Protein AF-A0A847NDZ8-F1 (afdb_monomer)

Mean predicted aligned error: 16.35 Å

Nearest PDB structures (foldseek):
  8uhw-assembly1_E  TM=9.205E-01  e=2.309E-59  Acetivibrio thermocellus DSM 1313
  3my7-assembly2_C  TM=9.400E-01  e=1.471E-44  Vibrio parahaemolyticus RIMD 2210633
  6gvs-assembly1_C  TM=9.012E-01  e=1.512E-35  Rhodopseudomonas palustris BisB18
  5jfn-assembly1_D  TM=9.032E-01  e=5.479E-35  Rhodopseudomonas palustris BisB18
  5jfm-assembly2_F  TM=8.947E-01  e=8.837E-34  Rhodopseudomonas palustris BisB18

Secondary structure (DSSP, 8-state):
-TTHHHHHHHHHHHHHHHHHHHHHHHHHHTT--HHHHHHHHHHHHHHHHHTHHHHHHHHHHHH--S-HHHHHHHHHIIIIIHHHHHTT---SEEEEEETTTTEEEEEEE--EEEEE--SSSHHHHHHHHHHHHHHTT--EEEE--GGGHHHHHHHHHHHHHHHHHTT--GGGEEE-SS--HHHHHHHHH-TTEEEEEE-S-HHHHHHHHTTTS-EEE-----EEEEE-TTS-HHHHHHHHHHHHHGGGGTSTTSEEEEEEEGGGHHHHHHHHHHTTEEEP-HHHHHHHHHHHEETTTTEE-TTTTT--HHHHHHHHT----TT--EEEEE-S--BTTBGGGS--SSSEEEEEEESSHHHHHHHHHHHHHTTTTEEEEEEE-S-HHHHHHHHHHS-EEEEEESS-HHHHHH-SSSSSSPP-S-B--TGGGT-S--SB--GGGGEEEEEEEPPPPP----PPPS----STTGGGGGGT-SS-SEEEEE-BHHHHHTTHHHHHHHHHH--TTS---EEEEE-B--SS--HHHHHHHHHHHHHH--SEEEE-SSHHHHHHHHHHHHHHH-TT--HHHHT---S-GGG-SSPPP--GGGG---------------HHHHHHHHHHTTTSTTHHHHHHHHTS---HHHHHH-BGGGEETTTTEEEE--EEEEEEETTEEEEEEESS-SSTTT-EEEE--HHHHHHHHHHHHHHHHHHHHSGGGS-TTTTTBSSB-TTSPBPPHHHHHHHHHHHHHHTTPPP--GGGHHHHHHHHHHHTT--HHHHHHHHT-S-HHHHHHHHTTTGGG--TTS---

Structure (mmCIF, N/CA/C/O backbone):
data_AF-A0A847NDZ8-F1
#
_entry.id   AF-A0A847NDZ8-F1
#
loop_
_atom_site.group_PDB
_atom_site.id
_atom_site.type_symbol
_atom_site.label_atom_id
_atom_site.label_alt_id
_atom_site.label_comp_id
_atom_site.label_asym_id
_atom_site.label_entity_id
_atom_site.label_seq_id
_atom_site.pdbx_PDB_ins_code
_atom_site.Cartn_x
_atom_site.Cartn_y
_atom_site.Cartn_z
_atom_site.occupancy
_atom_site.B_iso_or_equiv
_atom_site.auth_seq_id
_atom_site.auth_comp_id
_atom_site.auth_asym_id
_atom_site.auth_atom_id
_atom_site.pdbx_PDB_model_num
ATOM 1 N N . MET A 1 1 ? 18.914 2.056 45.585 1.00 44.03 1 MET A N 1
ATOM 2 C CA . MET A 1 1 ? 20.094 2.595 44.861 1.00 44.03 1 MET A CA 1
ATOM 3 C C . MET A 1 1 ? 21.104 1.519 44.449 1.00 44.03 1 MET A C 1
ATOM 5 O O . MET A 1 1 ? 21.593 1.605 43.334 1.00 44.03 1 MET A O 1
ATOM 9 N N . ALA A 1 2 ? 21.403 0.502 45.271 1.00 40.25 2 ALA A N 1
ATOM 10 C CA . ALA A 1 2 ? 22.332 -0.576 44.887 1.00 40.25 2 ALA A CA 1
ATOM 11 C C . ALA A 1 2 ? 21.758 -1.600 43.875 1.00 40.25 2 ALA A C 1
ATOM 13 O O . ALA A 1 2 ? 22.500 -2.055 43.013 1.00 40.25 2 ALA A O 1
ATOM 14 N N . GLU A 1 3 ? 20.457 -1.921 43.920 1.00 37.88 3 GLU A N 1
ATOM 15 C CA . GLU A 1 3 ? 19.817 -2.816 42.929 1.00 37.88 3 GLU A CA 1
ATOM 16 C C . GLU A 1 3 ? 19.611 -2.145 41.566 1.00 37.88 3 GLU A C 1
ATOM 18 O O . GLU A 1 3 ? 19.908 -2.745 40.540 1.00 37.88 3 GLU A O 1
ATOM 23 N N . GLN A 1 4 ? 19.220 -0.867 41.552 1.00 40.16 4 GLN A N 1
ATOM 24 C CA . GLN A 1 4 ? 18.984 -0.101 40.320 1.00 40.16 4 GLN A CA 1
ATOM 25 C C . GLN A 1 4 ? 20.263 0.059 39.473 1.00 40.16 4 GLN A C 1
ATOM 27 O O . GLN A 1 4 ? 20.229 -0.118 38.259 1.00 40.16 4 GLN A O 1
ATOM 32 N N . ASN A 1 5 ? 21.416 0.249 40.131 1.00 42.06 5 ASN A N 1
ATOM 33 C CA . ASN A 1 5 ? 22.737 0.300 39.490 1.00 42.06 5 ASN A CA 1
ATOM 34 C C . ASN A 1 5 ? 23.224 -1.053 38.928 1.00 42.06 5 ASN A C 1
ATOM 36 O O . ASN A 1 5 ? 24.192 -1.076 38.165 1.00 42.06 5 ASN A O 1
ATOM 40 N N . LYS A 1 6 ? 22.612 -2.179 39.322 1.00 46.34 6 LYS A N 1
ATOM 41 C CA . LYS A 1 6 ? 22.967 -3.521 38.834 1.00 46.34 6 LYS A CA 1
ATOM 42 C C . LYS A 1 6 ? 22.228 -3.834 37.529 1.00 46.34 6 LYS A C 1
ATOM 44 O O . LYS A 1 6 ? 22.862 -4.239 36.561 1.00 46.34 6 LYS A O 1
ATOM 49 N N . THR A 1 7 ? 20.934 -3.513 37.474 1.00 52.19 7 THR A N 1
ATOM 50 C CA . THR A 1 7 ? 20.085 -3.611 36.272 1.00 52.19 7 THR A CA 1
ATOM 51 C C . THR A 1 7 ? 20.580 -2.753 35.102 1.00 52.19 7 THR A C 1
ATOM 53 O O . THR A 1 7 ? 20.587 -3.226 33.968 1.00 52.19 7 THR A O 1
ATOM 56 N N . ASP A 1 8 ? 21.088 -1.540 35.352 1.00 52.75 8 ASP A N 1
ATOM 57 C CA . ASP A 1 8 ? 21.558 -0.640 34.280 1.00 52.75 8 ASP A CA 1
ATOM 58 C C . ASP A 1 8 ? 22.819 -1.141 33.551 1.00 52.75 8 ASP A C 1
ATOM 60 O O . ASP A 1 8 ? 23.057 -0.785 32.396 1.00 52.75 8 ASP A O 1
ATOM 64 N N . ARG A 1 9 ? 23.631 -1.997 34.190 1.00 59.53 9 ARG A N 1
ATOM 65 C CA . ARG A 1 9 ? 24.820 -2.600 33.557 1.00 59.53 9 ARG A CA 1
ATOM 66 C C . ARG A 1 9 ? 24.508 -3.862 32.751 1.00 59.53 9 ARG A C 1
ATOM 68 O O . ARG A 1 9 ? 25.318 -4.244 31.913 1.00 59.53 9 ARG A O 1
ATOM 75 N N . GLU A 1 10 ? 23.360 -4.496 32.981 1.00 83.69 10 GLU A N 1
ATOM 76 C CA . GLU A 1 10 ? 22.970 -5.747 32.316 1.00 83.69 10 GLU A CA 1
ATOM 77 C C . GLU A 1 10 ? 22.208 -5.507 31.006 1.00 83.69 10 GLU A C 1
ATOM 79 O O . GLU A 1 10 ? 22.363 -6.281 30.062 1.00 83.69 10 GLU A O 1
ATOM 84 N N . VAL A 1 11 ? 21.448 -4.409 30.898 1.00 89.88 11 VAL A N 1
ATOM 85 C CA . VAL A 1 11 ? 20.641 -4.094 29.703 1.00 89.88 11 VAL A CA 1
ATOM 86 C C . VAL A 1 11 ? 21.464 -4.090 28.404 1.00 89.88 11 VAL A C 1
ATOM 88 O O . VAL A 1 11 ? 21.053 -4.774 27.465 1.00 89.88 11 VAL A O 1
ATOM 91 N N . PRO A 1 12 ? 22.625 -3.407 28.304 1.00 89.31 12 PRO A N 1
ATOM 92 C CA . PRO A 1 12 ? 23.414 -3.423 27.071 1.00 89.31 12 PRO A CA 1
ATOM 93 C C . PRO A 1 12 ? 23.865 -4.831 26.665 1.00 89.31 12 PRO A C 1
ATOM 95 O O . PRO A 1 12 ? 23.830 -5.164 25.485 1.00 89.31 12 PRO A O 1
ATOM 98 N N . VAL A 1 13 ? 24.235 -5.671 27.638 1.00 92.31 13 VAL A N 1
ATOM 99 C CA . VAL A 1 13 ? 24.676 -7.055 27.401 1.00 92.31 13 VAL A CA 1
ATOM 100 C C . VAL A 1 13 ? 23.518 -7.915 26.896 1.00 92.31 13 VAL A C 1
ATOM 102 O O . VAL A 1 13 ? 23.683 -8.677 25.947 1.00 92.31 13 VAL A O 1
ATOM 105 N N . ILE A 1 14 ? 22.331 -7.768 27.492 1.00 94.81 14 ILE A N 1
ATOM 106 C CA . ILE A 1 14 ? 21.121 -8.475 27.055 1.00 94.81 14 ILE A CA 1
ATOM 107 C C . ILE A 1 14 ? 20.779 -8.100 25.610 1.00 94.81 14 ILE A C 1
ATOM 109 O O . ILE A 1 14 ? 20.542 -8.988 24.792 1.00 94.81 14 ILE A O 1
ATOM 113 N N . ILE A 1 15 ? 20.775 -6.803 25.283 1.00 97.50 15 ILE A N 1
ATOM 114 C CA . ILE A 1 15 ? 20.473 -6.342 23.924 1.00 97.50 15 ILE A CA 1
ATOM 115 C C . ILE A 1 15 ? 21.508 -6.866 22.927 1.00 97.50 15 ILE A C 1
ATOM 117 O O . ILE A 1 15 ? 21.115 -7.367 21.878 1.00 97.50 15 ILE A O 1
ATOM 121 N N . GLU A 1 16 ? 22.800 -6.820 23.252 1.00 96.69 16 GLU A N 1
ATOM 122 C CA . GLU A 1 16 ? 23.838 -7.318 22.344 1.00 96.69 16 GLU A CA 1
ATOM 123 C C . GLU A 1 16 ? 23.693 -8.824 22.077 1.00 96.69 16 GLU A C 1
ATOM 125 O O . GLU A 1 16 ? 23.772 -9.256 20.930 1.00 96.69 16 GLU A O 1
ATOM 130 N N . ASN A 1 17 ? 23.359 -9.621 23.098 1.00 97.81 17 ASN A N 1
ATOM 131 C CA . ASN A 1 17 ? 23.092 -11.051 22.921 1.00 97.81 17 ASN A CA 1
ATOM 132 C C . ASN A 1 17 ? 21.897 -11.313 21.986 1.00 97.81 17 ASN A C 1
ATOM 134 O O . ASN A 1 17 ? 21.977 -12.172 21.108 1.00 97.81 17 ASN A O 1
ATOM 138 N N . LEU A 1 18 ? 20.797 -10.560 22.132 1.00 98.38 18 LEU A N 1
ATOM 139 C CA . LEU A 1 18 ? 19.635 -10.672 21.237 1.00 98.38 18 LEU A CA 1
ATOM 140 C C . LEU A 1 18 ? 20.006 -10.329 19.784 1.00 98.38 18 LEU A C 1
ATOM 142 O O . LEU A 1 18 ? 19.524 -10.964 18.841 1.00 98.38 18 LEU A O 1
ATOM 146 N N . ILE A 1 19 ? 20.876 -9.335 19.602 1.00 98.31 19 ILE A N 1
ATOM 147 C CA . ILE A 1 19 ? 21.361 -8.896 18.294 1.00 98.31 19 ILE A CA 1
ATOM 148 C C . ILE A 1 19 ? 22.261 -9.953 17.653 1.00 98.31 19 ILE A C 1
ATOM 150 O O . ILE A 1 19 ? 22.050 -10.283 16.486 1.00 98.31 19 ILE A O 1
ATOM 154 N N . GLU A 1 20 ? 23.213 -10.525 18.390 1.00 98.44 20 GLU A N 1
ATOM 155 C CA . GLU A 1 20 ? 24.072 -11.606 17.889 1.00 98.44 20 GLU A CA 1
ATOM 156 C C . GLU A 1 20 ? 23.251 -12.836 17.481 1.00 98.44 20 GLU A C 1
ATOM 158 O O . GLU A 1 20 ? 23.393 -13.343 16.363 1.00 98.44 20 GLU A O 1
ATOM 163 N N . ASN A 1 21 ? 22.285 -13.234 18.310 1.00 98.56 21 ASN A N 1
ATOM 164 C CA . ASN A 1 21 ? 21.321 -14.281 17.975 1.00 98.56 21 ASN A CA 1
ATOM 165 C C . ASN A 1 21 ? 20.523 -13.945 16.701 1.00 98.56 21 ASN A C 1
ATOM 167 O O . ASN A 1 21 ? 20.333 -14.792 15.824 1.00 98.56 21 ASN A O 1
ATOM 171 N N . GLY A 1 22 ? 20.098 -12.687 16.553 1.00 98.50 22 GLY A N 1
ATOM 172 C CA . GLY A 1 22 ? 19.403 -12.205 15.360 1.00 98.50 22 GLY A CA 1
ATOM 173 C C . GLY A 1 22 ? 20.277 -12.258 14.103 1.00 98.50 22 GLY A C 1
ATOM 174 O O . GLY A 1 22 ? 19.798 -12.664 13.044 1.00 98.50 22 GLY A O 1
ATOM 175 N N . LYS A 1 23 ? 21.571 -11.925 14.203 1.00 98.56 23 LYS A N 1
ATOM 176 C CA . LYS A 1 23 ? 22.534 -12.033 13.089 1.00 98.56 23 LYS A CA 1
ATOM 177 C C . LYS A 1 23 ? 22.720 -13.490 12.663 1.00 98.56 23 LYS A C 1
ATOM 179 O O . LYS A 1 23 ? 22.756 -13.775 11.463 1.00 98.56 23 LYS A O 1
ATOM 184 N N . MET A 1 24 ? 22.787 -14.412 13.627 1.00 98.38 24 MET A N 1
ATOM 185 C CA . MET A 1 24 ? 22.837 -15.852 13.356 1.00 98.38 24 MET A CA 1
ATOM 186 C C . MET A 1 24 ? 21.585 -16.324 12.610 1.00 98.38 24 MET A C 1
ATOM 188 O O . MET A 1 24 ? 21.705 -16.991 11.583 1.00 98.38 24 MET A O 1
ATOM 192 N N . ALA A 1 25 ? 20.393 -15.927 13.068 1.00 98.50 25 ALA A N 1
ATOM 193 C CA . ALA A 1 25 ? 19.147 -16.251 12.381 1.00 98.50 25 ALA A CA 1
ATOM 194 C C . ALA A 1 25 ? 19.104 -15.666 10.963 1.00 98.50 25 ALA A C 1
ATOM 196 O O . ALA A 1 25 ? 18.817 -16.402 10.023 1.00 98.50 25 ALA A O 1
ATOM 197 N N . LEU A 1 26 ? 19.453 -14.387 10.775 1.00 98.56 26 LEU A N 1
ATOM 198 C CA . LEU A 1 26 ? 19.440 -13.730 9.460 1.00 98.56 26 LEU A CA 1
ATOM 199 C C . LEU A 1 26 ? 20.286 -14.494 8.431 1.00 98.56 26 LEU A C 1
ATOM 201 O O . LEU A 1 26 ? 19.849 -14.698 7.297 1.00 98.56 26 LEU A O 1
ATOM 205 N N . LYS A 1 27 ? 21.477 -14.955 8.835 1.00 98.19 27 LYS A N 1
ATOM 206 C CA . LYS A 1 27 ? 22.388 -15.721 7.972 1.00 98.19 27 LYS A CA 1
ATOM 207 C C . LYS A 1 27 ? 21.757 -17.014 7.450 1.00 98.19 27 LYS A C 1
ATOM 209 O O . LYS A 1 27 ? 22.005 -17.387 6.304 1.00 98.19 27 LYS A O 1
ATOM 214 N N . GLU A 1 28 ? 20.951 -17.686 8.266 1.00 98.31 28 GLU A N 1
ATOM 215 C CA . GLU A 1 28 ? 20.235 -18.898 7.861 1.00 98.31 28 GLU A CA 1
ATOM 216 C C . GLU A 1 28 ? 18.943 -18.572 7.097 1.00 98.31 28 GLU A C 1
ATOM 218 O O . GLU A 1 28 ? 18.666 -19.198 6.076 1.00 98.31 28 GLU A O 1
ATOM 223 N N . MET A 1 29 ? 18.203 -17.532 7.498 1.00 97.88 29 MET A N 1
ATOM 224 C CA . MET A 1 29 ? 16.968 -17.107 6.823 1.00 97.88 29 MET A CA 1
ATOM 225 C C . MET A 1 29 ? 17.196 -16.694 5.365 1.00 97.88 29 MET A C 1
ATOM 227 O O . MET A 1 29 ? 16.365 -16.993 4.510 1.00 97.88 29 MET A O 1
ATOM 231 N N . VAL A 1 30 ? 18.322 -16.044 5.044 1.00 97.00 30 VAL A N 1
ATOM 232 C CA . VAL A 1 30 ? 18.653 -15.637 3.662 1.00 97.00 30 VAL A CA 1
ATOM 233 C C . VAL A 1 30 ? 18.788 -16.838 2.715 1.00 97.00 30 VAL A C 1
ATOM 235 O O . VAL A 1 30 ? 18.543 -16.686 1.516 1.00 97.00 30 VAL A O 1
ATOM 238 N N . LYS A 1 31 ? 19.126 -18.028 3.233 1.00 97.56 31 LYS A N 1
ATOM 239 C CA . LYS A 1 31 ? 19.262 -19.265 2.444 1.00 97.56 31 LYS A CA 1
ATOM 240 C C . LYS A 1 31 ? 17.919 -19.903 2.086 1.00 97.56 31 LYS A C 1
ATOM 242 O O . LYS A 1 31 ? 17.885 -20.753 1.199 1.00 97.56 31 LYS A O 1
ATOM 247 N N . LEU A 1 32 ? 16.838 -19.521 2.768 1.00 98.06 32 LEU A N 1
ATOM 248 C CA . LEU A 1 32 ? 15.508 -20.068 2.520 1.00 98.06 32 LEU A CA 1
ATOM 249 C C . LEU A 1 32 ? 14.996 -19.631 1.144 1.00 98.06 32 LEU A C 1
ATOM 251 O O . LEU A 1 32 ? 15.091 -18.456 0.769 1.00 98.06 32 LEU A O 1
ATOM 255 N N . ASN A 1 33 ? 14.430 -20.583 0.405 1.00 98.00 33 ASN A N 1
ATOM 256 C CA . ASN A 1 33 ? 13.750 -20.312 -0.858 1.00 98.00 33 ASN A CA 1
ATOM 257 C C . ASN A 1 33 ? 12.300 -19.824 -0.623 1.00 98.00 33 ASN A C 1
ATOM 259 O O . ASN A 1 33 ? 11.811 -19.810 0.507 1.00 98.00 33 ASN A O 1
ATOM 263 N N . GLN A 1 34 ? 11.608 -19.405 -1.691 1.00 98.19 34 GLN A N 1
ATOM 264 C CA . GLN A 1 34 ? 10.241 -18.872 -1.584 1.00 98.19 34 GLN A CA 1
ATOM 265 C C . GLN A 1 34 ? 9.266 -19.884 -0.965 1.00 98.19 34 GLN A C 1
ATOM 267 O O . GLN A 1 34 ? 8.512 -19.523 -0.070 1.00 98.19 34 GLN A O 1
ATOM 272 N N . GLU A 1 35 ? 9.312 -21.147 -1.391 1.00 98.38 35 GLU A N 1
ATOM 273 C CA . GLU A 1 35 ? 8.397 -22.194 -0.920 1.00 98.38 35 GLU A CA 1
ATOM 274 C C . GLU A 1 35 ? 8.582 -22.499 0.572 1.00 98.38 35 GLU A C 1
ATOM 276 O O . GLU A 1 35 ? 7.604 -22.653 1.300 1.00 98.38 35 GLU A O 1
ATOM 281 N N . GLN A 1 36 ? 9.830 -22.536 1.046 1.00 98.62 36 GLN A N 1
ATOM 282 C CA . GLN A 1 36 ? 10.153 -22.719 2.461 1.00 98.62 36 GLN A CA 1
ATOM 283 C C . GLN A 1 36 ? 9.630 -21.553 3.301 1.00 98.62 36 GLN A C 1
ATOM 285 O O . GLN A 1 36 ? 8.996 -21.775 4.330 1.00 98.62 36 GLN A O 1
ATOM 290 N N . VAL A 1 37 ? 9.845 -20.312 2.849 1.00 98.62 37 VAL A N 1
ATOM 291 C CA . VAL A 1 37 ? 9.312 -19.116 3.519 1.00 98.62 37 VAL A CA 1
ATOM 292 C C . VAL A 1 37 ? 7.785 -19.160 3.570 1.00 98.62 37 VAL A C 1
ATOM 294 O O . VAL A 1 37 ? 7.197 -18.915 4.622 1.00 98.62 37 VAL A O 1
ATOM 297 N N . ASP A 1 38 ? 7.136 -19.515 2.464 1.00 98.75 38 ASP A N 1
ATOM 298 C CA . ASP A 1 38 ? 5.677 -19.584 2.372 1.00 98.75 38 ASP A CA 1
ATOM 299 C C . ASP A 1 38 ? 5.098 -20.679 3.277 1.00 98.75 38 ASP A C 1
ATOM 301 O O . ASP A 1 38 ? 4.061 -20.468 3.913 1.00 98.75 38 ASP A O 1
ATOM 305 N N . HIS A 1 39 ? 5.782 -21.824 3.384 1.00 98.81 39 HIS A N 1
ATOM 306 C CA . HIS A 1 39 ? 5.417 -22.891 4.312 1.00 98.81 39 HIS A CA 1
ATOM 307 C C . HIS A 1 39 ? 5.514 -22.428 5.769 1.00 98.81 39 HIS A C 1
ATOM 309 O O . HIS A 1 39 ? 4.538 -22.555 6.507 1.00 98.81 39 HIS A O 1
ATOM 315 N N . ILE A 1 40 ? 6.637 -21.822 6.164 1.00 98.81 40 ILE A N 1
ATOM 316 C CA . ILE A 1 40 ? 6.838 -21.299 7.523 1.00 98.81 40 ILE A CA 1
ATOM 317 C C . ILE A 1 40 ? 5.747 -20.279 7.872 1.00 98.81 40 ILE A C 1
ATOM 319 O O . ILE A 1 40 ? 5.106 -20.382 8.917 1.00 98.81 40 ILE A O 1
ATOM 323 N N . VAL A 1 41 ? 5.489 -19.316 6.983 1.00 98.81 41 VAL A N 1
ATOM 324 C CA . VAL A 1 41 ? 4.467 -18.278 7.183 1.00 98.81 41 VAL A CA 1
ATOM 325 C C . VAL A 1 41 ? 3.067 -18.880 7.323 1.00 98.81 41 VAL A C 1
ATOM 327 O O . VAL A 1 41 ? 2.283 -18.422 8.157 1.00 98.81 41 VAL A O 1
ATOM 330 N N . LYS A 1 42 ? 2.749 -19.925 6.551 1.00 98.81 42 LYS A N 1
ATOM 331 C CA . LYS A 1 42 ? 1.480 -20.649 6.672 1.00 98.81 42 LYS A CA 1
ATOM 332 C C . LYS A 1 42 ? 1.342 -21.319 8.042 1.00 98.81 42 LYS A C 1
ATOM 334 O O . LYS A 1 42 ? 0.306 -21.155 8.681 1.00 98.81 42 LYS A O 1
ATOM 339 N N . GLU A 1 43 ? 2.367 -22.029 8.511 1.00 98.88 43 GLU A N 1
ATOM 340 C CA . GLU A 1 43 ? 2.336 -22.693 9.824 1.00 98.88 43 GLU A CA 1
ATOM 341 C C . GLU A 1 43 ? 2.225 -21.682 10.976 1.00 98.88 43 GLU A C 1
ATOM 343 O O . GLU A 1 43 ? 1.474 -21.900 11.928 1.00 98.88 43 GLU A O 1
ATOM 348 N N . MET A 1 44 ? 2.883 -20.523 10.864 1.00 98.81 44 MET A N 1
ATOM 349 C CA . MET A 1 44 ? 2.718 -19.417 11.816 1.00 98.81 44 MET A CA 1
ATOM 350 C C . MET A 1 44 ? 1.282 -18.888 11.852 1.00 98.81 44 MET A C 1
ATOM 352 O O . MET A 1 44 ? 0.725 -18.692 12.934 1.00 98.81 44 MET A O 1
ATOM 356 N N . ALA A 1 45 ? 0.676 -18.658 10.682 1.00 98.69 45 ALA A N 1
ATOM 357 C CA . ALA A 1 45 ? -0.700 -18.182 10.585 1.00 98.69 45 ALA A CA 1
ATOM 358 C C . ALA A 1 45 ? -1.684 -19.195 11.192 1.00 98.69 45 ALA A C 1
ATOM 360 O O . ALA A 1 45 ? -2.538 -18.807 11.987 1.00 98.69 45 ALA A O 1
ATOM 361 N N . LEU A 1 46 ? -1.510 -20.491 10.906 1.00 98.75 46 LEU A N 1
ATOM 362 C CA . LEU A 1 46 ? -2.309 -21.572 11.495 1.00 98.75 46 LEU A CA 1
ATOM 363 C C . LEU A 1 46 ? -2.149 -21.658 13.019 1.00 98.75 46 LEU A C 1
ATOM 365 O O . LEU A 1 46 ? -3.137 -21.845 13.727 1.00 98.75 46 LEU A O 1
ATOM 369 N N . ALA A 1 47 ? -0.935 -21.487 13.547 1.00 98.75 47 ALA A N 1
ATOM 370 C CA . ALA A 1 47 ? -0.693 -21.508 14.989 1.00 98.75 47 ALA A CA 1
ATOM 371 C C . ALA A 1 47 ? -1.346 -20.318 15.711 1.00 98.75 47 ALA A C 1
ATOM 373 O O . ALA A 1 47 ? -1.945 -20.489 16.780 1.00 98.75 47 ALA A O 1
ATOM 374 N N . GLY A 1 48 ? -1.269 -19.124 15.113 1.00 98.38 48 GLY A N 1
ATOM 375 C CA . GLY A 1 48 ? -1.966 -17.935 15.599 1.00 98.38 48 GLY A CA 1
ATOM 376 C C . GLY A 1 48 ? -3.487 -18.105 15.554 1.00 98.38 48 GLY A C 1
ATOM 377 O O . GLY A 1 48 ? -4.159 -17.849 16.555 1.00 98.38 48 GLY A O 1
ATOM 378 N N . LEU A 1 49 ? -4.014 -18.638 14.445 1.00 97.81 49 LEU A N 1
ATOM 379 C CA . LEU A 1 49 ? -5.422 -19.008 14.291 1.00 97.81 49 LEU A CA 1
ATOM 380 C C . LEU A 1 49 ? -5.865 -20.019 15.348 1.00 97.81 49 LEU A C 1
ATOM 382 O O . LEU A 1 49 ? -6.884 -19.811 15.985 1.00 97.81 49 LEU A O 1
ATOM 386 N N . ALA A 1 50 ? -5.108 -21.076 15.627 1.00 98.38 50 ALA A N 1
ATOM 387 C CA . ALA A 1 50 ? -5.490 -22.061 16.642 1.00 98.38 50 ALA A CA 1
ATOM 388 C C . ALA A 1 50 ? -5.548 -21.477 18.071 1.00 98.38 50 ALA A C 1
ATOM 390 O O . ALA A 1 50 ? -6.237 -22.015 18.935 1.00 98.38 50 ALA A O 1
ATOM 391 N N . ASN A 1 51 ? -4.845 -20.368 18.329 1.00 98.62 51 ASN A N 1
ATOM 392 C CA . ASN A 1 51 ? -4.716 -19.761 19.657 1.00 98.62 51 ASN A CA 1
ATOM 393 C C . ASN A 1 51 ? -5.429 -18.406 19.805 1.00 98.62 51 ASN A C 1
ATOM 395 O O . ASN A 1 51 ? -5.294 -17.766 20.851 1.00 98.62 51 ASN A O 1
ATOM 399 N N . HIS A 1 52 ? -6.199 -17.963 18.807 1.00 98.19 52 HIS A N 1
ATOM 400 C CA . HIS A 1 52 ? -6.794 -16.622 18.774 1.00 98.19 52 HIS A CA 1
ATOM 401 C C . HIS A 1 52 ? -7.631 -16.292 20.027 1.00 98.19 52 HIS A C 1
ATOM 403 O O . HIS A 1 52 ? -7.487 -15.201 20.587 1.00 98.19 52 HIS A O 1
ATOM 409 N N . MET A 1 53 ? -8.430 -17.250 20.519 1.00 98.50 53 MET A N 1
ATOM 410 C CA . MET A 1 53 ? -9.239 -17.121 21.743 1.00 98.50 53 MET A CA 1
ATOM 411 C C . MET A 1 53 ? -8.389 -17.072 23.012 1.00 98.50 53 MET A C 1
ATOM 413 O O . MET A 1 53 ? -8.638 -16.254 23.897 1.00 98.50 53 MET A O 1
ATOM 417 N N . ARG A 1 54 ? -7.370 -17.935 23.108 1.00 98.56 54 ARG A N 1
ATOM 418 C CA . ARG A 1 54 ? -6.475 -17.993 24.272 1.00 98.56 54 ARG A CA 1
ATOM 419 C C . ARG A 1 54 ? -5.699 -16.688 24.426 1.00 98.56 54 ARG A C 1
ATOM 421 O O . ARG A 1 54 ? -5.632 -16.132 25.517 1.00 98.56 54 ARG A O 1
ATOM 428 N N . LEU A 1 55 ? -5.169 -16.175 23.318 1.00 98.69 55 LEU A N 1
ATOM 429 C CA . LEU A 1 55 ? -4.439 -14.911 23.278 1.00 98.69 55 LEU A CA 1
ATOM 430 C C . LEU A 1 55 ? -5.336 -13.706 23.580 1.00 98.69 55 LEU A C 1
ATOM 432 O O . LEU A 1 55 ? -4.903 -12.782 24.265 1.00 98.69 55 LEU A O 1
ATOM 436 N N . ALA A 1 56 ? -6.584 -13.708 23.103 1.00 98.62 56 ALA A N 1
ATOM 437 C CA . ALA A 1 56 ? -7.553 -12.667 23.440 1.00 98.62 56 ALA A CA 1
ATOM 438 C C . ALA A 1 56 ? -7.843 -12.632 24.948 1.00 98.62 56 ALA A C 1
ATOM 440 O O . ALA A 1 56 ? -7.829 -11.557 25.546 1.00 98.62 56 ALA A O 1
ATOM 441 N N . LYS A 1 57 ? -8.024 -13.805 25.569 1.00 98.56 57 LYS A N 1
ATOM 442 C CA . LYS A 1 57 ? -8.260 -13.934 27.012 1.00 98.56 57 LYS A CA 1
ATOM 443 C C . LYS A 1 57 ? -7.081 -13.399 27.823 1.00 98.56 57 LYS A C 1
ATOM 445 O O . LYS A 1 57 ? -7.282 -12.527 28.660 1.00 98.56 57 LYS A O 1
ATOM 450 N N . LEU A 1 58 ? -5.860 -13.834 27.500 1.00 98.44 58 LEU A N 1
ATOM 451 C CA . LEU A 1 58 ? -4.639 -13.350 28.156 1.00 98.44 58 LEU A CA 1
ATOM 452 C C . LEU A 1 58 ? -4.491 -11.828 28.045 1.00 98.44 58 LEU A C 1
ATOM 454 O O . LEU A 1 58 ? -4.131 -11.169 29.015 1.00 98.44 58 LEU A O 1
ATOM 458 N N . ALA A 1 59 ? -4.801 -11.253 26.880 1.00 98.44 59 ALA A N 1
ATOM 459 C CA . ALA A 1 59 ? -4.742 -9.808 26.697 1.00 98.44 59 ALA A CA 1
ATOM 460 C C . ALA A 1 59 ? -5.774 -9.065 27.564 1.00 98.44 59 ALA A C 1
ATOM 462 O O . ALA A 1 59 ? -5.443 -8.020 28.116 1.00 98.44 59 ALA A O 1
ATOM 463 N N . ILE A 1 60 ? -7.004 -9.573 27.706 1.00 97.69 60 ILE A N 1
ATOM 464 C CA . ILE A 1 60 ? -8.011 -8.986 28.610 1.00 97.69 60 ILE A CA 1
ATOM 465 C C . ILE A 1 60 ? -7.556 -9.090 30.068 1.00 97.69 60 ILE A C 1
ATOM 467 O O . ILE A 1 60 ? -7.608 -8.096 30.786 1.00 97.69 60 ILE A O 1
ATOM 471 N N . GLU A 1 61 ? -7.090 -10.265 30.491 1.00 98.00 61 GLU A N 1
ATOM 472 C CA . GLU A 1 61 ? -6.670 -10.525 31.873 1.00 98.00 61 GLU A CA 1
ATOM 473 C C . GLU A 1 61 ? -5.474 -9.658 32.283 1.00 98.00 61 GLU A C 1
ATOM 475 O O . GLU A 1 61 ? -5.473 -9.095 33.377 1.00 98.00 61 GLU A O 1
ATOM 480 N N . GLU A 1 62 ? -4.486 -9.493 31.402 1.00 98.12 62 GLU A N 1
ATOM 481 C CA . GLU A 1 62 ? -3.302 -8.680 31.686 1.00 98.12 62 GLU A CA 1
ATOM 482 C C . GLU A 1 62 ? -3.595 -7.176 31.586 1.00 98.12 62 GLU A C 1
ATOM 484 O O . GLU A 1 62 ? -3.236 -6.409 32.477 1.00 98.12 62 GLU A O 1
ATOM 489 N N . THR A 1 63 ? -4.256 -6.734 30.510 1.00 96.88 63 THR A N 1
ATOM 490 C CA . THR A 1 63 ? -4.416 -5.293 30.246 1.00 96.88 63 THR A CA 1
ATOM 491 C C . THR A 1 63 ? -5.620 -4.678 30.949 1.00 96.88 63 THR A C 1
ATOM 493 O O . THR A 1 63 ? -5.635 -3.464 31.153 1.00 96.88 63 THR A O 1
ATOM 496 N N . GLN A 1 64 ? -6.634 -5.482 31.295 1.00 96.44 64 GLN A N 1
ATOM 497 C CA . GLN A 1 64 ? -7.932 -5.042 31.823 1.00 96.44 64 GLN A CA 1
ATOM 498 C C . GLN A 1 64 ? -8.653 -4.040 30.897 1.00 96.44 64 GLN A C 1
ATOM 500 O O . GLN A 1 64 ? -9.344 -3.125 31.366 1.00 96.44 64 GLN A O 1
ATOM 505 N N . ARG A 1 65 ? -8.457 -4.173 29.575 1.00 95.56 65 ARG A N 1
ATOM 506 C CA . ARG A 1 65 ? -8.963 -3.248 28.546 1.00 95.56 65 ARG A CA 1
ATOM 507 C C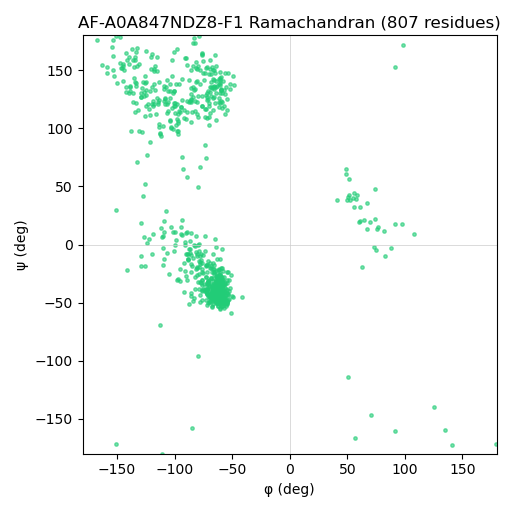 . ARG A 1 65 ? -9.606 -3.983 27.380 1.00 95.56 65 ARG A C 1
ATOM 509 O O . ARG A 1 65 ? -9.008 -4.905 26.825 1.00 95.56 65 ARG A O 1
ATOM 516 N N . GLY A 1 66 ? -10.726 -3.455 26.903 1.00 96.12 66 GLY A N 1
ATOM 517 C CA . GLY A 1 66 ? -11.381 -3.902 25.680 1.00 96.12 66 GLY A CA 1
ATOM 518 C C . GLY A 1 66 ? -12.422 -4.990 25.881 1.00 96.12 66 GLY A C 1
ATOM 519 O O . GLY A 1 66 ? -12.929 -5.179 26.984 1.00 96.12 66 GLY A O 1
ATOM 520 N N . VAL A 1 67 ? -12.732 -5.688 24.792 1.00 97.81 67 VAL A N 1
ATOM 521 C CA . VAL A 1 67 ? -13.787 -6.705 24.712 1.00 97.81 67 VAL A CA 1
ATOM 522 C C . VAL A 1 67 ? -13.180 -8.011 24.209 1.00 97.81 67 VAL A C 1
ATOM 524 O O . VAL A 1 67 ? -12.395 -8.025 23.258 1.00 97.81 67 VAL A O 1
ATOM 527 N N . TYR A 1 68 ? -13.502 -9.118 24.873 1.00 98.00 68 TYR A N 1
ATOM 528 C CA . TYR A 1 68 ? -12.900 -10.422 24.601 1.00 98.00 68 TYR A CA 1
ATOM 529 C C . TYR A 1 68 ? -13.157 -10.894 23.161 1.00 98.00 68 TYR A C 1
ATOM 531 O O . TYR A 1 68 ? -12.223 -11.277 22.450 1.00 98.00 68 TYR A O 1
ATOM 539 N N . GLU A 1 69 ? -14.406 -10.797 22.721 1.00 98.25 69 GLU A N 1
ATOM 540 C CA . GLU A 1 69 ? -14.883 -11.180 21.394 1.00 98.25 69 GLU A CA 1
ATOM 541 C C . GLU A 1 69 ? -14.229 -10.331 20.295 1.00 98.25 69 GLU A C 1
ATOM 543 O O . GLU A 1 69 ? -13.801 -10.850 19.263 1.00 98.25 69 GLU A O 1
ATOM 548 N N . ASP A 1 70 ? -14.038 -9.037 20.537 1.00 98.12 70 ASP A N 1
ATOM 549 C CA . ASP A 1 70 ? -13.394 -8.156 19.563 1.00 98.12 70 ASP A CA 1
ATOM 550 C C . ASP A 1 70 ? -11.891 -8.441 19.456 1.00 98.12 70 ASP A C 1
ATOM 552 O O . ASP A 1 70 ? -11.313 -8.420 18.366 1.00 98.12 70 ASP A O 1
ATOM 556 N N . LYS A 1 71 ? -11.230 -8.799 20.565 1.00 98.38 71 LYS A N 1
ATOM 557 C CA . LYS A 1 71 ? -9.831 -9.254 20.528 1.00 98.38 71 LYS A CA 1
ATOM 558 C C . LYS A 1 71 ? -9.664 -10.592 19.813 1.00 98.38 71 LYS A C 1
ATOM 560 O O . LYS A 1 71 ? -8.631 -10.789 19.170 1.00 98.38 71 LYS A O 1
ATOM 565 N N . ILE A 1 72 ? -10.659 -11.480 19.875 1.00 98.38 72 ILE A N 1
ATOM 566 C CA . ILE A 1 72 ? -10.716 -12.683 19.032 1.00 98.38 72 ILE A CA 1
ATOM 567 C C . ILE A 1 72 ? -10.673 -12.273 17.560 1.00 98.38 72 ILE A C 1
ATOM 569 O O . ILE A 1 72 ? -9.771 -12.706 16.841 1.00 98.38 72 ILE A O 1
ATOM 573 N N . VAL A 1 73 ? -11.577 -11.387 17.133 1.00 97.50 73 VAL A N 1
ATOM 574 C CA . VAL A 1 73 ? -11.643 -10.908 15.742 1.00 97.50 73 VAL A CA 1
ATOM 575 C C . VAL A 1 73 ? -10.327 -10.248 15.322 1.00 97.50 73 VAL A C 1
ATOM 577 O O . VAL A 1 73 ? -9.814 -10.529 14.242 1.00 97.50 73 VAL A O 1
ATOM 580 N N . LYS A 1 74 ? -9.708 -9.440 16.191 1.00 97.75 74 LYS A N 1
ATOM 581 C CA . LYS A 1 74 ? -8.401 -8.815 15.916 1.00 97.75 74 LYS A CA 1
ATOM 582 C C . LYS A 1 74 ? -7.280 -9.831 15.712 1.00 97.75 74 LYS A C 1
ATOM 584 O O . LYS A 1 74 ? -6.409 -9.604 14.874 1.00 97.75 74 LYS A O 1
ATOM 589 N N . ASN A 1 75 ? -7.271 -10.925 16.471 1.00 98.38 75 ASN A N 1
ATOM 590 C CA . ASN A 1 75 ? -6.276 -11.987 16.310 1.00 98.38 75 ASN A CA 1
ATOM 591 C C . ASN A 1 75 ? -6.513 -12.801 15.031 1.00 98.38 75 ASN A C 1
ATOM 593 O O . ASN A 1 75 ? -5.544 -13.136 14.348 1.00 98.38 75 ASN A O 1
ATOM 597 N N . LEU A 1 76 ? -7.775 -13.066 14.676 1.00 97.69 76 LEU A N 1
ATOM 598 C CA . LEU A 1 76 ? -8.137 -13.684 13.394 1.00 97.69 76 LEU A CA 1
ATOM 599 C C . LEU A 1 76 ? -7.695 -12.800 12.222 1.00 97.69 76 LEU A C 1
ATOM 601 O O . LEU A 1 76 ? -7.008 -13.267 11.319 1.00 97.69 76 LEU A O 1
ATOM 605 N N . PHE A 1 77 ? -7.981 -11.496 12.284 1.00 97.88 77 PHE A N 1
ATOM 606 C CA . PHE A 1 77 ? -7.525 -10.530 11.286 1.00 97.88 77 PHE A CA 1
ATOM 607 C C . PHE A 1 77 ? -5.997 -10.531 11.150 1.00 97.88 77 PHE A C 1
ATOM 609 O O . PHE A 1 77 ? -5.472 -10.693 10.053 1.00 97.88 77 PHE A O 1
ATOM 616 N N . ALA A 1 78 ? -5.270 -10.427 12.267 1.00 97.94 78 ALA A N 1
ATOM 617 C CA . ALA A 1 78 ? -3.807 -10.384 12.282 1.00 97.94 78 ALA A CA 1
ATOM 618 C C . ALA A 1 78 ? -3.116 -11.656 11.760 1.00 97.94 78 ALA A C 1
ATOM 620 O O . ALA A 1 78 ? -1.902 -11.639 11.553 1.00 97.94 78 ALA A O 1
ATOM 621 N N . THR A 1 79 ? -3.861 -12.747 11.582 1.00 97.62 79 THR A N 1
ATOM 622 C CA . THR A 1 79 ? -3.345 -14.035 11.118 1.00 97.62 79 THR A CA 1
ATOM 623 C C . THR A 1 79 ? -3.881 -14.363 9.733 1.00 97.62 79 THR A C 1
ATOM 625 O O . THR A 1 79 ? -3.125 -14.311 8.768 1.00 97.62 79 THR A O 1
ATOM 628 N N . GLU A 1 80 ? -5.172 -14.649 9.608 1.00 96.75 80 GLU A N 1
ATOM 629 C CA . GLU A 1 80 ? -5.799 -15.126 8.374 1.00 96.75 80 GLU A CA 1
ATOM 630 C C . GLU A 1 80 ? -5.806 -14.071 7.267 1.00 96.75 80 GLU A C 1
ATOM 632 O O . GLU A 1 80 ? -5.276 -14.325 6.185 1.00 96.75 80 GLU A O 1
ATOM 637 N N . TYR A 1 81 ? -6.318 -12.868 7.540 1.00 96.50 81 TYR A N 1
ATOM 638 C CA . TYR A 1 81 ? -6.369 -11.793 6.538 1.00 96.50 81 TYR A CA 1
ATOM 639 C C . TYR A 1 81 ? -4.957 -11.367 6.115 1.00 96.50 81 TYR A C 1
ATOM 641 O O . TYR A 1 81 ? -4.655 -11.265 4.924 1.00 96.50 81 TYR A O 1
ATOM 649 N N . ILE A 1 82 ? -4.041 -11.220 7.080 1.00 97.50 82 ILE A N 1
ATOM 650 C CA . ILE A 1 82 ? -2.635 -10.907 6.781 1.00 97.50 82 ILE A CA 1
ATOM 651 C C . ILE A 1 82 ? -2.003 -11.999 5.913 1.00 97.50 82 ILE A C 1
ATOM 653 O O . ILE A 1 82 ? -1.411 -11.682 4.881 1.00 97.50 82 ILE A O 1
ATOM 657 N N . TYR A 1 83 ? -2.166 -13.275 6.269 1.00 98.12 83 TYR A N 1
ATOM 658 C CA . TYR A 1 83 ? -1.671 -14.398 5.474 1.00 98.12 83 TYR A CA 1
ATOM 659 C C . TYR A 1 83 ? -2.219 -14.372 4.045 1.00 98.12 83 TYR A C 1
ATOM 661 O O . TYR A 1 83 ? -1.450 -14.488 3.088 1.00 98.12 83 TYR A O 1
ATOM 669 N N . HIS A 1 84 ? -3.528 -14.178 3.881 1.00 97.38 84 HIS A N 1
ATOM 670 C CA . HIS A 1 84 ? -4.164 -14.147 2.568 1.00 97.38 84 HIS A CA 1
ATOM 671 C C . HIS A 1 84 ? -3.673 -12.995 1.692 1.00 97.38 84 HIS A C 1
ATOM 673 O O . HIS A 1 84 ? -3.526 -13.199 0.485 1.00 97.38 84 HIS A O 1
ATOM 679 N N . SER A 1 85 ? -3.344 -11.852 2.293 1.00 96.75 85 SER A N 1
ATOM 680 C CA . SER A 1 85 ? -2.807 -10.701 1.565 1.00 96.75 85 SER A CA 1
ATOM 681 C C . SER A 1 85 ? -1.374 -10.899 1.061 1.00 96.75 85 SER A C 1
ATOM 683 O O . SER A 1 85 ? -1.037 -10.393 -0.003 1.00 96.75 85 SER A O 1
ATOM 685 N N . ILE A 1 86 ? -0.541 -11.676 1.770 1.00 97.38 86 ILE A N 1
ATOM 686 C CA . ILE A 1 86 ? 0.892 -11.812 1.444 1.00 97.38 86 ILE A CA 1
ATOM 687 C C . ILE A 1 86 ? 1.286 -13.180 0.871 1.00 97.38 86 ILE A C 1
ATOM 689 O O . ILE A 1 86 ? 2.402 -13.333 0.371 1.00 97.38 86 ILE A O 1
ATOM 693 N N . LYS A 1 87 ? 0.426 -14.208 0.937 1.00 97.12 87 LYS A N 1
ATOM 694 C CA . LYS A 1 87 ? 0.805 -15.596 0.594 1.00 97.12 87 LYS A CA 1
ATOM 695 C C . LYS A 1 87 ? 1.376 -15.759 -0.817 1.00 97.12 87 LYS A C 1
ATOM 697 O O . LYS A 1 87 ? 2.277 -16.569 -0.989 1.00 97.12 87 LYS A O 1
ATOM 702 N N . TYR A 1 88 ? 0.922 -14.969 -1.791 1.00 95.94 88 TYR A N 1
ATOM 703 C CA . TYR A 1 88 ? 1.403 -15.027 -3.180 1.00 95.94 88 TYR A CA 1
ATOM 704 C C . TYR A 1 88 ? 2.439 -13.950 -3.528 1.00 95.94 88 TYR A C 1
ATOM 706 O O . TYR A 1 88 ? 2.916 -13.904 -4.662 1.00 95.94 88 TYR A O 1
ATOM 714 N N . GLU A 1 89 ? 2.805 -13.081 -2.582 1.00 95.38 89 GLU A N 1
ATOM 715 C CA . GLU A 1 89 ? 3.842 -12.080 -2.820 1.00 95.38 89 GLU A CA 1
ATOM 716 C C . GLU A 1 89 ? 5.212 -12.752 -2.955 1.00 95.38 89 GLU A C 1
ATOM 718 O O . GLU A 1 89 ? 5.609 -13.571 -2.121 1.00 95.38 89 GLU A O 1
ATOM 723 N N . LYS A 1 90 ? 5.955 -12.382 -4.001 1.00 95.94 90 LYS A N 1
ATOM 724 C CA . LYS A 1 90 ? 7.337 -12.827 -4.201 1.00 95.94 90 LYS A CA 1
ATOM 725 C C . LYS A 1 90 ? 8.279 -11.951 -3.379 1.00 95.94 90 LYS A C 1
ATOM 727 O O . LYS A 1 90 ? 8.427 -10.762 -3.647 1.00 95.94 90 LYS A O 1
ATOM 732 N N . THR A 1 91 ? 8.935 -12.558 -2.400 1.00 97.19 91 THR A N 1
ATOM 733 C CA . THR A 1 91 ? 9.844 -11.909 -1.439 1.00 97.19 91 THR A CA 1
ATOM 734 C C . THR A 1 91 ? 11.242 -12.536 -1.436 1.00 97.19 91 THR A C 1
ATOM 736 O O . THR A 1 91 ? 12.131 -12.113 -0.687 1.00 97.19 91 THR A O 1
ATOM 739 N N . VAL A 1 92 ? 11.457 -13.533 -2.298 1.00 97.06 92 VAL A N 1
ATOM 740 C CA . VAL A 1 92 ? 12.717 -14.250 -2.483 1.00 97.06 92 VAL A CA 1
ATOM 741 C C . VAL A 1 92 ? 13.148 -14.204 -3.945 1.00 97.06 92 VAL A C 1
ATOM 743 O O . VAL A 1 92 ? 12.394 -14.576 -4.839 1.00 97.06 92 VAL A O 1
ATOM 746 N N . GLY A 1 93 ? 14.393 -13.791 -4.191 1.00 95.38 93 GLY A N 1
ATOM 747 C CA . GLY A 1 93 ? 14.969 -13.786 -5.535 1.00 95.38 93 GLY A CA 1
ATOM 748 C C . GLY A 1 93 ? 14.356 -12.717 -6.442 1.00 95.38 93 GLY A C 1
ATOM 749 O O . GLY A 1 93 ? 14.034 -11.619 -5.987 1.00 95.38 93 GLY A O 1
ATOM 750 N N . ILE A 1 94 ? 14.254 -13.027 -7.737 1.00 94.50 94 ILE A N 1
ATOM 751 C CA . ILE A 1 94 ? 13.733 -12.113 -8.759 1.00 94.50 94 ILE A CA 1
ATOM 752 C C . ILE A 1 94 ? 12.208 -12.054 -8.650 1.00 94.50 94 ILE A C 1
ATOM 754 O O . ILE A 1 94 ? 11.526 -13.065 -8.833 1.00 94.50 94 ILE A O 1
ATOM 758 N N . PHE A 1 95 ? 11.667 -10.867 -8.374 1.00 91.75 95 PHE A N 1
ATOM 759 C CA . PHE A 1 95 ? 10.217 -10.661 -8.275 1.00 91.75 95 PHE A CA 1
ATOM 760 C C . PHE A 1 95 ? 9.645 -9.833 -9.432 1.00 91.75 95 PHE A C 1
ATOM 762 O O . PHE A 1 95 ? 8.440 -9.890 -9.672 1.00 91.75 95 PHE A O 1
ATOM 769 N N . ASN A 1 96 ? 10.493 -9.102 -10.158 1.00 92.12 96 ASN A N 1
ATOM 770 C CA . ASN A 1 96 ? 10.112 -8.289 -11.309 1.00 92.12 96 ASN A CA 1
ATOM 771 C C . ASN A 1 96 ? 11.200 -8.380 -12.385 1.00 92.12 96 ASN A C 1
ATOM 773 O O . ASN A 1 96 ? 12.377 -8.210 -12.078 1.00 92.12 96 ASN A O 1
ATOM 777 N N . GLU A 1 97 ? 10.822 -8.634 -13.631 1.00 91.94 97 GLU A N 1
ATOM 778 C CA . GLU A 1 97 ? 11.729 -8.683 -14.778 1.00 91.94 97 GLU A CA 1
ATOM 779 C C . GLU A 1 97 ? 11.048 -8.007 -15.965 1.00 91.94 97 GLU A C 1
ATOM 781 O O . GLU A 1 97 ? 9.885 -8.273 -16.265 1.00 91.94 97 GLU A O 1
ATOM 786 N N . ASN A 1 98 ? 11.768 -7.091 -16.606 1.00 89.38 98 ASN A N 1
ATOM 787 C CA . ASN A 1 98 ? 11.312 -6.370 -17.780 1.00 89.38 98 ASN A CA 1
ATOM 788 C C . ASN A 1 98 ? 12.389 -6.495 -18.859 1.00 89.38 98 ASN A C 1
ATOM 790 O O . ASN A 1 98 ? 13.384 -5.762 -18.857 1.00 89.38 98 ASN A O 1
ATOM 794 N N . GLU A 1 99 ? 12.180 -7.453 -19.762 1.00 87.56 99 GLU A N 1
ATOM 795 C CA . GLU A 1 99 ? 13.090 -7.742 -20.872 1.00 87.56 99 GLU A CA 1
ATOM 796 C C . GLU A 1 99 ? 13.208 -6.549 -21.834 1.00 87.56 99 GLU A C 1
ATOM 798 O O . GLU A 1 99 ? 14.310 -6.201 -22.245 1.00 87.56 99 GLU A O 1
ATOM 803 N N . GLU A 1 100 ? 12.106 -5.845 -22.107 1.00 85.88 100 GLU A N 1
ATOM 804 C CA . GLU A 1 100 ? 12.062 -4.691 -23.024 1.00 85.88 100 GLU A CA 1
ATOM 805 C C . GLU A 1 100 ? 12.848 -3.473 -22.507 1.00 85.88 100 GLU A C 1
ATOM 807 O O . GLU A 1 100 ? 13.368 -2.643 -23.269 1.00 85.88 100 GLU A O 1
ATOM 812 N N . GLU A 1 101 ? 12.938 -3.344 -21.184 1.00 86.31 101 GLU A N 1
ATOM 813 C CA . GLU A 1 101 ? 13.745 -2.327 -20.515 1.00 86.31 101 GLU A CA 1
ATOM 814 C C . GLU A 1 101 ? 15.107 -2.844 -20.029 1.00 86.31 101 GLU A C 1
ATOM 816 O O . GLU A 1 101 ? 15.864 -2.069 -19.435 1.00 86.31 101 GLU A O 1
ATOM 821 N N . ASP A 1 102 ? 15.448 -4.102 -20.322 1.00 88.94 102 ASP A N 1
ATOM 822 C CA . ASP A 1 102 ? 16.722 -4.742 -19.988 1.00 88.94 102 ASP A CA 1
ATOM 823 C C . ASP A 1 102 ? 17.075 -4.685 -18.481 1.00 88.94 102 ASP A C 1
ATOM 825 O O . ASP A 1 102 ? 18.236 -4.465 -18.104 1.00 88.94 102 ASP A O 1
ATOM 829 N N . TYR A 1 103 ? 16.094 -4.866 -17.587 1.00 93.00 103 TYR A N 1
ATOM 830 C CA . TYR A 1 103 ? 16.342 -4.908 -16.138 1.00 93.00 103 TYR A CA 1
ATOM 831 C C . TYR A 1 103 ? 15.497 -5.943 -15.390 1.00 93.00 103 TYR A C 1
ATOM 833 O O . TYR A 1 103 ? 14.414 -6.325 -15.822 1.00 93.00 103 TYR A O 1
ATOM 841 N N . PHE A 1 104 ? 15.970 -6.337 -14.208 1.00 95.31 104 PHE A N 1
ATOM 842 C CA . PHE A 1 104 ? 15.199 -7.123 -13.244 1.00 95.31 104 PHE A CA 1
ATOM 843 C C . PHE A 1 104 ? 15.435 -6.632 -11.809 1.00 95.31 104 PHE A C 1
ATOM 845 O O . PHE A 1 104 ? 16.403 -5.918 -11.539 1.00 95.31 104 PHE A O 1
ATOM 852 N N . GLU A 1 105 ? 14.539 -6.974 -10.886 1.00 96.81 105 GLU A N 1
ATOM 853 C CA . GLU A 1 105 ? 14.590 -6.582 -9.476 1.00 96.81 105 GLU A CA 1
ATOM 854 C C . GLU A 1 105 ? 14.617 -7.813 -8.566 1.00 96.81 105 GLU A C 1
ATOM 856 O O . GLU A 1 105 ? 13.811 -8.736 -8.708 1.00 96.81 105 GLU A O 1
ATOM 861 N N . ILE A 1 106 ? 15.548 -7.800 -7.612 1.00 96.06 106 ILE A N 1
ATOM 862 C CA . ILE A 1 106 ? 15.742 -8.846 -6.607 1.00 96.06 106 ILE A CA 1
ATOM 863 C C . ILE A 1 106 ? 15.260 -8.331 -5.248 1.00 96.06 106 ILE A C 1
ATOM 865 O O . ILE A 1 106 ? 15.579 -7.202 -4.864 1.00 96.06 106 ILE A O 1
ATOM 869 N N . ALA A 1 107 ? 14.517 -9.164 -4.519 1.00 96.50 107 ALA A N 1
ATOM 870 C CA . ALA A 1 107 ? 14.096 -8.896 -3.149 1.00 96.50 107 ALA A CA 1
ATOM 871 C C . ALA A 1 107 ? 15.173 -9.337 -2.144 1.00 96.50 107 ALA A C 1
ATOM 873 O O . ALA A 1 107 ? 15.551 -10.514 -2.087 1.00 96.50 107 ALA A O 1
ATOM 874 N N . GLU A 1 108 ? 15.628 -8.398 -1.315 1.00 95.69 108 GLU A N 1
ATOM 875 C CA . GLU A 1 108 ? 16.550 -8.656 -0.205 1.00 95.69 108 GLU A CA 1
ATOM 876 C C . GLU A 1 108 ? 15.889 -8.298 1.131 1.00 95.69 108 GLU A C 1
ATOM 878 O O . GLU A 1 108 ? 15.229 -7.260 1.200 1.00 95.69 108 GLU A O 1
ATOM 883 N N . PRO A 1 109 ? 16.047 -9.113 2.193 1.00 97.69 109 PRO A N 1
ATOM 884 C CA . PRO A 1 109 ? 15.597 -8.720 3.526 1.00 97.69 109 PRO A CA 1
ATOM 885 C C . PRO A 1 109 ? 16.242 -7.390 3.934 1.00 97.69 109 PRO A C 1
ATOM 887 O O . PRO A 1 109 ? 17.383 -7.099 3.565 1.00 97.69 109 PRO A O 1
ATOM 890 N N . VAL A 1 110 ? 15.520 -6.581 4.708 1.00 98.06 110 VAL A N 1
ATOM 891 C CA . VAL A 1 110 ? 16.083 -5.354 5.288 1.00 98.06 110 VAL A CA 1
ATOM 892 C C . VAL A 1 110 ? 17.138 -5.656 6.351 1.00 98.06 110 VAL A C 1
ATOM 894 O O . VAL A 1 110 ? 18.057 -4.859 6.509 1.00 98.06 110 VAL A O 1
ATOM 897 N N . GLY A 1 111 ? 17.032 -6.794 7.042 1.00 98.25 111 GLY A N 1
ATOM 898 C CA . GLY A 1 111 ? 17.931 -7.227 8.110 1.00 98.25 111 GLY A CA 1
ATOM 899 C C . GLY A 1 111 ? 17.170 -7.537 9.399 1.00 98.25 111 GLY A C 1
ATOM 900 O O . GLY A 1 111 ? 16.101 -8.141 9.357 1.00 98.25 111 GLY A O 1
ATOM 901 N N . ILE A 1 112 ? 17.713 -7.150 10.556 1.00 98.75 112 ILE A N 1
ATOM 902 C CA . ILE A 1 112 ? 17.048 -7.374 11.851 1.00 98.75 112 ILE A CA 1
ATOM 903 C C . ILE A 1 112 ? 16.073 -6.229 12.124 1.00 98.75 112 ILE A C 1
ATOM 905 O O . ILE A 1 112 ? 16.436 -5.050 12.045 1.00 98.75 112 ILE A O 1
ATOM 909 N N . ILE A 1 113 ? 14.835 -6.576 12.467 1.00 98.88 113 ILE A N 1
ATOM 910 C CA . ILE A 1 113 ? 13.762 -5.621 12.745 1.00 98.88 113 ILE A CA 1
ATOM 911 C C . ILE A 1 113 ? 13.582 -5.447 14.256 1.00 98.88 113 ILE A C 1
ATOM 913 O O . ILE A 1 113 ? 13.432 -6.427 14.982 1.00 98.88 113 ILE A O 1
ATOM 917 N N . ALA A 1 114 ? 13.508 -4.202 14.727 1.00 98.75 114 ALA A N 1
ATOM 918 C CA . ALA A 1 114 ? 13.029 -3.887 16.072 1.00 98.75 114 ALA A CA 1
ATOM 919 C C . ALA A 1 114 ? 11.506 -3.671 16.053 1.00 98.75 114 ALA A C 1
ATOM 921 O O . ALA A 1 114 ? 11.007 -2.725 15.438 1.00 98.75 114 ALA A O 1
ATOM 922 N N . GLY A 1 115 ? 10.752 -4.547 16.714 1.00 98.44 115 GLY A N 1
ATOM 923 C CA . GLY A 1 115 ? 9.294 -4.484 16.799 1.00 98.44 115 GLY A CA 1
ATOM 924 C C . GLY A 1 115 ? 8.814 -3.826 18.092 1.00 98.44 115 GLY A C 1
ATOM 925 O O . GLY A 1 115 ? 8.939 -4.408 19.161 1.00 98.44 115 GLY A O 1
ATOM 926 N N . ILE A 1 116 ? 8.202 -2.644 18.011 1.00 98.06 116 ILE A N 1
ATOM 927 C CA . ILE A 1 116 ? 7.595 -1.980 19.179 1.00 98.06 116 ILE A CA 1
ATOM 928 C C . ILE A 1 116 ? 6.080 -2.185 19.152 1.00 98.06 116 ILE A C 1
ATOM 930 O O . ILE A 1 116 ? 5.462 -1.945 18.107 1.00 98.06 116 ILE A O 1
ATOM 934 N N . THR A 1 117 ? 5.470 -2.625 20.253 1.00 95.81 117 THR A N 1
ATOM 935 C CA . THR A 1 117 ? 4.019 -2.893 20.312 1.00 95.81 117 THR A CA 1
ATOM 936 C C . THR A 1 117 ? 3.294 -2.011 21.334 1.00 95.81 117 THR A C 1
ATOM 938 O O . THR A 1 117 ? 3.878 -1.630 22.352 1.00 95.81 117 THR A O 1
ATOM 941 N N . PRO A 1 118 ? 2.012 -1.678 21.089 1.00 95.12 118 PRO A N 1
ATOM 942 C CA . PRO A 1 118 ? 1.200 -0.922 22.032 1.00 95.12 118 PRO A CA 1
ATOM 943 C C . PRO A 1 118 ? 0.445 -1.845 23.001 1.00 95.12 118 PRO A C 1
ATOM 9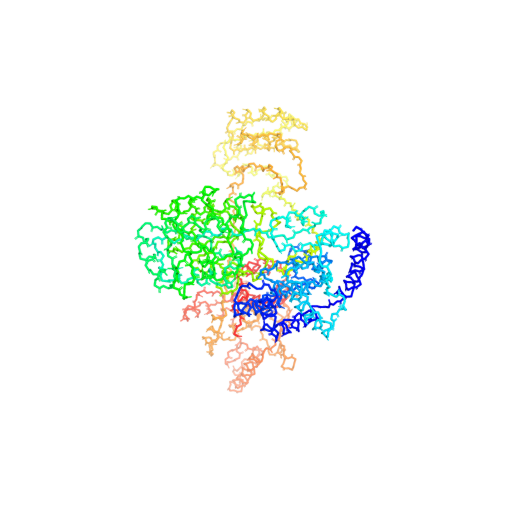45 O O . PRO A 1 118 ? 0.158 -2.998 22.686 1.00 95.12 118 PRO A O 1
ATOM 948 N N . VAL A 1 119 ? -0.000 -1.284 24.129 1.00 94.94 119 VAL A N 1
ATOM 949 C CA . VAL A 1 119 ? -0.873 -1.972 25.104 1.00 94.94 119 VAL A CA 1
ATOM 950 C C . VAL A 1 119 ? -2.296 -2.236 24.583 1.00 94.94 119 VAL A C 1
ATOM 952 O O . VAL A 1 119 ? -3.000 -3.089 25.109 1.00 94.94 119 VAL A O 1
ATOM 955 N N . THR A 1 120 ? -2.751 -1.513 23.554 1.00 94.12 120 THR A N 1
ATOM 956 C CA . THR A 1 120 ? -4.124 -1.608 23.017 1.00 94.12 120 THR A CA 1
ATOM 957 C C . THR A 1 120 ? -4.333 -2.826 22.110 1.00 94.12 120 THR A C 1
ATOM 959 O O . THR A 1 120 ? -5.374 -3.487 22.157 1.00 94.12 120 THR A O 1
ATOM 962 N N . ASN A 1 121 ? -3.320 -3.162 21.306 1.00 96.00 121 ASN A N 1
ATOM 963 C CA . ASN A 1 121 ? -3.342 -4.248 20.321 1.00 96.00 121 ASN A CA 1
ATOM 964 C C . ASN A 1 121 ? -2.163 -5.223 20.533 1.00 96.00 121 ASN A C 1
ATOM 966 O O . ASN A 1 121 ? -1.410 -5.454 19.583 1.00 96.00 121 ASN A O 1
ATOM 970 N N . PRO A 1 122 ? -1.943 -5.761 21.746 1.00 97.50 122 PRO A N 1
ATOM 971 C CA . PRO A 1 122 ? -0.667 -6.386 22.094 1.00 97.50 122 PRO A CA 1
ATOM 972 C C . PRO A 1 122 ? -0.411 -7.681 21.314 1.00 97.50 122 PRO A C 1
ATOM 974 O O . PRO A 1 122 ? 0.582 -7.808 20.594 1.00 97.50 122 PRO A O 1
ATOM 977 N N . THR A 1 123 ? -1.354 -8.618 21.374 1.00 98.62 123 THR A N 1
ATOM 978 C CA . THR A 1 123 ? -1.262 -9.928 20.719 1.00 98.62 123 THR A CA 1
ATOM 979 C C . THR A 1 123 ? -1.388 -9.816 19.204 1.00 98.62 123 THR A C 1
ATOM 981 O O . THR A 1 123 ? -0.507 -10.277 18.481 1.00 98.62 123 THR A O 1
ATOM 984 N N . SER A 1 124 ? -2.414 -9.122 18.711 1.00 98.31 124 SER A N 1
ATOM 985 C CA . SER A 1 124 ? -2.667 -8.978 17.275 1.00 98.31 124 SER A CA 1
ATOM 986 C C . SER A 1 124 ? -1.528 -8.255 16.539 1.00 98.31 124 SER A C 1
ATOM 988 O O . SER A 1 124 ? -1.113 -8.701 15.474 1.00 98.31 124 SER A O 1
ATOM 990 N N . THR A 1 125 ? -0.940 -7.194 17.111 1.00 98.56 125 THR A N 1
ATOM 991 C CA . THR A 1 125 ? 0.214 -6.508 16.488 1.00 98.56 125 THR A CA 1
ATOM 992 C C . THR A 1 125 ? 1.451 -7.402 16.462 1.00 98.56 125 THR A C 1
ATOM 994 O O . THR A 1 125 ? 2.207 -7.370 15.492 1.00 98.56 125 THR A O 1
ATOM 997 N N . THR A 1 126 ? 1.656 -8.202 17.511 1.00 98.81 126 THR A N 1
ATOM 998 C CA . THR A 1 126 ? 2.769 -9.155 17.586 1.00 98.81 126 THR A CA 1
ATOM 999 C C . THR A 1 126 ? 2.638 -10.225 16.502 1.00 98.81 126 THR A C 1
ATOM 1001 O O . THR A 1 126 ? 3.566 -10.399 15.716 1.00 98.81 126 THR A O 1
ATOM 1004 N N . LEU A 1 127 ? 1.465 -10.861 16.384 1.00 98.81 127 LEU A N 1
ATOM 1005 C CA . LEU A 1 127 ? 1.167 -11.851 15.338 1.00 98.81 127 LEU A CA 1
ATOM 1006 C C . LEU A 1 127 ? 1.398 -11.274 13.933 1.00 98.81 127 LEU A C 1
ATOM 1008 O O . LEU A 1 127 ? 2.159 -11.842 13.149 1.00 98.81 127 LEU A O 1
ATOM 1012 N N . PHE A 1 128 ? 0.810 -10.106 13.658 1.00 98.75 128 PHE A N 1
ATOM 1013 C CA . PHE A 1 128 ? 0.952 -9.397 12.387 1.00 98.75 128 PHE A CA 1
ATOM 1014 C C . PHE A 1 128 ? 2.425 -9.142 12.036 1.00 98.75 128 PHE A C 1
ATOM 1016 O O . PHE A 1 128 ? 2.870 -9.529 10.955 1.00 98.75 128 PHE A O 1
ATOM 1023 N N . LYS A 1 129 ? 3.202 -8.539 12.953 1.00 98.81 129 LYS A N 1
ATOM 1024 C CA . LYS A 1 129 ? 4.613 -8.193 12.711 1.00 98.81 129 LYS A CA 1
ATOM 1025 C C . LYS A 1 129 ? 5.486 -9.426 12.497 1.00 98.81 129 LYS A C 1
ATOM 1027 O O . LYS A 1 129 ? 6.336 -9.400 11.611 1.00 98.81 129 LYS A O 1
ATOM 1032 N N . CYS A 1 130 ? 5.259 -10.500 13.255 1.00 98.81 130 CYS A N 1
ATOM 1033 C CA . CYS A 1 130 ? 5.959 -11.770 13.064 1.00 98.81 130 CYS A CA 1
ATOM 1034 C C . CYS A 1 130 ? 5.721 -12.338 11.660 1.00 98.81 130 CYS A C 1
ATOM 1036 O O . CYS A 1 130 ? 6.675 -12.701 10.974 1.00 98.81 130 CYS A O 1
ATOM 1038 N N . ILE A 1 131 ? 4.460 -12.388 11.220 1.00 98.75 131 ILE A N 1
ATOM 1039 C CA . ILE A 1 131 ? 4.067 -12.966 9.929 1.00 98.75 131 ILE A CA 1
ATOM 1040 C C . ILE A 1 131 ? 4.702 -12.198 8.759 1.00 98.75 131 ILE A C 1
ATOM 1042 O O . ILE A 1 131 ? 5.328 -12.813 7.892 1.00 98.75 131 ILE A O 1
ATOM 1046 N N . ILE A 1 132 ? 4.619 -10.861 8.746 1.00 98.69 132 ILE A N 1
ATOM 1047 C CA . ILE A 1 132 ? 5.196 -10.065 7.648 1.00 98.69 132 ILE A CA 1
ATOM 1048 C C . ILE A 1 132 ? 6.735 -10.048 7.665 1.00 98.69 132 ILE A C 1
ATOM 1050 O O . ILE A 1 132 ? 7.355 -10.042 6.598 1.00 98.69 132 ILE A O 1
ATOM 1054 N N . ALA A 1 133 ? 7.367 -10.080 8.846 1.00 98.75 133 ALA A N 1
ATOM 1055 C CA . ALA A 1 133 ? 8.825 -10.152 8.974 1.00 98.75 133 ALA A CA 1
ATOM 1056 C C . ALA A 1 133 ? 9.357 -11.504 8.477 1.00 98.75 133 ALA A C 1
ATOM 1058 O O . ALA A 1 133 ? 10.309 -11.554 7.695 1.00 98.75 133 ALA A O 1
ATOM 1059 N N . MET A 1 134 ? 8.679 -12.598 8.837 1.00 98.56 134 MET A N 1
ATOM 1060 C CA . MET A 1 134 ? 9.038 -13.933 8.369 1.00 98.56 134 MET A CA 1
ATOM 1061 C C . MET A 1 134 ? 8.868 -14.074 6.856 1.00 98.56 134 MET A C 1
ATOM 1063 O O . MET A 1 134 ? 9.784 -14.548 6.182 1.00 98.56 134 MET A O 1
ATOM 1067 N N . LYS A 1 135 ? 7.753 -13.576 6.297 1.00 98.56 135 LYS A N 1
ATOM 1068 C CA . LYS A 1 135 ? 7.500 -13.576 4.844 1.00 98.56 135 LYS A CA 1
ATOM 1069 C C . LYS A 1 135 ? 8.620 -12.905 4.053 1.00 98.56 135 LYS A C 1
ATOM 1071 O O . LYS A 1 135 ? 8.816 -13.206 2.880 1.00 98.56 135 LYS A O 1
ATOM 1076 N N . THR A 1 136 ? 9.376 -12.017 4.684 1.00 98.56 136 THR A N 1
ATOM 1077 C CA . THR A 1 136 ? 10.448 -11.238 4.063 1.00 98.56 136 THR A CA 1
ATOM 1078 C C . THR A 1 136 ? 11.848 -11.655 4.503 1.00 98.56 136 THR A C 1
ATOM 1080 O O . THR A 1 136 ? 12.812 -11.000 4.124 1.00 98.56 136 THR A O 1
ATOM 1083 N N . ARG A 1 137 ? 11.976 -12.786 5.213 1.00 98.50 137 ARG A N 1
ATOM 1084 C CA . ARG A 1 137 ? 13.239 -13.360 5.715 1.00 98.50 137 ARG A CA 1
ATOM 1085 C C . ARG A 1 137 ? 13.993 -12.453 6.698 1.00 98.50 137 ARG A C 1
ATOM 1087 O O . ARG A 1 137 ? 15.221 -12.484 6.750 1.00 98.50 137 ARG A O 1
ATOM 1094 N N . ASN A 1 138 ? 13.263 -11.661 7.479 1.00 98.81 138 ASN A N 1
ATOM 1095 C CA . ASN A 1 138 ? 13.830 -10.789 8.503 1.00 98.81 138 ASN A CA 1
ATOM 1096 C C . ASN A 1 138 ? 13.614 -11.389 9.903 1.00 98.81 138 ASN A C 1
ATOM 1098 O O . ASN A 1 138 ? 12.462 -11.645 10.267 1.00 98.81 138 ASN A O 1
ATOM 1102 N N . PRO A 1 139 ? 14.667 -11.564 10.721 1.00 98.75 139 PRO A N 1
ATOM 1103 C CA . PRO A 1 139 ? 14.496 -11.770 12.151 1.00 98.75 139 PRO A CA 1
ATOM 1104 C C . PRO A 1 139 ? 13.886 -10.529 12.802 1.00 98.75 139 PRO A C 1
ATOM 1106 O O . PRO A 1 139 ? 14.179 -9.397 12.404 1.00 98.75 139 PRO A O 1
ATOM 1109 N N . ILE A 1 140 ? 13.082 -10.731 13.841 1.00 98.88 140 ILE A N 1
ATOM 1110 C CA . ILE A 1 140 ? 12.452 -9.641 14.588 1.00 98.88 140 ILE A CA 1
ATOM 1111 C C . ILE A 1 140 ? 12.709 -9.771 16.091 1.00 98.88 140 ILE A C 1
ATOM 1113 O O . ILE A 1 140 ? 12.580 -10.850 16.668 1.00 98.88 140 ILE A O 1
ATOM 1117 N N . ILE A 1 141 ? 13.069 -8.653 16.721 1.00 98.88 141 ILE A N 1
ATOM 1118 C CA . ILE A 1 141 ? 13.287 -8.530 18.164 1.00 98.88 141 ILE A CA 1
ATOM 1119 C C . ILE A 1 141 ? 12.278 -7.524 18.708 1.00 98.88 141 ILE A C 1
ATOM 1121 O O . ILE A 1 141 ? 12.257 -6.366 18.285 1.00 98.88 141 ILE A O 1
ATOM 1125 N N . PHE A 1 142 ? 11.435 -7.952 19.641 1.00 98.81 142 PHE A N 1
ATOM 1126 C CA . PHE A 1 142 ? 10.395 -7.101 20.200 1.00 98.81 142 PHE A CA 1
ATOM 1127 C C . PHE A 1 142 ? 10.807 -6.382 21.485 1.00 98.81 142 PHE A C 1
ATOM 1129 O O . PHE A 1 142 ? 11.423 -6.960 22.380 1.00 98.81 142 PHE A O 1
ATOM 1136 N N . ALA A 1 143 ? 10.353 -5.136 21.603 1.00 98.12 143 ALA A N 1
ATOM 1137 C CA . ALA A 1 143 ? 10.201 -4.438 22.871 1.00 98.12 143 ALA A CA 1
ATOM 1138 C C . ALA A 1 143 ? 8.701 -4.214 23.103 1.00 98.12 143 ALA A C 1
ATOM 1140 O O . ALA A 1 143 ? 8.083 -3.346 22.474 1.00 98.12 143 ALA A O 1
ATOM 1141 N N . PHE A 1 144 ? 8.097 -5.046 23.952 1.00 98.06 144 PHE A N 1
ATOM 1142 C CA . PHE A 1 144 ? 6.673 -4.943 24.252 1.00 98.06 144 PHE A CA 1
ATOM 1143 C C . PHE A 1 144 ? 6.400 -3.866 25.303 1.00 98.06 144 PHE A C 1
ATOM 1145 O O . PHE A 1 144 ? 7.262 -3.501 26.105 1.00 98.06 144 PHE A O 1
ATOM 1152 N N . HIS A 1 145 ? 5.171 -3.354 25.308 1.00 95.62 145 HIS A N 1
ATOM 1153 C CA . HIS A 1 145 ? 4.732 -2.446 26.357 1.00 95.62 145 HIS A CA 1
ATOM 1154 C C . HIS A 1 145 ? 4.667 -3.180 27.717 1.00 95.62 145 HIS A C 1
ATOM 1156 O O . HIS A 1 145 ? 4.090 -4.267 27.769 1.00 95.62 145 HIS A O 1
ATOM 1162 N N . PRO A 1 146 ? 5.157 -2.591 28.831 1.00 94.44 146 PRO A N 1
ATOM 1163 C CA . PRO A 1 146 ? 5.189 -3.261 30.138 1.00 94.44 146 PRO A CA 1
ATOM 1164 C C . PRO A 1 146 ? 3.828 -3.774 30.624 1.00 94.44 146 PRO A C 1
ATOM 1166 O O . PRO A 1 146 ? 3.735 -4.867 31.163 1.00 94.44 146 PRO A O 1
ATOM 1169 N N . GLY A 1 147 ? 2.758 -3.009 30.384 1.00 95.06 147 GLY A N 1
ATOM 1170 C CA . GLY A 1 147 ? 1.380 -3.400 30.725 1.00 95.06 147 GLY A CA 1
ATOM 1171 C C . GLY A 1 147 ? 0.748 -4.476 29.828 1.00 95.06 147 GLY A C 1
ATOM 1172 O O . GLY A 1 147 ? -0.455 -4.684 29.913 1.00 95.06 147 GLY A O 1
ATOM 1173 N N . SER A 1 148 ? 1.509 -5.081 28.914 1.00 96.69 148 SER A N 1
ATOM 1174 C CA . SER A 1 148 ? 1.048 -6.160 28.030 1.00 96.69 148 SER A CA 1
ATOM 1175 C C . SER A 1 148 ? 2.188 -7.111 27.634 1.00 96.69 148 SER A C 1
ATOM 1177 O O . SER A 1 148 ? 2.222 -7.616 26.504 1.00 96.69 148 SER A O 1
ATOM 1179 N N . GLN A 1 149 ? 3.183 -7.265 28.508 1.00 97.50 149 GLN A N 1
ATOM 1180 C CA . GLN A 1 149 ? 4.397 -8.038 28.248 1.00 97.50 149 GLN A CA 1
ATOM 1181 C C . GLN A 1 149 ? 4.074 -9.524 28.080 1.00 97.50 149 GLN A C 1
ATOM 1183 O O . GLN A 1 149 ? 4.536 -10.149 27.127 1.00 97.50 149 GLN A O 1
ATOM 1188 N N . GLN A 1 150 ? 3.275 -10.094 28.983 1.00 98.12 150 GLN A N 1
ATOM 1189 C CA . GLN A 1 150 ? 3.037 -11.532 29.056 1.00 98.12 150 GLN A CA 1
ATOM 1190 C C . GLN A 1 150 ? 2.227 -12.027 27.860 1.00 98.12 150 GLN A C 1
ATOM 1192 O O . GLN A 1 150 ? 2.630 -12.984 27.196 1.00 98.12 150 GLN A O 1
ATOM 1197 N N . CYS A 1 151 ? 1.118 -11.358 27.530 1.00 98.56 151 CYS A N 1
ATOM 1198 C CA . CYS A 1 151 ? 0.281 -11.745 26.399 1.00 98.56 151 CYS A CA 1
ATOM 1199 C C . CYS A 1 151 ? 1.009 -11.554 25.058 1.00 98.56 151 CYS A C 1
ATOM 1201 O O . CYS A 1 151 ? 0.886 -12.403 24.174 1.00 98.56 151 CYS A O 1
ATOM 1203 N N . SER A 1 152 ? 1.818 -10.495 24.911 1.00 98.62 152 SER A N 1
ATOM 1204 C CA . SER A 1 152 ? 2.615 -10.268 23.696 1.00 98.62 152 SER A CA 1
ATOM 1205 C C . SER A 1 152 ? 3.727 -11.308 23.547 1.00 98.62 152 SER A C 1
ATOM 1207 O O . SER A 1 152 ? 3.877 -11.891 22.474 1.00 98.62 152 SER A O 1
ATOM 1209 N N . ALA A 1 153 ? 4.463 -11.602 24.625 1.00 98.69 153 ALA A N 1
ATOM 1210 C CA . ALA A 1 153 ? 5.494 -12.637 24.625 1.00 98.69 153 ALA A CA 1
ATOM 1211 C C . ALA A 1 153 ? 4.907 -14.017 24.314 1.00 98.69 153 ALA A C 1
ATOM 1213 O O . ALA A 1 153 ? 5.504 -14.780 23.559 1.00 98.69 153 ALA A O 1
ATOM 1214 N N . GLU A 1 154 ? 3.714 -14.327 24.824 1.00 98.81 154 GLU A N 1
ATOM 1215 C CA . GLU A 1 154 ? 3.031 -15.578 24.499 1.00 98.81 154 GLU A CA 1
ATOM 1216 C C . GLU A 1 154 ? 2.603 -15.650 23.028 1.00 98.81 154 GLU A C 1
ATOM 1218 O O . GLU A 1 154 ? 2.796 -16.682 22.386 1.00 98.81 154 GLU A O 1
ATOM 1223 N N . ALA A 1 155 ? 2.099 -14.554 22.452 1.00 98.81 155 ALA A N 1
ATOM 1224 C CA . ALA A 1 155 ? 1.807 -14.495 21.020 1.00 98.81 155 ALA A CA 1
ATOM 1225 C C . ALA A 1 155 ? 3.069 -14.723 20.172 1.00 98.81 155 ALA A C 1
ATOM 1227 O O . ALA A 1 155 ? 3.031 -15.521 19.235 1.00 98.81 155 ALA A O 1
ATOM 1228 N N . ALA A 1 156 ? 4.186 -14.071 20.518 1.00 98.81 156 ALA A N 1
ATOM 1229 C CA . ALA A 1 156 ? 5.470 -14.257 19.842 1.00 98.81 156 ALA A CA 1
ATOM 1230 C C . ALA A 1 156 ? 5.992 -15.693 19.978 1.00 98.81 156 ALA A C 1
ATOM 1232 O O . ALA A 1 156 ? 6.424 -16.274 18.984 1.00 98.81 156 ALA A O 1
ATOM 1233 N N . ARG A 1 157 ? 5.905 -16.284 21.176 1.00 98.81 157 ARG A N 1
ATOM 1234 C CA . ARG A 1 157 ? 6.327 -17.661 21.463 1.00 98.81 157 ARG A CA 1
ATOM 1235 C C . ARG A 1 157 ? 5.586 -18.676 20.596 1.00 98.81 157 ARG A C 1
ATOM 1237 O O . ARG A 1 157 ? 6.234 -19.483 19.941 1.00 98.81 157 ARG A O 1
ATOM 1244 N N . ILE A 1 158 ? 4.255 -18.588 20.517 1.00 98.81 158 ILE A N 1
ATOM 1245 C CA . ILE A 1 158 ? 3.427 -19.504 19.710 1.00 98.81 158 ILE A CA 1
ATOM 1246 C C . ILE A 1 158 ? 3.870 -19.512 18.246 1.00 98.81 158 ILE A C 1
ATOM 1248 O O . ILE A 1 158 ? 4.080 -20.577 17.664 1.00 98.81 158 ILE A O 1
ATOM 1252 N N . VAL A 1 159 ? 4.008 -18.330 17.638 1.00 98.75 159 VAL A N 1
ATOM 1253 C CA . VAL A 1 159 ? 4.362 -18.248 16.215 1.00 98.75 159 VAL A CA 1
ATOM 1254 C C . VAL A 1 159 ? 5.840 -18.534 15.971 1.00 98.75 159 VAL A C 1
ATOM 1256 O O . VAL A 1 159 ? 6.166 -19.103 14.936 1.00 98.75 159 VAL A O 1
ATOM 1259 N N . ARG A 1 160 ? 6.734 -18.224 16.917 1.00 98.81 160 ARG A N 1
ATOM 1260 C CA . ARG A 1 160 ? 8.144 -18.637 16.865 1.00 98.81 160 ARG A CA 1
ATOM 1261 C C . ARG A 1 160 ? 8.267 -20.152 16.853 1.00 98.81 160 ARG A C 1
ATOM 1263 O O . ARG A 1 160 ? 8.930 -20.693 15.978 1.00 98.81 160 ARG A O 1
ATOM 1270 N N . ASP A 1 161 ? 7.620 -20.835 17.790 1.00 98.81 161 ASP A N 1
ATOM 1271 C CA . ASP A 1 161 ? 7.739 -22.287 17.926 1.00 98.81 161 ASP A CA 1
ATOM 1272 C C . ASP A 1 161 ? 7.153 -22.997 16.693 1.00 98.81 161 ASP A C 1
ATOM 1274 O O . ASP A 1 161 ? 7.735 -23.961 16.191 1.00 98.81 161 ASP A O 1
ATOM 1278 N N . ALA A 1 162 ? 6.057 -22.467 16.136 1.00 98.81 162 ALA A N 1
ATOM 1279 C CA . ALA A 1 162 ? 5.510 -22.922 14.859 1.00 98.81 162 ALA A CA 1
ATOM 1280 C C . ALA A 1 162 ? 6.478 -22.684 13.689 1.00 98.81 162 ALA A C 1
ATOM 1282 O O . ALA A 1 162 ? 6.695 -23.587 12.882 1.00 98.81 162 ALA A O 1
ATOM 1283 N N . ALA A 1 163 ? 7.100 -21.502 13.619 1.00 98.81 163 ALA A N 1
ATOM 1284 C CA . ALA A 1 163 ? 8.069 -21.178 12.579 1.00 98.81 163 ALA A CA 1
ATOM 1285 C C . ALA A 1 163 ? 9.289 -22.107 12.630 1.00 98.81 163 ALA A C 1
ATOM 1287 O O . ALA A 1 163 ? 9.693 -22.654 11.606 1.00 98.81 163 ALA A O 1
ATOM 1288 N N . VAL A 1 164 ? 9.853 -22.318 13.823 1.00 98.81 164 VAL A N 1
ATOM 1289 C CA . VAL A 1 164 ? 11.021 -23.184 14.039 1.00 98.81 164 VAL A CA 1
ATOM 1290 C C . VAL A 1 164 ? 10.695 -24.629 13.676 1.00 98.81 164 VAL A C 1
ATOM 1292 O O . VAL A 1 164 ? 11.452 -25.266 12.945 1.00 98.81 164 VAL A O 1
ATOM 1295 N N . LYS A 1 165 ? 9.525 -25.133 14.089 1.00 98.69 165 LYS A N 1
ATOM 1296 C CA . LYS A 1 165 ? 9.051 -26.469 13.700 1.00 98.69 165 LYS A CA 1
ATOM 1297 C C . LYS A 1 165 ? 8.900 -26.624 12.179 1.00 98.69 165 LYS A C 1
ATOM 1299 O O . LYS A 1 165 ? 9.127 -27.715 11.663 1.00 98.69 165 LYS A O 1
ATOM 1304 N N . ALA A 1 166 ? 8.544 -25.550 11.475 1.00 98.62 166 ALA A N 1
ATOM 1305 C CA . ALA A 1 166 ? 8.411 -25.509 10.018 1.00 98.62 166 ALA A CA 1
ATOM 1306 C C . ALA A 1 166 ? 9.742 -25.272 9.268 1.00 98.62 166 ALA A C 1
ATOM 1308 O O . ALA A 1 166 ? 9.751 -25.235 8.038 1.00 98.62 166 ALA A O 1
ATOM 1309 N N . GLY A 1 167 ? 10.865 -25.121 9.984 1.00 98.12 167 GLY A N 1
ATOM 1310 C CA . GLY A 1 167 ? 12.205 -24.988 9.402 1.00 98.12 167 GLY A CA 1
ATOM 1311 C C . GLY A 1 167 ? 12.835 -23.594 9.487 1.00 98.12 167 GLY A C 1
ATOM 1312 O O . GLY A 1 167 ? 13.885 -23.376 8.883 1.00 98.12 167 GLY A O 1
ATOM 1313 N N . ALA A 1 168 ? 12.239 -22.645 10.218 1.00 98.44 168 ALA A N 1
ATOM 1314 C CA . ALA A 1 168 ? 12.897 -21.375 10.535 1.00 98.44 168 ALA A CA 1
ATOM 1315 C C . ALA A 1 168 ? 14.027 -21.571 11.572 1.00 98.44 168 ALA A C 1
ATOM 1317 O O . ALA A 1 168 ? 13.958 -22.481 12.399 1.00 98.44 168 ALA A O 1
ATOM 1318 N N . PRO A 1 169 ? 15.062 -20.712 11.592 1.00 98.06 169 PRO A N 1
ATOM 1319 C CA . PRO A 1 169 ? 16.091 -20.770 12.628 1.00 98.06 169 PRO A CA 1
ATOM 1320 C C . PRO A 1 169 ? 15.548 -20.351 14.002 1.00 98.06 169 PRO A C 1
ATOM 1322 O O . PRO A 1 169 ? 14.657 -19.508 14.098 1.00 98.06 169 PRO A O 1
ATOM 1325 N N . GLU A 1 170 ? 16.139 -20.896 15.068 1.00 95.19 170 GLU A N 1
ATOM 1326 C CA . GLU A 1 170 ? 15.705 -20.736 16.468 1.00 95.19 170 GLU A CA 1
ATOM 1327 C C . GLU A 1 170 ? 15.452 -19.274 16.879 1.00 95.19 170 GLU A C 1
ATOM 1329 O O . GLU A 1 170 ? 14.418 -18.947 17.459 1.00 95.19 170 GLU A O 1
ATOM 1334 N N . TYR A 1 171 ? 16.359 -18.370 16.505 1.00 97.94 171 TYR A N 1
ATOM 1335 C CA . TYR A 1 171 ? 16.329 -16.961 16.909 1.00 97.94 171 TYR A CA 1
ATOM 1336 C C . TYR A 1 171 ? 15.615 -16.030 15.918 1.00 97.94 171 TYR A C 1
ATOM 1338 O O . TYR A 1 171 ? 15.848 -14.819 15.917 1.00 97.94 171 TYR A O 1
ATOM 1346 N N . CYS A 1 172 ? 14.749 -16.570 15.055 1.00 98.25 172 CYS A N 1
ATOM 1347 C CA . CYS A 1 172 ? 13.997 -15.769 14.086 1.00 98.25 172 CYS A CA 1
ATOM 1348 C C . CYS A 1 172 ? 13.034 -14.758 14.739 1.00 98.25 172 CYS A C 1
ATOM 1350 O O . CYS A 1 172 ? 12.756 -13.711 14.153 1.00 98.25 172 CYS A O 1
ATOM 1352 N N . ILE A 1 173 ? 12.543 -15.046 15.948 1.00 98.88 173 ILE A N 1
ATOM 1353 C CA . ILE A 1 173 ? 11.654 -14.173 16.722 1.00 98.88 173 ILE A CA 1
ATOM 1354 C C . ILE A 1 173 ? 12.138 -14.155 18.171 1.00 98.88 173 ILE A C 1
ATOM 1356 O O . ILE A 1 173 ? 12.230 -15.199 18.816 1.00 98.88 173 ILE A O 1
ATOM 1360 N N . GLN A 1 174 ? 12.433 -12.962 18.680 1.00 98.75 174 GLN A N 1
ATOM 1361 C CA . GLN A 1 174 ? 12.949 -12.734 20.030 1.00 98.75 174 GLN A CA 1
ATOM 1362 C C . GLN A 1 174 ? 12.251 -11.531 20.680 1.00 98.75 174 GLN A C 1
ATOM 1364 O O . GLN A 1 174 ? 11.568 -10.760 20.005 1.00 98.75 174 GLN A O 1
ATOM 1369 N N . TRP A 1 175 ? 12.427 -11.339 21.985 1.00 98.62 175 TRP A N 1
ATOM 1370 C CA . TRP A 1 175 ? 11.918 -10.171 22.707 1.00 98.62 175 TRP A CA 1
ATOM 1371 C C . TRP A 1 175 ? 12.761 -9.868 23.947 1.00 98.62 175 TRP A C 1
ATOM 1373 O O . TRP A 1 175 ? 13.515 -10.711 24.428 1.00 98.62 175 TRP A O 1
ATOM 1383 N N . ILE A 1 176 ? 12.625 -8.650 24.468 1.00 98.19 176 ILE A N 1
ATOM 1384 C CA . ILE A 1 176 ? 13.199 -8.249 25.755 1.00 98.19 176 ILE A CA 1
ATOM 1385 C C . ILE A 1 176 ? 12.333 -8.845 26.874 1.00 98.19 176 ILE A C 1
ATOM 1387 O O . ILE A 1 176 ? 11.149 -8.524 26.961 1.00 98.19 176 ILE A O 1
ATOM 1391 N N . GLU A 1 177 ? 12.905 -9.696 27.731 1.00 95.00 177 GLU A N 1
ATOM 1392 C CA . GLU A 1 177 ? 12.152 -10.366 28.810 1.00 95.00 177 GLU A CA 1
ATOM 1393 C C . GLU A 1 177 ? 11.658 -9.388 29.886 1.00 95.00 177 GLU A C 1
ATOM 1395 O O . GLU A 1 177 ? 10.512 -9.474 30.323 1.00 95.00 177 GLU A O 1
ATOM 1400 N N . ASN A 1 178 ? 12.500 -8.420 30.263 1.00 93.12 178 ASN A N 1
ATOM 1401 C CA . ASN A 1 178 ? 12.185 -7.392 31.255 1.00 93.12 178 ASN A CA 1
ATOM 1402 C C . ASN A 1 178 ? 12.098 -6.016 30.570 1.00 93.12 178 ASN A C 1
ATOM 1404 O O . ASN A 1 178 ? 13.136 -5.388 30.340 1.00 93.12 178 ASN A O 1
ATOM 1408 N N . PRO A 1 179 ? 10.897 -5.545 30.189 1.00 91.94 179 PRO A N 1
ATOM 1409 C CA . PRO A 1 179 ? 10.752 -4.328 29.401 1.00 91.94 179 PRO A CA 1
ATOM 1410 C C . PRO A 1 179 ? 11.068 -3.082 30.237 1.00 91.94 179 PRO A C 1
ATOM 1412 O O . PRO A 1 179 ? 10.505 -2.871 31.310 1.00 91.94 179 PRO A O 1
ATOM 1415 N N . SER A 1 180 ? 11.921 -2.208 29.704 1.00 92.38 180 SER A N 1
ATOM 1416 C CA . SER A 1 180 ? 12.183 -0.873 30.249 1.00 92.38 180 SER A CA 1
ATOM 1417 C C . SER A 1 180 ? 12.367 0.157 29.130 1.00 92.38 180 SER A C 1
ATOM 1419 O O . SER A 1 180 ? 12.558 -0.194 27.956 1.00 92.38 180 SER A O 1
ATOM 1421 N N . ILE A 1 181 ? 12.296 1.446 29.477 1.00 90.88 181 ILE A N 1
ATOM 1422 C CA . ILE A 1 181 ? 12.534 2.533 28.515 1.00 90.88 181 ILE A CA 1
ATOM 1423 C C . ILE A 1 181 ? 13.982 2.463 28.022 1.00 90.88 181 ILE A C 1
ATOM 1425 O O . ILE A 1 181 ? 14.233 2.591 26.824 1.00 90.88 181 ILE A O 1
ATOM 1429 N N . GLU A 1 182 ? 14.915 2.200 28.932 1.00 93.00 182 GLU A N 1
ATOM 1430 C CA . GLU A 1 182 ? 16.345 2.065 28.676 1.00 93.00 182 GLU A CA 1
ATOM 1431 C C . GLU A 1 182 ? 16.609 0.909 27.708 1.00 93.00 182 GLU A C 1
ATOM 1433 O O . GLU A 1 182 ? 17.280 1.102 26.696 1.00 93.00 182 GLU A O 1
ATOM 1438 N N . ALA A 1 183 ? 16.012 -0.264 27.948 1.00 95.38 183 ALA A N 1
ATOM 1439 C CA . ALA A 1 183 ? 16.164 -1.434 27.085 1.00 95.38 183 ALA A CA 1
ATOM 1440 C C . ALA A 1 183 ? 15.567 -1.206 25.690 1.00 95.38 183 ALA A C 1
ATOM 1442 O O . ALA A 1 183 ? 16.181 -1.551 24.681 1.00 95.38 183 ALA A O 1
ATOM 1443 N N . THR A 1 184 ? 14.409 -0.545 25.615 1.00 95.81 184 THR A N 1
ATOM 1444 C CA . THR A 1 184 ? 13.777 -0.186 24.337 1.00 95.81 184 THR A CA 1
ATOM 1445 C C . THR A 1 184 ? 14.644 0.791 23.539 1.00 95.81 184 THR A C 1
ATOM 1447 O O . THR A 1 184 ? 14.836 0.623 22.335 1.00 95.81 184 THR A O 1
ATOM 1450 N N . GLN A 1 185 ? 15.205 1.809 24.199 1.00 95.44 185 GLN A N 1
ATOM 1451 C CA . GLN A 1 185 ? 16.109 2.764 23.556 1.00 95.44 185 GLN A CA 1
ATOM 1452 C C . GLN A 1 185 ? 17.424 2.115 23.122 1.00 95.44 185 GLN A C 1
ATOM 1454 O O . GLN A 1 185 ? 17.909 2.423 22.032 1.00 95.44 185 GLN A O 1
ATOM 1459 N N . ALA A 1 186 ? 17.986 1.229 23.946 1.00 96.38 186 ALA A N 1
ATOM 1460 C CA . ALA A 1 186 ? 19.190 0.477 23.621 1.00 96.38 186 ALA A CA 1
ATOM 1461 C C . ALA A 1 186 ? 18.969 -0.411 22.389 1.00 96.38 186 ALA A C 1
ATOM 1463 O O . ALA A 1 186 ? 19.785 -0.369 21.472 1.00 96.38 186 ALA A O 1
ATOM 1464 N N . LEU A 1 187 ? 17.835 -1.122 22.309 1.00 98.00 187 LEU A N 1
ATOM 1465 C CA . LEU A 1 187 ? 17.469 -1.912 21.131 1.00 98.00 187 LEU A CA 1
ATOM 1466 C C . LEU A 1 187 ? 17.370 -1.037 19.875 1.00 98.00 187 LEU A C 1
ATOM 1468 O O . LEU A 1 187 ? 18.023 -1.323 18.880 1.00 98.00 187 LEU A O 1
ATOM 1472 N N . MET A 1 188 ? 16.592 0.052 19.921 1.00 97.38 188 MET A N 1
ATOM 1473 C CA . MET A 1 188 ? 16.372 0.916 18.751 1.00 97.38 188 MET A CA 1
ATOM 1474 C C . MET A 1 188 ? 17.658 1.563 18.217 1.00 97.38 188 MET A C 1
ATOM 1476 O O . MET A 1 188 ? 17.766 1.794 17.015 1.00 97.38 188 MET A O 1
ATOM 1480 N N . LYS A 1 189 ? 18.610 1.891 19.098 1.00 96.75 189 LYS A N 1
ATOM 1481 C CA . LYS A 1 189 ? 19.868 2.559 18.728 1.00 96.75 189 LYS A CA 1
ATOM 1482 C C . LYS A 1 189 ? 20.990 1.589 18.351 1.00 96.75 189 LYS A C 1
ATOM 1484 O O . LYS A 1 189 ? 21.998 2.047 17.822 1.00 96.75 189 LYS A O 1
ATOM 1489 N N . ASN A 1 190 ? 20.848 0.292 18.628 1.00 97.56 190 ASN A N 1
ATOM 1490 C CA . ASN A 1 190 ? 21.904 -0.686 18.373 1.00 97.56 190 ASN A CA 1
ATOM 1491 C C . ASN A 1 190 ? 22.202 -0.809 16.867 1.00 97.56 190 ASN A C 1
ATOM 1493 O O . ASN A 1 190 ? 21.297 -0.797 16.029 1.00 97.56 190 ASN A O 1
ATOM 1497 N N . ASP A 1 191 ? 23.481 -0.954 16.517 1.00 96.25 191 ASP A N 1
ATOM 1498 C CA . ASP A 1 191 ? 23.929 -1.004 15.125 1.00 96.25 191 ASP A CA 1
ATOM 1499 C C . ASP A 1 191 ? 23.514 -2.257 14.355 1.00 96.25 191 ASP A C 1
ATOM 1501 O O . ASP A 1 191 ? 23.437 -2.212 13.128 1.00 96.25 191 ASP A O 1
ATOM 1505 N N . GLY A 1 192 ? 23.180 -3.342 15.053 1.00 97.31 192 GLY A N 1
ATOM 1506 C CA . GLY A 1 192 ? 22.628 -4.547 14.444 1.00 97.31 192 GLY A CA 1
ATOM 1507 C C . GLY A 1 192 ? 21.180 -4.409 13.967 1.00 97.31 192 GLY A C 1
ATOM 1508 O O . GLY A 1 192 ? 20.754 -5.209 13.135 1.00 97.31 192 GLY A O 1
ATOM 1509 N N . ILE A 1 193 ? 20.423 -3.411 14.439 1.00 98.44 193 ILE A N 1
ATOM 1510 C CA . ILE A 1 193 ? 19.055 -3.160 13.966 1.00 98.44 193 ILE A CA 1
ATOM 1511 C C . ILE A 1 193 ? 19.081 -2.416 12.633 1.00 98.44 193 ILE A C 1
ATOM 1513 O O . ILE A 1 193 ? 19.686 -1.352 12.492 1.00 98.44 193 ILE A O 1
ATOM 1517 N N . SER A 1 194 ? 18.363 -2.963 11.653 1.00 98.44 194 SER A N 1
ATOM 1518 C CA . SER A 1 194 ? 18.280 -2.419 10.295 1.00 98.44 194 SER A CA 1
ATOM 1519 C C . SER A 1 194 ? 17.022 -1.577 10.067 1.00 98.44 194 SER A C 1
ATOM 1521 O O . SER A 1 194 ? 17.050 -0.632 9.280 1.00 98.44 194 SER A O 1
ATOM 1523 N N . LEU A 1 195 ? 15.922 -1.897 10.757 1.00 98.56 195 LEU A N 1
ATOM 1524 C CA . LEU A 1 195 ? 14.639 -1.204 10.624 1.00 98.56 195 LEU A CA 1
ATOM 1525 C C . LEU A 1 195 ? 13.855 -1.237 11.942 1.00 98.56 195 LEU A C 1
ATOM 1527 O O . LEU A 1 195 ? 13.777 -2.276 12.595 1.00 98.56 195 LEU A O 1
ATOM 1531 N N . ILE A 1 196 ? 13.213 -0.125 12.305 1.00 98.62 196 ILE A N 1
ATOM 1532 C CA . ILE A 1 196 ? 12.319 -0.050 13.469 1.00 98.62 196 ILE A CA 1
ATOM 1533 C C . ILE A 1 196 ? 10.859 -0.012 13.002 1.00 98.62 196 ILE A C 1
ATOM 1535 O O . ILE A 1 196 ? 10.459 0.901 12.282 1.00 98.62 196 ILE A O 1
ATOM 1539 N N . LEU A 1 197 ? 10.037 -0.961 13.456 1.00 98.31 197 LEU A N 1
ATOM 1540 C CA . LEU A 1 197 ? 8.579 -0.927 13.306 1.00 98.31 197 LEU A CA 1
ATOM 1541 C C . LEU A 1 197 ? 7.949 -0.376 14.585 1.00 98.31 197 LEU A C 1
ATOM 1543 O O . LEU A 1 197 ? 7.696 -1.128 15.533 1.00 98.31 197 LEU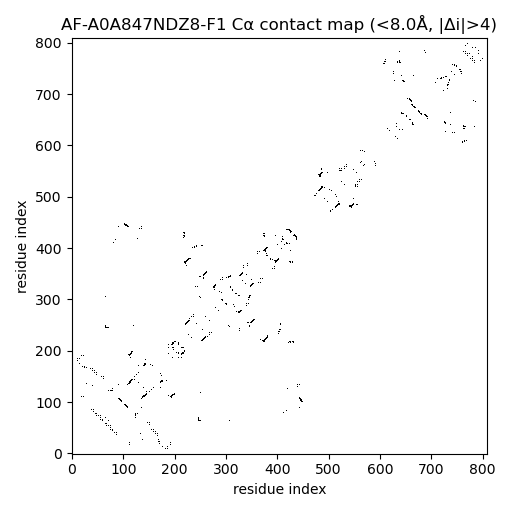 A O 1
ATOM 1547 N N . ALA A 1 198 ? 7.669 0.925 14.611 1.00 97.06 198 ALA A N 1
ATOM 1548 C CA . ALA A 1 198 ? 7.216 1.634 15.804 1.00 97.06 198 ALA A CA 1
ATOM 1549 C C . ALA A 1 198 ? 5.689 1.809 15.832 1.00 97.06 198 ALA A C 1
ATOM 1551 O O . ALA A 1 198 ? 5.154 2.751 15.249 1.00 97.06 198 ALA A O 1
ATOM 1552 N N . THR A 1 199 ? 4.991 0.930 16.559 1.00 96.00 199 THR A N 1
ATOM 1553 C CA . THR A 1 199 ? 3.541 1.044 16.792 1.00 96.00 199 THR A CA 1
ATOM 1554 C C . THR A 1 199 ? 3.300 1.408 18.251 1.00 96.00 199 THR A C 1
ATOM 1556 O O . THR A 1 199 ? 3.417 0.566 19.136 1.00 96.00 199 THR A O 1
ATOM 1559 N N . GLY A 1 200 ? 2.998 2.676 18.512 1.00 90.88 200 GLY A N 1
ATOM 1560 C CA . GLY A 1 200 ? 2.825 3.207 19.861 1.00 90.88 200 GLY A CA 1
ATOM 1561 C C . GLY A 1 200 ? 2.500 4.696 19.837 1.00 90.88 200 GLY A C 1
ATOM 1562 O O . GLY A 1 200 ? 2.269 5.268 18.775 1.00 90.88 200 GLY A O 1
ATOM 1563 N N . GLY A 1 201 ? 2.490 5.327 21.011 1.00 88.12 201 GLY A N 1
ATOM 1564 C CA . GLY A 1 201 ? 2.207 6.759 21.125 1.00 88.12 201 GLY A CA 1
ATOM 1565 C C . GLY A 1 201 ? 3.263 7.647 20.454 1.00 88.12 201 GLY A C 1
ATOM 1566 O O . GLY A 1 201 ? 4.401 7.234 20.212 1.00 88.12 201 GLY A O 1
ATOM 1567 N N . SER A 1 202 ? 2.905 8.910 20.215 1.00 88.50 202 SER A N 1
ATOM 1568 C CA . SER A 1 202 ? 3.726 9.888 19.484 1.00 88.50 202 SER A CA 1
ATOM 1569 C C . SER A 1 202 ? 5.141 10.074 20.045 1.00 88.50 202 SER A C 1
ATOM 1571 O O . SER A 1 202 ? 6.078 10.316 19.286 1.00 88.50 202 SER A O 1
ATOM 1573 N N . SER A 1 203 ? 5.326 9.953 21.365 1.00 90.12 203 SER A N 1
ATOM 1574 C CA . SER A 1 203 ? 6.645 10.042 22.009 1.00 90.12 203 SER A CA 1
ATOM 1575 C C . SER A 1 203 ? 7.563 8.883 21.613 1.00 90.12 203 SER A C 1
ATOM 1577 O O . SER A 1 203 ? 8.724 9.111 21.274 1.00 90.12 203 SER A O 1
ATOM 1579 N N . MET A 1 204 ? 7.034 7.658 21.592 1.00 93.12 204 MET A N 1
ATOM 1580 C CA . MET A 1 204 ? 7.767 6.458 21.187 1.00 93.12 204 MET A CA 1
ATOM 1581 C C . MET A 1 204 ? 8.113 6.499 19.699 1.00 93.12 204 MET A C 1
ATOM 1583 O O . MET A 1 204 ? 9.248 6.226 19.316 1.00 93.12 204 MET A O 1
ATOM 1587 N N . VAL A 1 205 ? 7.168 6.918 18.854 1.00 93.62 205 VAL A N 1
ATOM 1588 C CA . VAL A 1 205 ? 7.425 7.067 17.415 1.00 93.62 205 VAL A CA 1
ATOM 1589 C C . VAL A 1 205 ? 8.496 8.127 17.160 1.00 93.62 205 VAL A C 1
ATOM 1591 O O . VAL A 1 205 ? 9.426 7.890 16.392 1.00 93.62 205 VAL A O 1
ATOM 1594 N N . LYS A 1 206 ? 8.432 9.271 17.855 1.00 94.50 206 LYS A N 1
ATOM 1595 C CA . LYS A 1 206 ? 9.490 10.286 17.787 1.00 94.50 206 LYS A CA 1
ATOM 1596 C C . LYS A 1 206 ? 10.848 9.706 18.192 1.00 94.50 206 LYS A C 1
ATOM 1598 O O . LYS A 1 206 ? 11.838 9.995 17.522 1.00 94.50 206 LYS A O 1
ATOM 1603 N N . ALA A 1 207 ? 10.905 8.883 19.242 1.00 95.75 207 ALA A N 1
ATOM 1604 C CA . ALA A 1 207 ? 12.142 8.228 19.662 1.00 95.75 207 ALA A CA 1
ATOM 1605 C C . ALA A 1 207 ? 12.690 7.275 18.585 1.00 95.75 207 ALA A C 1
ATOM 1607 O O . ALA A 1 207 ? 13.885 7.322 18.308 1.00 95.75 207 ALA A O 1
ATOM 1608 N N . ALA A 1 208 ? 11.827 6.500 17.920 1.00 96.69 208 ALA A N 1
ATOM 1609 C CA . ALA A 1 208 ? 12.216 5.615 16.821 1.00 96.69 208 ALA A CA 1
ATOM 1610 C C . ALA A 1 208 ? 12.831 6.383 15.636 1.00 96.69 208 ALA A C 1
ATOM 1612 O O . ALA A 1 208 ? 13.926 6.049 15.193 1.00 96.69 208 ALA A O 1
ATOM 1613 N N . TYR A 1 209 ? 12.201 7.471 15.176 1.00 96.81 209 TYR A N 1
ATOM 1614 C CA . TYR A 1 209 ? 12.780 8.326 14.123 1.00 96.81 209 TYR A CA 1
ATOM 1615 C C . TYR A 1 209 ? 14.033 9.096 14.575 1.00 96.81 209 TYR A C 1
ATOM 1617 O O . TYR A 1 209 ? 14.808 9.547 13.737 1.00 96.81 209 TYR A O 1
ATOM 1625 N N . SER A 1 210 ? 14.259 9.236 15.885 1.00 96.50 210 SER A N 1
ATOM 1626 C CA . SER A 1 210 ? 15.470 9.860 16.441 1.00 96.50 210 SER A CA 1
ATOM 1627 C C . SER A 1 210 ? 16.592 8.853 16.716 1.00 96.50 210 SER A C 1
ATOM 1629 O O . SER A 1 210 ? 17.654 9.245 17.194 1.00 96.50 210 SER A O 1
ATOM 1631 N N . ALA A 1 211 ? 16.379 7.560 16.447 1.00 96.00 211 ALA A N 1
ATOM 1632 C CA . ALA A 1 211 ? 17.346 6.508 16.757 1.00 96.00 211 ALA A CA 1
ATOM 1633 C C . ALA A 1 211 ? 18.508 6.419 15.749 1.00 96.00 211 ALA A C 1
ATOM 1635 O O . ALA A 1 211 ? 19.428 5.633 15.952 1.00 96.00 211 ALA A O 1
ATOM 1636 N N . GLY A 1 212 ? 18.476 7.204 14.664 1.00 94.75 212 GLY A N 1
ATOM 1637 C CA . GLY A 1 212 ? 19.486 7.151 13.599 1.00 94.75 212 GLY A CA 1
ATOM 1638 C C . GLY A 1 212 ? 19.347 5.939 12.670 1.00 94.75 212 GLY A C 1
ATOM 1639 O O . GLY A 1 212 ? 20.257 5.657 11.895 1.00 94.75 212 GLY A O 1
ATOM 1640 N N . LYS A 1 213 ? 18.215 5.226 12.737 1.00 94.75 213 LYS A N 1
ATOM 1641 C CA . LYS A 1 213 ? 17.881 4.071 11.893 1.00 94.75 213 LYS A CA 1
ATOM 1642 C C . LYS A 1 213 ? 16.637 4.368 11.046 1.00 94.75 213 LYS A C 1
ATOM 1644 O O . LYS A 1 213 ? 15.801 5.172 11.470 1.00 94.75 213 LYS A O 1
ATOM 1649 N N . PRO A 1 214 ? 16.466 3.721 9.877 1.00 97.19 214 PRO A N 1
ATOM 1650 C CA . PRO A 1 214 ? 15.185 3.711 9.185 1.00 97.19 214 PRO A CA 1
ATOM 1651 C C . PRO A 1 214 ? 14.064 3.263 10.131 1.00 97.19 214 PRO A C 1
ATOM 1653 O O . PRO A 1 214 ? 14.197 2.271 10.851 1.00 97.19 214 PRO A O 1
ATOM 1656 N N . ALA A 1 215 ? 12.950 3.992 10.127 1.00 97.31 215 ALA A N 1
ATOM 1657 C CA . ALA A 1 215 ? 11.795 3.688 10.958 1.00 97.31 215 ALA A CA 1
ATOM 1658 C C . ALA A 1 215 ? 10.500 3.770 10.143 1.00 97.31 215 ALA A C 1
ATOM 1660 O O . ALA A 1 215 ? 10.308 4.674 9.322 1.00 97.31 215 ALA A O 1
ATOM 1661 N N . LEU A 1 216 ? 9.603 2.820 10.400 1.00 97.44 216 LEU A N 1
ATOM 1662 C CA . LEU A 1 216 ? 8.211 2.827 9.968 1.00 97.44 216 LEU A CA 1
ATOM 1663 C C . LEU A 1 216 ? 7.360 3.000 11.225 1.00 97.44 216 LEU A C 1
ATOM 1665 O O . LEU A 1 216 ? 7.087 2.053 11.965 1.00 97.44 216 LEU A O 1
ATOM 1669 N N . GLY A 1 217 ? 7.035 4.255 11.503 1.00 94.44 217 GLY A N 1
ATOM 1670 C CA . GLY A 1 217 ? 6.188 4.651 12.623 1.00 94.44 217 GLY A CA 1
ATOM 1671 C C . GLY A 1 217 ? 4.734 4.886 12.231 1.00 94.44 217 GLY A C 1
ATOM 1672 O O . GLY A 1 217 ? 4.408 4.990 11.048 1.00 94.44 217 GLY A O 1
ATOM 1673 N N . VAL A 1 218 ? 3.896 5.014 13.256 1.00 95.25 218 VAL A N 1
ATOM 1674 C CA . VAL A 1 218 ? 2.482 5.408 13.161 1.00 95.25 218 VAL A CA 1
ATOM 1675 C C . VAL A 1 218 ? 2.262 6.807 13.752 1.00 95.25 218 VAL A C 1
ATOM 1677 O O . VAL A 1 218 ? 3.197 7.444 14.239 1.00 95.25 218 VAL A O 1
ATOM 1680 N N . GLY A 1 219 ? 1.024 7.288 13.734 1.00 90.94 219 GLY A N 1
ATOM 1681 C CA . GLY A 1 219 ? 0.599 8.508 14.416 1.00 90.94 219 GLY A CA 1
ATOM 1682 C C . GLY A 1 219 ? -0.693 8.281 15.207 1.00 90.94 219 GLY A C 1
ATOM 1683 O O . GLY A 1 219 ? -1.310 7.225 15.064 1.00 90.94 219 GLY A O 1
ATOM 1684 N N . PRO A 1 220 ? -1.092 9.239 16.058 1.00 92.19 220 PRO A N 1
ATOM 1685 C CA . PRO A 1 220 ? -2.404 9.230 16.704 1.00 92.19 220 PRO A CA 1
ATOM 1686 C C . PRO A 1 220 ? -3.526 9.420 15.673 1.00 92.19 220 PRO A C 1
ATOM 1688 O O . PRO A 1 220 ? -3.329 10.070 14.641 1.00 92.19 220 PRO A O 1
ATOM 1691 N N . GLY A 1 221 ? -4.702 8.857 15.951 1.00 91.88 221 GLY A N 1
ATOM 1692 C CA . GLY A 1 221 ? -5.862 8.937 15.070 1.00 91.88 221 GLY A CA 1
ATOM 1693 C C . GLY A 1 221 ? -6.986 9.770 15.677 1.00 91.88 221 GLY A C 1
ATOM 1694 O O . GLY A 1 221 ? -7.830 9.266 16.412 1.00 91.88 221 GLY A O 1
ATOM 1695 N N . ASN A 1 222 ? -7.045 11.058 15.326 1.00 96.44 222 ASN A N 1
ATOM 1696 C CA . ASN A 1 222 ? -8.179 11.919 15.669 1.00 96.44 222 ASN A CA 1
ATOM 1697 C C . ASN A 1 222 ? -9.235 11.945 14.551 1.00 96.44 222 ASN A C 1
ATOM 1699 O O . ASN A 1 222 ? -9.409 12.957 13.876 1.00 96.44 222 ASN A O 1
ATOM 1703 N N . VAL A 1 223 ? -9.869 10.799 14.299 1.00 98.38 223 VAL A N 1
ATOM 1704 C CA . VAL A 1 223 ? -10.683 10.560 13.097 1.00 98.38 223 VAL A CA 1
ATOM 1705 C C . VAL A 1 223 ? -12.025 11.314 13.141 1.00 98.38 223 VAL A C 1
ATOM 1707 O O . VAL A 1 223 ? -12.860 10.997 13.997 1.00 98.38 223 VAL A O 1
ATOM 1710 N N . PRO A 1 224 ? -12.290 12.262 12.220 1.00 98.56 224 PRO A N 1
ATOM 1711 C CA . PRO A 1 224 ? -13.622 12.830 12.036 1.00 98.56 224 PRO A CA 1
ATOM 1712 C C . PRO A 1 224 ? -14.502 11.904 11.187 1.00 98.56 224 PRO A C 1
ATOM 1714 O O . PRO A 1 224 ? -14.038 11.347 10.189 1.00 98.56 224 PRO A O 1
ATOM 1717 N N . CYS A 1 225 ? -15.780 11.796 11.551 1.00 98.75 225 CYS A N 1
ATOM 1718 C CA . CYS A 1 225 ? -16.814 11.135 10.762 1.00 98.75 225 CYS A CA 1
ATOM 1719 C C . CYS A 1 225 ? -17.848 12.141 10.274 1.00 98.75 225 CYS A C 1
ATOM 1721 O O . CYS A 1 225 ? -18.703 12.560 11.049 1.00 98.75 225 CYS A O 1
ATOM 1723 N N . TYR A 1 226 ? -17.789 12.523 9.001 1.00 98.88 226 TYR A N 1
ATOM 1724 C CA . TYR A 1 226 ? -18.755 13.448 8.421 1.00 98.88 226 TYR A CA 1
ATOM 1725 C C . TYR A 1 226 ? -19.940 12.698 7.799 1.00 98.88 226 TYR A C 1
ATOM 1727 O O . TYR A 1 226 ? -19.763 11.938 6.853 1.00 98.88 226 TYR A O 1
ATOM 1735 N N . ILE A 1 227 ? -21.143 12.896 8.337 1.00 98.81 227 ILE A N 1
ATOM 1736 C CA . ILE A 1 227 ? -22.405 12.389 7.792 1.00 98.81 227 ILE A CA 1
ATOM 1737 C C . ILE A 1 227 ? -23.093 13.553 7.074 1.00 98.81 227 ILE A C 1
ATOM 1739 O O . ILE A 1 227 ? -23.701 14.426 7.698 1.00 98.81 227 ILE A O 1
ATOM 1743 N N . GLU A 1 228 ? -22.942 13.564 5.755 1.00 98.69 228 GLU A N 1
ATOM 1744 C CA . GLU A 1 228 ? -23.505 14.570 4.857 1.00 98.69 228 GLU A CA 1
ATOM 1745 C C . GLU A 1 228 ? -24.975 14.249 4.548 1.00 98.69 228 GLU A C 1
ATOM 1747 O O . GLU A 1 228 ? -25.393 13.089 4.581 1.00 98.69 228 GLU A O 1
ATOM 1752 N N . LYS A 1 229 ? -25.787 15.271 4.262 1.00 98.31 229 LYS A N 1
ATOM 1753 C CA . LYS A 1 229 ? -27.252 15.163 4.111 1.00 98.31 229 LYS A CA 1
ATOM 1754 C C . LYS A 1 229 ? -27.753 14.109 3.110 1.00 98.31 229 LYS A C 1
ATOM 1756 O O . LYS A 1 229 ? -28.894 13.673 3.241 1.00 98.31 229 LYS A O 1
ATOM 1761 N N . THR A 1 230 ? -26.960 13.690 2.120 1.00 98.56 230 THR A N 1
ATOM 1762 C CA . THR A 1 230 ? -27.356 12.645 1.155 1.00 98.56 230 THR A CA 1
ATOM 1763 C C . THR A 1 230 ? -27.050 11.224 1.632 1.00 98.56 230 THR A C 1
ATOM 1765 O O . THR A 1 230 ? -27.395 10.263 0.941 1.00 98.56 230 THR A O 1
ATOM 1768 N N . ALA A 1 231 ? -26.402 11.061 2.788 1.00 98.50 231 ALA A N 1
ATOM 1769 C CA . ALA A 1 231 ? -26.021 9.767 3.333 1.00 98.50 231 ALA A CA 1
ATOM 1770 C C . ALA A 1 231 ? -27.221 8.846 3.605 1.00 98.50 231 ALA A C 1
ATOM 1772 O O . ALA A 1 231 ? -28.294 9.272 4.034 1.00 98.50 231 ALA A O 1
ATOM 1773 N N . ASP A 1 232 ? -26.997 7.537 3.470 1.00 98.56 232 ASP A N 1
ATOM 1774 C CA . ASP A 1 232 ? -27.872 6.547 4.099 1.00 98.56 232 ASP A CA 1
ATOM 1775 C C . ASP A 1 232 ? -27.660 6.593 5.619 1.00 98.56 232 ASP A C 1
ATOM 1777 O O . ASP A 1 232 ? -26.672 6.065 6.137 1.00 98.56 232 ASP A O 1
ATOM 1781 N N . ILE A 1 233 ? -28.602 7.226 6.324 1.00 98.50 233 ILE A N 1
ATOM 1782 C CA . ILE A 1 233 ? -28.563 7.424 7.779 1.00 98.50 233 ILE A CA 1
ATOM 1783 C C . ILE A 1 233 ? -28.436 6.094 8.529 1.00 98.50 233 ILE A C 1
ATOM 1785 O O . ILE A 1 233 ? -27.683 6.002 9.500 1.00 98.50 233 ILE A O 1
ATOM 1789 N N . LYS A 1 234 ? -29.151 5.046 8.096 1.00 98.44 234 LYS A N 1
ATOM 1790 C CA . LYS A 1 234 ? -29.158 3.772 8.825 1.00 98.44 234 LYS A CA 1
ATOM 1791 C C . LYS A 1 234 ? -27.811 3.085 8.717 1.00 98.44 234 LYS A C 1
ATOM 1793 O O . LYS A 1 234 ? -27.314 2.597 9.731 1.00 98.44 234 LYS A O 1
ATOM 1798 N N . ARG A 1 235 ? -27.221 3.064 7.520 1.00 98.44 235 ARG A N 1
ATOM 1799 C CA . ARG A 1 235 ? -25.860 2.558 7.316 1.00 98.44 235 ARG A CA 1
ATOM 1800 C C . ARG A 1 235 ? -24.854 3.400 8.096 1.00 98.44 235 ARG A C 1
ATOM 1802 O O . ARG A 1 235 ? -24.133 2.848 8.913 1.00 98.44 235 ARG A O 1
ATOM 1809 N N . ALA A 1 236 ? -24.865 4.721 7.910 1.00 98.62 236 ALA A N 1
ATOM 1810 C CA . ALA A 1 236 ? -23.883 5.626 8.504 1.00 98.62 236 ALA A CA 1
ATOM 1811 C C . ALA A 1 236 ? -23.807 5.509 10.031 1.00 98.62 236 ALA A C 1
ATOM 1813 O O . ALA A 1 236 ? -22.728 5.355 10.595 1.00 98.62 236 ALA A O 1
ATOM 1814 N N . VAL A 1 237 ? -24.956 5.507 10.710 1.00 98.69 237 VAL A N 1
ATOM 1815 C CA . VAL A 1 237 ? -24.999 5.359 12.171 1.00 98.69 237 VAL A CA 1
ATOM 1816 C C . VAL A 1 237 ? -24.584 3.952 12.611 1.00 98.69 237 VAL A C 1
ATOM 1818 O O . VAL A 1 237 ? -23.909 3.804 13.627 1.00 98.69 237 VAL A O 1
ATOM 1821 N N . THR A 1 238 ? -24.972 2.915 11.864 1.00 98.31 238 THR A N 1
ATOM 1822 C CA . THR A 1 238 ? -24.611 1.526 12.196 1.00 98.31 238 THR A CA 1
ATOM 1823 C C . THR A 1 238 ? -23.104 1.312 12.077 1.00 98.31 238 THR A C 1
ATOM 1825 O O . THR A 1 238 ? -22.499 0.746 12.984 1.00 98.31 238 THR A O 1
ATOM 1828 N N . ASP A 1 239 ? -22.500 1.821 11.004 1.00 98.50 239 ASP A N 1
ATOM 1829 C CA . ASP A 1 239 ? -21.063 1.783 10.739 1.00 98.50 239 ASP A CA 1
ATOM 1830 C C . ASP A 1 239 ? -20.274 2.550 11.808 1.00 98.50 239 ASP A C 1
ATOM 1832 O O . ASP A 1 239 ? -19.318 2.017 12.378 1.00 98.50 239 ASP A O 1
ATOM 1836 N N . LEU A 1 240 ? -20.722 3.768 12.134 1.00 98.56 240 LEU A N 1
ATOM 1837 C CA . LEU A 1 240 ? -20.158 4.599 13.198 1.00 98.56 240 LEU A CA 1
ATOM 1838 C C . LEU A 1 240 ? -20.147 3.856 14.539 1.00 98.56 240 LEU A C 1
ATOM 1840 O O . LEU A 1 240 ? -19.118 3.803 15.212 1.00 98.56 240 LEU A O 1
ATOM 1844 N N . ILE A 1 241 ? -21.284 3.269 14.933 1.00 98.38 241 ILE A N 1
ATOM 1845 C CA . ILE A 1 241 ? -21.395 2.546 16.205 1.00 98.38 241 ILE A CA 1
ATOM 1846 C C . ILE A 1 241 ? -20.521 1.294 16.176 1.00 98.38 241 ILE A C 1
ATOM 1848 O O . ILE A 1 241 ? -19.726 1.112 17.092 1.00 98.38 241 ILE A O 1
ATOM 1852 N N . LEU A 1 242 ? -20.611 0.479 15.119 1.00 97.81 242 LEU A N 1
ATOM 1853 C CA . LEU A 1 242 ? -19.822 -0.745 14.956 1.00 97.81 242 LEU A CA 1
ATOM 1854 C C . LEU A 1 242 ? -18.324 -0.469 15.103 1.00 97.81 242 LEU A C 1
ATOM 1856 O O . LEU A 1 242 ? -17.628 -1.172 15.828 1.00 97.81 242 LEU A O 1
ATOM 1860 N N . SER A 1 243 ? -17.827 0.563 14.424 1.00 97.94 243 SER A N 1
ATOM 1861 C CA . SER A 1 243 ? -16.423 0.953 14.490 1.00 97.94 243 SER A CA 1
ATOM 1862 C C . SER A 1 243 ? -16.036 1.499 15.865 1.00 97.94 243 SER A C 1
ATOM 1864 O O . SER A 1 243 ? -15.006 1.103 16.414 1.00 97.94 243 SER A O 1
ATOM 1866 N N . LYS A 1 244 ? -16.850 2.388 16.445 1.00 98.25 244 LYS A N 1
ATOM 1867 C CA . LYS A 1 244 ? -16.518 3.052 17.707 1.00 98.25 244 LYS A CA 1
ATOM 1868 C C . LYS A 1 244 ? -16.583 2.121 18.916 1.00 98.25 244 LYS A C 1
ATOM 1870 O O . LYS A 1 244 ? -15.829 2.314 19.868 1.00 98.25 244 LYS A O 1
ATOM 1875 N N . THR A 1 245 ? -17.460 1.120 18.899 1.00 97.81 245 THR A N 1
ATOM 1876 C CA . THR A 1 245 ? -17.580 0.155 20.000 1.00 97.81 245 THR A CA 1
ATOM 1877 C C . THR A 1 245 ? -16.604 -1.007 19.885 1.00 97.81 245 THR A C 1
ATOM 1879 O O . THR A 1 245 ? -16.374 -1.677 20.886 1.00 97.81 245 THR A O 1
ATOM 1882 N N . PHE A 1 246 ? -16.009 -1.238 18.709 1.00 98.06 246 PHE A N 1
ATOM 1883 C CA . PHE A 1 246 ? -15.092 -2.356 18.494 1.00 98.06 246 PHE A CA 1
ATOM 1884 C C . PHE A 1 246 ? -13.864 -2.265 19.409 1.00 98.06 246 PHE A C 1
ATOM 1886 O O . PHE A 1 246 ? -13.092 -1.301 19.370 1.00 98.06 246 PHE A O 1
ATOM 1893 N N . ASP A 1 247 ? -13.707 -3.276 20.261 1.00 97.69 247 ASP A N 1
ATOM 1894 C CA . ASP A 1 247 ? -12.732 -3.364 21.346 1.00 97.69 247 ASP A CA 1
ATOM 1895 C C . ASP A 1 247 ? -12.754 -2.108 22.238 1.00 97.69 247 ASP A C 1
ATOM 1897 O O . ASP A 1 247 ? -11.709 -1.565 22.603 1.00 97.69 247 ASP A O 1
ATOM 1901 N N . ASN A 1 248 ? -13.962 -1.606 22.530 1.00 97.50 248 ASN A N 1
ATOM 1902 C CA . ASN A 1 248 ? -14.225 -0.345 23.231 1.00 97.50 248 ASN A CA 1
ATOM 1903 C C . ASN A 1 248 ? -13.499 0.866 22.612 1.00 97.50 248 ASN A C 1
ATOM 1905 O O . ASN A 1 248 ? -13.005 1.733 23.329 1.00 97.50 248 ASN A O 1
ATOM 1909 N N . GLY A 1 249 ? -13.396 0.934 21.283 1.00 95.81 249 GLY A N 1
ATOM 1910 C CA . GLY A 1 249 ? -12.831 2.088 20.578 1.00 95.81 249 GLY A CA 1
ATOM 1911 C C . GLY A 1 249 ? -11.309 2.201 20.676 1.00 95.81 249 GLY A C 1
ATOM 1912 O O . GLY A 1 249 ? -10.760 3.289 20.507 1.00 95.81 249 GLY A O 1
ATOM 1913 N N . MET A 1 250 ? -10.607 1.099 20.960 1.00 94.31 250 MET A N 1
ATOM 1914 C CA . MET A 1 250 ? -9.142 1.090 21.087 1.00 94.31 250 MET A CA 1
ATOM 1915 C C . MET A 1 250 ? -8.380 1.040 19.759 1.00 94.31 250 MET A C 1
ATOM 1917 O O . MET A 1 250 ? -7.153 1.179 19.749 1.00 94.31 250 MET A O 1
ATOM 1921 N N . ILE A 1 251 ? -9.067 0.839 18.635 1.00 95.00 251 ILE A N 1
ATOM 1922 C CA . ILE A 1 251 ? -8.446 0.994 17.321 1.00 95.00 251 ILE A CA 1
ATOM 1923 C C . ILE A 1 251 ? -8.212 2.488 17.072 1.00 95.00 251 ILE A C 1
ATOM 1925 O O . ILE A 1 251 ? -9.136 3.291 17.175 1.00 95.00 251 ILE A O 1
ATOM 1929 N N . CYS A 1 252 ? -6.981 2.869 16.727 1.00 93.81 252 CYS A N 1
ATOM 1930 C CA . CYS A 1 252 ? -6.603 4.266 16.468 1.00 93.81 252 CYS A CA 1
ATOM 1931 C C . CYS A 1 252 ? -7.381 4.891 15.302 1.00 93.81 252 CYS A C 1
ATOM 1933 O O . CYS A 1 252 ? -7.605 6.092 15.274 1.00 93.81 252 CYS A O 1
ATOM 1935 N N . ALA A 1 253 ? -7.848 4.078 14.355 1.00 96.81 253 ALA A N 1
ATOM 1936 C CA . ALA A 1 253 ? -8.726 4.528 13.283 1.00 96.81 253 ALA A CA 1
ATOM 1937 C C . ALA A 1 253 ? -10.203 4.691 13.694 1.00 96.81 253 ALA A C 1
ATOM 1939 O O . ALA A 1 253 ? -11.016 5.032 12.837 1.00 96.81 253 ALA A O 1
ATOM 1940 N N . SER A 1 254 ? -10.575 4.437 14.951 1.00 97.38 254 SER A N 1
ATOM 1941 C CA . SER A 1 254 ? -11.951 4.638 15.414 1.00 97.38 254 SER A CA 1
ATOM 1942 C C . SER A 1 254 ? -12.321 6.119 15.442 1.00 97.38 254 SER A C 1
ATOM 1944 O O . SER A 1 254 ? -11.499 6.993 15.728 1.00 97.38 254 SER A O 1
ATOM 1946 N N . GLU A 1 255 ? -13.587 6.394 15.162 1.00 98.31 255 GLU A N 1
ATOM 1947 C CA . GLU A 1 255 ? -14.167 7.724 15.087 1.00 98.31 255 GLU A CA 1
ATOM 1948 C C . GLU A 1 255 ? -14.014 8.442 16.432 1.00 98.31 255 GLU A C 1
ATOM 1950 O O . GLU A 1 255 ? -14.283 7.897 17.504 1.00 98.31 255 GLU A O 1
ATOM 1955 N N . GLN A 1 256 ? -13.559 9.689 16.397 1.00 98.25 256 GLN A N 1
ATOM 1956 C CA . GLN A 1 256 ? -13.415 10.526 17.588 1.00 98.25 256 GLN A CA 1
ATOM 1957 C C . GLN A 1 256 ? -14.510 11.583 17.673 1.00 98.25 256 GLN A C 1
ATOM 1959 O O . GLN A 1 256 ? -14.867 11.987 18.784 1.00 98.25 256 GLN A O 1
ATOM 1964 N N . ALA A 1 257 ? -15.082 11.974 16.536 1.00 98.31 257 ALA A N 1
ATOM 1965 C CA . ALA A 1 257 ? -16.297 12.767 16.484 1.00 98.31 257 ALA A CA 1
ATOM 1966 C C . ALA A 1 257 ? -17.167 12.388 15.291 1.00 98.31 257 ALA A C 1
ATOM 1968 O O . ALA A 1 257 ? -16.659 11.935 14.265 1.00 98.31 257 ALA A O 1
ATOM 1969 N N . VAL A 1 258 ? -18.460 12.657 15.421 1.00 98.75 258 VAL A N 1
ATOM 1970 C CA . VAL A 1 258 ? -19.414 12.693 14.320 1.00 98.75 258 VAL A CA 1
ATOM 1971 C C . VAL A 1 258 ? -19.757 14.150 14.004 1.00 98.75 258 VAL A C 1
ATOM 1973 O O . VAL A 1 258 ? -20.008 14.956 14.896 1.00 98.75 258 VAL A O 1
ATOM 1976 N N . ILE A 1 259 ? -19.718 14.502 12.727 1.00 98.88 259 ILE A N 1
ATOM 1977 C CA . ILE A 1 259 ? -20.065 15.811 12.181 1.00 98.88 259 ILE A CA 1
ATOM 1978 C C . ILE A 1 259 ? -21.296 15.582 11.316 1.00 98.88 259 ILE A C 1
ATOM 1980 O O . ILE A 1 259 ? -21.252 14.737 10.428 1.00 98.88 259 ILE A O 1
ATOM 1984 N N . ILE A 1 260 ? -22.395 16.275 11.590 1.00 98.88 260 ILE A N 1
ATOM 1985 C CA . ILE A 1 260 ? -23.690 15.979 10.973 1.00 98.88 260 ILE A CA 1
ATOM 1986 C C . ILE A 1 260 ? -24.277 17.263 10.396 1.00 98.88 260 ILE A C 1
ATOM 1988 O O . ILE A 1 260 ? -24.368 18.281 11.092 1.00 98.88 260 ILE A O 1
ATOM 1992 N N . ASP A 1 261 ? -24.708 17.204 9.137 1.00 98.62 261 ASP A N 1
ATOM 1993 C CA . ASP A 1 261 ? -25.444 18.306 8.519 1.00 98.6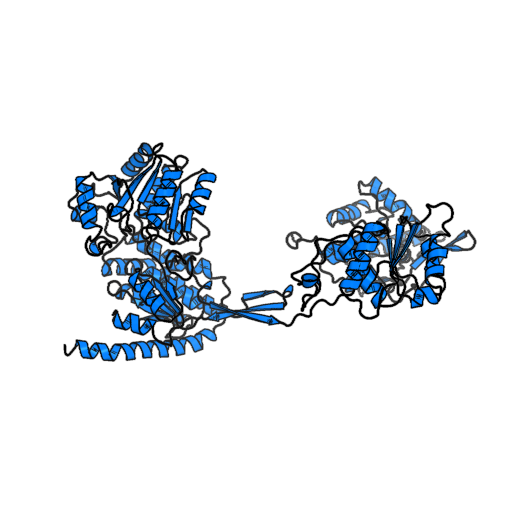2 261 ASP A CA 1
ATOM 1994 C C . ASP A 1 261 ? -26.750 18.594 9.264 1.00 98.62 261 ASP A C 1
ATOM 1996 O O . ASP A 1 261 ? -27.509 17.695 9.632 1.00 98.62 261 ASP A O 1
ATOM 2000 N N . LYS A 1 262 ? -27.048 19.883 9.431 1.00 98.38 262 LYS A N 1
ATOM 2001 C CA . LYS A 1 262 ? -28.237 20.388 10.122 1.00 98.38 262 LYS A CA 1
ATOM 2002 C C . LYS A 1 262 ? -29.533 19.771 9.594 1.00 98.38 262 LYS A C 1
ATOM 2004 O O . LYS A 1 262 ? -30.411 19.488 10.406 1.00 98.38 262 LYS A O 1
ATOM 2009 N N . ASP A 1 263 ? -29.622 19.543 8.284 1.00 98.06 263 ASP A N 1
ATOM 2010 C CA . ASP A 1 263 ? -30.803 18.998 7.599 1.00 98.06 263 ASP A CA 1
ATOM 2011 C C . ASP A 1 263 ? -31.160 17.571 8.046 1.00 98.06 263 ASP A C 1
ATOM 2013 O O . ASP A 1 263 ? -32.325 17.183 8.009 1.00 98.06 263 ASP A O 1
ATOM 2017 N N . ILE A 1 264 ? -30.167 16.793 8.490 1.00 98.50 264 ILE A N 1
ATOM 2018 C CA . ILE A 1 264 ? -30.339 15.397 8.924 1.00 98.50 264 ILE A CA 1
ATOM 2019 C C . ILE A 1 264 ? -29.956 15.178 10.394 1.00 98.50 264 ILE A C 1
ATOM 2021 O O . ILE A 1 264 ? -29.905 14.042 10.862 1.00 98.50 264 ILE A O 1
ATOM 2025 N N . PHE A 1 265 ? -29.710 16.249 11.150 1.00 98.69 265 PHE A N 1
ATOM 2026 C CA . PHE A 1 265 ? -29.225 16.165 12.528 1.00 98.69 265 PHE A CA 1
ATOM 2027 C C . PHE A 1 265 ? -30.182 15.403 13.455 1.00 98.69 265 PHE A C 1
ATOM 2029 O O . PHE A 1 265 ? -29.781 14.479 14.163 1.00 98.69 265 PHE A O 1
ATOM 2036 N N . GLU A 1 266 ? -31.464 15.764 13.433 1.00 98.38 266 GLU A N 1
ATOM 2037 C CA . GLU A 1 266 ? -32.500 15.113 14.242 1.00 98.38 266 GLU A CA 1
ATOM 2038 C C . GLU A 1 266 ? -32.646 13.619 13.908 1.00 98.38 266 GLU A C 1
ATOM 2040 O O . GLU A 1 266 ? -32.430 12.805 14.808 1.00 98.38 266 GLU A O 1
ATOM 2045 N N . PRO A 1 267 ? -32.888 13.202 12.646 1.00 98.44 267 PRO A N 1
ATOM 2046 C CA . PRO A 1 267 ? -33.049 11.780 12.341 1.00 98.44 267 PRO A CA 1
ATOM 2047 C C . PRO A 1 267 ? -31.785 10.949 12.618 1.00 98.44 267 PRO A C 1
ATOM 2049 O O . PRO A 1 267 ? -31.897 9.792 13.027 1.00 98.44 267 PRO A O 1
ATOM 2052 N N . VAL A 1 268 ? -30.580 11.511 12.449 1.00 98.75 268 VAL A N 1
ATOM 2053 C CA . VAL A 1 268 ? -29.327 10.822 12.806 1.00 98.75 268 VAL A CA 1
ATOM 2054 C C . VAL A 1 268 ? -29.224 10.625 14.320 1.00 98.75 268 VAL A C 1
ATOM 2056 O O . VAL A 1 268 ? -29.007 9.502 14.778 1.00 98.75 268 VAL A O 1
ATOM 2059 N N . THR A 1 269 ? -29.403 11.686 15.112 1.00 98.56 269 THR A N 1
ATOM 2060 C CA . THR A 1 269 ? -29.254 11.617 16.577 1.00 98.56 269 THR A CA 1
ATOM 2061 C C . THR A 1 269 ? -30.346 10.773 17.241 1.00 98.56 269 THR A C 1
ATOM 2063 O O . THR A 1 269 ? -30.055 10.030 18.181 1.00 98.56 269 THR A O 1
ATOM 2066 N N . GLU A 1 270 ? -31.583 10.800 16.737 1.00 98.44 270 GLU A N 1
ATOM 2067 C CA . GLU A 1 270 ? -32.654 9.901 17.184 1.00 98.44 270 GLU A CA 1
ATOM 2068 C C . GLU A 1 270 ? -32.314 8.432 16.918 1.00 98.44 270 GLU A C 1
ATOM 2070 O O . GLU A 1 270 ? -32.494 7.574 17.788 1.00 98.44 270 GLU A O 1
ATOM 2075 N N . TYR A 1 271 ? -31.771 8.130 15.736 1.00 98.56 271 TYR A N 1
ATOM 2076 C CA . TYR A 1 271 ? -31.387 6.766 15.394 1.00 98.56 271 TYR A CA 1
ATOM 2077 C C . TYR A 1 271 ? -30.168 6.285 16.196 1.00 98.56 271 TYR A C 1
ATOM 2079 O O . TYR A 1 271 ? -30.147 5.136 16.641 1.00 98.56 271 TYR A O 1
ATOM 2087 N N . MET A 1 272 ? -29.202 7.168 16.481 1.00 98.62 272 MET A N 1
ATOM 2088 C CA . MET A 1 272 ? -28.105 6.892 17.418 1.00 98.62 272 MET A CA 1
ATOM 2089 C C . MET A 1 272 ? -28.634 6.537 18.815 1.00 98.62 272 MET A C 1
ATOM 2091 O O . MET A 1 272 ? -28.238 5.516 19.380 1.00 98.62 272 MET A O 1
ATOM 2095 N N . LYS A 1 273 ? -29.567 7.331 19.361 1.00 98.38 273 LYS A N 1
ATOM 2096 C CA . LYS A 1 273 ? -30.197 7.061 20.668 1.00 98.38 273 LYS A CA 1
ATOM 2097 C C . LYS A 1 273 ? -30.899 5.706 20.686 1.00 98.38 273 LYS A C 1
ATOM 2099 O O . LYS A 1 273 ? -30.693 4.920 21.606 1.00 98.38 273 LYS A O 1
ATOM 2104 N N . LYS A 1 274 ? -31.653 5.387 19.628 1.00 97.88 274 LYS A N 1
ATOM 2105 C CA . LYS A 1 274 ? -32.322 4.085 19.467 1.00 97.88 274 LYS A CA 1
ATOM 2106 C C . LYS A 1 274 ? -31.348 2.899 19.489 1.00 97.88 274 LYS A C 1
ATOM 2108 O O . LYS A 1 274 ? -31.735 1.810 19.900 1.00 97.88 274 LYS A O 1
ATOM 2113 N N . LEU A 1 275 ? -30.109 3.090 19.036 1.00 97.81 275 LEU A N 1
ATOM 2114 C CA . LEU A 1 275 ? -29.083 2.045 18.976 1.00 97.81 275 LEU A CA 1
ATOM 2115 C C . LEU A 1 275 ? -28.150 2.003 20.199 1.00 97.81 275 LEU A C 1
ATOM 2117 O O . LEU A 1 275 ? -27.182 1.234 20.185 1.00 97.81 275 LEU A O 1
ATOM 2121 N N . GLY A 1 276 ? -28.464 2.761 21.256 1.00 96.94 276 GLY A N 1
ATOM 2122 C CA . GLY A 1 276 ? -27.761 2.720 22.541 1.00 96.94 276 GLY A CA 1
ATOM 2123 C C . GLY A 1 276 ? -26.701 3.808 22.729 1.00 96.94 276 GLY A C 1
ATOM 2124 O O . GLY A 1 276 ? -25.828 3.663 23.584 1.00 96.94 276 GLY A O 1
ATOM 2125 N N . CYS A 1 277 ? -26.724 4.891 21.945 1.00 98.25 277 CYS A N 1
ATOM 2126 C CA . CYS A 1 277 ? -25.902 6.073 22.217 1.00 98.25 277 CYS A CA 1
ATOM 2127 C C . CYS A 1 277 ? -26.593 6.996 23.233 1.00 98.25 277 CYS A C 1
ATOM 2129 O O . CYS A 1 277 ? -27.726 7.425 23.018 1.00 98.25 277 CYS A O 1
ATOM 2131 N N . CYS A 1 278 ? -25.901 7.357 24.312 1.00 98.31 278 CYS A N 1
ATOM 2132 C CA . CYS A 1 278 ? -26.413 8.268 25.333 1.00 98.31 278 CYS A CA 1
ATOM 2133 C C . CYS A 1 278 ? -25.835 9.672 25.119 1.00 98.31 278 CYS A C 1
ATOM 2135 O O . CYS A 1 278 ? -24.618 9.846 25.157 1.00 98.31 278 CYS A O 1
ATOM 2137 N N . PHE A 1 279 ? -26.698 10.661 24.876 1.00 98.06 279 PHE A N 1
ATOM 2138 C CA . PHE A 1 279 ? -26.297 12.064 24.746 1.00 98.06 279 PHE A CA 1
ATOM 2139 C C . PHE A 1 279 ? -26.268 12.717 26.124 1.00 98.06 279 PHE A C 1
ATOM 2141 O O . PHE A 1 279 ? -27.286 12.710 26.815 1.00 98.06 279 PHE A O 1
ATOM 2148 N N . VAL A 1 280 ? -25.119 13.274 26.501 1.00 97.50 280 VAL A N 1
ATOM 2149 C CA . VAL A 1 280 ? -24.933 13.938 27.795 1.00 97.50 280 VAL A CA 1
ATOM 2150 C C . VAL A 1 280 ? -25.358 15.403 27.750 1.00 97.50 280 VAL A C 1
ATOM 2152 O O . VAL A 1 280 ? -25.255 16.058 26.711 1.00 97.50 280 VAL A O 1
ATOM 2155 N N . ASN A 1 281 ? -25.819 15.925 28.886 1.00 96.31 281 ASN A N 1
ATOM 2156 C CA . ASN A 1 281 ? -26.084 17.355 29.047 1.00 96.31 281 ASN A CA 1
ATOM 2157 C C . ASN A 1 281 ? -24.788 18.156 29.301 1.00 96.31 281 ASN A C 1
ATOM 2159 O O . ASN A 1 281 ? -23.694 17.598 29.360 1.00 96.31 281 ASN A O 1
ATOM 2163 N N . GLU A 1 282 ? -24.899 19.476 29.447 1.00 94.75 282 GLU A N 1
ATOM 2164 C CA . GLU A 1 282 ? -23.747 20.372 29.619 1.00 94.75 282 GLU A CA 1
ATOM 2165 C C . GLU A 1 282 ? -22.925 20.101 30.896 1.00 94.75 282 GLU A C 1
ATOM 2167 O O . GLU A 1 282 ? -21.694 20.105 30.846 1.00 94.75 282 GLU A O 1
ATOM 2172 N N . GLU A 1 283 ? -23.579 19.806 32.023 1.00 95.94 283 GLU A N 1
ATOM 2173 C CA . GLU A 1 283 ? -22.904 19.481 33.288 1.00 95.94 283 GLU A CA 1
ATOM 2174 C C . GLU A 1 283 ? -22.167 18.137 33.187 1.00 95.94 283 GLU A C 1
ATOM 2176 O O . GLU A 1 283 ? -20.998 18.003 33.555 1.00 95.94 283 GLU A O 1
ATOM 2181 N N . GLU A 1 284 ? -22.846 17.132 32.638 1.00 97.06 284 GLU A N 1
ATOM 2182 C CA . GLU A 1 284 ? -22.294 15.802 32.392 1.00 97.06 284 GLU A CA 1
ATOM 2183 C C . GLU A 1 284 ? -21.129 15.849 31.391 1.00 97.06 284 GLU A C 1
ATOM 2185 O O . GLU A 1 284 ? -20.117 15.172 31.591 1.00 97.06 284 GLU A O 1
ATOM 2190 N N . ARG A 1 285 ? -21.223 16.694 30.354 1.00 96.56 285 ARG A N 1
ATOM 2191 C CA . ARG A 1 285 ? -20.137 16.955 29.401 1.00 96.56 285 ARG A CA 1
ATOM 2192 C C . ARG A 1 285 ? -18.896 17.486 30.110 1.00 96.56 285 ARG A C 1
ATOM 2194 O O . ARG A 1 285 ? -17.824 16.930 29.889 1.00 96.56 285 ARG A O 1
ATOM 2201 N N . GLY A 1 286 ? -19.030 18.490 30.979 1.00 94.44 286 GLY A N 1
ATOM 2202 C CA . GLY A 1 286 ? -17.891 19.043 31.724 1.00 94.44 286 GLY A CA 1
ATOM 2203 C C . GLY A 1 286 ? -17.187 17.986 32.584 1.00 94.44 286 GLY A C 1
ATOM 2204 O O . GLY A 1 286 ? -15.962 17.896 32.610 1.00 94.44 286 GLY A O 1
ATOM 2205 N N . ARG A 1 287 ? -17.958 17.092 33.215 1.00 95.56 287 ARG A N 1
ATOM 2206 C CA . ARG A 1 287 ? -17.409 15.966 33.993 1.00 95.56 287 ARG A CA 1
ATOM 2207 C C . ARG A 1 287 ? -16.688 14.942 33.112 1.00 95.56 287 ARG A C 1
ATOM 2209 O O . ARG A 1 287 ? -15.649 14.420 33.517 1.00 95.56 287 ARG A O 1
ATOM 2216 N N . LEU A 1 288 ? -17.207 14.661 31.912 1.00 95.31 288 LEU A N 1
ATOM 2217 C CA . LEU A 1 288 ? -16.524 13.810 30.931 1.00 95.31 288 LEU A CA 1
ATOM 2218 C C . LEU A 1 288 ? -15.245 14.449 30.398 1.00 95.31 288 LEU A C 1
ATOM 2220 O O . LEU A 1 288 ? -14.256 13.741 30.239 1.00 95.31 288 LEU A O 1
ATOM 2224 N N . GLU A 1 289 ? -15.247 15.755 30.136 1.00 94.50 289 GLU A N 1
ATOM 2225 C CA . GLU A 1 289 ? -14.072 16.506 29.685 1.00 94.50 289 GLU A CA 1
ATOM 2226 C C . GLU A 1 289 ? -12.924 16.387 30.688 1.00 94.50 289 GLU A C 1
ATOM 2228 O O . GLU A 1 289 ? -11.841 15.927 30.313 1.00 94.50 289 GLU A O 1
ATOM 2233 N N . SER A 1 290 ? -13.186 16.690 31.965 1.00 92.19 290 SER A N 1
ATOM 2234 C CA . SER A 1 290 ? -12.188 16.597 33.037 1.00 92.19 290 SER A CA 1
ATOM 2235 C C . SER A 1 290 ? -11.693 15.168 33.284 1.00 92.19 290 SER A C 1
ATOM 2237 O O . SER A 1 290 ? -10.551 14.971 33.696 1.00 92.19 290 SER A O 1
ATOM 2239 N N . LEU A 1 291 ? -12.536 14.154 33.053 1.00 94.00 291 LEU A N 1
ATOM 2240 C CA . LEU A 1 291 ? -12.133 12.755 33.199 1.00 94.00 291 LEU A CA 1
ATOM 2241 C C . LEU A 1 291 ? -11.302 12.267 32.007 1.00 94.00 291 LEU A C 1
ATOM 2243 O O . LEU A 1 291 ? -10.330 11.530 32.196 1.00 94.00 291 LEU A O 1
ATOM 2247 N N . ALA A 1 292 ? -11.720 12.607 30.785 1.00 92.19 292 ALA A N 1
ATOM 2248 C CA . ALA A 1 292 ? -11.194 12.005 29.567 1.00 92.19 292 ALA A CA 1
ATOM 2249 C C . ALA A 1 292 ? -9.847 12.582 29.142 1.00 92.19 292 ALA A C 1
ATOM 2251 O O . ALA A 1 292 ? -9.028 11.853 28.575 1.00 92.19 292 ALA A O 1
ATOM 2252 N N . ILE A 1 293 ? -9.604 13.863 29.416 1.00 90.31 293 ILE A N 1
ATOM 2253 C CA . ILE A 1 293 ? -8.386 14.565 29.018 1.00 90.31 293 ILE A CA 1
ATOM 2254 C C . ILE A 1 293 ? -7.712 15.132 30.267 1.00 90.31 293 ILE A C 1
ATOM 2256 O O . ILE A 1 293 ? -8.278 15.951 30.980 1.00 90.31 293 ILE A O 1
ATOM 2260 N N . ASP A 1 294 ? -6.468 14.722 30.511 1.00 83.38 294 ASP A N 1
ATOM 2261 C CA . ASP A 1 294 ? -5.637 15.304 31.563 1.00 83.38 294 ASP A CA 1
ATOM 2262 C C . ASP A 1 294 ? -5.214 16.715 31.127 1.00 83.38 294 ASP A C 1
ATOM 2264 O O . ASP A 1 294 ? -4.393 16.873 30.216 1.00 83.38 294 ASP A O 1
ATOM 2268 N N . GLU A 1 295 ? -5.770 17.741 31.777 1.00 73.00 295 GLU A N 1
ATOM 2269 C CA . GLU A 1 295 ? -5.510 19.155 31.476 1.00 73.00 295 GLU A CA 1
ATOM 2270 C C . GLU A 1 295 ? -4.019 19.516 31.559 1.00 73.00 295 GLU A C 1
ATOM 2272 O O . GLU A 1 295 ? -3.519 20.305 30.755 1.00 73.00 295 GLU A O 1
ATOM 2277 N N . LYS A 1 296 ? -3.263 18.896 32.478 1.00 74.12 296 LYS A N 1
ATOM 2278 C CA . LYS A 1 296 ? -1.839 19.206 32.689 1.00 74.12 296 LYS A CA 1
ATOM 2279 C C . LYS A 1 296 ? -0.963 18.599 31.606 1.00 74.12 296 LYS A C 1
ATOM 2281 O O . LYS A 1 296 ? 0.006 19.218 31.172 1.00 74.12 296 LYS A O 1
ATOM 2286 N N . LYS A 1 297 ? -1.274 17.370 31.188 1.00 74.12 297 LYS A N 1
ATOM 2287 C CA . LYS A 1 297 ? -0.521 16.664 30.138 1.00 74.12 297 LYS A CA 1
ATOM 2288 C C . LYS A 1 297 ? -1.037 16.966 28.734 1.00 74.12 297 LYS A C 1
ATOM 2290 O O . LYS A 1 297 ? -0.360 16.619 27.768 1.00 74.12 297 LYS A O 1
ATOM 2295 N N . CYS A 1 298 ? -2.214 17.588 28.620 1.00 75.12 298 CYS A N 1
ATOM 2296 C CA . CYS A 1 298 ? -2.931 17.795 27.362 1.00 75.12 298 CYS A CA 1
ATOM 2297 C C . CYS A 1 298 ? -3.058 16.493 26.544 1.00 75.12 298 CYS A C 1
ATOM 2299 O O . CYS A 1 298 ? -2.923 16.496 25.317 1.00 75.12 298 CYS A O 1
ATOM 2301 N N . ALA A 1 299 ? -3.282 15.373 27.236 1.00 81.25 299 ALA A N 1
ATOM 2302 C CA . ALA A 1 299 ? -3.316 14.024 26.679 1.00 81.25 299 ALA A CA 1
ATOM 2303 C C . ALA A 1 299 ? -4.505 13.241 27.247 1.00 81.25 299 ALA A C 1
ATOM 2305 O O . ALA A 1 299 ? -5.018 13.581 28.311 1.00 81.25 299 ALA A O 1
ATOM 2306 N N . MET A 1 300 ? -4.932 12.186 26.549 1.00 88.25 300 MET A N 1
ATOM 2307 C CA . MET A 1 300 ? -6.004 11.324 27.052 1.00 88.25 300 MET A CA 1
ATOM 2308 C C . MET A 1 300 ? -5.615 10.690 28.395 1.00 88.25 300 MET A C 1
ATOM 2310 O O . MET A 1 300 ? -4.457 10.314 28.610 1.00 88.25 300 MET A O 1
ATOM 2314 N N . ASN A 1 301 ? -6.594 10.531 29.278 1.00 91.19 301 ASN A N 1
ATOM 2315 C CA . ASN A 1 301 ? -6.419 9.816 30.529 1.00 91.19 301 ASN A CA 1
ATOM 2316 C C . ASN A 1 301 ? -6.246 8.305 30.251 1.00 91.19 301 ASN A C 1
ATOM 2318 O O . ASN A 1 301 ? -7.145 7.674 29.691 1.00 91.19 301 ASN A O 1
ATOM 2322 N N . PRO A 1 302 ? -5.113 7.681 30.625 1.00 89.94 302 PRO A N 1
ATOM 2323 C CA . PRO A 1 302 ? -4.860 6.272 30.328 1.00 89.94 302 PRO A CA 1
ATOM 2324 C C . PRO A 1 302 ? -5.802 5.294 31.050 1.00 89.94 302 PRO A C 1
ATOM 2326 O O . PRO A 1 302 ? -5.877 4.142 30.617 1.00 89.94 302 PRO A O 1
ATOM 2329 N N . GLU A 1 303 ? -6.497 5.724 32.110 1.00 91.81 303 GLU A N 1
ATOM 2330 C CA . GLU A 1 303 ? -7.414 4.893 32.911 1.00 91.81 303 GLU A CA 1
ATOM 2331 C C . GLU A 1 303 ? -8.724 4.564 32.180 1.00 91.81 303 GLU A C 1
ATOM 2333 O O . GLU A 1 303 ? -9.319 3.511 32.412 1.00 91.81 303 GLU A O 1
ATOM 2338 N N . ILE A 1 304 ? -9.167 5.436 31.267 1.00 94.19 304 ILE A N 1
ATOM 2339 C CA . ILE A 1 304 ? -10.422 5.248 30.518 1.00 94.19 304 ILE A CA 1
ATOM 2340 C C . ILE A 1 304 ? -10.242 4.449 29.221 1.00 94.19 304 ILE A C 1
ATOM 2342 O O . ILE A 1 304 ? -11.221 4.007 28.619 1.00 94.19 304 ILE A O 1
ATOM 2346 N N . VAL A 1 305 ? -8.997 4.258 28.774 1.00 94.88 305 VAL A N 1
ATOM 2347 C CA . VAL A 1 305 ? -8.680 3.617 27.491 1.00 94.88 305 VAL A CA 1
ATOM 2348 C C . VAL A 1 305 ? -9.226 2.192 27.467 1.00 94.88 305 VAL A C 1
ATOM 2350 O O . VAL A 1 305 ? -8.863 1.367 28.304 1.00 94.88 305 VAL A O 1
ATOM 2353 N N . GLY A 1 306 ? -10.086 1.892 26.492 1.00 95.38 306 GLY A N 1
ATOM 2354 C CA . GLY A 1 306 ? -10.705 0.574 26.334 1.00 95.38 306 GLY A CA 1
ATOM 2355 C C . GLY A 1 306 ? -11.688 0.161 27.431 1.00 95.38 306 GLY A C 1
ATOM 2356 O O . GLY A 1 306 ? -12.039 -1.020 27.501 1.00 95.38 306 GLY A O 1
ATOM 2357 N N . LYS A 1 307 ? -12.133 1.080 28.293 1.00 97.06 307 LYS A N 1
ATOM 2358 C CA . LYS A 1 307 ? -13.244 0.832 29.225 1.00 97.06 307 LYS A CA 1
ATOM 2359 C C . LYS A 1 307 ? -14.586 0.965 28.502 1.00 97.06 307 LYS A C 1
ATOM 2361 O O . LYS A 1 307 ? -14.683 1.671 27.501 1.00 97.06 307 LYS A O 1
ATOM 2366 N N . SER A 1 308 ? -15.616 0.283 28.999 1.00 97.25 308 SER A N 1
ATOM 2367 C CA . SER A 1 308 ? -16.968 0.402 28.443 1.00 97.25 308 SER A CA 1
ATOM 2368 C C . SER A 1 308 ? -17.558 1.787 28.731 1.00 97.25 308 SER A C 1
ATOM 2370 O O . SER A 1 308 ? -17.152 2.466 29.680 1.00 97.25 308 SER A O 1
ATOM 2372 N N . ALA A 1 309 ? -18.554 2.199 27.943 1.00 97.56 309 ALA A N 1
ATOM 2373 C CA . ALA A 1 309 ? -19.255 3.465 28.157 1.00 97.56 309 ALA A CA 1
ATOM 2374 C C . ALA A 1 309 ? -19.892 3.535 29.556 1.00 97.56 309 ALA A C 1
ATOM 2376 O O . ALA A 1 309 ? -19.814 4.571 30.211 1.00 97.56 309 ALA A O 1
ATOM 2377 N N . GLN A 1 310 ? -20.435 2.418 30.052 1.00 96.75 310 GLN A N 1
ATOM 2378 C CA . GLN A 1 310 ? -20.986 2.309 31.404 1.00 96.75 310 GLN A CA 1
ATOM 2379 C C . GLN A 1 310 ? -19.926 2.557 32.489 1.00 96.75 310 GLN A C 1
ATOM 2381 O O . GLN A 1 310 ? -20.152 3.354 33.399 1.00 96.75 310 GLN A O 1
ATOM 2386 N N . THR A 1 311 ? -18.754 1.917 32.393 1.00 96.62 311 THR A N 1
ATOM 2387 C CA . THR A 1 311 ? -17.667 2.123 33.364 1.00 96.62 311 THR A CA 1
ATOM 2388 C C . THR A 1 311 ? -17.201 3.575 33.360 1.00 96.62 311 THR A C 1
ATOM 2390 O O . THR A 1 311 ? -17.006 4.160 34.421 1.00 96.62 311 THR A O 1
ATOM 2393 N N . ILE A 1 312 ? -17.071 4.184 32.180 1.00 97.44 312 ILE A N 1
ATOM 2394 C CA . ILE A 1 312 ? -16.651 5.583 32.068 1.00 97.44 312 ILE A CA 1
ATOM 2395 C C . ILE A 1 312 ? -17.710 6.526 32.644 1.00 97.44 312 ILE A C 1
ATOM 2397 O O . ILE A 1 312 ? -17.365 7.442 33.387 1.00 97.44 312 ILE A O 1
ATOM 2401 N N . ALA A 1 313 ? -18.993 6.276 32.372 1.00 97.25 313 ALA A N 1
ATOM 2402 C CA . ALA A 1 313 ? -20.084 7.030 32.977 1.00 97.25 313 ALA A CA 1
ATOM 2403 C C . ALA A 1 313 ? -20.037 6.935 34.508 1.00 97.25 313 ALA A C 1
ATOM 2405 O O . ALA A 1 313 ? -20.109 7.959 35.181 1.00 97.25 313 ALA A O 1
ATOM 2406 N N . GLN A 1 314 ? -19.805 5.745 35.071 1.00 96.62 314 GLN A N 1
ATOM 2407 C CA . GLN A 1 314 ? -19.652 5.562 36.515 1.00 96.62 314 GLN A CA 1
ATOM 2408 C C . GLN A 1 314 ? -18.447 6.331 37.079 1.00 96.62 314 GLN A C 1
ATOM 2410 O O . GLN A 1 314 ? -18.581 6.987 38.111 1.00 96.62 314 GLN A O 1
ATOM 2415 N N . MET A 1 315 ? -17.295 6.298 36.400 1.00 96.44 315 MET A N 1
ATOM 2416 C CA . MET A 1 315 ? -16.096 7.060 36.784 1.00 96.44 315 MET A CA 1
ATOM 2417 C C . MET A 1 315 ? -16.343 8.573 36.749 1.00 96.44 315 MET A C 1
ATOM 2419 O O . MET A 1 315 ? -15.869 9.295 37.622 1.00 96.44 315 MET A O 1
ATOM 2423 N N . ALA A 1 316 ? -17.111 9.049 35.766 1.00 95.81 316 ALA A N 1
ATOM 2424 C CA . ALA A 1 316 ? -17.525 10.445 35.666 1.00 95.81 316 ALA A CA 1
ATOM 2425 C C . ALA A 1 316 ? -18.669 10.785 36.634 1.00 95.81 316 ALA A C 1
ATOM 2427 O O . ALA A 1 316 ? -18.942 11.962 36.845 1.00 95.81 316 ALA A O 1
ATOM 2428 N N . GLY A 1 317 ? -19.323 9.779 37.228 1.00 95.75 317 GLY A N 1
ATOM 2429 C CA . GLY A 1 317 ? -20.513 9.847 38.081 1.00 95.75 317 GLY A CA 1
ATOM 2430 C C . GLY A 1 317 ? -21.790 10.295 37.352 1.00 95.75 317 GLY A C 1
ATOM 2431 O O . GLY A 1 317 ? -22.609 11.018 37.925 1.00 95.75 317 GLY A O 1
ATOM 2432 N N . ILE A 1 318 ? -21.929 9.876 36.098 1.00 95.81 318 ILE A N 1
ATOM 2433 C CA . ILE A 1 318 ? -23.076 10.074 35.207 1.00 95.81 318 ILE A CA 1
ATOM 2434 C C . ILE A 1 318 ? -23.920 8.796 35.221 1.00 95.81 318 ILE A C 1
ATOM 2436 O O . ILE A 1 318 ? -23.381 7.688 35.196 1.00 95.81 318 ILE A O 1
ATOM 2440 N N . LYS A 1 319 ? -25.250 8.930 35.271 1.00 94.56 319 LYS A N 1
ATOM 2441 C CA . LYS A 1 319 ? -26.166 7.781 35.246 1.00 94.56 319 LYS A CA 1
ATOM 2442 C C . LYS A 1 319 ? -26.622 7.511 33.818 1.00 94.56 319 LYS A C 1
ATOM 2444 O O . LYS A 1 319 ? -27.298 8.343 33.227 1.00 94.56 319 LYS A O 1
ATOM 2449 N N . VAL A 1 320 ? -26.299 6.331 33.301 1.00 96.06 320 VAL A N 1
ATOM 2450 C CA . VAL A 1 320 ? -26.692 5.885 31.956 1.00 96.06 320 VAL A CA 1
ATOM 2451 C C . VAL A 1 320 ? -27.296 4.475 32.009 1.00 96.06 320 VAL A C 1
ATOM 2453 O O . VAL A 1 320 ? -26.990 3.736 32.949 1.00 96.06 320 VAL A O 1
ATOM 2456 N N . PRO A 1 321 ? -28.144 4.082 31.038 1.00 95.19 321 PRO A N 1
ATOM 2457 C CA . PRO A 1 321 ? -28.606 2.699 30.894 1.00 95.19 321 PRO A CA 1
ATOM 2458 C C . PRO A 1 321 ? -27.446 1.694 30.814 1.00 95.19 321 PRO A C 1
ATOM 2460 O O . PRO A 1 321 ? -26.387 2.017 30.271 1.00 95.19 321 PRO A O 1
ATOM 2463 N N . GLU A 1 322 ? -27.632 0.475 31.326 1.00 91.12 322 GLU A N 1
ATOM 2464 C CA . GLU A 1 322 ? -26.568 -0.547 31.363 1.00 91.12 322 GLU A CA 1
ATOM 2465 C C . GLU A 1 322 ? -26.090 -0.976 29.970 1.00 91.12 322 GLU A C 1
ATOM 2467 O O . GLU A 1 322 ? -24.915 -1.276 29.783 1.00 91.12 322 GLU A O 1
ATOM 2472 N N . ASP A 1 323 ? -26.979 -0.948 28.978 1.00 93.69 323 ASP A N 1
ATOM 2473 C CA . ASP A 1 323 ? -26.710 -1.292 27.582 1.00 93.69 323 ASP A CA 1
ATOM 2474 C C . ASP A 1 323 ? -26.153 -0.117 26.756 1.00 93.69 323 ASP A C 1
ATOM 2476 O O . ASP A 1 323 ? -26.033 -0.214 25.530 1.00 93.69 323 ASP A O 1
ATOM 2480 N N . THR A 1 324 ? -25.786 0.993 27.411 1.00 97.69 324 THR A N 1
ATOM 2481 C CA . THR A 1 324 ? -25.186 2.154 26.745 1.00 97.69 324 THR A CA 1
ATOM 2482 C C . THR A 1 324 ? -23.899 1.753 26.036 1.00 97.69 324 THR A C 1
ATOM 2484 O O . THR A 1 324 ? -22.939 1.285 26.649 1.00 97.69 324 THR A O 1
ATOM 2487 N N . LYS A 1 325 ? -23.857 2.010 24.730 1.00 97.69 325 LYS A N 1
ATOM 2488 C CA . LYS A 1 325 ? -22.727 1.676 23.861 1.00 97.69 325 LYS A CA 1
ATOM 2489 C C . LYS A 1 325 ? -21.716 2.804 23.738 1.00 97.69 325 LYS A C 1
ATOM 2491 O O . LYS A 1 325 ? -20.520 2.541 23.707 1.00 97.69 325 LYS A O 1
ATOM 2496 N N . ILE A 1 326 ? -22.191 4.046 23.625 1.00 98.56 326 ILE A N 1
ATOM 2497 C CA . ILE A 1 326 ? -21.359 5.235 23.382 1.00 98.56 326 ILE A CA 1
ATOM 2498 C C . ILE A 1 326 ? -21.920 6.416 24.173 1.00 98.56 326 ILE A C 1
ATOM 2500 O O . ILE A 1 326 ? -23.127 6.657 24.138 1.00 98.56 326 ILE A O 1
ATOM 2504 N N . LEU A 1 327 ? -21.041 7.171 24.832 1.00 98.62 327 LEU A N 1
ATOM 2505 C CA . LEU A 1 327 ? -21.356 8.484 25.401 1.00 98.62 327 LEU A CA 1
ATOM 2506 C C . LEU A 1 327 ? -21.099 9.561 24.347 1.00 98.62 327 LEU A C 1
ATOM 2508 O O . LEU A 1 327 ? -19.992 9.650 23.811 1.00 98.62 327 LEU A O 1
ATOM 2512 N N . VAL A 1 328 ? -22.109 10.367 24.038 1.00 98.69 328 VAL A N 1
ATOM 2513 C CA . VAL A 1 328 ? -22.055 11.386 22.987 1.00 98.69 328 VAL A CA 1
ATOM 2514 C C . VAL A 1 328 ? -22.177 12.771 23.603 1.00 98.69 328 VAL A C 1
ATOM 2516 O O . VAL A 1 328 ? -23.130 13.040 24.329 1.00 98.69 328 VAL A O 1
ATOM 2519 N N . ALA A 1 329 ? -21.228 13.653 23.301 1.00 98.25 329 ALA A N 1
ATOM 2520 C CA . ALA A 1 329 ? -21.218 15.028 23.788 1.00 98.25 329 ALA A CA 1
ATOM 2521 C C . ALA A 1 329 ? -21.265 16.014 22.618 1.00 98.25 329 ALA A C 1
ATOM 2523 O O . ALA A 1 329 ? -20.370 16.012 21.770 1.00 98.25 329 ALA A O 1
ATOM 2524 N N . GLU A 1 330 ? -22.286 16.869 22.582 1.00 98.06 330 GLU A N 1
ATOM 2525 C CA . GLU A 1 330 ? -22.335 17.978 21.628 1.00 98.06 330 GLU A CA 1
ATOM 2526 C C . GLU A 1 330 ? -21.330 19.071 22.016 1.00 98.06 330 GLU A C 1
ATOM 2528 O O . GLU A 1 330 ? -21.286 19.525 23.166 1.00 98.06 330 GLU A O 1
ATOM 2533 N N . ILE A 1 331 ? -20.504 19.478 21.050 1.00 97.38 331 ILE A N 1
ATOM 2534 C CA . ILE A 1 331 ? -19.476 20.513 21.215 1.00 97.38 331 ILE A CA 1
ATOM 2535 C C . ILE A 1 331 ? -19.477 21.482 20.029 1.00 97.38 331 ILE A C 1
ATOM 2537 O O . ILE A 1 331 ? -19.854 21.129 18.913 1.00 97.38 331 ILE A O 1
ATOM 2541 N N . GLU A 1 332 ? -19.038 22.719 20.262 1.00 95.19 332 GLU A N 1
ATOM 2542 C CA . GLU A 1 332 ? -19.170 23.808 19.283 1.00 95.19 332 GLU A CA 1
ATOM 2543 C C . GLU A 1 332 ? -17.925 24.011 18.412 1.00 95.19 332 GLU A C 1
ATOM 2545 O O . GLU A 1 332 ? -18.028 24.525 17.294 1.00 95.19 332 GLU A O 1
ATOM 2550 N N . GLY A 1 333 ? -16.752 23.552 18.860 1.00 95.44 333 GLY A N 1
ATOM 2551 C CA . GLY A 1 333 ? -15.468 23.798 18.199 1.00 95.44 333 GLY A CA 1
ATOM 2552 C C . GLY A 1 333 ? -14.452 22.664 18.337 1.00 95.44 333 GLY A C 1
ATOM 2553 O O . GLY A 1 333 ? -14.697 21.638 18.968 1.00 95.44 333 GLY A O 1
ATOM 2554 N N . VAL A 1 334 ? -13.289 22.856 17.718 1.00 96.81 334 VAL A N 1
ATOM 2555 C CA . VAL A 1 334 ? -12.131 21.958 17.821 1.00 96.81 334 VAL A CA 1
ATOM 2556 C C . VAL A 1 334 ? -10.971 22.738 18.411 1.00 96.81 334 VAL A C 1
ATOM 2558 O O . VAL A 1 334 ? -10.701 23.862 17.993 1.00 96.81 334 VAL A O 1
ATOM 2561 N N . GLY A 1 335 ? -10.262 22.131 19.356 1.00 93.25 335 GLY A N 1
ATOM 2562 C CA . GLY A 1 335 ? -9.079 22.730 19.956 1.00 93.25 335 GLY A CA 1
ATOM 2563 C C . GLY A 1 335 ? -8.983 22.479 21.457 1.00 93.25 335 GLY A C 1
ATOM 2564 O O . GLY A 1 335 ? -9.763 21.705 22.010 1.00 93.25 335 GLY A O 1
ATOM 2565 N N . PRO A 1 336 ? -8.014 23.122 22.132 1.00 90.50 336 PRO A N 1
ATOM 2566 C CA . PRO A 1 336 ? -7.804 22.963 23.571 1.00 90.50 336 PRO A CA 1
ATOM 2567 C C . PRO A 1 336 ? -9.027 23.331 24.421 1.00 90.50 336 PRO A C 1
ATOM 2569 O O . PRO A 1 336 ? -9.282 22.641 25.399 1.00 90.50 336 PRO A O 1
ATOM 2572 N N . GLU A 1 337 ? -9.796 24.339 23.996 1.00 91.62 337 GLU A N 1
ATOM 2573 C CA . GLU A 1 337 ? -11.047 24.786 24.640 1.00 91.62 337 GLU A CA 1
ATOM 2574 C C . GLU A 1 337 ? -12.177 23.744 24.555 1.00 91.62 337 GLU A C 1
ATOM 2576 O O . GLU A 1 337 ? -13.163 23.833 25.275 1.00 91.62 337 GLU A O 1
ATOM 2581 N N . TYR A 1 338 ? -12.039 22.746 23.674 1.00 94.50 338 TYR A N 1
ATOM 2582 C CA . TYR A 1 338 ? -12.998 21.658 23.482 1.00 94.50 338 TYR A CA 1
ATOM 2583 C C . TYR A 1 338 ? -12.280 20.313 23.665 1.00 94.50 338 TYR A C 1
ATOM 2585 O O . TYR A 1 338 ? -11.959 19.648 22.672 1.00 94.50 338 TYR A O 1
ATOM 2593 N N . PRO A 1 339 ? -11.983 19.877 24.904 1.00 93.69 339 PRO A N 1
ATOM 2594 C CA . PRO A 1 339 ? -11.108 18.731 25.160 1.00 93.69 339 PRO A CA 1
ATOM 2595 C C . PRO A 1 339 ? -11.558 17.436 24.469 1.00 93.69 339 PRO A C 1
ATOM 2597 O O . PRO A 1 339 ? -10.729 16.705 23.919 1.00 93.69 339 PRO A O 1
ATOM 2600 N N . LEU A 1 340 ? -12.872 17.184 24.401 1.00 95.81 340 LEU A N 1
ATOM 2601 C CA . LEU A 1 340 ? -13.435 16.004 23.731 1.00 95.81 340 LEU A CA 1
ATOM 2602 C C . LEU A 1 340 ? -13.230 15.989 22.209 1.00 95.81 340 LEU A C 1
ATOM 2604 O O . LEU A 1 340 ? -13.465 14.953 21.586 1.00 95.81 340 LEU A O 1
ATOM 2608 N N . SER A 1 341 ? -12.736 17.075 21.605 1.00 95.88 341 SER A N 1
ATOM 2609 C CA . SER A 1 341 ? -12.316 17.102 20.198 1.00 95.88 341 SER A CA 1
ATOM 2610 C C . SER A 1 341 ? -10.994 16.365 19.927 1.00 95.88 341 SER A C 1
ATOM 2612 O O . SER A 1 341 ? -10.621 16.232 18.765 1.00 95.88 341 SER A O 1
ATOM 2614 N N . ARG A 1 342 ? -10.284 15.876 20.960 1.00 94.62 342 ARG A N 1
ATOM 2615 C CA . ARG A 1 342 ? -9.056 15.059 20.848 1.00 94.62 342 ARG A CA 1
ATOM 2616 C C . ARG A 1 342 ? -9.350 13.564 20.649 1.00 94.62 342 ARG A C 1
ATOM 2618 O O . ARG A 1 342 ? -10.483 13.098 20.786 1.00 94.62 342 ARG A O 1
ATOM 2625 N N . GLU A 1 343 ? -8.292 12.793 20.402 1.00 94.69 343 GLU A N 1
ATOM 2626 C CA . GLU A 1 343 ? -8.306 11.327 20.481 1.00 94.69 343 GLU A CA 1
ATOM 2627 C C . GLU A 1 343 ? -8.578 10.849 21.921 1.00 94.69 343 GLU A C 1
ATOM 2629 O O . GLU A 1 343 ? -8.008 11.380 22.876 1.00 94.69 343 GLU A O 1
ATOM 2634 N N . LYS A 1 344 ? -9.459 9.847 22.070 1.00 94.31 344 LYS A N 1
ATOM 2635 C CA . LYS A 1 344 ? -9.953 9.354 23.371 1.00 94.31 344 LYS A CA 1
ATOM 2636 C C . LYS A 1 344 ? -9.781 7.842 23.594 1.00 94.31 344 LYS A C 1
ATOM 2638 O O . LYS A 1 344 ? -9.885 7.403 24.733 1.00 94.31 344 LYS A O 1
ATOM 2643 N N . LEU A 1 345 ? -9.570 7.050 22.532 1.00 95.25 345 LEU A N 1
ATOM 2644 C CA . LEU A 1 345 ? -9.408 5.573 22.545 1.00 95.25 345 LEU A CA 1
ATOM 2645 C C . LEU A 1 345 ? -10.366 4.803 23.486 1.00 95.25 345 LEU A C 1
ATOM 2647 O O . LEU A 1 345 ? -9.986 3.850 24.172 1.00 95.25 345 LEU A O 1
ATOM 2651 N N . CYS A 1 346 ? -11.609 5.265 23.548 1.00 96.50 346 CYS A N 1
ATOM 2652 C CA . CYS A 1 346 ? -12.689 4.745 24.378 1.00 96.50 346 CYS A CA 1
ATOM 2653 C C . CYS A 1 346 ? -14.039 5.089 23.709 1.00 96.50 346 CYS A C 1
ATOM 2655 O O . CYS A 1 346 ? -14.046 5.897 22.768 1.00 96.50 346 CYS A O 1
ATOM 2657 N N . PRO A 1 347 ? -15.188 4.552 24.162 1.00 97.69 347 PRO A N 1
ATOM 2658 C CA . PRO A 1 347 ? -16.503 4.802 23.568 1.00 97.69 347 PRO A CA 1
ATOM 2659 C C . PRO A 1 347 ? -17.110 6.156 23.999 1.00 97.69 347 PRO A C 1
ATOM 2661 O O . PRO A 1 347 ? -18.266 6.243 24.409 1.00 97.69 347 PRO A O 1
ATOM 2664 N N . ILE A 1 348 ? -16.324 7.229 23.883 1.00 98.19 348 ILE A N 1
ATOM 2665 C CA . ILE A 1 348 ? -16.784 8.621 23.942 1.00 98.19 348 ILE A CA 1
ATOM 2666 C C . ILE A 1 348 ? -16.680 9.219 22.537 1.00 98.19 348 ILE A C 1
ATOM 2668 O O . ILE A 1 348 ? -15.643 9.083 21.876 1.00 98.19 348 ILE A O 1
ATOM 2672 N N . LEU A 1 349 ? -17.727 9.910 22.094 1.00 98.25 349 LEU A N 1
ATOM 2673 C CA . LEU A 1 349 ? -17.819 10.525 20.775 1.00 98.25 349 LEU A CA 1
ATOM 2674 C C . LEU A 1 349 ? -18.235 11.996 20.897 1.00 98.25 349 LEU A C 1
ATOM 2676 O O . LEU A 1 349 ? -19.246 12.315 21.515 1.00 98.25 349 LEU A O 1
ATOM 2680 N N . ALA A 1 350 ? -17.464 12.900 20.296 1.00 98.31 350 ALA A N 1
ATOM 2681 C CA . ALA A 1 350 ? -17.909 14.281 20.126 1.00 98.31 350 ALA A CA 1
ATOM 2682 C C . ALA A 1 350 ? -18.951 14.370 18.997 1.00 98.31 350 ALA A C 1
ATOM 2684 O O . ALA A 1 350 ? -18.875 13.617 18.029 1.00 98.31 350 ALA A O 1
ATOM 2685 N N . CYS A 1 351 ? -19.908 15.286 19.098 1.00 98.69 351 CYS A N 1
ATOM 2686 C CA . CYS A 1 351 ? -20.943 15.500 18.092 1.00 98.69 351 CYS A CA 1
ATOM 2687 C C . CYS A 1 351 ? -20.979 16.970 17.670 1.00 98.69 351 CYS A C 1
ATOM 2689 O O . CYS A 1 351 ? -21.072 17.861 18.513 1.00 98.69 351 CYS A O 1
ATOM 2691 N N . PHE A 1 352 ? -20.916 17.216 16.364 1.00 98.69 352 PHE A N 1
ATOM 2692 C CA . PHE A 1 352 ? -20.983 18.545 15.769 1.00 98.69 352 PHE A CA 1
ATOM 2693 C C . PHE A 1 352 ? -22.210 18.667 14.872 1.00 98.69 352 PHE A C 1
ATOM 2695 O O . PHE A 1 352 ? -22.436 17.824 14.003 1.00 98.69 352 PHE A O 1
ATOM 2702 N N . LYS A 1 353 ? -22.953 19.762 15.033 1.00 98.62 353 LYS A N 1
ATOM 2703 C CA . LYS A 1 353 ? -24.000 20.190 14.103 1.00 98.62 353 LYS A CA 1
ATOM 2704 C C . LYS A 1 353 ? -23.430 21.254 13.172 1.00 98.62 353 LYS A C 1
ATOM 2706 O O . LYS A 1 353 ? -22.987 22.292 13.654 1.00 98.62 353 LYS A O 1
ATOM 2711 N N . VAL A 1 354 ? -23.441 21.012 11.864 1.00 98.56 354 VAL A N 1
ATOM 2712 C CA . VAL A 1 354 ? -22.897 21.942 10.855 1.00 98.56 354 VAL A CA 1
ATOM 2713 C C . VAL A 1 354 ? -23.970 22.369 9.860 1.00 98.56 354 VAL A C 1
ATOM 2715 O O . VAL A 1 354 ? -24.929 21.642 9.623 1.00 98.56 354 VAL A O 1
ATOM 2718 N N . ASN A 1 355 ? -23.855 23.565 9.285 1.00 97.94 355 ASN A N 1
ATOM 2719 C CA . ASN A 1 355 ? -24.904 24.119 8.425 1.00 97.94 355 ASN A CA 1
ATOM 2720 C C . ASN A 1 355 ? -24.899 23.543 7.003 1.00 97.94 355 ASN A C 1
ATOM 2722 O O . ASN A 1 355 ? -25.926 23.598 6.334 1.00 97.94 355 ASN A O 1
ATOM 2726 N N . ASN A 1 356 ? -23.751 23.066 6.517 1.00 96.88 356 ASN A N 1
ATOM 2727 C CA . ASN A 1 356 ? -23.571 22.534 5.166 1.00 96.88 356 ASN A CA 1
ATOM 2728 C C . ASN A 1 356 ? -22.234 21.784 5.032 1.00 96.88 356 ASN A C 1
ATOM 2730 O O . ASN A 1 356 ? -21.381 21.836 5.923 1.00 96.88 356 ASN A O 1
ATOM 2734 N N . SER A 1 357 ? -22.018 21.183 3.860 1.00 97.75 357 SER A N 1
ATOM 2735 C CA . SER A 1 357 ? -20.806 20.437 3.516 1.00 97.75 357 SER A CA 1
ATOM 2736 C C . SER A 1 357 ? -19.510 21.220 3.596 1.00 97.75 357 SER A C 1
ATOM 2738 O O . SER A 1 357 ? -18.517 20.680 4.084 1.00 97.75 357 SER A O 1
ATOM 2740 N N . ALA A 1 358 ? -19.501 22.502 3.233 1.00 98.19 358 ALA A N 1
ATOM 2741 C CA . ALA A 1 358 ? -18.299 23.318 3.366 1.00 98.19 358 ALA A CA 1
ATOM 2742 C C . ALA A 1 358 ? -17.873 23.465 4.840 1.00 98.19 358 ALA A C 1
ATOM 2744 O O . ALA A 1 358 ? -16.679 23.402 5.153 1.00 98.19 358 ALA A O 1
ATOM 2745 N N . GLU A 1 359 ? -18.833 23.630 5.755 1.00 98.38 359 GLU A N 1
ATOM 2746 C CA . GLU A 1 359 ? -18.575 23.670 7.197 1.00 98.38 359 GLU A CA 1
ATOM 2747 C C . GLU A 1 359 ? -18.216 22.285 7.758 1.00 98.38 359 GLU A C 1
ATOM 2749 O O . GLU A 1 359 ? -17.282 22.180 8.555 1.00 98.38 359 GLU A O 1
ATOM 2754 N N . GLY A 1 360 ? -18.884 21.222 7.300 1.00 98.31 360 GLY A N 1
ATOM 2755 C CA . GLY A 1 360 ? -18.569 19.843 7.681 1.00 98.31 360 GLY A CA 1
ATOM 2756 C C . GLY A 1 360 ? -17.136 19.440 7.327 1.00 98.31 360 GLY A C 1
ATOM 2757 O O . GLY A 1 360 ? -16.383 18.973 8.186 1.00 98.31 360 GLY A O 1
ATOM 2758 N N . ILE A 1 361 ? -16.712 19.723 6.091 1.00 98.69 361 ILE A N 1
ATOM 2759 C CA . ILE A 1 361 ? -15.335 19.504 5.627 1.00 98.69 361 ILE A CA 1
ATOM 2760 C C . ILE A 1 361 ? -14.358 20.372 6.426 1.00 98.69 361 ILE A C 1
ATOM 2762 O O . ILE A 1 361 ? -13.318 19.881 6.866 1.00 98.69 361 ILE A O 1
ATOM 2766 N N . LYS A 1 362 ? -14.683 21.651 6.670 1.00 98.44 362 LYS A N 1
ATOM 2767 C CA . LYS A 1 362 ? -13.845 22.534 7.497 1.00 98.44 362 LYS A CA 1
ATOM 2768 C C . LYS A 1 362 ? -13.621 21.937 8.889 1.00 98.44 362 LYS A C 1
ATOM 2770 O O . LYS A 1 362 ? -12.480 21.887 9.344 1.00 98.44 362 LYS A O 1
ATOM 2775 N N . ARG A 1 363 ? -14.677 21.437 9.532 1.00 98.25 363 ARG A N 1
ATOM 2776 C CA . ARG A 1 363 ? -14.601 20.829 10.864 1.00 98.25 363 ARG A CA 1
ATOM 2777 C C . ARG A 1 363 ? -13.759 19.552 10.869 1.00 98.25 363 ARG A C 1
ATOM 2779 O O . ARG A 1 363 ? -12.954 19.351 11.777 1.00 98.25 363 ARG A O 1
ATOM 2786 N N . ALA A 1 364 ? -13.877 18.728 9.828 1.00 98.44 364 ALA A N 1
ATOM 2787 C CA . ALA A 1 364 ? -13.032 17.549 9.650 1.00 98.44 364 ALA A CA 1
ATOM 2788 C C . ALA A 1 364 ? -11.545 17.924 9.500 1.00 98.44 364 ALA A C 1
ATOM 2790 O O . ALA A 1 364 ? -10.686 17.319 10.143 1.00 98.44 364 ALA A O 1
ATOM 2791 N N . VAL A 1 365 ? -11.233 18.963 8.715 1.00 98.31 365 VAL A N 1
ATOM 2792 C CA . VAL A 1 365 ? -9.864 19.491 8.566 1.00 98.31 365 VAL A CA 1
ATOM 2793 C C . VAL A 1 365 ? -9.312 20.005 9.898 1.00 98.31 365 VAL A C 1
ATOM 2795 O O . VAL A 1 365 ? -8.169 19.701 10.242 1.00 98.31 365 VAL A O 1
ATOM 2798 N N . GLU A 1 366 ? -10.107 20.752 10.668 1.00 97.94 366 GLU A N 1
ATOM 2799 C CA . GLU A 1 366 ? -9.723 21.242 11.999 1.00 97.94 366 GLU A CA 1
ATOM 2800 C C . GLU A 1 366 ? -9.360 20.081 12.936 1.00 97.94 366 GLU A C 1
ATOM 2802 O O . GLU A 1 366 ? -8.291 20.101 13.548 1.00 97.94 366 GLU A O 1
ATOM 2807 N N . MET A 1 367 ? -10.195 19.038 12.998 1.00 96.88 367 MET A N 1
ATOM 2808 C CA . MET A 1 367 ? -9.939 17.845 13.816 1.00 96.88 367 MET A CA 1
ATOM 2809 C C . MET A 1 367 ? -8.669 17.104 13.414 1.00 96.88 367 MET A C 1
ATOM 2811 O O . MET A 1 367 ? -7.847 16.767 14.267 1.00 96.88 367 MET A O 1
ATOM 2815 N N . VAL A 1 368 ? -8.485 16.876 12.113 1.00 96.88 368 VAL A N 1
ATOM 2816 C CA . VAL A 1 368 ? -7.300 16.185 11.598 1.00 96.88 368 VAL A CA 1
ATOM 2817 C C . VAL A 1 368 ? -6.040 16.984 11.918 1.00 96.88 368 VAL A C 1
ATOM 2819 O O . VAL A 1 368 ? -5.061 16.415 12.397 1.00 96.88 368 VAL A O 1
ATOM 2822 N N . ASN A 1 369 ? -6.051 18.303 11.737 1.00 95.56 369 ASN A N 1
ATOM 2823 C CA . ASN A 1 369 ? -4.917 19.151 12.116 1.00 95.56 369 ASN A CA 1
ATOM 2824 C C . ASN A 1 369 ? -4.691 19.177 13.637 1.00 95.56 369 ASN A C 1
ATOM 2826 O O . ASN A 1 369 ? -3.561 19.350 14.097 1.00 95.56 369 ASN A O 1
ATOM 2830 N N . PHE A 1 370 ? -5.735 18.925 14.426 1.00 94.25 370 PHE A N 1
ATOM 2831 C CA . PHE A 1 370 ? -5.672 18.783 15.875 1.00 94.25 370 PHE A CA 1
ATOM 2832 C C . PHE A 1 370 ? -5.399 17.333 16.314 1.00 94.25 370 PHE A C 1
ATOM 2834 O O . PHE A 1 370 ? -6.155 16.724 17.068 1.00 94.25 370 PHE A O 1
ATOM 2841 N N . GLY A 1 371 ? -4.274 16.772 15.858 1.00 88.62 371 GLY A N 1
ATOM 2842 C CA . GLY A 1 371 ? -3.752 15.496 16.366 1.00 88.62 371 GLY A CA 1
ATOM 2843 C C . GLY A 1 371 ? -4.200 14.233 15.624 1.00 88.62 371 GLY A C 1
ATOM 2844 O O . GLY A 1 371 ? -4.044 13.150 16.173 1.00 88.62 371 GLY A O 1
ATOM 2845 N N . GLY A 1 372 ? -4.722 14.347 14.398 1.00 92.50 372 GLY A N 1
ATOM 2846 C CA . GLY A 1 372 ? -5.051 13.208 13.521 1.00 92.50 372 GLY A CA 1
ATOM 2847 C C . GLY A 1 372 ? -4.351 13.224 12.156 1.00 92.50 372 GLY A C 1
ATOM 2848 O O . GLY A 1 372 ? -4.654 12.389 11.302 1.00 92.50 372 GLY A O 1
ATOM 2849 N N . SER A 1 373 ? -3.446 14.181 11.922 1.00 94.62 373 SER A N 1
ATOM 2850 C CA . SER A 1 373 ? -2.832 14.438 10.617 1.00 94.62 373 SER A CA 1
ATOM 2851 C C . SER A 1 373 ? -2.188 13.187 10.038 1.00 94.62 373 SER A C 1
ATOM 2853 O O . SER A 1 373 ? -1.326 12.560 10.654 1.00 94.62 373 SER A O 1
ATOM 2855 N N . GLY A 1 374 ? -2.597 12.839 8.820 1.00 94.62 374 GLY A N 1
ATOM 2856 C CA . GLY A 1 374 ? -2.067 11.697 8.095 1.00 94.62 374 GLY A CA 1
ATOM 2857 C C . GLY A 1 374 ? -2.687 10.347 8.446 1.00 94.62 374 GLY A C 1
ATOM 2858 O O . GLY A 1 374 ? -2.451 9.395 7.707 1.00 94.62 374 GLY A O 1
ATOM 2859 N N . HIS A 1 375 ? -3.505 10.235 9.495 1.00 96.75 375 HIS A N 1
ATOM 2860 C CA . HIS A 1 375 ? -4.075 8.955 9.912 1.00 96.75 375 HIS A CA 1
ATOM 2861 C C . HIS A 1 375 ? -5.283 8.555 9.052 1.00 96.75 375 HIS A C 1
ATOM 2863 O O . HIS A 1 375 ? -5.086 7.990 7.974 1.00 96.75 375 HIS A O 1
ATOM 2869 N N . SER A 1 376 ? -6.506 8.853 9.498 1.00 97.88 376 SER A N 1
ATOM 2870 C CA . SER A 1 376 ? -7.748 8.459 8.823 1.00 97.88 376 SER A CA 1
ATOM 2871 C C . SER A 1 376 ? -8.837 9.521 8.966 1.00 97.88 376 SER A C 1
ATOM 2873 O O . SER A 1 376 ? -8.862 10.248 9.959 1.00 97.88 376 SER A O 1
ATOM 2875 N N . ALA A 1 377 ? -9.755 9.565 8.005 1.00 98.38 377 ALA A N 1
ATOM 2876 C CA . ALA A 1 377 ? -11.003 10.318 8.066 1.00 98.38 377 ALA A CA 1
ATOM 2877 C C . ALA A 1 377 ? -12.114 9.527 7.366 1.00 98.38 377 ALA A C 1
ATOM 2879 O O . ALA A 1 377 ? -11.831 8.776 6.429 1.00 98.38 377 ALA A O 1
ATOM 2880 N N . VAL A 1 378 ? -13.363 9.686 7.807 1.00 98.44 378 VAL A N 1
ATOM 2881 C CA . VAL A 1 378 ? -14.510 8.993 7.209 1.00 98.44 378 VAL A CA 1
ATOM 2882 C C . VAL A 1 378 ? -15.594 9.982 6.790 1.00 98.44 378 VAL A C 1
ATOM 2884 O O . VAL A 1 378 ? -15.883 10.949 7.497 1.00 98.44 378 VAL A O 1
ATOM 2887 N N . ILE A 1 379 ? -16.180 9.739 5.620 1.00 98.81 379 ILE A N 1
ATOM 2888 C CA . ILE A 1 379 ? -17.342 10.454 5.103 1.00 98.81 379 ILE A CA 1
ATOM 2889 C C . ILE A 1 379 ? -18.436 9.454 4.722 1.00 98.81 379 ILE A C 1
ATOM 2891 O O . ILE A 1 379 ? -18.200 8.473 4.015 1.00 98.81 379 ILE A O 1
ATOM 2895 N N . HIS A 1 380 ? -19.654 9.716 5.177 1.00 98.88 380 HIS A N 1
ATOM 2896 C CA . HIS A 1 380 ? -20.863 9.082 4.681 1.00 98.88 380 HIS A CA 1
ATOM 2897 C C . HIS A 1 380 ? -21.601 10.100 3.813 1.00 98.88 380 HIS A C 1
ATOM 2899 O O . HIS A 1 380 ? -22.024 11.141 4.308 1.00 98.88 380 HIS A O 1
ATOM 2905 N N . SER A 1 381 ? -21.716 9.815 2.517 1.00 98.69 381 SER A N 1
ATOM 2906 C CA . SER A 1 381 ? -22.397 10.655 1.525 1.00 98.69 381 SER A CA 1
ATOM 2907 C C . SER A 1 381 ? -22.692 9.828 0.271 1.00 98.69 381 SER A C 1
ATOM 2909 O O . SER A 1 381 ? -22.009 8.836 0.009 1.00 98.69 381 SER A O 1
ATOM 2911 N N . ASN A 1 382 ? -23.707 10.215 -0.495 1.00 98.50 382 ASN A N 1
ATOM 2912 C CA . ASN A 1 382 ? -23.957 9.712 -1.847 1.00 98.50 382 ASN A CA 1
ATOM 2913 C C . ASN A 1 382 ? -23.688 10.798 -2.915 1.00 98.50 382 ASN A C 1
ATOM 2915 O O . ASN A 1 382 ? -23.983 10.580 -4.090 1.00 98.50 382 ASN A O 1
ATOM 2919 N N . ASP A 1 383 ? -23.144 11.956 -2.520 1.00 98.38 383 ASP A N 1
ATOM 2920 C CA . ASP A 1 383 ? -22.742 13.042 -3.415 1.00 98.38 383 ASP A CA 1
ATOM 2921 C C . ASP A 1 383 ? -21.236 12.965 -3.712 1.00 98.38 383 ASP A C 1
ATOM 2923 O O . ASP A 1 383 ? -20.384 13.308 -2.888 1.00 98.38 383 ASP A O 1
ATOM 2927 N N . GLU A 1 384 ? -20.905 12.530 -4.928 1.00 98.44 384 GLU A N 1
ATOM 2928 C CA . GLU A 1 384 ? -19.525 12.411 -5.405 1.00 98.44 384 GLU A CA 1
ATOM 2929 C C . GLU A 1 384 ? -18.766 13.745 -5.398 1.00 98.44 384 GLU A C 1
ATOM 2931 O O . GLU A 1 384 ? -17.557 13.760 -5.168 1.00 98.44 384 GLU A O 1
ATOM 2936 N N . CYS A 1 385 ? -19.429 14.884 -5.612 1.00 98.31 385 CYS A N 1
ATOM 2937 C CA . CYS A 1 385 ? -18.756 16.183 -5.570 1.00 98.31 385 CYS A CA 1
ATOM 2938 C C . CYS A 1 385 ? -18.265 16.492 -4.152 1.00 98.31 385 CYS A C 1
ATOM 2940 O O . CYS A 1 385 ? -17.130 16.938 -3.979 1.00 98.31 385 CYS A O 1
ATOM 2942 N N . VAL A 1 386 ? -19.084 16.204 -3.136 1.00 98.50 386 VAL A N 1
ATOM 2943 C CA . VAL A 1 386 ? -18.707 16.422 -1.732 1.00 98.50 386 VAL A CA 1
ATOM 2944 C C . VAL A 1 386 ? -17.653 15.414 -1.280 1.00 98.50 386 VAL A C 1
ATOM 2946 O O . VAL A 1 386 ? -16.718 15.792 -0.574 1.00 98.50 386 VAL A O 1
ATOM 2949 N N . ILE A 1 387 ? -17.754 14.153 -1.714 1.00 98.81 387 ILE A N 1
ATOM 2950 C CA . ILE A 1 387 ? -16.730 13.131 -1.445 1.00 98.81 387 ILE A CA 1
ATOM 2951 C C . ILE A 1 387 ? -15.376 13.569 -2.011 1.00 98.81 387 ILE A C 1
ATOM 2953 O O . ILE A 1 387 ? -14.374 13.506 -1.299 1.00 98.81 387 ILE A O 1
ATOM 2957 N N . ASN A 1 388 ? -15.344 14.061 -3.252 1.00 98.56 388 ASN A N 1
ATOM 2958 C CA . ASN A 1 388 ? -14.115 14.548 -3.875 1.00 98.56 388 ASN A CA 1
ATOM 2959 C C . ASN A 1 388 ? -13.563 15.794 -3.165 1.00 98.56 388 ASN A C 1
ATOM 2961 O O . ASN A 1 388 ? -12.370 15.835 -2.873 1.00 98.56 388 ASN A O 1
ATOM 2965 N N . GLU A 1 389 ? -14.404 16.767 -2.794 1.00 98.50 389 GLU A N 1
ATOM 2966 C CA . GLU A 1 389 ? -13.942 17.944 -2.040 1.00 98.50 389 GLU A CA 1
ATOM 2967 C C . GLU A 1 389 ? -13.387 17.556 -0.656 1.00 98.50 389 GLU A C 1
ATOM 2969 O O . GLU A 1 389 ? -12.338 18.050 -0.230 1.00 98.50 389 GLU A O 1
ATOM 2974 N N . PHE A 1 390 ? -14.055 16.639 0.050 1.00 98.69 390 PHE A N 1
ATOM 2975 C CA . PHE A 1 390 ? -13.557 16.085 1.309 1.00 98.69 390 PHE A CA 1
ATOM 2976 C C . PHE A 1 390 ? -12.201 15.400 1.099 1.00 98.69 390 PHE A C 1
ATOM 2978 O O . PHE A 1 390 ? -11.269 15.626 1.874 1.00 98.69 390 PHE A O 1
ATOM 2985 N N . ALA A 1 391 ? -12.071 14.613 0.026 1.00 97.88 391 ALA A N 1
ATOM 2986 C CA . ALA A 1 391 ? -10.850 13.893 -0.303 1.00 97.88 391 ALA A CA 1
ATOM 2987 C C . ALA A 1 391 ? -9.663 14.813 -0.621 1.00 97.88 391 ALA A C 1
ATOM 2989 O O . ALA A 1 391 ? -8.541 14.544 -0.197 1.00 97.88 391 ALA A O 1
ATOM 2990 N N . GLU A 1 392 ? -9.912 15.919 -1.321 1.00 97.69 392 GLU A N 1
ATOM 2991 C CA . GLU A 1 392 ? -8.889 16.909 -1.663 1.00 97.69 392 GLU A CA 1
ATOM 2992 C C . GLU A 1 392 ? -8.415 17.725 -0.454 1.00 97.69 392 GLU A C 1
ATOM 2994 O O . GLU A 1 392 ? -7.254 18.137 -0.398 1.00 97.69 392 GLU A O 1
ATOM 2999 N N . ARG A 1 393 ? -9.298 17.986 0.519 1.00 97.44 393 ARG A N 1
ATOM 3000 C CA . ARG A 1 393 ? -9.019 18.926 1.619 1.00 97.44 393 ARG A CA 1
ATOM 3001 C C . ARG A 1 393 ? -8.526 18.263 2.903 1.00 97.44 393 ARG A C 1
ATOM 3003 O O . ARG A 1 393 ? -7.804 18.902 3.673 1.00 97.44 393 ARG A O 1
ATOM 3010 N N . VAL A 1 394 ? -8.928 17.024 3.182 1.00 97.12 394 VAL A N 1
ATOM 3011 C CA . VAL A 1 394 ? -8.650 16.361 4.464 1.00 97.12 394 VAL A CA 1
ATOM 3012 C C . VAL A 1 394 ? -7.324 15.593 4.414 1.00 97.12 394 VAL A C 1
ATOM 3014 O O . VAL A 1 394 ? -7.219 14.521 3.827 1.00 97.12 394 VAL A O 1
ATOM 3017 N N . ASN A 1 395 ? -6.302 16.118 5.100 1.00 94.50 395 ASN A N 1
ATOM 3018 C CA . ASN A 1 395 ? -4.926 15.597 5.088 1.00 94.50 395 ASN A CA 1
ATOM 3019 C C . ASN A 1 395 ? -4.758 14.277 5.866 1.00 94.50 395 ASN A C 1
ATOM 3021 O O . ASN A 1 395 ? -4.186 14.251 6.960 1.00 94.50 395 ASN A O 1
ATOM 3025 N N . THR A 1 396 ? -5.234 13.166 5.305 1.00 96.56 396 THR A N 1
ATOM 3026 C CA . THR A 1 396 ? -5.119 11.821 5.891 1.00 96.56 396 THR A CA 1
ATOM 3027 C C . THR A 1 396 ? -4.636 10.797 4.866 1.00 96.56 396 THR A C 1
ATOM 3029 O O . THR A 1 396 ? -4.811 10.972 3.667 1.00 96.56 396 THR A O 1
ATOM 3032 N N . GLY A 1 397 ? -3.982 9.727 5.329 1.00 94.69 397 GLY A N 1
ATOM 3033 C CA . GLY A 1 397 ? -3.506 8.646 4.461 1.00 94.69 397 GLY A CA 1
ATOM 3034 C C . GLY A 1 397 ? -4.603 7.660 4.057 1.00 94.69 397 GLY A C 1
ATOM 3035 O O . GLY A 1 397 ? -4.431 6.938 3.080 1.00 94.69 397 GLY A O 1
ATOM 3036 N N . ARG A 1 398 ? -5.718 7.629 4.798 1.00 97.12 398 ARG A N 1
ATOM 3037 C CA . ARG A 1 398 ? -6.898 6.805 4.513 1.00 97.12 398 ARG A CA 1
ATOM 3038 C C . ARG A 1 398 ? -8.158 7.656 4.598 1.00 97.12 398 ARG A C 1
ATOM 3040 O O . ARG A 1 398 ? -8.518 8.111 5.682 1.00 97.12 398 ARG A O 1
ATOM 3047 N N . ILE A 1 399 ? -8.842 7.801 3.473 1.00 97.50 399 ILE A N 1
ATOM 3048 C CA . ILE A 1 399 ? -10.174 8.397 3.409 1.00 97.50 399 ILE A CA 1
ATOM 3049 C C . ILE A 1 399 ? -11.160 7.269 3.171 1.00 97.50 399 ILE A C 1
ATOM 3051 O O . ILE A 1 399 ? -11.028 6.504 2.217 1.00 97.50 399 ILE A O 1
ATOM 3055 N N . ILE A 1 400 ? -12.097 7.125 4.097 1.00 98.12 400 ILE A N 1
ATOM 3056 C CA . ILE A 1 400 ? -13.039 6.016 4.140 1.00 98.12 400 ILE A CA 1
ATOM 3057 C C . ILE A 1 400 ? -14.397 6.564 3.744 1.00 98.12 400 ILE A C 1
ATOM 3059 O O . ILE A 1 400 ? -14.866 7.548 4.309 1.00 98.12 400 ILE A O 1
ATOM 3063 N N . VAL A 1 401 ? -15.019 5.941 2.752 1.00 98.38 401 VAL A N 1
ATOM 3064 C CA . VAL A 1 401 ? -16.302 6.391 2.218 1.00 98.38 401 VAL A CA 1
ATOM 3065 C C . VAL A 1 401 ? -17.337 5.323 2.519 1.00 98.38 401 VAL A C 1
ATOM 3067 O O . VAL A 1 401 ? -17.191 4.189 2.070 1.00 98.38 401 VAL A O 1
ATOM 3070 N N . ASN A 1 402 ? -18.391 5.688 3.252 1.00 98.25 402 ASN A N 1
ATOM 3071 C CA . ASN A 1 402 ? -19.552 4.831 3.499 1.00 98.25 402 ASN A CA 1
ATOM 3072 C C . ASN A 1 402 ? -19.241 3.474 4.166 1.00 98.25 402 ASN A C 1
ATOM 3074 O O . ASN A 1 402 ? -19.820 2.456 3.782 1.00 98.25 402 ASN A O 1
ATOM 3078 N N . GLN A 1 403 ? -18.309 3.456 5.123 1.00 97.56 403 GLN A N 1
ATOM 3079 C CA . GLN A 1 403 ? -17.854 2.247 5.819 1.00 97.56 403 GLN A CA 1
ATOM 3080 C C . GLN A 1 403 ? -17.470 2.561 7.274 1.00 97.56 403 GLN A C 1
ATOM 3082 O O . GLN A 1 403 ? -17.057 3.687 7.553 1.00 97.56 403 GLN A O 1
ATOM 3087 N N . PRO A 1 404 ? -17.496 1.569 8.183 1.00 97.69 404 PRO A N 1
ATOM 3088 C CA . PRO A 1 404 ? -16.979 1.723 9.545 1.00 97.69 404 PRO A CA 1
ATOM 3089 C C . PRO A 1 404 ? -15.474 2.034 9.529 1.00 97.69 404 PRO A C 1
ATOM 3091 O O . PRO A 1 404 ? -14.691 1.258 8.971 1.00 97.69 404 PRO A O 1
ATOM 3094 N N . SER A 1 405 ? -15.037 3.122 10.175 1.00 97.12 405 SER A N 1
ATOM 3095 C CA . SER A 1 405 ? -13.666 3.630 10.016 1.00 97.12 405 SER A CA 1
ATOM 3096 C C . SER A 1 405 ? -12.588 2.651 10.486 1.00 97.12 405 SER A C 1
ATOM 3098 O O . SER A 1 405 ? -11.602 2.432 9.784 1.00 97.12 405 SER A O 1
ATOM 3100 N N . SER A 1 406 ? -12.767 1.998 11.637 1.00 96.00 406 SER A N 1
ATOM 3101 C CA . SER A 1 406 ? -11.784 1.046 12.173 1.00 96.00 406 SER A CA 1
ATOM 3102 C C . SER A 1 406 ? -11.514 -0.099 11.199 1.00 96.00 406 SER A C 1
ATOM 3104 O O . SER A 1 406 ? -10.359 -0.386 10.893 1.00 96.00 406 SER A O 1
ATOM 3106 N N . HIS A 1 407 ? -12.574 -0.712 10.670 1.00 96.06 407 HIS A N 1
ATOM 3107 C CA . HIS A 1 407 ? -12.489 -1.847 9.750 1.00 96.06 407 HIS A CA 1
ATOM 3108 C C . HIS A 1 407 ? -12.024 -1.410 8.354 1.00 96.06 407 HIS A C 1
ATOM 3110 O O . HIS A 1 407 ? -11.220 -2.092 7.723 1.00 96.06 407 HIS A O 1
ATOM 3116 N N . GLY A 1 408 ? -12.485 -0.247 7.883 1.00 96.25 408 GLY A N 1
ATOM 3117 C CA . GLY A 1 408 ? -12.057 0.311 6.604 1.00 96.25 408 GLY A CA 1
ATOM 3118 C C . GLY A 1 408 ? -10.582 0.735 6.602 1.00 96.25 408 GLY A C 1
ATOM 3119 O O . GLY A 1 408 ? -9.876 0.536 5.613 1.00 96.25 408 GLY A O 1
ATOM 3120 N N . ALA A 1 409 ? -10.081 1.287 7.707 1.00 96.38 409 ALA A N 1
ATOM 3121 C CA . ALA A 1 409 ? -8.699 1.748 7.806 1.00 96.38 409 ALA A CA 1
ATOM 3122 C C . ALA A 1 409 ? -7.702 0.595 7.884 1.00 96.38 409 ALA A C 1
ATOM 3124 O O . ALA A 1 409 ? -6.636 0.689 7.275 1.00 96.38 409 ALA A O 1
ATOM 3125 N N . ILE A 1 410 ? -8.025 -0.464 8.639 1.00 95.00 410 ILE A N 1
ATOM 3126 C CA . ILE A 1 410 ? -7.142 -1.631 8.736 1.00 95.00 410 ILE A CA 1
ATOM 3127 C C . ILE A 1 410 ? -7.079 -2.393 7.414 1.00 95.00 410 ILE A C 1
ATOM 3129 O O . ILE A 1 410 ? -6.010 -2.911 7.130 1.00 95.00 410 ILE A O 1
ATOM 3133 N N . GLY A 1 411 ? -8.135 -2.367 6.589 1.00 93.62 411 GLY A N 1
ATOM 3134 C CA . GLY A 1 411 ? -8.145 -2.846 5.199 1.00 93.62 411 GLY A CA 1
ATOM 3135 C C . GLY A 1 411 ? -8.717 -4.252 4.993 1.00 93.62 411 GLY A C 1
ATOM 3136 O O . GLY A 1 411 ? -9.005 -4.954 5.959 1.00 93.62 411 GLY A O 1
ATOM 3137 N N . ASP A 1 412 ? -8.897 -4.636 3.724 1.00 91.00 412 ASP A N 1
ATOM 3138 C CA . ASP A 1 412 ? -9.346 -5.948 3.199 1.00 91.00 412 ASP A CA 1
ATOM 3139 C C . ASP A 1 412 ? -10.767 -6.422 3.581 1.00 91.00 412 ASP A C 1
ATOM 3141 O O . ASP A 1 412 ? -11.352 -7.255 2.897 1.00 91.00 412 ASP A O 1
ATOM 3145 N N . ILE A 1 413 ? -11.376 -5.875 4.638 1.00 87.88 413 ILE A N 1
ATOM 3146 C CA . ILE A 1 413 ? -12.716 -6.294 5.095 1.00 87.88 413 ILE A CA 1
ATOM 3147 C C . ILE A 1 413 ? -13.824 -5.687 4.221 1.00 87.88 413 ILE A C 1
ATOM 3149 O O . ILE A 1 413 ? -14.725 -6.387 3.767 1.00 87.88 413 ILE A O 1
ATOM 3153 N N . TYR A 1 414 ? -13.767 -4.373 3.996 1.00 88.38 414 TYR A N 1
ATOM 3154 C CA . TYR A 1 414 ? -14.773 -3.628 3.224 1.00 88.38 414 TYR A CA 1
ATOM 3155 C C . TYR A 1 414 ? -14.186 -2.930 1.992 1.00 88.38 414 TYR A C 1
ATOM 3157 O O . TYR A 1 414 ? -14.921 -2.357 1.190 1.00 88.38 414 TYR A O 1
ATOM 3165 N N . ASN A 1 415 ? -12.862 -2.925 1.837 1.00 91.00 415 ASN A N 1
ATOM 3166 C CA . ASN A 1 415 ? -12.183 -2.194 0.773 1.00 91.00 415 ASN A CA 1
ATOM 3167 C C . ASN A 1 415 ? -10.867 -2.868 0.377 1.00 91.00 415 ASN A C 1
ATOM 3169 O O . ASN A 1 415 ? -10.474 -3.885 0.935 1.00 91.00 415 ASN A O 1
ATOM 3173 N N . THR A 1 416 ? -10.183 -2.272 -0.595 1.00 88.38 416 THR A N 1
ATOM 3174 C CA . THR A 1 416 ? -8.950 -2.796 -1.190 1.00 88.38 416 THR A CA 1
ATOM 3175 C C . THR A 1 416 ? -7.676 -2.315 -0.490 1.00 88.38 416 THR A C 1
ATOM 3177 O O . THR A 1 416 ? -6.588 -2.481 -1.042 1.00 88.38 416 THR A O 1
ATOM 3180 N N . ASN A 1 417 ? -7.772 -1.660 0.674 1.00 91.94 417 ASN A N 1
ATOM 3181 C CA . ASN A 1 417 ? -6.576 -1.270 1.420 1.00 91.94 417 ASN A CA 1
ATOM 3182 C C . ASN A 1 417 ? -5.848 -2.525 1.904 1.00 91.94 417 ASN A C 1
ATOM 3184 O O . ASN A 1 417 ? -6.484 -3.476 2.354 1.00 91.94 417 ASN A O 1
ATOM 3188 N N . MET A 1 418 ? -4.513 -2.501 1.870 1.00 93.38 418 MET A N 1
ATOM 3189 C CA . MET A 1 418 ? -3.704 -3.605 2.392 1.00 93.38 418 MET A CA 1
ATOM 3190 C C . MET A 1 418 ? -4.012 -3.835 3.880 1.00 93.38 418 MET A C 1
ATOM 3192 O O . MET A 1 418 ? -3.970 -2.862 4.644 1.00 93.38 418 MET A O 1
ATOM 3196 N N . PRO A 1 419 ? -4.281 -5.078 4.317 1.00 96.12 419 PRO A N 1
ATOM 3197 C CA . PRO A 1 419 ? -4.618 -5.347 5.704 1.00 96.12 419 PRO A CA 1
ATOM 3198 C C . PRO A 1 419 ? -3.403 -5.107 6.610 1.00 96.12 419 PRO A C 1
ATOM 3200 O O . PRO A 1 419 ? -2.305 -5.602 6.346 1.00 96.12 419 PRO A O 1
ATOM 3203 N N . SER A 1 420 ? -3.564 -4.311 7.671 1.00 97.06 420 SER A N 1
ATOM 3204 C CA . SER A 1 420 ? -2.460 -3.952 8.568 1.00 97.06 420 SER A CA 1
ATOM 3205 C C . SER A 1 420 ? -2.918 -3.485 9.946 1.00 97.06 420 SER A C 1
ATOM 3207 O O . SER A 1 420 ? -3.983 -2.898 10.116 1.00 97.06 420 SER A O 1
ATOM 3209 N N . LEU A 1 421 ? -2.047 -3.684 10.938 1.00 95.88 421 LEU A N 1
ATOM 3210 C CA . LEU A 1 421 ? -2.162 -3.106 12.283 1.00 95.88 421 LEU A CA 1
ATOM 3211 C C . LEU A 1 421 ? -1.065 -2.066 12.565 1.00 95.88 421 LEU A C 1
ATOM 3213 O O . LEU A 1 421 ? -0.812 -1.695 13.710 1.00 95.88 421 LEU A O 1
ATOM 3217 N N . THR A 1 422 ? -0.367 -1.610 11.526 1.00 96.81 422 THR A N 1
ATOM 3218 C CA . THR A 1 422 ? 0.601 -0.510 11.586 1.00 96.81 422 THR A CA 1
ATOM 3219 C C . THR A 1 422 ? 0.286 0.454 10.449 1.00 96.81 422 THR A C 1
ATOM 3221 O O . THR A 1 422 ? 0.643 0.225 9.296 1.00 96.81 422 THR A O 1
ATOM 3224 N N . LEU A 1 423 ? -0.436 1.520 10.787 1.00 96.75 423 LEU A N 1
ATOM 3225 C CA . LEU A 1 423 ? -0.991 2.478 9.833 1.00 96.75 423 LEU A CA 1
ATOM 3226 C C . LEU A 1 423 ? -0.075 3.707 9.762 1.00 96.75 423 LEU A C 1
ATOM 3228 O O . LEU A 1 423 ? -0.054 4.533 10.677 1.00 96.75 423 LEU A O 1
ATOM 3232 N N . GLY A 1 424 ? 0.733 3.808 8.705 1.00 96.12 424 GLY A N 1
ATOM 3233 C CA . GLY A 1 424 ? 1.670 4.920 8.545 1.00 96.12 424 GLY A CA 1
ATOM 3234 C C . GLY A 1 424 ? 0.940 6.233 8.265 1.00 96.12 424 GLY A C 1
ATOM 3235 O O . GLY A 1 424 ? 0.026 6.261 7.446 1.00 96.12 424 GLY A O 1
ATOM 3236 N N . CYS A 1 425 ? 1.329 7.335 8.910 1.00 96.25 425 CYS A N 1
ATOM 3237 C CA . CYS A 1 425 ? 0.649 8.635 8.773 1.00 96.25 425 CYS A CA 1
ATOM 3238 C C . CYS A 1 425 ? 1.341 9.615 7.803 1.00 96.25 425 CYS A C 1
ATOM 3240 O O . CYS A 1 425 ? 1.001 10.794 7.744 1.00 96.25 425 CYS A O 1
ATOM 3242 N N . GLY A 1 426 ? 2.324 9.155 7.027 1.00 94.94 426 GLY A N 1
ATOM 3243 C CA . GLY A 1 426 ? 3.066 9.976 6.066 1.00 94.94 426 GLY A CA 1
ATOM 3244 C C . GLY A 1 426 ? 3.742 11.205 6.668 1.00 94.94 426 GLY A C 1
ATOM 3245 O O . GLY A 1 426 ? 3.842 11.361 7.885 1.00 94.94 426 GLY A O 1
ATOM 3246 N N . SER A 1 427 ? 4.189 12.115 5.802 1.00 93.62 427 SER A N 1
ATOM 3247 C CA . SER A 1 427 ? 4.847 13.359 6.219 1.00 93.62 427 SER A CA 1
ATOM 3248 C C . SER A 1 427 ? 3.954 14.224 7.117 1.00 93.62 427 SER A C 1
ATOM 3250 O O . SER A 1 427 ? 4.468 14.859 8.037 1.00 93.62 427 SER A O 1
ATOM 3252 N N . PHE A 1 428 ? 2.631 14.176 6.922 1.00 88.62 428 PHE A N 1
ATOM 3253 C CA . PHE A 1 428 ? 1.637 14.854 7.762 1.00 88.62 428 PHE A CA 1
ATOM 3254 C C . PHE A 1 428 ? 1.749 14.449 9.240 1.00 88.62 428 PHE A C 1
ATOM 3256 O O . PHE A 1 428 ? 1.764 15.307 10.119 1.00 88.62 428 PHE A O 1
ATOM 3263 N N . GLY A 1 429 ? 1.893 13.148 9.509 1.00 89.75 429 GLY A N 1
ATOM 3264 C CA . GLY A 1 429 ? 2.064 12.583 10.850 1.00 89.75 429 GLY A CA 1
ATOM 3265 C C . GLY A 1 429 ? 3.522 12.371 11.266 1.00 89.75 429 GLY A C 1
ATOM 3266 O O . GLY A 1 429 ? 3.780 11.654 12.230 1.00 89.75 429 GLY A O 1
ATOM 3267 N N . ARG A 1 430 ? 4.491 12.969 10.552 1.00 91.69 430 ARG A N 1
ATOM 3268 C CA . ARG A 1 430 ? 5.942 12.777 10.773 1.00 91.69 430 ARG A CA 1
ATOM 3269 C C . ARG A 1 430 ? 6.370 11.310 10.645 1.00 91.69 430 ARG A C 1
ATOM 3271 O O . ARG A 1 430 ? 7.136 10.789 11.456 1.00 91.69 430 ARG A O 1
ATOM 3278 N N . ASN A 1 431 ? 5.850 10.624 9.634 1.00 94.12 431 ASN A N 1
ATOM 3279 C CA . ASN A 1 431 ? 6.212 9.261 9.274 1.00 94.12 431 ASN A CA 1
ATOM 3280 C C . ASN A 1 431 ? 6.761 9.172 7.841 1.00 94.12 431 ASN A C 1
ATOM 3282 O O . ASN A 1 431 ? 6.534 10.044 7.007 1.00 94.12 431 ASN A O 1
ATOM 3286 N N . SER A 1 432 ? 7.472 8.086 7.548 1.00 94.44 432 SER A N 1
ATOM 3287 C CA . SER A 1 432 ? 8.105 7.812 6.254 1.00 94.44 432 SER A CA 1
ATOM 3288 C C . SER A 1 432 ? 7.133 7.353 5.160 1.00 94.44 432 SER A C 1
ATOM 3290 O O . SER A 1 432 ? 7.484 7.394 3.984 1.00 94.44 432 SER A O 1
ATOM 3292 N N . THR A 1 433 ? 5.915 6.928 5.511 1.00 95.44 433 THR A N 1
ATOM 3293 C CA . THR A 1 433 ? 4.910 6.442 4.553 1.00 95.44 433 THR A CA 1
ATOM 3294 C C . THR A 1 433 ? 3.485 6.644 5.065 1.00 95.44 433 THR A C 1
ATOM 3296 O O . THR A 1 433 ? 3.258 6.624 6.275 1.00 95.44 433 THR A O 1
ATOM 3299 N N . THR A 1 434 ? 2.531 6.842 4.151 1.00 95.44 434 THR A N 1
ATOM 3300 C CA . THR A 1 434 ? 1.081 6.816 4.419 1.00 95.44 434 THR A CA 1
ATOM 3301 C C . THR A 1 434 ? 0.482 5.416 4.297 1.00 95.44 434 THR A C 1
ATOM 3303 O O . THR A 1 434 ? -0.688 5.228 4.616 1.00 95.44 434 THR A O 1
ATOM 3306 N N . ALA A 1 435 ? 1.247 4.433 3.818 1.00 94.81 435 ALA A N 1
ATOM 3307 C CA . ALA A 1 435 ? 0.736 3.098 3.548 1.00 94.81 435 ALA A CA 1
ATOM 3308 C C . ALA A 1 435 ? 0.342 2.350 4.830 1.00 94.81 435 ALA A C 1
ATOM 3310 O O . ALA A 1 435 ? 0.922 2.539 5.905 1.00 94.81 435 ALA A O 1
ATOM 3311 N N . ASN A 1 436 ? -0.601 1.427 4.675 1.00 97.00 436 ASN A N 1
ATOM 3312 C CA . ASN A 1 436 ? -0.755 0.312 5.596 1.00 97.00 436 ASN A CA 1
ATOM 3313 C C . ASN A 1 436 ? 0.487 -0.577 5.457 1.00 97.00 436 ASN A C 1
ATOM 3315 O O . ASN A 1 436 ? 0.756 -1.096 4.373 1.00 97.00 436 ASN A O 1
ATOM 3319 N N . ILE A 1 437 ? 1.283 -0.692 6.525 1.00 97.31 437 ILE A N 1
ATOM 3320 C CA . ILE A 1 437 ? 2.557 -1.416 6.470 1.00 97.31 437 ILE A CA 1
ATOM 3321 C C . ILE A 1 437 ? 2.292 -2.904 6.248 1.00 97.31 437 ILE A C 1
ATOM 3323 O O . ILE A 1 437 ? 1.439 -3.484 6.917 1.00 97.31 437 ILE A O 1
ATOM 3327 N N . THR A 1 438 ? 3.047 -3.526 5.349 1.00 96.69 438 THR A N 1
ATOM 3328 C CA . THR A 1 438 ? 2.990 -4.963 5.051 1.00 96.69 438 THR A CA 1
ATOM 3329 C C . THR A 1 438 ? 4.358 -5.476 4.574 1.00 96.69 438 THR A C 1
ATOM 3331 O O . THR A 1 438 ? 5.360 -4.760 4.650 1.00 96.69 438 THR A O 1
ATOM 3334 N N . ALA A 1 439 ? 4.429 -6.719 4.094 1.00 95.75 439 ALA A N 1
ATOM 3335 C CA . ALA A 1 439 ? 5.654 -7.386 3.659 1.00 95.75 439 ALA A CA 1
ATOM 3336 C C . ALA A 1 439 ? 6.459 -6.562 2.632 1.00 95.75 439 ALA A C 1
ATOM 3338 O O . ALA A 1 439 ? 7.674 -6.433 2.772 1.00 95.75 439 ALA A O 1
ATOM 3339 N N . VAL A 1 440 ? 5.818 -5.893 1.668 1.00 93.19 440 VAL A N 1
ATOM 3340 C CA . VAL A 1 440 ? 6.532 -5.063 0.671 1.00 93.19 440 VAL A CA 1
ATOM 3341 C C . VAL A 1 440 ? 7.373 -3.929 1.272 1.00 93.19 440 VAL A C 1
ATOM 3343 O O . VAL A 1 440 ? 8.282 -3.429 0.611 1.00 93.19 440 VAL A O 1
ATOM 3346 N N . ASN A 1 441 ? 7.095 -3.513 2.512 1.00 96.62 441 ASN A N 1
ATOM 3347 C CA . ASN A 1 441 ? 7.855 -2.477 3.213 1.00 96.62 441 ASN A CA 1
ATOM 3348 C C . ASN A 1 441 ? 9.096 -3.022 3.938 1.00 96.62 441 ASN A C 1
ATOM 3350 O O . ASN A 1 441 ? 9.895 -2.232 4.436 1.00 96.62 441 ASN A O 1
ATOM 3354 N N . LEU A 1 442 ? 9.248 -4.347 4.022 1.00 97.81 442 LEU A N 1
ATOM 3355 C CA . LEU A 1 442 ? 10.316 -5.031 4.759 1.00 97.81 442 LEU A CA 1
ATOM 3356 C C . LEU A 1 442 ? 11.340 -5.696 3.827 1.00 97.81 442 LEU A C 1
ATOM 3358 O O . LEU A 1 442 ? 12.083 -6.586 4.244 1.00 97.81 442 LEU A O 1
ATOM 3362 N N . ILE A 1 443 ? 11.397 -5.260 2.566 1.00 97.00 443 ILE A N 1
ATOM 3363 C CA . ILE A 1 443 ? 12.411 -5.681 1.597 1.00 97.00 443 ILE A CA 1
ATOM 3364 C C . ILE A 1 443 ? 13.128 -4.477 0.987 1.00 97.00 443 ILE A C 1
ATOM 3366 O O . ILE A 1 443 ? 12.525 -3.444 0.695 1.00 97.00 443 ILE A O 1
ATOM 3370 N N . ASN A 1 444 ? 14.416 -4.648 0.718 1.00 97.06 444 ASN A N 1
ATOM 3371 C CA . ASN A 1 444 ? 15.160 -3.811 -0.206 1.00 97.06 444 ASN A CA 1
ATOM 3372 C C . ASN A 1 444 ? 14.956 -4.336 -1.632 1.00 97.06 444 ASN A C 1
ATOM 3374 O O . ASN A 1 444 ? 15.042 -5.540 -1.888 1.00 97.06 444 ASN A O 1
ATOM 3378 N N . LYS A 1 445 ? 14.711 -3.423 -2.576 1.00 95.69 445 LYS A N 1
ATOM 3379 C CA . LYS A 1 445 ? 14.600 -3.741 -4.004 1.00 95.69 445 LYS A CA 1
ATOM 3380 C C . LYS A 1 445 ? 15.928 -3.451 -4.690 1.00 95.69 445 LYS A C 1
ATOM 3382 O O . LYS A 1 445 ? 16.291 -2.292 -4.888 1.00 95.69 445 LYS A O 1
ATOM 3387 N N . LYS A 1 446 ? 16.654 -4.499 -5.070 1.00 95.00 446 LYS A N 1
ATOM 3388 C CA . LYS A 1 446 ? 17.903 -4.376 -5.829 1.00 95.00 446 LYS A CA 1
ATOM 3389 C C . LYS A 1 446 ? 17.603 -4.450 -7.322 1.00 95.00 446 LYS A C 1
ATOM 3391 O O . LYS A 1 446 ? 17.278 -5.521 -7.826 1.00 95.00 446 LYS A O 1
ATOM 3396 N N . ARG A 1 447 ? 17.726 -3.325 -8.032 1.00 95.81 447 ARG A N 1
ATOM 3397 C CA . ARG A 1 447 ? 17.542 -3.258 -9.490 1.00 95.81 447 ARG A CA 1
ATOM 3398 C C . ARG A 1 447 ? 18.847 -3.571 -10.219 1.00 95.81 447 ARG A C 1
ATOM 3400 O O . ARG A 1 447 ? 19.844 -2.876 -10.039 1.00 95.81 447 ARG A O 1
ATOM 3407 N N . VAL A 1 448 ? 18.821 -4.584 -11.077 1.00 94.62 448 VAL A N 1
ATOM 3408 C CA . VAL A 1 448 ? 19.925 -4.973 -11.959 1.00 94.62 448 VAL A CA 1
ATOM 3409 C C . VAL A 1 448 ? 19.591 -4.507 -13.372 1.00 94.62 448 VAL A C 1
ATOM 3411 O O . VAL A 1 448 ? 18.724 -5.079 -14.023 1.00 94.62 448 VAL A O 1
ATOM 3414 N N . ALA A 1 449 ? 20.256 -3.449 -13.838 1.00 95.06 449 ALA A N 1
ATOM 3415 C CA . ALA A 1 449 ? 20.062 -2.885 -15.174 1.00 95.06 449 ALA A CA 1
ATOM 3416 C C . ALA A 1 449 ? 21.216 -3.278 -16.108 1.00 95.06 449 ALA A C 1
ATOM 3418 O O . ALA A 1 449 ? 22.387 -3.137 -15.746 1.00 95.06 449 ALA A O 1
ATOM 3419 N N . ARG A 1 450 ? 20.898 -3.755 -17.316 1.00 90.56 450 ARG A N 1
ATOM 3420 C CA . ARG A 1 450 ? 21.897 -4.104 -18.336 1.00 90.56 450 ARG A CA 1
ATOM 3421 C C . ARG A 1 450 ? 22.194 -2.913 -19.251 1.00 90.56 450 ARG A C 1
ATOM 3423 O O . ARG A 1 450 ? 21.443 -1.941 -19.340 1.00 90.56 450 ARG A O 1
ATOM 3430 N N . ARG A 1 451 ? 23.338 -2.973 -19.939 1.00 88.38 451 ARG A N 1
ATOM 3431 C CA . ARG A 1 451 ? 23.746 -1.940 -20.900 1.00 88.38 451 ARG A CA 1
ATOM 3432 C C . ARG A 1 451 ? 22.798 -1.939 -22.098 1.00 88.38 451 ARG A C 1
ATOM 3434 O O . ARG A 1 451 ? 22.703 -2.937 -22.800 1.00 88.38 451 ARG A O 1
ATOM 3441 N N . ARG A 1 452 ? 22.234 -0.772 -22.407 1.00 79.50 452 ARG A N 1
ATOM 3442 C CA . ARG A 1 452 ? 21.499 -0.525 -23.653 1.00 79.50 452 ARG A CA 1
ATOM 3443 C C . ARG A 1 452 ? 22.363 0.256 -24.635 1.00 79.50 452 ARG A C 1
ATOM 3445 O O . ARG A 1 452 ? 23.162 1.110 -24.239 1.00 79.50 452 ARG A O 1
ATOM 3452 N N . TYR A 1 453 ? 22.209 -0.029 -25.922 1.00 77.06 453 TYR A N 1
ATOM 3453 C CA . TYR A 1 453 ? 22.836 0.767 -26.972 1.00 77.06 453 TYR A CA 1
ATOM 3454 C C . TYR A 1 453 ? 21.943 1.954 -27.319 1.00 77.06 453 TYR A C 1
ATOM 3456 O O . TYR A 1 453 ? 20.732 1.818 -27.490 1.00 77.06 453 TYR A O 1
ATOM 3464 N N . ASN A 1 454 ? 22.545 3.136 -27.445 1.00 69.00 454 ASN A N 1
ATOM 3465 C CA . ASN A 1 454 ? 21.824 4.287 -27.966 1.00 69.00 454 ASN A CA 1
ATOM 3466 C C . ASN A 1 454 ? 21.435 4.011 -29.419 1.00 69.00 454 ASN A C 1
ATOM 3468 O O . ASN A 1 454 ? 22.279 3.630 -30.230 1.00 69.00 454 ASN A O 1
ATOM 3472 N N . MET A 1 455 ? 20.164 4.241 -29.744 1.00 69.69 455 MET A N 1
ATOM 3473 C CA . MET A 1 455 ? 19.669 4.184 -31.117 1.00 69.69 455 MET A CA 1
ATOM 3474 C C . MET A 1 455 ? 20.507 5.109 -32.004 1.00 69.69 455 MET A C 1
ATOM 3476 O O . MET A 1 455 ? 20.503 6.330 -31.823 1.00 69.69 455 MET A O 1
ATOM 3480 N N . GLN A 1 456 ? 21.214 4.522 -32.964 1.00 73.38 456 GLN A N 1
ATOM 3481 C CA . GLN A 1 456 ? 21.903 5.267 -34.006 1.00 73.38 456 GLN A CA 1
ATOM 3482 C C . GLN A 1 456 ? 20.907 5.636 -35.100 1.00 73.38 456 GLN A C 1
ATOM 3484 O O . GLN A 1 456 ? 20.040 4.842 -35.464 1.00 73.38 456 GLN A O 1
ATOM 3489 N N . TRP A 1 457 ? 21.017 6.852 -35.622 1.00 65.69 457 TRP A N 1
ATOM 3490 C CA . TRP A 1 457 ? 20.160 7.324 -36.698 1.00 65.69 457 TRP A CA 1
ATOM 3491 C C . TRP A 1 457 ? 20.929 8.275 -37.607 1.00 65.69 457 TRP A C 1
ATOM 3493 O O . TRP A 1 457 ? 21.855 8.961 -37.177 1.00 65.69 457 TRP A O 1
ATOM 3503 N N . PHE A 1 458 ? 20.523 8.324 -38.870 1.00 63.72 458 PHE A N 1
ATOM 3504 C CA . PHE A 1 458 ? 21.018 9.278 -39.851 1.00 63.72 458 PHE A CA 1
ATOM 3505 C C . PHE A 1 458 ? 19.835 9.761 -40.692 1.00 63.72 458 PHE A C 1
ATOM 3507 O O . PHE A 1 458 ? 18.966 8.977 -41.074 1.00 63.72 458 PHE A O 1
ATOM 3514 N N . LYS A 1 459 ? 19.761 11.071 -40.943 1.00 64.19 459 LYS A N 1
ATOM 3515 C CA . LYS A 1 459 ? 18.724 11.680 -41.787 1.00 64.19 459 LYS A CA 1
ATOM 3516 C C . LYS A 1 459 ? 19.341 11.989 -43.145 1.00 64.19 459 LYS A C 1
ATOM 3518 O O . LYS A 1 459 ? 20.268 12.786 -43.232 1.00 64.19 459 LYS A O 1
ATOM 3523 N N . ILE A 1 460 ? 18.827 11.355 -44.193 1.00 72.75 460 ILE A N 1
ATOM 3524 C CA . ILE A 1 460 ? 19.220 11.632 -45.580 1.00 72.75 460 ILE A CA 1
ATOM 3525 C C . ILE A 1 460 ? 18.340 12.781 -46.109 1.00 72.75 460 ILE A C 1
ATOM 3527 O O . ILE A 1 460 ? 17.148 12.812 -45.775 1.00 72.75 460 ILE A O 1
ATOM 3531 N N . PRO A 1 461 ? 18.876 13.718 -46.918 1.00 71.81 461 PRO A N 1
ATOM 3532 C CA . PRO A 1 461 ? 18.057 14.659 -47.680 1.00 71.81 461 PRO A CA 1
ATOM 3533 C C . PRO A 1 461 ? 16.940 13.946 -48.455 1.00 71.81 461 PRO A C 1
ATOM 3535 O O . PRO A 1 461 ? 17.136 12.838 -48.949 1.00 71.81 461 PRO A O 1
ATOM 3538 N N . GLU A 1 462 ? 15.772 14.581 -48.590 1.00 67.81 462 GLU A N 1
ATOM 3539 C CA . GLU A 1 462 ? 14.620 13.957 -49.266 1.00 67.81 462 GLU A CA 1
ATOM 3540 C C . GLU A 1 462 ? 14.915 13.634 -50.738 1.00 67.81 462 GLU A C 1
ATOM 3542 O O . GLU A 1 462 ? 14.461 12.614 -51.257 1.00 67.81 462 GLU A O 1
ATOM 3547 N N . LYS A 1 463 ? 15.685 14.499 -51.411 1.00 80.94 463 LYS A N 1
ATOM 3548 C CA . LYS A 1 463 ? 16.113 14.325 -52.801 1.00 80.94 463 LYS A CA 1
ATOM 3549 C C . LYS A 1 463 ? 17.568 14.746 -52.942 1.00 80.94 463 LYS A C 1
ATOM 3551 O O . LYS A 1 463 ? 17.945 15.828 -52.502 1.00 80.94 463 LYS A O 1
ATOM 3556 N N . ILE A 1 464 ? 18.361 13.901 -53.590 1.00 84.94 464 ILE A N 1
ATOM 3557 C CA . ILE A 1 464 ? 19.746 14.185 -53.961 1.00 84.94 464 ILE A CA 1
ATOM 3558 C C . ILE A 1 464 ? 19.829 14.029 -55.476 1.00 84.94 464 ILE A C 1
ATOM 3560 O O . ILE A 1 464 ? 19.596 12.941 -56.000 1.00 84.94 464 ILE A O 1
ATOM 3564 N N . TYR A 1 465 ? 20.137 15.119 -56.173 1.00 85.50 465 TYR A N 1
ATOM 3565 C CA . TYR A 1 465 ? 20.426 15.106 -57.605 1.00 85.50 465 TYR A CA 1
ATOM 3566 C C . TYR A 1 465 ? 21.946 15.140 -57.771 1.00 85.50 465 TYR A C 1
ATOM 3568 O O . TYR A 1 465 ? 22.600 16.039 -57.248 1.00 85.50 465 TYR A O 1
ATOM 3576 N N . PHE A 1 466 ? 22.505 14.140 -58.446 1.00 87.31 466 PHE A N 1
ATOM 3577 C CA . PHE A 1 466 ? 23.944 13.969 -58.646 1.00 87.31 466 PHE A CA 1
ATOM 3578 C C . PHE A 1 466 ? 24.230 13.628 -60.116 1.00 87.31 466 PHE A C 1
ATOM 3580 O O . PHE A 1 466 ? 23.326 13.173 -60.811 1.00 87.31 466 PHE A O 1
ATOM 3587 N N . GLN A 1 467 ? 25.484 13.823 -60.554 1.00 92.38 467 GLN A N 1
ATOM 3588 C CA . GLN A 1 467 ? 25.994 13.827 -61.946 1.00 92.38 467 GLN A CA 1
ATOM 3589 C C . GLN A 1 467 ? 26.006 15.207 -62.634 1.00 92.38 467 GLN A C 1
ATOM 3591 O O . GLN A 1 467 ? 25.205 16.087 -62.277 1.00 92.38 467 GLN A O 1
ATOM 3596 N N . PRO A 1 468 ? 26.913 15.422 -63.616 1.00 88.38 468 PRO A N 1
ATOM 3597 C CA . PRO A 1 468 ? 26.933 16.632 -64.434 1.00 88.38 468 PRO A CA 1
ATOM 3598 C C . PRO A 1 468 ? 25.548 16.972 -64.995 1.00 88.38 468 PRO A C 1
ATOM 3600 O O . PRO A 1 468 ? 24.803 16.100 -65.434 1.00 88.38 468 PRO A O 1
ATOM 3603 N N . GLY A 1 469 ? 25.189 18.256 -64.952 1.00 86.75 469 GLY A N 1
ATOM 3604 C CA . GLY A 1 469 ? 23.886 18.743 -65.413 1.00 86.75 469 GLY A CA 1
ATOM 3605 C C . GLY A 1 469 ? 22.771 18.729 -64.363 1.00 86.75 469 GLY A C 1
ATOM 3606 O O . GLY A 1 469 ? 21.698 19.250 -64.643 1.00 86.75 469 GLY A O 1
ATOM 3607 N N . SER A 1 470 ? 22.996 18.233 -63.140 1.00 91.19 470 SER A N 1
ATOM 3608 C CA . SER A 1 470 ? 21.965 18.197 -62.078 1.00 91.19 470 SER A CA 1
ATOM 3609 C C . SER A 1 470 ? 21.324 19.558 -61.761 1.00 91.19 470 SER A C 1
ATOM 3611 O O . SER A 1 470 ? 20.136 19.623 -61.444 1.00 91.19 470 SER A O 1
ATOM 3613 N N . VAL A 1 471 ? 22.070 20.658 -61.921 1.00 91.75 471 VAL A N 1
ATOM 3614 C CA . VAL A 1 471 ? 21.579 22.039 -61.739 1.00 91.75 471 VAL A CA 1
ATOM 3615 C C . VAL A 1 471 ? 20.389 22.385 -62.651 1.00 91.75 471 VAL A C 1
ATOM 3617 O O . VAL A 1 471 ? 19.559 23.217 -62.289 1.00 91.75 471 VAL A O 1
ATOM 3620 N N . GLN A 1 472 ? 20.214 21.677 -63.776 1.00 91.94 472 GLN A N 1
ATOM 3621 C CA . GLN A 1 472 ? 19.075 21.863 -64.683 1.00 91.94 472 GLN A CA 1
ATOM 3622 C C . GLN A 1 472 ? 17.716 21.609 -64.021 1.00 91.94 472 GLN A C 1
ATOM 3624 O O . GLN A 1 472 ? 16.685 22.057 -64.521 1.00 91.94 472 GLN A O 1
ATOM 3629 N N . TYR A 1 473 ? 17.688 20.885 -62.896 1.00 90.62 473 TYR A N 1
ATOM 3630 C CA . TYR A 1 473 ? 16.454 20.664 -62.154 1.00 90.62 473 TYR A CA 1
ATOM 3631 C C . TYR A 1 473 ? 15.842 21.977 -61.640 1.00 90.62 473 TYR A C 1
ATOM 3633 O O . TYR A 1 473 ? 14.620 22.057 -61.529 1.00 90.62 473 TYR A O 1
ATOM 3641 N N . LEU A 1 474 ? 16.636 23.032 -61.413 1.00 90.81 474 LEU A N 1
ATOM 3642 C CA . LEU A 1 474 ? 16.124 24.353 -61.020 1.00 90.81 474 LEU A CA 1
ATOM 3643 C C . LEU A 1 474 ? 15.130 24.929 -62.041 1.00 90.81 474 LEU A C 1
ATOM 3645 O O . LEU A 1 474 ? 14.148 25.561 -61.655 1.00 90.81 474 LEU A O 1
ATOM 3649 N N . SER A 1 475 ? 15.293 24.610 -63.328 1.00 90.44 475 SER A N 1
ATOM 3650 C CA . SER A 1 475 ? 14.336 24.958 -64.389 1.00 90.44 475 SER A CA 1
ATOM 3651 C C . SER A 1 475 ? 12.979 24.251 -64.228 1.00 90.44 475 SER A C 1
ATOM 3653 O O . SER A 1 475 ? 11.949 24.725 -64.700 1.00 90.44 475 SER A O 1
ATOM 3655 N N . LYS A 1 476 ? 12.957 23.108 -63.533 1.00 87.00 476 LYS A N 1
ATOM 3656 C CA . LYS A 1 476 ? 11.779 22.254 -63.315 1.00 87.00 476 LYS A CA 1
ATOM 3657 C C . LYS A 1 476 ? 11.271 22.266 -61.871 1.00 87.00 476 LYS A C 1
ATOM 3659 O O . LYS A 1 476 ? 10.224 21.668 -61.608 1.00 87.00 476 LYS A O 1
ATOM 3664 N N . MET A 1 477 ? 11.930 22.967 -60.952 1.00 86.44 477 MET A N 1
ATOM 3665 C CA . MET A 1 477 ? 11.531 23.035 -59.545 1.00 86.44 477 MET A CA 1
ATOM 3666 C C . MET A 1 477 ? 10.166 23.741 -59.400 1.00 86.44 477 MET A C 1
ATOM 3668 O O . MET A 1 477 ? 10.022 24.859 -59.899 1.00 86.44 477 MET A O 1
ATOM 3672 N N . PRO A 1 478 ? 9.141 23.101 -58.809 1.00 83.81 478 PRO A N 1
ATOM 3673 C CA . PRO A 1 478 ? 7.812 23.700 -58.656 1.00 83.81 478 PRO A CA 1
ATOM 3674 C C . PRO A 1 478 ? 7.791 24.754 -57.538 1.00 83.81 478 PRO A C 1
ATOM 3676 O O . PRO A 1 478 ? 8.616 24.689 -56.634 1.00 83.81 478 PRO A O 1
ATOM 3679 N N . ASN A 1 479 ? 6.815 25.668 -57.586 1.00 85.12 479 ASN A N 1
ATOM 3680 C CA . ASN A 1 479 ? 6.464 26.595 -56.496 1.00 85.12 479 ASN A CA 1
ATOM 3681 C C . ASN A 1 479 ? 7.617 27.476 -55.984 1.00 85.12 479 ASN A C 1
ATOM 3683 O O . ASN A 1 479 ? 7.784 27.621 -54.780 1.00 85.12 479 ASN A O 1
ATOM 3687 N N . ILE A 1 480 ? 8.403 28.047 -56.899 1.00 89.75 480 ILE A N 1
ATOM 3688 C CA . ILE A 1 480 ? 9.422 29.053 -56.575 1.00 89.75 480 ILE A CA 1
ATOM 3689 C C . ILE A 1 480 ? 9.213 30.289 -57.450 1.00 89.75 480 ILE A C 1
ATOM 3691 O O . ILE A 1 480 ? 8.914 30.145 -58.642 1.00 89.75 480 ILE A O 1
ATOM 3695 N N . SER A 1 481 ? 9.372 31.476 -56.869 1.00 90.12 481 SER A N 1
ATOM 3696 C CA . SER A 1 481 ? 9.201 32.774 -57.535 1.00 90.12 481 SER A CA 1
ATOM 3697 C C . SER A 1 481 ? 10.225 33.829 -57.100 1.00 90.12 481 SER A C 1
ATOM 3699 O O . SER A 1 481 ? 10.500 34.755 -57.866 1.00 90.12 481 SER A O 1
ATOM 3701 N N . ARG A 1 482 ? 10.841 33.680 -55.920 1.00 94.25 482 ARG A N 1
ATOM 3702 C CA . ARG A 1 482 ? 11.839 34.602 -55.360 1.00 94.25 482 ARG A CA 1
ATOM 3703 C C . ARG A 1 482 ? 12.988 33.814 -54.727 1.00 94.25 482 ARG A C 1
ATOM 3705 O O . ARG A 1 482 ? 12.894 33.365 -53.587 1.00 94.25 482 ARG A O 1
ATOM 3712 N N . ALA A 1 483 ? 14.076 33.649 -55.476 1.00 95.56 483 ALA A N 1
ATOM 3713 C CA . ALA A 1 483 ? 15.240 32.869 -55.075 1.00 95.56 483 ALA A CA 1
ATOM 3714 C C . ALA A 1 483 ? 16.338 33.725 -54.436 1.00 95.56 483 ALA A C 1
ATOM 3716 O O . ALA A 1 483 ? 16.927 34.585 -55.086 1.00 95.56 483 ALA A O 1
ATOM 3717 N N . PHE A 1 484 ? 16.659 33.441 -53.178 1.00 97.69 484 PHE A N 1
ATOM 3718 C CA . PHE A 1 484 ? 17.796 34.033 -52.480 1.00 97.69 484 PHE A CA 1
ATOM 3719 C C . PHE A 1 484 ? 19.001 33.094 -52.556 1.00 97.69 484 PHE A C 1
ATOM 3721 O O . PHE A 1 484 ? 18.961 31.972 -52.048 1.00 97.69 484 PHE A O 1
ATOM 3728 N N . ILE A 1 485 ? 20.063 33.514 -53.236 1.00 97.44 485 ILE A N 1
ATOM 3729 C CA . ILE A 1 485 ? 21.253 32.698 -53.487 1.00 97.44 485 ILE A CA 1
ATOM 3730 C C . ILE A 1 485 ? 22.333 33.090 -52.480 1.00 97.44 485 ILE A C 1
ATOM 3732 O O . ILE A 1 485 ? 22.867 34.192 -52.543 1.00 97.44 485 ILE A O 1
ATOM 3736 N N . VAL A 1 486 ? 22.678 32.180 -51.574 1.00 97.56 486 VAL A N 1
ATOM 3737 C CA . VAL A 1 486 ? 23.719 32.377 -50.557 1.00 97.56 486 VAL A CA 1
ATOM 3738 C C . VAL A 1 486 ? 25.001 31.692 -51.013 1.00 97.56 486 VAL A C 1
ATOM 3740 O O . VAL A 1 486 ? 25.024 30.478 -51.231 1.00 97.56 486 VAL A O 1
ATOM 3743 N N . THR A 1 487 ? 26.063 32.475 -51.183 1.00 96.88 487 THR A N 1
ATOM 3744 C CA . THR A 1 487 ? 27.321 32.037 -51.796 1.00 96.88 487 THR A CA 1
ATOM 3745 C C . THR A 1 487 ? 28.509 32.866 -51.297 1.00 96.88 487 THR A C 1
ATOM 3747 O O . THR A 1 487 ? 28.348 33.825 -50.545 1.00 96.88 487 THR A O 1
ATOM 3750 N N . ASP A 1 488 ? 29.718 32.506 -51.723 1.00 94.31 488 ASP A N 1
ATOM 3751 C CA . ASP A 1 488 ? 30.920 33.329 -51.568 1.00 94.31 488 ASP A CA 1
ATOM 3752 C C . ASP A 1 488 ? 31.293 34.075 -52.870 1.00 94.31 488 ASP A C 1
ATOM 3754 O O . ASP A 1 488 ? 30.832 33.739 -53.971 1.00 94.31 488 ASP A O 1
ATOM 3758 N N . LYS A 1 489 ? 32.180 35.073 -52.750 1.00 93.56 489 LYS A N 1
ATOM 3759 C CA . LYS A 1 489 ? 32.691 35.875 -53.878 1.00 93.56 489 LYS A CA 1
ATOM 3760 C C . LYS A 1 489 ? 33.435 35.057 -54.937 1.00 93.56 489 LYS A C 1
ATOM 3762 O O . LYS A 1 489 ? 33.512 35.489 -56.086 1.00 93.56 489 LYS A O 1
ATOM 3767 N N . VAL A 1 490 ? 34.029 33.919 -54.578 1.00 92.12 490 VAL A N 1
ATOM 3768 C CA . VAL A 1 490 ? 34.779 33.069 -55.517 1.00 92.12 490 VAL A CA 1
ATOM 3769 C C . VAL A 1 490 ? 33.811 32.385 -56.476 1.00 92.12 490 VAL A C 1
ATOM 3771 O O . VAL A 1 490 ? 34.038 32.413 -57.683 1.00 92.12 490 VAL A O 1
ATOM 3774 N N . MET A 1 491 ? 32.695 31.849 -55.977 1.00 93.44 491 MET A N 1
ATOM 3775 C CA . MET A 1 491 ? 31.653 31.244 -56.819 1.00 93.44 491 MET A CA 1
ATOM 3776 C C . MET A 1 491 ? 31.045 32.239 -57.817 1.00 93.44 491 MET A C 1
ATOM 3778 O O . MET A 1 491 ? 30.715 31.852 -58.940 1.00 93.44 491 MET A O 1
ATOM 3782 N N . VAL A 1 492 ? 30.923 33.515 -57.433 1.00 91.88 492 VAL A N 1
ATOM 3783 C CA . VAL A 1 492 ? 30.474 34.591 -58.333 1.00 91.88 492 VAL A CA 1
ATOM 3784 C C . VAL A 1 492 ? 31.544 34.902 -59.382 1.00 91.88 492 VAL A C 1
ATOM 3786 O O . VAL A 1 492 ? 31.242 34.894 -60.571 1.00 91.88 492 VAL A O 1
ATOM 3789 N N . LYS A 1 493 ? 32.806 35.095 -58.969 1.00 92.50 493 LYS A N 1
ATOM 3790 C CA . LYS A 1 493 ? 33.934 35.364 -59.885 1.00 92.50 493 LYS A CA 1
ATOM 3791 C C . LYS A 1 493 ? 34.174 34.251 -60.909 1.00 92.50 493 LYS A C 1
ATOM 3793 O O . LYS A 1 493 ? 34.642 34.534 -62.002 1.00 92.50 493 LYS A O 1
ATOM 3798 N N . LEU A 1 494 ? 33.880 33.002 -60.551 1.00 92.75 494 LEU A N 1
ATOM 3799 C CA . LEU A 1 494 ? 33.993 31.832 -61.429 1.00 92.75 494 LEU A CA 1
ATOM 3800 C C . LEU A 1 494 ? 32.714 31.554 -62.243 1.00 92.75 494 LEU A C 1
ATOM 3802 O O . LEU A 1 494 ? 32.584 30.478 -62.826 1.00 92.75 494 LEU A O 1
ATOM 3806 N N . GLU A 1 495 ? 31.755 32.486 -62.247 1.00 92.06 495 GLU A N 1
ATOM 3807 C CA . GLU A 1 495 ? 30.497 32.415 -63.006 1.00 92.06 495 GLU A CA 1
ATOM 3808 C C . GLU A 1 495 ? 29.603 31.205 -62.651 1.00 92.06 495 GLU A C 1
ATOM 3810 O O . GLU A 1 495 ? 28.690 30.834 -63.393 1.00 92.06 495 GLU A O 1
ATOM 3815 N N . TYR A 1 496 ? 29.797 30.571 -61.489 1.00 92.50 496 TYR A N 1
ATOM 3816 C CA . TYR A 1 496 ? 28.914 29.485 -61.044 1.00 92.50 496 TYR A CA 1
ATOM 3817 C C . TYR A 1 496 ? 27.529 30.000 -60.645 1.00 92.50 496 TYR A C 1
ATOM 3819 O O . TYR A 1 496 ? 26.530 29.322 -60.899 1.00 92.50 496 TYR A O 1
ATOM 3827 N N . ALA A 1 497 ? 27.457 31.209 -60.081 1.00 92.62 497 ALA A N 1
ATOM 3828 C CA . ALA A 1 497 ? 26.187 31.880 -59.811 1.00 92.62 497 ALA A CA 1
ATOM 3829 C C . ALA A 1 497 ? 25.395 32.133 -61.108 1.00 92.62 497 ALA A C 1
ATOM 3831 O O . ALA A 1 497 ? 24.183 31.917 -61.138 1.00 92.62 497 ALA A O 1
ATOM 3832 N N . GLU A 1 498 ? 26.078 32.459 -62.212 1.00 93.38 498 GLU A N 1
ATOM 3833 C CA . GLU A 1 498 ? 25.441 32.640 -63.523 1.00 93.38 498 GLU A CA 1
ATOM 3834 C C . GLU A 1 498 ? 24.815 31.346 -64.050 1.00 93.38 498 GLU A C 1
ATOM 3836 O O . GLU A 1 498 ? 23.731 31.372 -64.630 1.00 93.38 498 GLU A O 1
ATOM 3841 N N . LYS A 1 499 ? 25.419 30.180 -63.781 1.00 93.25 499 LYS A N 1
ATOM 3842 C CA . LYS A 1 499 ? 24.818 28.881 -64.142 1.00 93.25 499 LYS A CA 1
ATOM 3843 C C . LYS A 1 499 ? 23.508 28.631 -63.393 1.00 93.25 499 LYS A C 1
ATOM 3845 O O . LYS A 1 499 ? 22.549 28.133 -63.985 1.00 93.25 499 LYS A O 1
ATOM 3850 N N . VAL A 1 500 ? 23.446 28.984 -62.107 1.00 94.69 500 VAL A N 1
ATOM 3851 C CA . VAL A 1 500 ? 22.212 28.906 -61.304 1.00 94.69 500 VAL A CA 1
ATOM 3852 C C . VAL A 1 500 ? 21.154 29.850 -61.877 1.00 94.69 500 VAL A C 1
ATOM 3854 O O . VAL A 1 500 ? 20.039 29.412 -62.172 1.00 94.69 500 VAL A O 1
ATOM 3857 N N . LEU A 1 501 ? 21.518 31.113 -62.115 1.00 94.56 501 LEU A N 1
ATOM 3858 C CA . LEU A 1 501 ? 20.626 32.125 -62.685 1.00 94.56 501 LEU A CA 1
ATOM 3859 C C . LEU A 1 501 ? 20.107 31.735 -64.073 1.00 94.56 501 LEU A C 1
ATOM 3861 O O . LEU A 1 501 ? 18.913 31.873 -64.335 1.00 94.56 501 LEU A O 1
ATOM 3865 N N . TYR A 1 502 ? 20.962 31.196 -64.947 1.00 94.56 502 TYR A N 1
ATOM 3866 C CA . TYR A 1 502 ? 20.569 30.696 -66.265 1.00 94.56 502 TYR A CA 1
ATOM 3867 C C . TYR A 1 502 ? 19.433 29.674 -66.153 1.00 94.56 502 TYR A C 1
ATOM 3869 O O . TYR A 1 502 ? 18.410 29.803 -66.827 1.00 94.56 502 TYR A O 1
ATOM 3877 N N . HIS A 1 503 ? 19.562 28.686 -65.263 1.00 93.25 503 HIS A N 1
ATOM 3878 C CA . HIS A 1 503 ? 18.538 27.655 -65.090 1.00 93.25 503 HIS A CA 1
ATOM 3879 C C . HIS A 1 503 ? 17.265 28.162 -64.404 1.00 93.25 503 HIS A C 1
ATOM 3881 O O . HIS A 1 503 ? 16.178 27.693 -64.752 1.00 93.25 503 HIS A O 1
ATOM 3887 N N . LEU A 1 504 ? 17.370 29.126 -63.486 1.00 92.62 504 LEU A N 1
ATOM 3888 C CA . LEU A 1 504 ? 16.207 29.794 -62.890 1.00 92.62 504 LEU A CA 1
ATOM 3889 C C . LEU A 1 504 ? 15.444 30.655 -63.908 1.00 92.62 504 LEU A C 1
ATOM 3891 O O . LEU A 1 504 ? 14.219 30.705 -63.852 1.00 92.62 504 LEU A O 1
ATOM 3895 N N . ARG A 1 505 ? 16.139 31.283 -64.865 1.00 90.81 505 ARG A N 1
ATOM 3896 C CA . ARG A 1 505 ? 15.530 32.071 -65.954 1.00 90.81 505 ARG A CA 1
ATOM 3897 C C . ARG A 1 505 ? 14.963 31.184 -67.070 1.00 90.81 505 ARG A C 1
ATOM 3899 O O . ARG A 1 505 ? 13.950 31.522 -67.674 1.00 90.81 505 ARG A O 1
ATOM 3906 N N . LYS A 1 506 ? 15.573 30.020 -67.324 1.00 88.31 506 LYS A N 1
ATOM 3907 C CA . LYS A 1 506 ? 15.147 29.032 -68.331 1.00 88.31 506 LYS A CA 1
ATOM 3908 C C . LYS A 1 506 ? 13.958 28.192 -67.843 1.00 88.31 506 LYS A C 1
ATOM 3910 O O . LYS A 1 506 ? 14.090 26.992 -67.609 1.00 88.31 506 LYS A O 1
ATOM 3915 N N . ARG A 1 507 ? 12.792 28.812 -67.658 1.00 84.25 507 ARG A N 1
ATOM 3916 C CA . ARG A 1 507 ? 11.562 28.150 -67.185 1.00 84.25 507 ARG A CA 1
ATOM 3917 C C . ARG A 1 507 ? 10.435 28.306 -68.210 1.00 84.25 507 ARG A C 1
ATOM 3919 O O . ARG A 1 507 ? 9.648 29.240 -68.140 1.00 84.25 507 ARG A O 1
ATOM 3926 N N . GLU A 1 508 ? 10.356 27.383 -69.166 1.00 68.44 508 GLU A N 1
ATOM 3927 C CA . GLU A 1 508 ? 9.305 27.380 -70.196 1.00 68.44 508 GLU A CA 1
ATOM 3928 C C . GLU A 1 508 ? 7.914 27.137 -69.579 1.00 68.44 508 GLU A C 1
ATOM 3930 O O . GLU A 1 508 ? 7.710 26.172 -68.837 1.00 68.44 508 GLU A O 1
ATOM 3935 N N . GLY A 1 509 ? 6.957 28.026 -69.872 1.00 65.88 509 GLY A N 1
ATOM 3936 C CA . GLY A 1 509 ? 5.561 27.904 -69.432 1.00 65.88 509 GLY A CA 1
ATOM 3937 C C . GLY A 1 509 ? 5.318 28.089 -67.926 1.00 65.88 509 GLY A C 1
ATOM 3938 O O . GLY A 1 509 ? 4.299 27.621 -67.420 1.00 65.88 509 GLY A O 1
ATOM 3939 N N . ARG A 1 510 ? 6.241 28.721 -67.184 1.00 71.69 510 ARG A N 1
ATOM 3940 C CA . ARG A 1 510 ? 6.129 28.981 -65.733 1.00 71.69 510 ARG A CA 1
ATOM 3941 C C . ARG A 1 510 ? 6.505 30.427 -65.387 1.00 71.69 510 ARG A C 1
ATOM 3943 O O . ARG A 1 510 ? 7.131 31.108 -66.189 1.00 71.69 510 ARG A O 1
ATOM 3950 N N . ASN A 1 511 ? 6.161 30.866 -64.172 1.00 78.31 511 ASN A N 1
ATOM 3951 C CA . ASN A 1 511 ? 6.485 32.208 -63.675 1.00 78.31 511 ASN A CA 1
ATOM 3952 C C . ASN A 1 511 ? 8.002 32.461 -63.629 1.00 78.31 511 ASN A C 1
ATOM 3954 O O . ASN A 1 511 ? 8.782 31.563 -63.281 1.00 78.31 511 ASN A O 1
ATOM 3958 N N . TYR A 1 512 ? 8.388 33.702 -63.947 1.00 86.50 512 TYR A N 1
ATOM 3959 C CA . TYR A 1 512 ? 9.747 34.215 -63.782 1.00 86.50 512 TYR A CA 1
ATOM 3960 C C . TYR A 1 512 ? 10.165 34.168 -62.306 1.00 86.50 512 TYR A C 1
ATOM 3962 O O . TYR A 1 512 ? 9.356 34.448 -61.423 1.00 86.50 512 TYR A O 1
ATOM 3970 N N . VAL A 1 513 ? 11.428 33.819 -62.044 1.00 91.00 513 VAL A N 1
ATOM 3971 C CA . VAL A 1 513 ? 11.983 33.755 -60.686 1.00 91.00 513 VAL A CA 1
ATOM 3972 C C . VAL A 1 513 ? 12.877 34.969 -60.456 1.00 91.00 513 VAL A C 1
ATOM 3974 O O . VAL A 1 513 ? 13.987 35.043 -60.990 1.00 91.00 513 VAL A O 1
ATOM 3977 N N . HIS A 1 514 ? 12.413 35.920 -59.646 1.00 93.94 514 HIS A N 1
ATOM 3978 C CA . HIS A 1 514 ? 13.260 37.012 -59.166 1.00 93.94 514 HIS A CA 1
ATOM 3979 C C . HIS A 1 514 ? 14.385 36.421 -58.323 1.00 93.94 514 HIS A C 1
ATOM 3981 O O . HIS A 1 514 ? 14.142 35.510 -57.539 1.00 93.94 514 HIS A O 1
ATOM 3987 N N . SER A 1 515 ? 15.617 36.890 -58.502 1.00 94.88 515 SER A N 1
ATOM 3988 C CA . SER A 1 515 ? 16.773 36.320 -57.808 1.00 94.88 515 SER A CA 1
ATOM 3989 C C . SER A 1 515 ? 17.648 37.414 -57.213 1.00 94.88 515 SER A C 1
ATOM 3991 O O . SER A 1 515 ? 17.927 38.396 -57.898 1.00 94.88 515 SER A O 1
ATOM 3993 N N . GLU A 1 516 ? 18.102 37.215 -55.978 1.00 96.19 516 GLU A N 1
ATOM 3994 C CA . GLU A 1 516 ? 19.079 38.068 -55.293 1.00 96.19 516 GLU A CA 1
ATOM 3995 C C . GLU A 1 516 ? 20.258 37.214 -54.817 1.00 96.19 516 GLU A C 1
ATOM 3997 O O . GLU A 1 516 ? 20.068 36.075 -54.388 1.00 96.19 516 GLU A O 1
ATOM 4002 N N . ILE A 1 517 ? 21.480 37.739 -54.939 1.00 96.81 517 ILE A N 1
ATOM 4003 C CA . ILE A 1 517 ? 22.710 37.039 -54.554 1.00 96.81 517 ILE A CA 1
ATOM 4004 C C . ILE A 1 517 ? 23.294 37.701 -53.307 1.00 96.81 517 ILE A C 1
ATOM 4006 O O . ILE A 1 517 ? 23.633 38.881 -53.323 1.00 96.81 517 ILE A O 1
ATOM 4010 N N . PHE A 1 518 ? 23.485 36.906 -52.259 1.00 97.06 518 PHE A N 1
ATOM 4011 C CA . PHE A 1 518 ? 24.271 37.246 -51.083 1.00 97.06 518 PHE A CA 1
ATOM 4012 C C . PHE A 1 518 ? 25.623 36.526 -51.159 1.00 97.06 518 PHE A C 1
ATOM 4014 O O . PHE A 1 518 ? 25.716 35.331 -50.883 1.00 97.06 518 PHE A O 1
ATOM 4021 N N . ASP A 1 519 ? 26.673 37.248 -51.556 1.00 95.25 519 ASP A N 1
ATOM 4022 C CA . ASP A 1 519 ? 28.013 36.714 -51.862 1.00 95.25 519 ASP A CA 1
ATOM 4023 C C . ASP A 1 519 ? 29.051 36.927 -50.741 1.00 95.25 519 ASP A C 1
ATOM 4025 O O . ASP A 1 519 ? 30.257 36.740 -50.933 1.00 95.25 519 ASP A O 1
ATOM 4029 N N . ARG A 1 520 ? 28.594 37.347 -49.556 1.00 94.69 520 ARG A N 1
ATOM 4030 C CA . ARG A 1 520 ? 29.441 37.732 -48.416 1.00 94.69 520 ARG A CA 1
ATOM 4031 C C . ARG A 1 520 ? 29.854 36.564 -47.518 1.00 94.69 520 ARG A C 1
ATOM 4033 O O . ARG A 1 520 ? 30.522 36.797 -46.512 1.00 94.69 520 ARG A O 1
ATOM 4040 N N . VAL A 1 521 ? 29.491 35.323 -47.854 1.00 93.81 521 VAL A N 1
ATOM 4041 C CA . VAL A 1 521 ? 29.860 34.156 -47.040 1.00 93.81 521 VAL A CA 1
ATOM 4042 C C . VAL A 1 521 ? 31.374 33.941 -47.065 1.00 93.81 521 VAL A C 1
ATOM 4044 O O . VAL A 1 521 ? 32.007 33.960 -48.120 1.00 93.81 521 VAL A O 1
ATOM 4047 N N . GLN A 1 522 ? 31.944 33.712 -45.884 1.00 90.56 522 GLN A N 1
ATOM 4048 C CA . GLN A 1 522 ? 33.351 33.372 -45.674 1.00 90.56 522 GLN A CA 1
ATOM 4049 C C . GLN A 1 522 ? 33.461 31.952 -45.084 1.00 90.56 522 GLN A C 1
ATOM 4051 O O . GLN A 1 522 ? 32.462 31.442 -44.562 1.00 90.56 522 GLN A O 1
ATOM 4056 N N . PRO A 1 523 ? 34.636 31.291 -45.161 1.00 88.44 523 PRO A N 1
ATOM 4057 C CA . PRO A 1 523 ? 34.903 30.080 -44.385 1.00 88.44 523 PRO A CA 1
ATOM 4058 C C . PRO A 1 523 ? 34.600 30.311 -42.898 1.00 88.44 523 PRO A C 1
ATOM 4060 O O . PRO A 1 523 ? 34.907 31.382 -42.384 1.00 88.44 523 PRO A O 1
ATOM 4063 N N . ASP A 1 524 ? 33.978 29.330 -42.238 1.00 82.69 524 ASP A N 1
ATOM 4064 C CA . ASP A 1 524 ? 33.493 29.429 -40.849 1.00 82.69 524 ASP A CA 1
ATOM 4065 C C . ASP A 1 524 ? 32.670 30.710 -40.572 1.00 82.69 524 ASP A C 1
ATOM 4067 O O . ASP A 1 524 ? 33.090 31.581 -39.805 1.00 82.69 524 ASP A O 1
ATOM 4071 N N . PRO A 1 525 ? 31.489 30.856 -41.210 1.00 87.19 525 PRO A N 1
ATOM 4072 C CA . PRO A 1 525 ? 30.724 32.099 -41.198 1.00 87.19 525 PRO A CA 1
ATOM 4073 C C . PRO A 1 525 ? 30.338 32.521 -39.776 1.00 87.19 525 PRO A C 1
ATOM 4075 O O . PRO A 1 525 ? 29.832 31.725 -38.981 1.00 87.19 525 PRO A O 1
ATOM 4078 N N . THR A 1 526 ? 30.541 33.801 -39.467 1.00 90.56 526 THR A N 1
ATOM 4079 C CA . THR A 1 526 ? 30.200 34.376 -38.162 1.00 90.56 526 THR A CA 1
ATOM 4080 C C . THR A 1 526 ? 28.695 34.605 -38.020 1.00 90.56 526 THR A C 1
ATOM 4082 O O . THR A 1 526 ? 27.949 34.672 -39.001 1.00 90.56 526 THR A O 1
ATOM 4085 N N . VAL A 1 527 ? 28.238 34.781 -36.775 1.00 88.12 527 VAL A N 1
ATOM 4086 C CA . VAL A 1 527 ? 26.842 35.151 -36.479 1.00 88.12 527 VAL A CA 1
ATOM 4087 C C . VAL A 1 527 ? 26.466 36.477 -37.148 1.00 88.12 527 VAL A C 1
ATOM 4089 O O . VAL A 1 527 ? 25.329 36.633 -37.585 1.00 88.12 527 VAL A O 1
ATOM 4092 N N . ASP A 1 528 ? 27.412 37.407 -37.284 1.00 92.06 528 ASP A N 1
ATOM 4093 C CA . ASP A 1 528 ? 27.171 38.704 -37.924 1.00 92.06 528 ASP A CA 1
ATOM 4094 C C . ASP A 1 528 ? 26.915 38.561 -39.429 1.00 92.06 528 ASP A C 1
ATOM 4096 O O . ASP A 1 528 ? 25.959 39.142 -39.935 1.00 92.06 528 ASP A O 1
ATOM 4100 N N . ILE A 1 529 ? 27.663 37.695 -40.126 1.00 92.75 529 ILE A N 1
ATOM 4101 C CA . ILE A 1 529 ? 27.408 37.384 -41.545 1.00 92.75 529 ILE A CA 1
ATOM 4102 C C . ILE A 1 529 ? 26.018 36.761 -41.722 1.00 92.75 529 ILE A C 1
ATOM 4104 O O . ILE A 1 529 ? 25.303 37.095 -42.668 1.00 92.75 529 ILE A O 1
ATOM 4108 N N . VAL A 1 530 ? 25.613 35.871 -40.809 1.00 93.06 530 VAL A N 1
ATOM 4109 C CA . VAL A 1 530 ? 24.261 35.294 -40.821 1.00 93.06 530 VAL A CA 1
ATOM 4110 C C . VAL A 1 530 ? 23.212 36.390 -40.632 1.00 93.06 530 VAL A C 1
ATOM 4112 O O . VAL A 1 530 ? 22.250 36.424 -41.390 1.00 93.06 530 VAL A O 1
ATOM 4115 N N . ARG A 1 531 ? 23.398 37.314 -39.682 1.00 92.31 531 ARG A N 1
ATOM 4116 C CA . ARG A 1 531 ? 22.472 38.437 -39.451 1.00 92.31 531 ARG A CA 1
ATOM 4117 C C . ARG A 1 531 ? 22.371 39.372 -40.653 1.00 92.31 531 ARG A C 1
ATOM 4119 O O . ARG A 1 531 ? 21.263 39.727 -41.034 1.00 92.31 531 ARG A O 1
ATOM 4126 N N . GLU A 1 532 ? 23.490 39.715 -41.290 1.00 95.44 532 GLU A N 1
ATOM 4127 C CA . GLU A 1 532 ? 23.483 40.488 -42.541 1.00 95.44 532 GLU A CA 1
ATOM 4128 C C . GLU A 1 532 ? 22.692 39.772 -43.644 1.00 95.44 532 GLU A C 1
ATOM 4130 O O . GLU A 1 532 ? 21.926 40.402 -44.374 1.00 95.44 532 GLU A O 1
ATOM 4135 N N . GLY A 1 533 ? 22.856 38.451 -43.750 1.00 95.75 533 GLY A N 1
ATOM 4136 C CA . GLY A 1 533 ? 22.100 37.621 -44.682 1.00 95.75 533 GLY A CA 1
ATOM 4137 C C . GLY A 1 533 ? 20.604 37.575 -44.368 1.00 95.75 533 GLY A C 1
ATOM 4138 O O . GLY A 1 533 ? 19.799 37.624 -45.294 1.00 95.75 533 GLY A O 1
ATOM 4139 N N . VAL A 1 534 ? 20.224 37.536 -43.085 1.00 95.19 534 VAL A N 1
ATOM 4140 C CA . VAL A 1 534 ? 18.821 37.621 -42.639 1.00 95.19 534 VAL A CA 1
ATOM 4141 C C . VAL A 1 534 ? 18.220 38.966 -43.029 1.00 95.19 534 VAL A C 1
ATOM 4143 O O . VAL A 1 534 ? 17.169 38.975 -43.652 1.00 95.19 534 VAL A O 1
ATOM 4146 N N . MET A 1 535 ? 18.904 40.085 -42.772 1.00 95.50 535 MET A N 1
ATOM 4147 C CA . MET A 1 535 ? 18.413 41.420 -43.151 1.00 95.50 535 MET A CA 1
ATOM 4148 C C . MET A 1 535 ? 18.219 41.561 -44.669 1.00 95.50 535 MET A C 1
ATOM 4150 O O . MET A 1 535 ? 17.249 42.163 -45.127 1.00 95.50 535 MET A O 1
ATOM 4154 N N . ALA A 1 536 ? 19.127 40.988 -45.466 1.00 96.19 536 ALA A N 1
ATOM 4155 C CA . ALA A 1 536 ? 18.984 40.954 -46.921 1.00 96.19 536 ALA A CA 1
ATOM 4156 C C . ALA A 1 536 ? 17.804 40.065 -47.363 1.00 96.19 536 ALA A C 1
ATOM 4158 O O . ALA A 1 536 ? 17.021 40.461 -48.225 1.00 96.19 536 ALA A O 1
ATOM 4159 N N . ALA A 1 537 ? 17.620 38.900 -46.734 1.00 95.69 537 ALA A N 1
ATOM 4160 C CA . ALA A 1 537 ? 16.463 38.043 -46.981 1.00 95.69 537 ALA A CA 1
ATOM 4161 C C . ALA A 1 537 ? 15.142 38.723 -46.568 1.00 95.69 537 ALA A C 1
ATOM 4163 O O . ALA A 1 537 ? 14.165 38.635 -47.302 1.00 95.69 537 ALA A O 1
ATOM 4164 N N . GLU A 1 538 ? 15.103 39.455 -45.455 1.00 94.62 538 GLU A N 1
ATOM 4165 C CA . GLU A 1 538 ? 13.940 40.243 -45.027 1.00 94.62 538 GLU A CA 1
ATOM 4166 C C . GLU A 1 538 ? 13.587 41.334 -46.034 1.00 94.62 538 GLU A C 1
ATOM 4168 O O . GLU A 1 538 ? 12.423 41.472 -46.391 1.00 94.62 538 GLU A O 1
ATOM 4173 N N . ALA A 1 539 ? 14.573 42.060 -46.565 1.00 95.50 539 ALA A N 1
ATOM 4174 C CA . ALA A 1 539 ? 14.327 43.042 -47.618 1.00 95.50 539 ALA A CA 1
ATOM 4175 C C . ALA A 1 539 ? 13.794 42.374 -48.901 1.00 95.50 539 ALA A C 1
ATOM 4177 O O . ALA A 1 539 ? 12.843 42.854 -49.527 1.00 95.50 539 ALA A O 1
ATOM 4178 N N . PHE A 1 540 ? 14.368 41.230 -49.277 1.00 97.12 540 PHE A N 1
ATOM 4179 C CA . PHE A 1 540 ? 14.033 40.531 -50.512 1.00 97.12 540 PHE A CA 1
ATOM 4180 C C . PHE A 1 540 ? 12.769 39.664 -50.430 1.00 97.12 540 PHE A C 1
ATOM 4182 O O . PHE A 1 540 ? 12.183 39.374 -51.467 1.00 97.12 540 PHE A O 1
ATOM 4189 N N . HIS A 1 541 ? 12.310 39.242 -49.256 1.00 94.75 541 HIS A N 1
ATOM 4190 C CA . HIS A 1 541 ? 11.160 38.341 -49.085 1.00 94.75 541 HIS A CA 1
ATOM 4191 C C . HIS A 1 541 ? 11.213 37.073 -49.980 1.00 94.75 541 HIS A C 1
ATOM 4193 O O . HIS A 1 541 ? 10.357 36.906 -50.858 1.00 94.75 541 HIS A O 1
ATOM 4199 N N . PRO A 1 542 ? 12.230 36.200 -49.855 1.00 95.25 542 PRO A N 1
ATOM 4200 C CA . PRO A 1 542 ? 12.346 35.000 -50.680 1.00 95.25 542 PRO A CA 1
ATOM 4201 C C . PRO A 1 542 ? 11.346 33.895 -50.328 1.00 95.25 542 PRO A C 1
ATOM 4203 O O . PRO A 1 542 ? 10.975 33.713 -49.174 1.00 95.25 542 PRO A O 1
ATOM 4206 N N . ASP A 1 543 ? 10.992 33.083 -51.329 1.00 91.44 543 ASP A N 1
ATOM 4207 C CA . ASP A 1 543 ? 10.244 31.828 -51.154 1.00 91.44 543 ASP A CA 1
ATOM 4208 C C . ASP A 1 543 ? 11.115 30.575 -51.344 1.00 91.44 543 ASP A C 1
ATOM 4210 O O . ASP A 1 543 ? 10.686 29.457 -51.053 1.00 91.44 543 ASP A O 1
ATOM 4214 N N . VAL A 1 544 ? 12.366 30.751 -51.782 1.00 91.56 544 VAL A N 1
ATOM 4215 C CA . VAL A 1 544 ? 13.371 29.691 -51.840 1.00 91.56 544 VAL A CA 1
ATOM 4216 C C . VAL A 1 544 ? 14.759 30.243 -51.537 1.00 91.56 544 VAL A C 1
ATOM 4218 O O . VAL A 1 544 ? 15.135 31.315 -52.010 1.00 91.56 544 VAL A O 1
ATOM 4221 N N . ILE A 1 545 ? 15.552 29.471 -50.795 1.00 94.75 545 ILE A N 1
ATOM 4222 C CA . ILE A 1 545 ? 16.982 29.717 -50.603 1.00 94.75 545 ILE A CA 1
ATOM 4223 C C . ILE A 1 545 ? 17.810 28.675 -51.342 1.00 94.75 545 ILE A C 1
ATOM 4225 O O . ILE A 1 545 ? 17.513 27.478 -51.315 1.00 94.75 545 ILE A O 1
ATOM 4229 N N . ILE A 1 546 ? 18.862 29.132 -52.011 1.00 94.81 546 ILE A N 1
ATOM 4230 C CA . ILE A 1 546 ? 19.800 28.287 -52.743 1.00 94.81 546 ILE A CA 1
ATOM 4231 C C . ILE A 1 546 ? 21.185 28.532 -52.162 1.00 94.81 546 ILE A C 1
ATOM 4233 O O . ILE A 1 546 ? 21.762 29.598 -52.342 1.00 94.81 546 ILE A O 1
ATOM 4237 N N . ALA A 1 547 ? 21.732 27.529 -51.482 1.00 95.38 547 ALA A N 1
ATOM 4238 C CA . ALA A 1 547 ? 23.135 27.539 -51.096 1.00 95.38 547 ALA A CA 1
ATOM 4239 C C . ALA A 1 547 ? 23.992 27.104 -52.290 1.00 95.38 547 ALA A C 1
ATOM 4241 O O . ALA A 1 547 ? 23.803 26.005 -52.818 1.00 95.38 547 ALA A O 1
ATOM 4242 N N . LEU A 1 548 ? 24.936 27.945 -52.701 1.00 94.75 548 LEU A N 1
ATOM 4243 C CA . LEU A 1 548 ? 25.900 27.638 -53.754 1.00 94.75 548 LEU A CA 1
ATOM 4244 C C . LEU A 1 548 ? 27.307 27.625 -53.151 1.00 94.75 548 LEU A C 1
ATOM 4246 O O . LEU A 1 548 ? 27.812 28.656 -52.725 1.00 94.75 548 LEU A O 1
ATOM 4250 N N . GLY A 1 549 ? 27.935 26.450 -53.103 1.00 91.31 549 GLY A N 1
ATOM 4251 C CA . GLY A 1 549 ? 29.282 26.277 -52.555 1.00 91.31 549 GLY A CA 1
ATOM 4252 C C . GLY A 1 549 ? 29.402 25.062 -51.633 1.00 91.31 549 GLY A C 1
ATOM 4253 O O . GLY A 1 549 ? 28.608 24.123 -51.711 1.00 91.31 549 GLY A O 1
ATOM 4254 N N . GLY A 1 550 ? 30.431 25.074 -50.783 1.00 88.69 550 GLY A N 1
ATOM 4255 C CA . GLY A 1 550 ? 30.719 24.015 -49.809 1.00 88.69 550 GLY A CA 1
ATOM 4256 C C . GLY A 1 550 ? 29.963 24.157 -48.481 1.00 88.69 550 GLY A C 1
ATOM 4257 O O . GLY A 1 550 ? 28.939 24.835 -48.394 1.00 88.69 550 GLY A O 1
ATOM 4258 N N . GLY A 1 551 ? 30.493 23.532 -47.422 1.00 88.19 551 GLY A N 1
ATOM 4259 C CA . GLY A 1 551 ? 29.866 23.499 -46.090 1.00 88.19 551 GLY A CA 1
ATOM 4260 C C . GLY A 1 551 ? 29.526 24.883 -45.528 1.00 88.19 551 GLY A C 1
ATOM 4261 O O . GLY A 1 551 ? 28.413 25.087 -45.061 1.00 88.19 551 GLY A O 1
ATOM 4262 N N . SER A 1 552 ? 30.422 25.861 -45.676 1.00 92.44 552 SER A N 1
ATOM 4263 C CA . SER A 1 552 ? 30.222 27.225 -45.167 1.00 92.44 552 SER A CA 1
ATOM 4264 C C . SER A 1 552 ? 29.018 27.939 -45.794 1.00 92.44 552 SER A C 1
ATOM 4266 O O . SER A 1 552 ? 28.207 28.510 -45.070 1.00 92.44 552 SER A O 1
ATOM 4268 N N . ALA A 1 553 ? 28.844 27.859 -47.120 1.00 93.06 553 ALA A N 1
ATOM 4269 C CA . ALA A 1 553 ? 27.682 28.432 -47.811 1.00 93.06 553 ALA A CA 1
ATOM 4270 C C . ALA A 1 553 ? 26.379 27.738 -47.400 1.00 93.06 553 ALA A C 1
ATOM 4272 O O . ALA A 1 553 ? 25.360 28.390 -47.181 1.00 93.06 553 ALA A O 1
ATOM 4273 N N . ILE A 1 554 ? 26.426 26.414 -47.242 1.00 91.81 554 ILE A N 1
ATOM 4274 C CA . ILE A 1 554 ? 25.280 25.610 -46.819 1.00 91.81 554 ILE A CA 1
ATOM 4275 C C . ILE A 1 554 ? 24.872 25.944 -45.378 1.00 91.81 554 ILE A C 1
ATOM 4277 O O . ILE A 1 554 ? 23.684 26.102 -45.104 1.00 91.81 554 ILE A O 1
ATOM 4281 N N . ASP A 1 555 ? 25.824 26.052 -44.455 1.00 90.44 555 ASP A N 1
ATOM 4282 C CA . ASP A 1 555 ? 25.537 26.328 -43.048 1.00 90.44 555 ASP A CA 1
ATOM 4283 C C . ASP A 1 555 ? 25.076 27.772 -42.833 1.00 90.44 555 ASP A C 1
ATOM 4285 O O . ASP A 1 555 ? 24.097 27.986 -42.113 1.00 90.44 555 ASP A O 1
ATOM 4289 N N . ALA A 1 556 ? 25.677 28.738 -43.538 1.00 93.75 556 ALA A N 1
ATOM 4290 C CA . ALA A 1 556 ? 25.186 30.114 -43.574 1.00 93.75 556 ALA A CA 1
ATOM 4291 C C . ALA A 1 556 ? 23.747 30.173 -44.105 1.00 93.75 556 ALA A C 1
ATOM 4293 O O . ALA A 1 556 ? 22.890 30.766 -43.460 1.00 93.75 556 ALA A O 1
ATOM 4294 N N . ALA A 1 557 ? 23.447 29.503 -45.223 1.00 94.69 557 ALA A N 1
ATOM 4295 C CA . ALA A 1 557 ? 22.100 29.480 -45.790 1.00 94.69 557 ALA A CA 1
ATOM 4296 C C . ALA A 1 557 ? 21.070 28.865 -44.829 1.00 94.69 557 ALA A C 1
ATOM 4298 O O . ALA A 1 557 ? 19.995 29.430 -44.644 1.00 94.69 557 ALA A O 1
ATOM 4299 N N . LYS A 1 558 ? 21.392 27.740 -44.172 1.00 90.56 558 LYS A N 1
ATOM 4300 C CA . LYS A 1 558 ? 20.504 27.128 -43.166 1.00 90.56 558 LYS A CA 1
ATOM 4301 C C . LYS A 1 558 ? 20.220 28.085 -42.013 1.00 90.56 558 LYS A C 1
ATOM 4303 O O . LYS A 1 558 ? 19.074 28.185 -41.589 1.00 90.56 558 LYS A O 1
ATOM 4308 N N . ALA A 1 559 ? 21.253 28.751 -41.496 1.00 90.75 559 ALA A N 1
ATOM 4309 C CA . ALA A 1 559 ? 21.107 29.683 -40.387 1.00 90.75 559 ALA A CA 1
ATOM 4310 C C . ALA A 1 559 ? 20.304 30.923 -40.807 1.00 90.75 559 ALA A C 1
ATOM 4312 O O . ALA A 1 559 ? 19.371 31.293 -40.103 1.00 90.75 559 ALA A O 1
ATOM 4313 N N . ILE A 1 560 ? 20.597 31.501 -41.978 1.00 94.12 560 ILE A N 1
ATOM 4314 C CA . ILE A 1 560 ? 19.851 32.633 -42.547 1.00 94.12 560 ILE A CA 1
ATOM 4315 C C . ILE A 1 560 ? 18.372 32.271 -42.691 1.00 94.12 560 ILE A C 1
ATOM 4317 O O . ILE A 1 560 ? 17.522 33.000 -42.200 1.00 94.12 560 ILE A O 1
ATOM 4321 N N . TRP A 1 561 ? 18.057 31.124 -43.301 1.00 93.25 561 TRP A N 1
ATOM 4322 C CA . TRP A 1 561 ? 16.668 30.695 -43.482 1.00 93.25 561 TRP A CA 1
ATOM 4323 C C . TRP A 1 561 ? 15.955 30.431 -42.153 1.00 93.25 561 TRP A C 1
ATOM 4325 O O . TRP A 1 561 ? 14.800 30.808 -41.988 1.00 93.25 561 TRP A O 1
ATOM 4335 N N . LEU A 1 562 ? 16.649 29.813 -41.189 1.00 91.38 562 LEU A N 1
ATOM 4336 C CA . LEU A 1 562 ? 16.101 29.544 -39.861 1.00 91.38 562 LEU A CA 1
ATOM 4337 C C . LEU A 1 562 ? 15.715 30.836 -39.136 1.00 91.38 562 LEU A C 1
ATOM 4339 O O . LEU A 1 562 ? 14.607 30.925 -38.621 1.00 91.38 562 LEU A O 1
ATOM 4343 N N . PHE A 1 563 ? 16.613 31.821 -39.093 1.00 91.44 563 PHE A N 1
ATOM 4344 C CA . PHE A 1 563 ? 16.349 33.096 -38.421 1.00 91.44 563 PHE A CA 1
ATOM 4345 C C . PHE A 1 563 ? 15.411 34.007 -39.218 1.00 91.44 563 PHE A C 1
ATOM 4347 O O . PHE A 1 563 ? 14.729 34.822 -38.613 1.00 91.44 563 PHE A O 1
ATOM 4354 N N . TYR A 1 564 ? 15.331 33.843 -40.542 1.00 92.81 564 TYR A N 1
ATOM 4355 C CA . TYR A 1 564 ? 14.327 34.503 -41.377 1.00 92.81 564 TYR A CA 1
ATOM 4356 C C . TYR A 1 564 ? 12.904 33.996 -41.080 1.00 92.81 564 TYR A C 1
ATOM 4358 O O . TYR A 1 564 ? 11.984 34.796 -40.948 1.00 92.81 564 TYR A O 1
ATOM 4366 N N . GLU A 1 565 ? 12.707 32.677 -40.938 1.00 91.00 565 GLU A N 1
ATOM 4367 C CA . GLU A 1 565 ? 11.392 32.112 -40.583 1.00 91.00 565 GLU A CA 1
ATOM 4368 C C . GLU A 1 565 ? 11.045 32.277 -39.094 1.00 91.00 565 GLU A C 1
ATOM 4370 O O . GLU A 1 565 ? 9.867 32.376 -38.750 1.00 91.00 565 GLU A O 1
ATOM 4375 N N . HIS A 1 566 ? 12.058 32.283 -38.222 1.00 90.62 566 HIS A N 1
ATOM 4376 C CA . HIS A 1 566 ? 11.910 32.312 -36.766 1.00 90.62 566 HIS A CA 1
ATOM 4377 C C . HIS A 1 566 ? 12.824 33.368 -36.123 1.00 90.62 566 HIS A C 1
ATOM 4379 O O . HIS A 1 566 ? 13.806 33.004 -35.453 1.00 90.62 566 HIS A O 1
ATOM 4385 N N . PRO A 1 567 ? 12.528 34.668 -36.306 1.00 87.19 567 PRO A N 1
ATOM 4386 C CA . PRO A 1 567 ? 13.345 35.766 -35.782 1.00 87.19 567 PRO A CA 1
ATOM 4387 C C . PRO A 1 567 ? 13.443 35.773 -34.248 1.00 87.19 567 PRO A C 1
ATOM 4389 O O . PRO A 1 567 ? 14.394 36.312 -33.686 1.00 87.19 567 PRO A O 1
ATOM 4392 N N . GLU A 1 568 ? 12.503 35.129 -33.554 1.00 86.94 568 GLU A N 1
ATOM 4393 C CA . GLU A 1 568 ? 12.504 34.931 -32.103 1.00 86.94 568 GLU A CA 1
ATOM 4394 C C . GLU A 1 568 ? 13.565 33.933 -31.607 1.00 86.94 568 GLU A C 1
ATOM 4396 O O . GLU A 1 568 ? 13.831 33.848 -30.406 1.00 86.94 568 GLU A O 1
ATOM 4401 N N . THR A 1 569 ? 14.170 33.148 -32.506 1.00 87.94 569 THR A N 1
ATOM 4402 C CA . THR A 1 569 ? 15.112 32.091 -32.124 1.00 87.94 569 THR A CA 1
ATOM 4403 C C . THR A 1 569 ? 16.426 32.675 -31.611 1.00 87.94 569 THR A C 1
ATOM 4405 O O . THR A 1 569 ? 17.068 33.495 -32.264 1.00 87.94 569 THR A O 1
ATOM 4408 N N . ASN A 1 570 ? 16.902 32.184 -30.466 1.00 85.12 570 ASN A N 1
ATOM 4409 C CA . ASN A 1 570 ? 18.180 32.603 -29.898 1.00 85.12 570 ASN A CA 1
ATOM 4410 C C . ASN A 1 570 ? 19.328 31.671 -30.323 1.00 85.12 570 ASN A C 1
ATOM 4412 O O . ASN A 1 570 ? 19.323 30.466 -30.062 1.00 85.12 570 ASN A O 1
ATOM 4416 N N . PHE A 1 571 ? 20.374 32.243 -30.924 1.00 84.12 571 PHE A N 1
ATOM 4417 C CA . PHE A 1 571 ? 21.569 31.503 -31.340 1.00 84.12 571 PHE A CA 1
ATOM 4418 C C . PHE A 1 571 ? 22.277 30.789 -30.174 1.00 84.12 571 PHE A C 1
ATOM 4420 O O . PHE A 1 571 ? 22.821 29.695 -30.349 1.00 84.12 571 PHE A O 1
ATOM 4427 N N . ASN A 1 572 ? 22.271 31.382 -28.974 1.00 84.81 572 ASN A N 1
ATOM 4428 C CA . ASN A 1 572 ? 22.913 30.785 -27.802 1.00 84.81 572 ASN A CA 1
ATOM 4429 C C . ASN A 1 572 ? 22.269 29.456 -27.399 1.00 84.81 572 ASN A C 1
ATOM 4431 O O . ASN A 1 572 ? 22.988 28.537 -27.004 1.00 84.81 572 ASN A O 1
ATOM 4435 N N . ASP A 1 573 ? 20.958 29.330 -27.582 1.00 85.62 573 ASP A N 1
ATOM 4436 C CA . ASP A 1 573 ? 20.231 28.104 -27.271 1.00 85.62 573 ASP A CA 1
ATOM 4437 C C . ASP A 1 573 ? 20.499 27.026 -28.332 1.00 85.62 573 ASP A C 1
ATOM 4439 O O . ASP A 1 573 ? 20.738 25.856 -28.017 1.00 85.62 573 ASP A O 1
ATOM 4443 N N . LEU A 1 574 ? 20.592 27.433 -29.604 1.00 83.06 574 LEU A N 1
ATOM 4444 C CA . LEU A 1 574 ? 20.912 26.537 -30.718 1.00 83.06 574 LEU A CA 1
ATOM 4445 C C . LEU A 1 574 ? 22.311 25.925 -30.634 1.00 83.06 574 LEU A C 1
ATOM 4447 O O . LEU A 1 574 ? 22.489 24.790 -31.087 1.00 83.06 574 LEU A O 1
ATOM 4451 N N . ARG A 1 575 ? 23.294 26.627 -30.058 1.00 83.69 575 ARG A N 1
ATOM 4452 C CA . ARG A 1 575 ? 24.674 26.124 -29.913 1.00 83.69 575 ARG A CA 1
ATOM 4453 C C . ARG A 1 575 ? 24.916 25.300 -28.647 1.00 83.69 575 ARG A C 1
ATOM 4455 O O . ARG A 1 575 ? 26.022 24.789 -28.472 1.00 83.69 575 ARG A O 1
ATOM 4462 N N . MET A 1 576 ? 23.929 25.170 -27.756 1.00 85.12 576 MET A N 1
ATOM 4463 C CA . MET A 1 576 ? 24.110 24.416 -26.513 1.00 85.12 576 MET A CA 1
ATOM 4464 C C . MET A 1 576 ? 24.548 22.975 -26.796 1.00 85.12 576 MET A C 1
ATOM 4466 O O . MET A 1 576 ? 23.972 22.279 -27.642 1.00 85.12 576 MET A O 1
ATOM 4470 N N . LYS A 1 577 ? 25.575 22.519 -26.073 1.00 81.81 577 LYS A N 1
ATOM 4471 C CA . LYS A 1 577 ? 26.101 21.155 -26.196 1.00 81.81 577 LYS A CA 1
ATOM 4472 C C . LYS A 1 577 ? 25.062 20.138 -25.721 1.00 81.81 577 LYS A C 1
ATOM 4474 O O . LYS A 1 577 ? 24.252 20.416 -24.843 1.00 81.81 577 LYS A O 1
ATOM 4479 N N . PHE A 1 578 ? 25.098 18.945 -26.300 1.00 80.31 578 PHE A N 1
ATOM 4480 C CA . PHE A 1 578 ? 24.199 17.850 -25.954 1.00 80.31 578 PHE A CA 1
ATOM 4481 C C . PHE A 1 578 ? 24.916 16.509 -26.068 1.00 80.31 578 PHE A C 1
ATOM 4483 O O . PHE A 1 578 ? 25.831 16.358 -26.872 1.00 80.31 578 PHE A O 1
ATOM 4490 N N . MET A 1 579 ? 24.473 15.534 -25.273 1.00 75.25 579 MET A N 1
ATOM 4491 C CA . MET A 1 579 ? 24.994 14.163 -25.316 1.00 75.25 579 MET A CA 1
ATOM 4492 C C . MET A 1 579 ? 24.139 13.245 -26.205 1.00 75.25 579 MET A C 1
ATOM 4494 O O . MET A 1 579 ? 24.658 12.342 -26.850 1.00 75.25 579 MET A O 1
ATOM 4498 N N . ASP A 1 580 ? 22.831 13.510 -26.285 1.00 75.19 580 ASP A N 1
ATOM 4499 C CA . ASP A 1 580 ? 21.894 12.860 -27.207 1.00 75.19 580 ASP A CA 1
ATOM 4500 C C . ASP A 1 580 ? 21.025 13.938 -27.862 1.00 75.19 580 ASP A C 1
ATOM 4502 O O . ASP A 1 580 ? 20.320 14.693 -27.190 1.00 75.19 580 ASP A O 1
ATOM 4506 N N . ILE A 1 581 ? 21.069 14.003 -29.189 1.00 75.50 581 ILE A N 1
ATOM 4507 C CA . ILE A 1 581 ? 20.322 14.960 -30.011 1.00 75.50 581 ILE A CA 1
ATOM 4508 C C . ILE A 1 581 ? 18.798 14.892 -29.791 1.00 75.50 581 ILE A C 1
ATOM 4510 O O . ILE A 1 581 ? 18.109 15.908 -29.889 1.00 75.50 581 ILE A O 1
ATOM 4514 N N . ARG A 1 582 ? 18.249 13.731 -29.410 1.00 73.25 582 ARG A N 1
ATOM 4515 C CA . ARG A 1 582 ? 16.815 13.562 -29.099 1.00 73.25 582 ARG A CA 1
ATOM 4516 C C . ARG A 1 582 ? 16.441 14.139 -27.740 1.00 73.25 582 ARG A C 1
ATOM 4518 O O . ARG A 1 582 ? 15.287 14.500 -27.526 1.00 73.25 582 ARG A O 1
ATOM 4525 N N . LYS A 1 583 ? 17.413 14.261 -26.839 1.00 79.38 583 LYS A N 1
ATOM 4526 C CA . LYS A 1 583 ? 17.240 14.770 -25.474 1.00 79.38 583 LYS A CA 1
ATOM 4527 C C . LYS A 1 583 ? 17.728 16.209 -25.321 1.00 79.38 583 LYS A C 1
ATOM 4529 O O . LYS A 1 583 ? 17.890 16.673 -24.198 1.00 79.38 583 LYS A O 1
ATOM 4534 N N . ARG A 1 584 ? 17.958 16.932 -26.430 1.00 83.56 584 ARG A N 1
ATOM 4535 C CA . ARG A 1 584 ? 18.202 18.378 -26.348 1.00 83.56 584 ARG A CA 1
ATOM 4536 C C . ARG A 1 584 ? 17.035 19.049 -25.637 1.00 83.56 584 ARG A C 1
ATOM 4538 O O . ARG A 1 584 ? 15.885 18.824 -26.024 1.00 83.56 584 ARG A O 1
ATOM 4545 N N . VAL A 1 585 ? 17.379 19.865 -24.644 1.00 83.94 585 VAL A N 1
ATOM 4546 C CA . VAL A 1 585 ? 16.450 20.735 -23.917 1.00 83.94 585 VAL A CA 1
ATOM 4547 C C . VAL A 1 585 ? 15.852 21.749 -24.888 1.00 83.94 585 VAL A C 1
ATOM 4549 O O . VAL A 1 585 ? 14.637 21.860 -24.986 1.00 83.94 585 VAL A O 1
ATOM 4552 N N . PHE A 1 586 ? 16.702 22.399 -25.689 1.00 83.62 586 PHE A N 1
ATOM 4553 C CA . PHE A 1 586 ? 16.252 23.273 -26.765 1.00 83.62 586 PHE A CA 1
ATOM 4554 C C . PHE A 1 586 ? 15.982 22.482 -28.051 1.00 83.62 586 PHE A C 1
ATOM 4556 O O . PHE A 1 586 ? 16.857 21.776 -28.570 1.00 83.62 586 PHE A O 1
ATOM 4563 N N . LYS A 1 587 ? 14.764 22.599 -28.583 1.00 82.62 587 LYS A N 1
ATOM 4564 C CA . LYS A 1 587 ? 14.361 22.010 -29.865 1.00 82.62 587 LYS A CA 1
ATOM 4565 C C . LYS A 1 587 ? 14.482 23.063 -30.960 1.00 82.62 587 LYS A C 1
ATOM 4567 O O . LYS A 1 587 ? 14.103 24.205 -30.747 1.00 82.62 587 LYS A O 1
ATOM 4572 N N . TYR A 1 588 ? 14.997 22.674 -32.127 1.00 81.50 588 TYR A N 1
ATOM 4573 C CA . TYR A 1 588 ? 14.917 23.546 -33.300 1.00 81.50 588 TYR A CA 1
ATOM 4574 C C . TYR A 1 588 ? 13.438 23.811 -33.620 1.00 81.50 588 TYR A C 1
ATOM 4576 O O . TYR A 1 588 ? 12.650 22.859 -33.555 1.00 81.50 588 TYR A O 1
ATOM 4584 N N . PRO A 1 589 ? 13.057 25.054 -33.954 1.00 82.31 589 PRO A N 1
ATOM 4585 C CA . PRO A 1 589 ? 11.701 25.349 -34.390 1.00 82.31 589 PRO A CA 1
ATOM 4586 C C . PRO A 1 589 ? 11.393 24.627 -35.711 1.00 82.31 589 PRO A C 1
ATOM 4588 O O . PRO A 1 589 ? 12.293 24.279 -36.483 1.00 82.31 589 PRO A O 1
ATOM 4591 N N . HIS A 1 590 ? 10.110 24.353 -35.944 1.00 75.56 590 HIS A N 1
ATOM 4592 C CA . HIS A 1 590 ? 9.650 23.658 -37.143 1.00 75.56 590 HIS A CA 1
ATOM 4593 C C . HIS A 1 590 ? 9.571 24.614 -38.333 1.00 75.56 590 HIS A C 1
ATOM 4595 O O . HIS A 1 590 ? 8.662 25.441 -38.402 1.00 75.56 590 HIS A O 1
ATOM 4601 N N . THR A 1 591 ? 10.474 24.432 -39.293 1.00 68.69 591 THR A N 1
ATOM 4602 C CA . THR A 1 591 ? 10.539 25.253 -40.514 1.00 68.69 591 THR A CA 1
ATOM 4603 C C . THR A 1 591 ? 9.446 24.878 -41.518 1.00 68.69 591 THR A C 1
ATOM 4605 O O . THR A 1 591 ? 8.853 23.794 -41.450 1.00 68.69 591 THR A O 1
ATOM 4608 N N . VAL A 1 592 ? 9.192 25.724 -42.521 1.00 63.00 592 VAL A N 1
ATOM 4609 C CA . VAL A 1 592 ? 8.244 25.413 -43.613 1.00 63.00 592 VAL A CA 1
ATOM 4610 C C . VAL A 1 592 ? 8.654 24.143 -44.374 1.00 63.00 592 VAL A C 1
ATOM 4612 O O . VAL A 1 592 ? 7.789 23.396 -44.843 1.00 63.00 592 VAL A O 1
ATOM 4615 N N . MET A 1 593 ? 9.951 23.814 -44.413 1.00 58.03 593 MET A N 1
ATOM 4616 C CA . MET A 1 593 ? 10.443 22.562 -44.999 1.00 58.03 593 MET A CA 1
ATOM 4617 C C . MET A 1 593 ? 9.925 21.306 -44.280 1.00 58.03 593 MET A C 1
ATOM 4619 O O . MET A 1 593 ? 9.737 20.275 -44.926 1.00 58.03 593 MET A O 1
ATOM 4623 N N . ASP A 1 594 ? 9.623 21.378 -42.978 1.00 58.09 594 ASP A N 1
ATOM 4624 C CA . ASP A 1 594 ? 9.037 20.257 -42.229 1.00 58.09 594 ASP A CA 1
ATOM 4625 C C . ASP A 1 594 ? 7.558 20.015 -42.597 1.00 58.09 594 ASP A C 1
ATOM 4627 O O . ASP A 1 594 ? 7.024 18.929 -42.355 1.00 58.09 594 ASP A O 1
ATOM 4631 N N . LYS A 1 595 ? 6.893 21.002 -43.221 1.00 54.69 595 LYS A N 1
ATOM 4632 C CA . LYS A 1 595 ? 5.474 20.952 -43.627 1.00 54.69 595 LYS A CA 1
ATOM 4633 C C . LYS A 1 595 ? 5.262 20.386 -45.038 1.00 54.69 595 LYS A C 1
ATOM 4635 O O . LYS A 1 595 ? 4.119 20.136 -45.431 1.00 54.69 595 LYS A O 1
ATOM 4640 N N . VAL A 1 596 ? 6.329 20.153 -45.810 1.00 56.84 596 VAL A N 1
ATOM 4641 C CA . VAL A 1 596 ? 6.236 19.612 -47.175 1.00 56.84 596 VAL A CA 1
ATOM 4642 C C . VAL A 1 596 ? 5.799 18.143 -47.127 1.00 56.84 596 VAL A C 1
ATOM 4644 O O . VAL A 1 596 ? 6.537 17.247 -46.710 1.00 56.84 596 VAL A O 1
ATOM 4647 N N . LYS A 1 597 ? 4.565 17.867 -47.569 1.00 44.56 597 LYS A N 1
ATOM 4648 C CA . LYS A 1 597 ? 4.040 16.498 -47.678 1.00 44.56 597 LYS A CA 1
ATOM 4649 C C . LYS A 1 597 ? 4.755 15.749 -48.804 1.00 44.56 597 LYS A C 1
ATOM 4651 O O . LYS A 1 597 ? 4.561 16.040 -49.982 1.00 44.56 597 LYS A O 1
ATOM 4656 N N . ARG A 1 598 ? 5.534 14.733 -48.431 1.00 48.72 598 ARG A N 1
ATOM 4657 C CA . ARG A 1 598 ? 6.196 13.809 -49.365 1.00 48.72 598 ARG A CA 1
ATOM 4658 C C . ARG A 1 598 ? 5.169 13.161 -50.310 1.00 48.72 598 ARG A C 1
ATOM 4660 O O . ARG A 1 598 ? 4.152 12.666 -49.813 1.00 48.72 598 ARG A O 1
ATOM 4667 N N . PRO A 1 599 ? 5.424 13.062 -51.629 1.00 45.16 599 PRO A N 1
ATOM 4668 C CA . PRO A 1 599 ? 4.592 12.255 -52.515 1.00 45.16 599 PRO A CA 1
ATOM 4669 C C . PRO A 1 599 ? 4.712 10.780 -52.109 1.00 45.16 599 PRO A C 1
ATOM 4671 O O . PRO A 1 599 ? 5.742 10.136 -52.305 1.00 45.16 599 PRO A O 1
ATOM 4674 N N . LYS A 1 600 ? 3.661 10.241 -51.489 1.00 41.78 600 LYS A N 1
ATOM 4675 C CA . LYS A 1 600 ? 3.572 8.820 -51.146 1.00 41.78 600 LYS A CA 1
ATOM 4676 C C . LYS A 1 600 ? 3.034 8.060 -52.354 1.00 41.78 600 LYS A C 1
ATOM 4678 O O . LYS A 1 600 ? 1.946 8.355 -52.832 1.00 41.78 600 LYS A O 1
ATOM 4683 N N . LYS A 1 601 ? 3.758 7.034 -52.808 1.00 44.69 601 LYS A N 1
ATOM 4684 C CA . LYS A 1 601 ? 3.142 5.956 -53.593 1.00 44.69 601 LYS A CA 1
ATOM 4685 C C . LYS A 1 601 ? 2.104 5.303 -52.681 1.00 44.69 601 LYS A C 1
ATOM 4687 O O . LYS A 1 601 ? 2.476 4.881 -51.584 1.00 44.69 601 LYS A O 1
ATOM 4692 N N . GLU A 1 602 ? 0.836 5.258 -53.084 1.00 44.66 602 GLU A N 1
ATOM 4693 C CA . GLU A 1 602 ? -0.177 4.531 -52.318 1.00 44.66 602 GLU A CA 1
ATOM 4694 C C . GLU A 1 602 ? 0.292 3.083 -52.153 1.00 44.66 602 GLU A C 1
ATOM 4696 O O . GLU A 1 602 ? 0.455 2.336 -53.122 1.00 44.66 602 GLU A O 1
ATOM 4701 N N . ARG A 1 603 ? 0.610 2.702 -50.914 1.00 49.34 603 ARG A N 1
ATOM 4702 C CA . ARG A 1 603 ? 0.897 1.311 -50.588 1.00 49.34 603 ARG A CA 1
ATOM 4703 C C . ARG A 1 603 ? -0.439 0.589 -50.604 1.00 49.34 603 ARG A C 1
ATOM 4705 O O . ARG A 1 603 ? -1.309 0.895 -49.797 1.00 49.34 603 ARG A O 1
ATOM 4712 N N . TYR A 1 604 ? -0.587 -0.366 -51.515 1.00 49.66 604 TYR A N 1
ATOM 4713 C CA . TYR A 1 604 ? -1.702 -1.297 -51.459 1.00 49.66 604 TYR A CA 1
ATOM 4714 C C . TYR A 1 604 ? -1.652 -2.046 -50.121 1.00 49.66 604 TYR A C 1
ATOM 4716 O O . TYR A 1 604 ? -0.680 -2.750 -49.841 1.00 49.66 604 TYR A O 1
ATOM 4724 N N . VAL A 1 605 ? -2.685 -1.874 -49.299 1.00 56.28 605 VAL A N 1
ATOM 4725 C CA . VAL A 1 605 ? -2.872 -2.628 -48.058 1.00 56.28 605 VAL A CA 1
ATOM 4726 C C . VAL A 1 605 ? -3.567 -3.936 -48.424 1.00 56.28 605 VAL A C 1
ATOM 4728 O O . VAL A 1 605 ? -4.696 -3.930 -48.917 1.00 56.28 605 VAL A O 1
ATOM 4731 N N . GLY A 1 606 ? -2.868 -5.056 -48.240 1.00 59.44 606 GLY A N 1
ATOM 4732 C CA . GLY A 1 606 ? -3.426 -6.384 -48.482 1.00 59.44 606 GLY A CA 1
ATOM 4733 C C . GLY A 1 606 ? -4.650 -6.643 -47.607 1.00 59.44 606 GLY A C 1
ATOM 4734 O O . GLY A 1 606 ? -4.623 -6.394 -46.405 1.00 59.44 606 GLY A O 1
ATOM 4735 N N . LYS A 1 607 ? -5.732 -7.150 -48.204 1.00 72.00 607 LYS A N 1
ATOM 4736 C CA . LYS A 1 607 ? -6.896 -7.650 -47.456 1.00 72.00 607 LYS A CA 1
ATOM 4737 C C . LYS A 1 607 ? -6.564 -9.046 -46.905 1.00 72.00 607 LYS A C 1
ATOM 4739 O O . LYS A 1 607 ? -6.001 -9.850 -47.634 1.00 72.00 607 LYS A O 1
ATOM 4744 N N . PHE A 1 608 ? -6.934 -9.366 -45.665 1.00 80.38 608 PHE A N 1
ATOM 4745 C CA . PHE A 1 608 ? -6.710 -10.696 -45.066 1.00 80.38 608 PHE A CA 1
ATOM 4746 C C . PHE A 1 608 ? -7.917 -11.186 -44.248 1.00 80.38 608 PHE A C 1
ATOM 4748 O O . PHE A 1 608 ? -8.534 -10.395 -43.534 1.00 80.38 608 PHE A O 1
ATOM 4755 N N . LEU A 1 609 ? -8.303 -12.452 -44.382 1.00 81.44 609 LEU A N 1
ATOM 4756 C CA . LEU A 1 609 ? -9.444 -13.028 -43.660 1.00 81.44 609 LEU A CA 1
ATOM 4757 C C . LEU A 1 609 ? -9.100 -13.275 -42.184 1.00 81.44 609 LEU A C 1
ATOM 4759 O O . LEU A 1 609 ? -7.993 -13.711 -41.870 1.00 81.44 609 LEU A O 1
ATOM 4763 N N . LYS A 1 610 ? -10.057 -13.022 -41.289 1.00 79.75 610 LYS A N 1
ATOM 4764 C CA . LYS A 1 610 ? -10.009 -13.439 -39.879 1.00 79.75 610 LYS A CA 1
ATOM 4765 C C . LYS A 1 610 ? -10.312 -14.935 -39.753 1.00 79.75 610 LYS A C 1
ATOM 4767 O O . LYS A 1 610 ? -10.902 -15.528 -40.651 1.00 79.75 610 LYS A O 1
ATOM 4772 N N . GLN A 1 611 ? -9.984 -15.536 -38.608 1.00 76.00 611 GLN A N 1
ATOM 4773 C CA . GLN A 1 611 ? -10.187 -16.971 -38.355 1.00 76.00 611 GLN A CA 1
ATOM 4774 C C . GLN A 1 611 ? -11.628 -17.439 -38.635 1.00 76.00 611 GLN A C 1
ATOM 4776 O O . GLN A 1 611 ? -11.817 -18.418 -39.350 1.00 76.00 611 GLN A O 1
ATOM 4781 N N . ALA A 1 612 ? -12.638 -16.706 -38.153 1.00 77.56 612 ALA A N 1
ATOM 4782 C CA . ALA A 1 612 ? -14.046 -17.030 -38.405 1.00 77.56 612 ALA A CA 1
ATOM 4783 C C . ALA A 1 612 ? -14.413 -16.974 -39.903 1.00 77.56 612 ALA A C 1
ATOM 4785 O O . ALA A 1 612 ? -15.128 -17.838 -40.402 1.00 77.56 612 ALA A O 1
ATOM 4786 N N . GLU A 1 613 ? -13.873 -15.997 -40.639 1.00 83.50 613 GLU A N 1
ATOM 4787 C CA . GLU A 1 613 ? -14.100 -15.856 -42.083 1.00 83.50 613 GLU A CA 1
ATOM 4788 C C . GLU A 1 613 ? -13.402 -16.970 -42.882 1.00 83.50 613 GLU A C 1
ATOM 4790 O O . GLU A 1 613 ? -13.895 -17.370 -43.932 1.00 83.50 613 GLU A O 1
ATOM 4795 N N . VAL A 1 614 ? -12.273 -17.497 -42.394 1.00 85.12 614 VAL A N 1
ATOM 4796 C CA . VAL A 1 614 ? -11.587 -18.644 -43.013 1.00 85.12 614 VAL A CA 1
ATOM 4797 C C . VAL A 1 614 ? -12.387 -19.931 -42.856 1.00 85.12 614 VAL A C 1
ATOM 4799 O O . VAL A 1 614 ? -12.516 -20.677 -43.824 1.00 85.12 614 VAL A O 1
ATOM 4802 N N . VAL A 1 615 ? -12.962 -20.172 -41.675 1.00 83.94 615 VAL A N 1
ATOM 4803 C CA . VAL A 1 615 ? -13.853 -21.324 -41.456 1.00 83.94 615 VAL A CA 1
ATOM 4804 C C . VAL A 1 615 ? -15.073 -21.229 -42.374 1.00 83.94 615 VAL A C 1
ATOM 4806 O O . VAL A 1 615 ? -15.390 -22.191 -43.070 1.00 83.94 615 VAL A O 1
ATOM 4809 N N . ALA A 1 616 ? -15.697 -20.050 -42.456 1.00 86.25 616 ALA A N 1
ATOM 4810 C CA . ALA A 1 616 ? -16.820 -19.814 -43.360 1.00 86.25 616 ALA A CA 1
ATOM 4811 C C . ALA A 1 616 ? -16.434 -20.012 -44.837 1.00 86.25 616 ALA A C 1
ATOM 4813 O O . ALA A 1 616 ? -17.197 -20.604 -45.598 1.00 86.25 616 ALA A O 1
ATOM 4814 N N . LEU A 1 617 ? -15.237 -19.567 -45.245 1.00 87.44 617 LEU A N 1
ATOM 4815 C CA . LEU A 1 617 ? -14.739 -19.787 -46.602 1.00 87.44 617 LEU A CA 1
ATOM 4816 C C . LEU A 1 617 ? -14.593 -21.281 -46.907 1.00 87.44 617 LEU A C 1
ATOM 4818 O O . LEU A 1 617 ? -14.975 -21.695 -47.995 1.00 87.44 617 LEU A O 1
ATOM 4822 N N . PHE A 1 618 ? -14.051 -22.081 -45.980 1.00 87.25 618 PHE A N 1
ATOM 4823 C CA . PHE A 1 618 ? -13.873 -23.525 -46.172 1.00 87.25 618 PHE A CA 1
ATOM 4824 C C . PHE A 1 618 ? -15.195 -24.269 -46.346 1.00 87.25 618 PHE A C 1
ATOM 4826 O O . PHE A 1 618 ? -15.279 -25.131 -47.220 1.00 87.25 618 PHE A O 1
ATOM 4833 N N . GLU A 1 619 ? -16.231 -23.898 -45.596 1.00 87.06 619 GLU A N 1
ATOM 4834 C CA . GLU A 1 619 ? -17.567 -24.456 -45.811 1.00 87.06 619 GLU A CA 1
ATOM 4835 C C . GLU A 1 619 ? -18.170 -23.995 -47.143 1.00 87.06 619 GLU A C 1
ATOM 4837 O O . GLU A 1 619 ? -18.703 -24.816 -47.886 1.00 87.06 619 GLU A O 1
ATOM 4842 N N . ALA A 1 620 ? -18.017 -22.717 -47.508 1.00 88.75 620 ALA A N 1
ATOM 4843 C CA . ALA A 1 620 ? -18.554 -22.192 -48.763 1.00 88.75 620 ALA A CA 1
ATOM 4844 C C . ALA A 1 620 ? -17.920 -22.847 -50.002 1.00 88.75 620 ALA A C 1
ATOM 4846 O O . ALA A 1 620 ? -18.606 -23.109 -50.988 1.00 88.75 620 ALA A O 1
ATOM 4847 N N . VAL A 1 621 ? -16.607 -23.117 -49.983 1.00 89.31 621 VAL A N 1
ATOM 4848 C CA . VAL A 1 621 ? -15.916 -23.721 -51.137 1.00 89.31 621 VAL A CA 1
ATOM 4849 C C . VAL A 1 621 ? -16.071 -25.240 -51.213 1.00 89.31 621 VAL A C 1
ATOM 4851 O O . VAL A 1 621 ? -15.621 -25.830 -52.193 1.00 89.31 621 VAL A O 1
ATOM 4854 N N . LYS A 1 622 ? -16.675 -25.893 -50.216 1.00 87.19 622 LYS A N 1
ATOM 4855 C CA . LYS A 1 6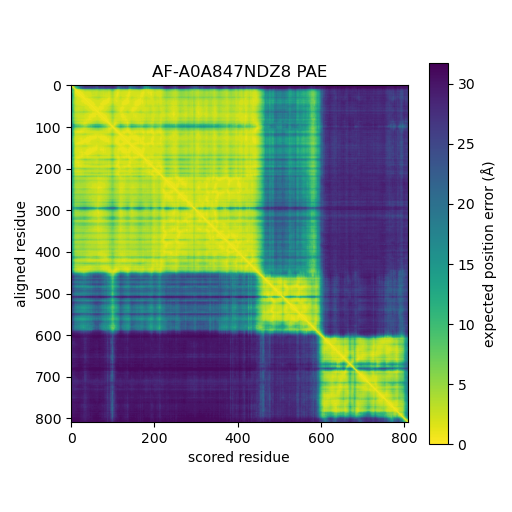22 ? -16.792 -27.354 -50.139 1.00 87.19 622 LYS A CA 1
ATOM 4856 C C . LYS A 1 622 ? -17.558 -27.918 -51.339 1.00 87.19 622 LYS A C 1
ATOM 4858 O O . LYS A 1 622 ? -18.680 -27.511 -51.620 1.00 87.19 622 LYS A O 1
ATOM 4863 N N . GLY A 1 623 ? -16.948 -28.849 -52.075 1.00 83.06 623 GLY A N 1
ATOM 4864 C CA . GLY A 1 623 ? -17.524 -29.412 -53.302 1.00 83.06 623 GLY A CA 1
ATOM 4865 C C . GLY A 1 623 ? -17.473 -28.479 -54.521 1.00 83.06 623 GLY A C 1
ATOM 4866 O O . GLY A 1 623 ? -17.805 -28.900 -55.629 1.00 83.06 623 GLY A O 1
ATOM 4867 N N . HIS A 1 624 ? -17.020 -27.232 -54.363 1.00 88.56 624 HIS A N 1
ATOM 4868 C CA . HIS A 1 624 ? -16.830 -26.305 -55.469 1.00 88.56 624 HIS A CA 1
ATOM 4869 C C . HIS A 1 624 ? -15.466 -26.517 -56.140 1.00 88.56 624 HIS A C 1
ATOM 4871 O O . HIS A 1 624 ? -14.475 -26.885 -55.511 1.00 88.56 624 HIS A O 1
ATOM 4877 N N . LYS A 1 625 ? -15.346 -26.165 -57.426 1.00 86.38 625 LYS A N 1
ATOM 4878 C CA . LYS A 1 625 ? -14.065 -26.227 -58.159 1.00 86.38 625 LYS A CA 1
ATOM 4879 C C . LYS A 1 625 ? -12.963 -25.342 -57.574 1.00 86.38 625 LYS A C 1
ATOM 4881 O O . LYS A 1 625 ? -11.832 -25.460 -58.019 1.00 86.38 625 LYS A O 1
ATOM 4886 N N . LEU A 1 626 ? -13.283 -24.431 -56.651 1.00 89.56 626 LEU A N 1
ATOM 4887 C CA . LEU A 1 626 ? -12.313 -23.592 -55.940 1.00 89.56 626 LEU A CA 1
ATOM 4888 C C . LEU A 1 626 ? -11.809 -24.219 -54.634 1.00 89.56 626 LEU A C 1
ATOM 4890 O O . LEU A 1 626 ? -10.864 -23.670 -54.074 1.00 89.56 626 LEU A O 1
ATOM 4894 N N . GLU A 1 627 ? -12.383 -25.333 -54.165 1.00 89.62 627 GLU A N 1
ATOM 4895 C CA . GLU A 1 627 ? -12.108 -25.926 -52.847 1.00 89.62 627 GLU A CA 1
ATOM 4896 C C . GLU A 1 627 ? -10.611 -26.112 -52.589 1.00 89.62 627 GLU A C 1
ATOM 4898 O O . GLU A 1 627 ? -10.041 -25.509 -51.678 1.00 89.62 627 GLU A O 1
ATOM 4903 N N . LEU A 1 628 ? -9.945 -26.879 -53.458 1.00 88.25 628 LEU A N 1
ATOM 4904 C CA . LEU A 1 628 ? -8.521 -27.173 -53.329 1.00 88.25 628 LEU A CA 1
ATOM 4905 C C . LEU A 1 628 ? -7.672 -25.893 -53.396 1.00 88.25 628 LEU A C 1
ATOM 4907 O O . LEU A 1 628 ? -6.720 -25.729 -52.633 1.00 88.25 628 LEU A O 1
ATOM 4911 N N . GLY A 1 629 ? -8.028 -24.964 -54.287 1.00 89.25 629 GLY A N 1
ATOM 4912 C CA . GLY A 1 629 ? -7.318 -23.694 -54.435 1.00 89.25 629 GLY A CA 1
ATOM 4913 C C . GLY A 1 629 ? -7.476 -22.768 -53.229 1.00 89.25 629 GLY A C 1
ATOM 4914 O O . GLY A 1 629 ? -6.500 -22.147 -52.813 1.00 89.25 629 GLY A O 1
ATOM 4915 N N . GLY A 1 630 ? -8.676 -22.687 -52.654 1.00 88.56 630 GLY A N 1
ATOM 4916 C CA . GLY A 1 630 ? -8.962 -21.887 -51.465 1.00 88.56 630 GLY A CA 1
ATOM 4917 C C . GLY A 1 630 ? -8.207 -22.403 -50.243 1.00 88.56 630 GLY A C 1
ATOM 4918 O O . GLY A 1 630 ? -7.527 -21.624 -49.573 1.00 88.56 630 GLY A O 1
ATOM 4919 N N . ILE A 1 631 ? -8.239 -23.721 -50.017 1.00 87.62 631 ILE A N 1
ATOM 4920 C CA . ILE A 1 631 ? -7.534 -24.376 -48.905 1.00 87.62 631 ILE A CA 1
ATOM 4921 C C . ILE A 1 631 ? -6.021 -24.171 -49.026 1.00 87.62 631 ILE A C 1
ATOM 4923 O O . ILE A 1 631 ? -5.391 -23.655 -48.103 1.00 87.62 631 ILE A O 1
ATOM 4927 N N . LEU A 1 632 ? -5.426 -24.497 -50.178 1.00 89.81 632 LEU A N 1
ATOM 4928 C CA . LEU A 1 632 ? -3.983 -24.340 -50.390 1.00 89.81 632 LEU A CA 1
ATOM 4929 C C . LEU A 1 632 ? -3.529 -22.869 -50.348 1.00 89.81 632 LEU A C 1
ATOM 4931 O O . LEU A 1 632 ? -2.413 -22.572 -49.917 1.00 89.81 632 LEU A O 1
ATOM 4935 N N . GLY A 1 633 ? -4.387 -21.942 -50.780 1.00 89.81 633 GLY A N 1
ATOM 4936 C CA . GLY A 1 633 ? -4.113 -20.508 -50.749 1.00 89.81 633 GLY A CA 1
ATOM 4937 C C . GLY A 1 633 ? -4.131 -19.916 -49.339 1.00 89.81 633 GLY A C 1
ATOM 4938 O O . GLY A 1 633 ? -3.256 -19.116 -49.015 1.00 89.81 633 GLY A O 1
ATOM 4939 N N . VAL A 1 634 ? -5.097 -20.304 -48.499 1.00 88.50 634 VAL A N 1
ATOM 4940 C CA . VAL A 1 634 ? -5.252 -19.770 -47.132 1.00 88.50 634 VAL A CA 1
ATOM 4941 C C . VAL A 1 634 ? -4.393 -20.505 -46.112 1.00 88.50 634 VAL A C 1
ATOM 4943 O O . VAL A 1 634 ? -3.795 -19.863 -45.257 1.00 88.50 634 VAL A O 1
ATOM 4946 N N . PHE A 1 635 ? -4.318 -21.833 -46.187 1.00 85.75 635 PHE A N 1
ATOM 4947 C CA . PHE A 1 635 ? -3.627 -22.634 -45.176 1.00 85.75 635 PHE A CA 1
ATOM 4948 C C . PHE A 1 635 ? -2.116 -22.693 -45.429 1.00 85.75 635 PHE A C 1
ATOM 4950 O O . PHE A 1 635 ? -1.314 -22.444 -44.534 1.00 85.75 635 PHE A O 1
ATOM 4957 N N . TYR A 1 636 ? -1.714 -22.947 -46.678 1.00 88.56 636 TYR A N 1
ATOM 4958 C CA . TYR A 1 636 ? -0.303 -23.079 -47.065 1.00 88.56 636 TYR A CA 1
ATOM 4959 C C . TYR A 1 636 ? 0.278 -21.822 -47.732 1.00 88.56 636 TYR A C 1
ATOM 4961 O O . TYR A 1 636 ? 1.473 -21.769 -48.027 1.00 88.56 636 TYR A O 1
ATOM 4969 N N . GLY A 1 637 ? -0.542 -20.800 -48.000 1.00 89.62 637 GLY A N 1
ATOM 4970 C CA . GLY A 1 637 ? -0.079 -19.552 -48.609 1.00 89.62 637 GLY A CA 1
ATOM 4971 C C . GLY A 1 637 ? 0.453 -19.722 -50.036 1.00 89.62 637 GLY A C 1
ATOM 4972 O O . GLY A 1 637 ? 1.243 -18.891 -50.503 1.00 89.62 637 GLY A O 1
ATOM 4973 N N . LEU A 1 638 ? 0.079 -20.804 -50.729 1.00 90.50 638 LEU A N 1
ATOM 4974 C CA . LEU A 1 638 ? 0.646 -21.141 -52.033 1.00 90.50 638 LEU A CA 1
ATOM 4975 C C . LEU A 1 638 ? 0.250 -20.114 -53.098 1.00 90.50 638 LEU A C 1
ATOM 4977 O O . LEU A 1 638 ? -0.876 -19.613 -53.152 1.00 90.50 638 LEU A O 1
ATOM 4981 N N . ARG A 1 639 ? 1.182 -19.805 -54.004 1.00 88.56 639 ARG A N 1
ATOM 4982 C CA . ARG A 1 639 ? 0.870 -18.979 -55.174 1.00 88.56 639 ARG A CA 1
ATOM 4983 C C . ARG A 1 639 ? -0.013 -19.783 -56.120 1.00 88.56 639 ARG A C 1
ATOM 4985 O O . ARG A 1 639 ? 0.189 -20.971 -56.323 1.00 88.56 639 ARG A O 1
ATOM 4992 N N . ARG A 1 640 ? -0.917 -19.105 -56.821 1.00 89.12 640 ARG A N 1
ATOM 4993 C CA . ARG A 1 640 ? -1.777 -19.684 -57.868 1.00 89.12 640 ARG A CA 1
ATOM 4994 C C . ARG A 1 640 ? -1.065 -20.668 -58.810 1.00 89.12 640 ARG A C 1
ATOM 4996 O O . ARG A 1 640 ? -1.614 -21.718 -59.113 1.00 89.12 640 ARG A O 1
ATOM 5003 N N . GLY A 1 641 ? 0.133 -20.312 -59.283 1.00 86.62 641 GLY A N 1
ATOM 5004 C CA . GLY A 1 641 ? 0.920 -21.168 -60.176 1.00 86.62 641 GLY A CA 1
ATOM 5005 C C . GLY A 1 641 ? 1.536 -22.391 -59.492 1.00 86.62 641 GLY A C 1
ATOM 5006 O O . GLY A 1 641 ? 1.728 -23.403 -60.150 1.00 86.62 641 GLY A O 1
ATOM 5007 N N . GLU A 1 642 ? 1.812 -22.314 -58.188 1.00 89.88 642 GLU A N 1
ATOM 5008 C CA . GLU A 1 642 ? 2.246 -23.451 -57.358 1.00 89.88 642 GLU A CA 1
ATOM 5009 C C . GLU A 1 642 ? 1.066 -24.409 -57.125 1.00 89.88 642 GLU A C 1
ATOM 5011 O O . GLU A 1 642 ? 1.206 -25.612 -57.292 1.00 89.88 642 GLU A O 1
ATOM 5016 N N . ILE A 1 643 ? -0.129 -23.873 -56.848 1.00 91.88 643 ILE A N 1
ATOM 5017 C CA . ILE A 1 643 ? -1.355 -24.658 -56.617 1.00 91.88 643 ILE A CA 1
ATOM 5018 C C . ILE A 1 643 ? -1.725 -25.493 -57.842 1.00 91.88 643 ILE A C 1
ATOM 5020 O O . ILE A 1 643 ? -1.884 -26.705 -57.744 1.00 91.88 643 ILE A O 1
ATOM 5024 N N . VAL A 1 644 ? -1.858 -24.861 -59.013 1.00 90.44 644 VAL A N 1
ATOM 5025 C CA . VAL A 1 644 ? -2.184 -25.605 -60.243 1.00 90.44 644 VAL A CA 1
ATOM 5026 C C . VAL A 1 644 ? -1.010 -26.455 -60.737 1.00 90.44 644 VAL A C 1
ATOM 5028 O O . VAL A 1 644 ? -1.206 -27.354 -61.546 1.00 90.44 644 VAL A O 1
ATOM 5031 N N . GLY A 1 645 ? 0.207 -26.168 -60.269 1.00 89.31 645 GLY A N 1
ATOM 5032 C CA . GLY A 1 645 ? 1.415 -26.916 -60.595 1.00 89.31 645 GLY A CA 1
ATOM 5033 C C . GLY A 1 645 ? 1.667 -28.125 -59.699 1.00 89.31 645 GLY A C 1
ATOM 5034 O O . GLY A 1 645 ? 2.572 -28.894 -60.005 1.00 89.31 645 GLY A O 1
ATOM 5035 N N . LEU A 1 646 ? 0.886 -28.320 -58.634 1.00 91.31 646 LEU A N 1
ATOM 5036 C CA . LEU A 1 646 ? 1.113 -29.390 -57.670 1.00 91.31 646 LEU A CA 1
ATOM 5037 C C . LEU A 1 646 ? 0.810 -30.765 -58.292 1.00 91.31 646 LEU A C 1
ATOM 5039 O O . LEU A 1 646 ? -0.301 -31.019 -58.772 1.00 91.31 646 LEU A O 1
ATOM 5043 N N . LYS A 1 647 ? 1.817 -31.641 -58.302 1.00 92.50 647 LYS A N 1
ATOM 5044 C CA . LYS A 1 647 ? 1.762 -33.007 -58.846 1.00 92.50 647 LYS A CA 1
ATOM 5045 C C . LYS A 1 647 ? 1.635 -34.034 -57.720 1.00 92.50 647 LYS A C 1
ATOM 5047 O O . LYS A 1 647 ? 2.008 -33.751 -56.589 1.00 92.50 647 LYS A O 1
ATOM 5052 N N . TRP A 1 648 ? 1.157 -35.240 -58.026 1.00 92.94 648 TRP A N 1
ATOM 5053 C CA . TRP A 1 648 ? 1.070 -36.316 -57.025 1.00 92.94 648 TRP A CA 1
ATOM 5054 C C . TRP A 1 648 ? 2.427 -36.736 -56.450 1.00 92.94 648 TRP A C 1
ATOM 5056 O O . TRP A 1 648 ? 2.483 -37.138 -55.295 1.00 92.94 648 TRP A O 1
ATOM 5066 N N . GLU A 1 649 ? 3.507 -36.612 -57.226 1.00 91.25 649 GLU A N 1
ATOM 5067 C CA . GLU A 1 649 ? 4.884 -36.899 -56.785 1.00 91.25 649 GLU A CA 1
ATOM 5068 C C . GLU A 1 649 ? 5.390 -35.941 -55.697 1.00 91.25 649 GLU A C 1
ATOM 5070 O O . GLU A 1 649 ? 6.283 -36.295 -54.939 1.00 91.25 649 GLU A O 1
ATOM 5075 N N . ALA A 1 650 ? 4.777 -34.761 -55.571 1.00 90.38 650 ALA A N 1
ATOM 5076 C CA . ALA A 1 650 ? 5.121 -33.781 -54.549 1.00 90.38 650 ALA A CA 1
ATOM 5077 C C . ALA A 1 650 ? 4.579 -34.131 -53.150 1.00 90.38 650 ALA A C 1
ATOM 5079 O O . ALA A 1 650 ? 4.878 -33.416 -52.193 1.00 90.38 650 ALA A O 1
ATOM 5080 N N . ILE A 1 651 ? 3.737 -35.166 -53.029 1.00 93.06 651 ILE A N 1
ATOM 5081 C CA . ILE A 1 651 ? 3.093 -35.564 -51.773 1.00 93.06 651 ILE A CA 1
ATOM 5082 C C . ILE A 1 651 ? 3.738 -36.844 -51.252 1.00 93.06 651 ILE A C 1
ATOM 5084 O O . ILE A 1 651 ? 3.553 -37.917 -51.828 1.00 93.06 651 ILE A O 1
ATOM 5088 N N . ASP A 1 652 ? 4.421 -36.738 -50.117 1.00 92.69 652 ASP A N 1
ATOM 5089 C CA . ASP A 1 652 ? 4.931 -37.891 -49.384 1.00 92.69 652 ASP A CA 1
ATOM 5090 C C . ASP A 1 652 ? 3.950 -38.250 -48.257 1.00 92.69 652 ASP A C 1
ATOM 5092 O O . ASP A 1 652 ? 3.850 -37.558 -47.239 1.00 92.69 652 ASP A O 1
ATOM 5096 N N . PHE A 1 653 ? 3.183 -39.325 -48.462 1.00 90.81 653 PHE A N 1
ATOM 5097 C CA . PHE A 1 653 ? 2.177 -39.803 -47.507 1.00 90.81 653 PHE A CA 1
ATOM 5098 C C . PHE A 1 653 ? 2.765 -40.568 -46.313 1.00 90.81 653 PHE A C 1
ATOM 5100 O O . PHE A 1 653 ? 2.029 -40.765 -45.340 1.00 90.81 653 PHE A O 1
ATOM 5107 N N . GLU A 1 654 ? 4.032 -40.989 -46.393 1.00 90.06 654 GLU A N 1
ATOM 5108 C CA . GLU A 1 654 ? 4.758 -41.683 -45.322 1.00 90.06 654 GLU A CA 1
ATOM 5109 C C . GLU A 1 654 ? 5.424 -40.656 -44.403 1.00 90.06 654 GLU A C 1
ATOM 5111 O O . GLU A 1 654 ? 5.188 -40.641 -43.195 1.00 90.06 654 GLU A O 1
ATOM 5116 N N . ALA A 1 655 ? 6.172 -39.713 -44.984 1.00 88.50 655 ALA A N 1
ATOM 5117 C CA . ALA A 1 655 ? 6.792 -38.616 -44.241 1.00 88.50 655 ALA A CA 1
ATOM 5118 C C . ALA A 1 655 ? 5.791 -37.516 -43.834 1.00 88.50 655 ALA A C 1
ATOM 5120 O O . ALA A 1 655 ? 6.143 -36.616 -43.074 1.00 88.50 655 ALA A O 1
ATOM 5121 N N . ASN A 1 656 ? 4.548 -37.573 -44.330 1.00 91.44 656 ASN A N 1
ATOM 5122 C CA . ASN A 1 656 ? 3.516 -36.545 -44.173 1.00 91.44 656 ASN A CA 1
ATOM 5123 C C . ASN A 1 656 ? 4.023 -35.149 -44.571 1.00 91.44 656 ASN A C 1
ATOM 5125 O O . ASN A 1 656 ? 3.944 -34.195 -43.792 1.00 91.44 656 ASN A O 1
ATOM 5129 N N . THR A 1 657 ? 4.507 -35.008 -45.808 1.00 92.25 657 THR A N 1
ATOM 5130 C CA . THR A 1 657 ? 4.994 -33.722 -46.331 1.00 92.25 657 THR A CA 1
ATOM 5131 C C . THR A 1 657 ? 4.493 -33.398 -47.740 1.00 92.25 657 THR A C 1
ATOM 5133 O O . THR A 1 657 ? 4.052 -34.267 -48.492 1.00 92.25 657 THR A O 1
ATOM 5136 N N . ILE A 1 658 ? 4.534 -32.106 -48.077 1.00 92.25 658 ILE A N 1
ATOM 5137 C CA . ILE A 1 658 ? 4.205 -31.531 -49.384 1.00 92.25 658 ILE A CA 1
ATOM 5138 C C . ILE A 1 658 ? 5.405 -30.711 -49.854 1.00 92.25 658 ILE A C 1
ATOM 5140 O O . ILE A 1 658 ? 5.752 -29.715 -49.216 1.00 92.25 658 ILE A O 1
ATOM 5144 N N . THR A 1 659 ? 6.001 -31.068 -50.986 1.00 91.88 659 THR A N 1
ATOM 5145 C CA . THR A 1 659 ? 7.138 -30.335 -51.561 1.00 91.88 659 THR A CA 1
ATOM 5146 C C . THR A 1 659 ? 6.687 -29.412 -52.692 1.00 91.88 659 THR A C 1
ATOM 5148 O O . THR A 1 659 ? 6.102 -29.832 -53.684 1.00 91.88 659 THR A O 1
ATOM 5151 N N . ILE A 1 660 ? 6.949 -28.114 -52.557 1.00 90.19 660 ILE A N 1
ATOM 5152 C CA . ILE A 1 660 ? 6.604 -27.102 -53.558 1.00 90.19 660 ILE A CA 1
ATOM 5153 C C . ILE A 1 660 ? 7.830 -26.816 -54.419 1.00 90.19 660 ILE A C 1
ATOM 5155 O O . ILE A 1 660 ? 8.683 -26.021 -54.035 1.00 90.19 660 ILE A O 1
ATOM 5159 N N . GLU A 1 661 ? 7.902 -27.440 -55.591 1.00 83.56 661 GLU A N 1
ATOM 5160 C CA . GLU A 1 661 ? 9.031 -27.287 -56.526 1.00 83.56 661 GLU A CA 1
ATOM 5161 C C . GLU A 1 661 ? 8.614 -26.937 -57.963 1.00 83.56 661 GLU A C 1
ATOM 5163 O O . GLU A 1 661 ? 9.406 -26.374 -58.717 1.00 83.56 661 GLU A O 1
ATOM 5168 N N . HIS A 1 662 ? 7.346 -27.175 -58.319 1.00 83.06 662 HIS A N 1
ATOM 5169 C CA . HIS A 1 662 ? 6.815 -26.933 -59.661 1.00 83.06 662 HIS A CA 1
ATOM 5170 C C . HIS A 1 662 ? 5.908 -25.704 -59.717 1.00 83.06 662 HIS A C 1
ATOM 5172 O O . HIS A 1 662 ? 5.087 -25.471 -58.825 1.00 83.06 662 HIS A O 1
ATOM 5178 N N . THR A 1 663 ? 5.988 -24.927 -60.800 1.00 83.31 663 THR A N 1
ATOM 5179 C CA . THR A 1 663 ? 5.041 -23.831 -61.039 1.00 83.31 663 THR A CA 1
ATOM 5180 C C . THR A 1 663 ? 4.538 -23.788 -62.476 1.00 83.31 663 THR A C 1
ATOM 5182 O O . THR A 1 663 ? 5.268 -24.036 -63.435 1.00 83.31 663 THR A O 1
ATOM 5185 N N . VAL A 1 664 ? 3.265 -23.428 -62.628 1.00 82.50 664 VAL A N 1
ATOM 5186 C CA . VAL A 1 664 ? 2.603 -23.245 -63.921 1.00 82.50 664 VAL A CA 1
ATOM 5187 C C . VAL A 1 664 ? 2.127 -21.801 -64.031 1.00 82.50 664 VAL A C 1
ATOM 5189 O O . VAL A 1 664 ? 1.291 -21.331 -63.254 1.00 82.50 664 VAL A O 1
ATOM 5192 N N . THR A 1 665 ? 2.636 -21.078 -65.023 1.00 79.88 665 THR A N 1
ATOM 5193 C CA . THR A 1 665 ? 2.288 -19.672 -65.271 1.00 79.88 665 THR A CA 1
ATOM 5194 C C . THR A 1 665 ? 1.777 -19.468 -66.694 1.00 79.88 665 THR A C 1
ATOM 5196 O O . THR A 1 665 ? 1.869 -20.355 -67.535 1.00 79.88 665 THR A O 1
ATOM 5199 N N . VAL A 1 666 ? 1.178 -18.308 -66.965 1.00 77.12 666 VAL A N 1
ATOM 5200 C CA . VAL A 1 666 ? 0.775 -17.911 -68.320 1.00 77.12 666 VAL A CA 1
ATOM 5201 C C . VAL A 1 666 ? 1.632 -16.721 -68.716 1.00 77.12 666 VAL A C 1
ATOM 5203 O O . VAL A 1 666 ? 1.639 -15.720 -67.999 1.00 77.12 666 VAL A O 1
ATOM 5206 N N . ALA A 1 667 ? 2.332 -16.830 -69.840 1.00 70.81 667 ALA A N 1
ATOM 5207 C CA . ALA A 1 667 ? 3.113 -15.750 -70.428 1.00 70.81 667 ALA A CA 1
ATOM 5208 C C . ALA A 1 667 ? 2.557 -15.405 -71.815 1.00 70.81 667 ALA A C 1
ATOM 5210 O O . ALA A 1 667 ? 1.985 -16.256 -72.497 1.00 70.81 667 ALA A O 1
ATOM 5211 N N . THR A 1 668 ? 2.713 -14.150 -72.227 1.00 67.94 668 THR A N 1
ATOM 5212 C CA . THR A 1 668 ? 2.429 -13.735 -73.603 1.00 67.94 668 THR A CA 1
ATOM 5213 C C . THR A 1 668 ? 3.743 -13.764 -74.368 1.00 67.94 668 THR A C 1
ATOM 5215 O O . THR A 1 668 ? 4.644 -12.993 -74.050 1.00 67.94 668 THR A O 1
ATOM 5218 N N . ILE A 1 669 ? 3.850 -14.665 -75.340 1.00 69.25 669 ILE A N 1
ATOM 5219 C CA . ILE A 1 669 ? 5.004 -14.792 -76.236 1.00 69.25 669 ILE A CA 1
ATOM 5220 C C . ILE A 1 669 ? 4.466 -14.538 -77.644 1.00 69.25 669 ILE A C 1
ATOM 5222 O O . ILE A 1 669 ? 3.476 -15.154 -78.040 1.00 69.25 669 ILE A O 1
ATOM 5226 N N . ASP A 1 670 ? 5.039 -13.561 -78.348 1.00 55.31 670 ASP A N 1
ATOM 5227 C CA . ASP A 1 670 ? 4.639 -13.164 -79.708 1.00 55.31 670 ASP A CA 1
ATOM 5228 C C . ASP A 1 670 ? 3.128 -12.897 -79.866 1.00 55.31 670 ASP A C 1
ATOM 5230 O O . ASP A 1 670 ? 2.471 -13.351 -80.802 1.00 55.31 670 ASP A O 1
ATOM 5234 N N . GLY A 1 671 ? 2.533 -12.202 -78.888 1.00 60.22 671 GLY A N 1
ATOM 5235 C CA . GLY A 1 671 ? 1.105 -11.853 -78.885 1.00 60.22 671 GLY A CA 1
ATOM 5236 C C . GLY A 1 671 ? 0.145 -13.016 -78.592 1.00 60.22 671 GLY A C 1
ATOM 5237 O O . GLY A 1 671 ? -1.059 -12.790 -78.466 1.00 60.22 671 GLY A O 1
ATOM 5238 N N . LYS A 1 672 ? 0.643 -14.249 -78.415 1.00 59.00 672 LYS A N 1
ATOM 5239 C CA . LYS A 1 672 ? -0.154 -15.429 -78.046 1.00 59.00 672 LYS A CA 1
ATOM 5240 C C . LYS A 1 672 ? 0.054 -15.789 -76.576 1.00 59.00 672 LYS A C 1
ATOM 5242 O O . LYS A 1 672 ? 1.166 -15.761 -76.052 1.00 59.00 672 LYS A O 1
ATOM 5247 N N . ARG A 1 673 ? -1.035 -16.139 -75.882 1.00 66.62 673 ARG A N 1
ATOM 5248 C CA . ARG A 1 673 ? -0.980 -16.589 -74.481 1.00 66.62 673 ARG A CA 1
ATOM 5249 C C . ARG A 1 673 ? -0.565 -18.057 -74.439 1.00 66.62 673 ARG A C 1
ATOM 5251 O O . ARG A 1 673 ? -1.336 -18.920 -74.851 1.00 66.62 673 ARG A O 1
ATOM 5258 N N . VAL A 1 674 ? 0.625 -18.330 -73.918 1.00 74.38 674 VAL A N 1
ATOM 5259 C CA . VAL A 1 674 ? 1.190 -19.678 -73.793 1.00 74.38 674 VAL A CA 1
ATOM 5260 C C . VAL A 1 674 ? 1.312 -20.039 -72.313 1.00 74.38 674 VAL A C 1
ATOM 5262 O O . VAL A 1 674 ? 1.653 -19.202 -71.473 1.00 74.38 674 VAL A O 1
ATOM 5265 N N . VAL A 1 675 ? 0.991 -21.289 -71.972 1.00 75.50 675 VAL A N 1
ATOM 5266 C CA . VAL A 1 675 ? 1.204 -21.815 -70.619 1.00 75.50 675 VAL A CA 1
ATOM 5267 C C . VAL A 1 675 ? 2.656 -22.263 -70.501 1.00 75.50 675 VAL A C 1
ATOM 5269 O O . VAL A 1 675 ? 3.110 -23.082 -71.293 1.00 75.50 675 VAL A O 1
ATOM 5272 N N . VAL A 1 676 ? 3.366 -21.712 -69.521 1.00 74.50 676 VAL A N 1
ATOM 5273 C CA . VAL A 1 676 ? 4.774 -22.000 -69.247 1.00 74.50 676 VAL A CA 1
ATOM 5274 C C . VAL A 1 676 ? 4.854 -22.825 -67.970 1.00 74.50 676 VAL A C 1
ATOM 5276 O O . VAL A 1 676 ? 4.396 -22.392 -66.907 1.00 74.50 676 VAL A O 1
ATOM 5279 N N . GLU A 1 677 ? 5.424 -24.016 -68.094 1.00 77.50 677 GLU A N 1
ATOM 5280 C CA . GLU A 1 677 ? 5.709 -24.939 -66.997 1.00 77.50 677 GLU A CA 1
ATOM 5281 C C . GLU A 1 677 ? 7.194 -24.812 -66.661 1.00 77.50 677 GLU A C 1
ATOM 5283 O O . GLU A 1 677 ? 8.027 -24.779 -67.566 1.00 77.50 677 GLU A O 1
ATOM 5288 N N . ALA A 1 678 ? 7.523 -24.671 -65.380 1.00 68.44 678 ALA A N 1
ATOM 5289 C CA . ALA A 1 678 ? 8.903 -24.567 -64.933 1.00 68.44 678 ALA A CA 1
ATOM 5290 C C . ALA A 1 678 ? 9.120 -25.477 -63.720 1.00 68.44 678 ALA A C 1
ATOM 5292 O O . ALA A 1 678 ? 8.573 -25.206 -62.649 1.00 68.44 678 ALA A O 1
ATOM 5293 N N . ASP A 1 679 ? 9.947 -26.511 -63.903 1.00 56.69 679 ASP A N 1
ATOM 5294 C CA . ASP A 1 679 ? 10.415 -27.415 -62.838 1.00 56.69 679 ASP A CA 1
ATOM 5295 C C . ASP A 1 679 ? 11.574 -26.795 -62.020 1.00 56.69 679 ASP A C 1
ATOM 5297 O O . ASP A 1 679 ? 12.089 -27.393 -61.083 1.00 56.69 679 ASP A O 1
ATOM 5301 N N . THR A 1 680 ? 12.004 -25.572 -62.355 1.00 53.50 680 THR A N 1
ATOM 5302 C CA . THR A 1 680 ? 12.935 -24.780 -61.541 1.00 53.50 680 THR A CA 1
ATOM 5303 C C . THR A 1 680 ? 12.333 -23.411 -61.256 1.00 53.50 680 THR A C 1
ATOM 5305 O O . THR A 1 680 ? 12.142 -22.562 -62.130 1.00 53.50 680 THR A O 1
ATOM 5308 N N . THR A 1 681 ? 11.978 -23.192 -59.994 1.00 46.38 681 THR A N 1
ATOM 5309 C CA . THR A 1 681 ? 11.489 -21.891 -59.536 1.00 46.38 681 THR A CA 1
ATOM 5310 C C . THR A 1 681 ? 12.565 -20.807 -59.725 1.00 46.38 681 THR A C 1
ATOM 5312 O O . THR A 1 681 ? 13.750 -21.050 -59.514 1.00 46.38 681 THR A O 1
ATOM 5315 N N . LYS A 1 682 ? 12.169 -19.581 -60.098 1.00 49.34 682 LYS A N 1
ATOM 5316 C CA . LYS A 1 682 ? 13.081 -18.444 -60.373 1.00 49.34 682 LYS A CA 1
ATOM 5317 C C . LYS A 1 682 ? 13.999 -18.026 -59.196 1.00 49.34 682 LYS A C 1
ATOM 5319 O O . LYS A 1 682 ? 14.815 -17.127 -59.379 1.00 49.34 682 LYS A O 1
ATOM 5324 N N . SER A 1 683 ? 13.889 -18.623 -58.003 1.00 53.62 683 SER A N 1
ATOM 5325 C CA . SER A 1 683 ? 14.753 -18.351 -56.841 1.00 53.62 683 SER A CA 1
ATOM 5326 C C . SER A 1 683 ? 14.860 -19.560 -55.896 1.00 53.62 683 SER A C 1
ATOM 5328 O O . SER A 1 683 ? 13.861 -20.232 -55.651 1.00 53.62 683 SER A O 1
ATOM 5330 N N . LYS A 1 684 ? 16.032 -19.773 -55.262 1.00 57.94 684 LYS A N 1
ATOM 5331 C CA . LYS A 1 684 ? 16.251 -20.811 -54.218 1.00 57.94 684 LYS A CA 1
ATOM 5332 C C . LYS A 1 684 ? 15.211 -20.784 -53.083 1.00 57.94 684 LYS A C 1
ATOM 5334 O O . LYS A 1 684 ? 14.967 -21.803 -52.460 1.00 57.94 684 LYS A O 1
ATOM 5339 N N . SER A 1 685 ? 14.596 -19.629 -52.826 1.00 59.91 685 SER A N 1
ATOM 5340 C CA . SER A 1 685 ? 13.603 -19.421 -51.764 1.00 59.91 685 SER A CA 1
ATOM 5341 C C . SER A 1 685 ? 12.197 -19.941 -52.081 1.00 59.91 685 SER A C 1
ATOM 5343 O O . SER A 1 685 ? 11.325 -19.849 -51.226 1.00 59.91 685 SER A O 1
ATOM 5345 N N . SER A 1 686 ? 11.918 -20.352 -53.320 1.00 65.12 686 SER A N 1
ATOM 5346 C CA . SER A 1 686 ? 10.576 -20.805 -53.715 1.00 65.12 686 SER A CA 1
ATOM 5347 C C . SER A 1 686 ? 10.389 -22.318 -53.533 1.00 65.12 686 SER A C 1
ATOM 5349 O O . SER A 1 686 ? 9.251 -22.746 -53.337 1.00 65.12 686 SER A O 1
ATOM 5351 N N . TYR A 1 687 ? 11.489 -23.084 -53.522 1.00 81.69 687 TYR A N 1
ATOM 5352 C CA . TYR A 1 687 ? 11.523 -24.495 -53.135 1.00 81.69 687 TYR A CA 1
ATOM 5353 C C . TYR A 1 687 ? 11.327 -24.635 -51.622 1.00 81.69 687 TYR A C 1
ATOM 5355 O O . TYR A 1 687 ? 12.077 -24.032 -50.853 1.00 81.69 687 TYR A O 1
ATOM 5363 N N . ARG A 1 688 ? 10.326 -25.409 -51.190 1.00 87.81 688 ARG A N 1
ATOM 5364 C CA . ARG A 1 688 ? 10.054 -25.643 -49.762 1.00 87.81 688 ARG A CA 1
ATOM 5365 C C . ARG A 1 688 ? 9.240 -26.906 -49.524 1.00 87.81 688 ARG A C 1
ATOM 5367 O O . ARG A 1 688 ? 8.354 -27.219 -50.313 1.00 87.81 688 ARG A O 1
ATOM 5374 N N . THR A 1 689 ? 9.493 -27.561 -48.399 1.00 88.88 689 THR A N 1
ATOM 5375 C CA . THR A 1 689 ? 8.725 -28.717 -47.928 1.00 88.88 689 THR A CA 1
ATOM 5376 C C . THR A 1 689 ? 7.885 -28.295 -46.726 1.00 88.88 689 THR A C 1
ATOM 5378 O O . THR A 1 689 ? 8.407 -27.726 -45.770 1.00 88.88 689 THR A O 1
ATOM 5381 N N . LEU A 1 690 ? 6.575 -28.522 -46.801 1.00 90.31 690 LEU A N 1
ATOM 5382 C CA . LEU A 1 690 ? 5.584 -28.129 -45.800 1.00 90.31 690 LEU A CA 1
ATOM 5383 C C . LEU A 1 690 ? 4.939 -29.379 -45.182 1.00 90.31 690 LEU A C 1
ATOM 5385 O O . LEU A 1 690 ? 4.808 -30.394 -45.870 1.00 90.31 690 LEU A O 1
ATOM 5389 N N . PRO A 1 691 ? 4.507 -29.336 -43.911 1.00 89.56 691 PRO A N 1
ATOM 5390 C CA . PRO A 1 691 ? 3.860 -30.478 -43.272 1.00 89.56 691 PRO A CA 1
ATOM 5391 C C . PRO A 1 691 ? 2.485 -30.765 -43.891 1.00 89.56 691 PRO A C 1
ATOM 5393 O O . PRO A 1 691 ? 1.672 -29.859 -44.096 1.00 89.56 691 PRO A O 1
ATOM 5396 N N . LEU A 1 692 ? 2.193 -32.037 -44.155 1.00 88.31 692 LEU A N 1
ATOM 5397 C CA . LEU A 1 692 ? 0.883 -32.508 -44.598 1.00 88.31 692 LEU A CA 1
ATOM 5398 C C . LEU A 1 692 ? -0.006 -32.761 -43.376 1.00 88.31 692 LEU A C 1
ATOM 5400 O O . LEU A 1 692 ? 0.160 -33.750 -42.666 1.00 88.31 692 LEU A O 1
ATOM 5404 N N . VAL A 1 693 ? -0.970 -31.874 -43.123 1.00 84.88 693 VAL A N 1
ATOM 5405 C CA . VAL A 1 693 ? -1.866 -32.016 -41.965 1.00 84.88 693 VAL A CA 1
ATOM 5406 C C . VAL A 1 693 ? -2.893 -33.142 -42.176 1.00 84.88 693 VAL A C 1
ATOM 5408 O O . VAL A 1 693 ? -3.347 -33.336 -43.309 1.00 84.88 693 VAL A O 1
ATOM 5411 N N . PRO A 1 694 ? -3.331 -33.859 -41.118 1.00 79.25 694 PRO A N 1
ATOM 5412 C CA . PRO A 1 694 ? -4.189 -35.046 -41.249 1.00 79.25 694 PRO A CA 1
ATOM 5413 C C . PRO A 1 694 ? -5.480 -34.820 -42.048 1.00 79.25 694 PRO A C 1
ATOM 5415 O O . PRO A 1 694 ? -5.866 -35.654 -42.866 1.00 79.25 694 PRO A O 1
ATOM 5418 N N . GLN A 1 695 ? -6.121 -33.663 -41.864 1.00 77.50 695 GLN A N 1
ATOM 5419 C CA . GLN A 1 695 ? -7.352 -33.308 -42.578 1.00 77.50 695 GLN A CA 1
ATOM 5420 C C . GLN A 1 695 ? -7.110 -33.139 -44.086 1.00 77.50 695 GLN A C 1
ATOM 5422 O O . GLN A 1 695 ? -7.911 -33.585 -44.908 1.00 77.50 695 GLN A O 1
ATOM 5427 N N . PHE A 1 696 ? -5.971 -32.554 -44.468 1.00 84.88 696 PHE A N 1
ATOM 5428 C CA . PHE A 1 696 ? -5.614 -32.383 -45.874 1.00 84.88 696 PHE A CA 1
ATOM 5429 C C . PHE A 1 696 ? -5.136 -33.698 -46.502 1.00 84.88 696 PHE A C 1
ATOM 5431 O O . PHE A 1 696 ? -5.481 -33.987 -47.646 1.00 84.88 696 PHE A O 1
ATOM 5438 N N . ARG A 1 697 ? -4.444 -34.550 -45.733 1.00 87.50 697 ARG A N 1
ATOM 5439 C CA . ARG A 1 697 ? -4.099 -35.923 -46.135 1.00 87.50 697 ARG A CA 1
ATOM 5440 C C . ARG A 1 697 ? -5.342 -36.708 -46.550 1.00 87.50 697 ARG A C 1
ATOM 5442 O O . ARG A 1 697 ? -5.354 -37.294 -47.629 1.00 87.50 697 ARG A O 1
ATOM 5449 N N . ALA A 1 698 ? -6.392 -36.678 -45.727 1.00 86.81 698 ALA A N 1
ATOM 5450 C CA . ALA A 1 698 ? -7.656 -37.350 -46.023 1.00 86.81 698 ALA A CA 1
ATOM 5451 C C . ALA A 1 698 ? -8.295 -36.825 -47.321 1.00 86.81 698 ALA A C 1
ATOM 5453 O O . ALA A 1 698 ? -8.697 -37.617 -48.174 1.00 86.81 698 ALA A O 1
ATOM 5454 N N . LYS A 1 699 ? -8.312 -35.498 -47.522 1.00 87.81 699 LYS A N 1
ATOM 5455 C CA . LYS A 1 699 ? -8.829 -34.882 -48.755 1.00 87.81 699 LYS A CA 1
ATOM 5456 C C . LYS A 1 699 ? -8.030 -35.303 -49.992 1.00 87.81 699 LYS A C 1
ATOM 5458 O O . LYS A 1 699 ? -8.629 -35.650 -51.005 1.00 87.81 699 LYS A O 1
ATOM 5463 N N . LEU A 1 700 ? -6.697 -35.304 -49.920 1.00 91.12 700 LEU A N 1
ATOM 5464 C CA . LEU A 1 700 ? -5.839 -35.722 -51.032 1.00 91.12 700 LEU A CA 1
ATOM 5465 C C . LEU A 1 700 ? -6.028 -37.201 -51.385 1.00 91.12 700 LEU A C 1
ATOM 5467 O O . LEU A 1 700 ? -6.054 -37.535 -52.566 1.00 91.12 700 LEU A O 1
ATOM 5471 N N . LEU A 1 701 ? -6.198 -38.082 -50.397 1.00 91.56 701 LEU A N 1
ATOM 5472 C CA . LEU A 1 701 ? -6.494 -39.495 -50.654 1.00 91.56 701 LEU A CA 1
ATOM 5473 C C . LEU A 1 701 ? -7.833 -39.661 -51.384 1.00 91.56 701 LEU A C 1
ATOM 5475 O O . LEU A 1 701 ? -7.871 -40.320 -52.422 1.00 91.56 701 LEU A O 1
ATOM 5479 N N . ALA A 1 702 ? -8.885 -38.974 -50.926 1.00 89.94 702 ALA A N 1
ATOM 5480 C CA . ALA A 1 702 ? -10.189 -38.985 -51.589 1.00 89.94 702 ALA A CA 1
ATOM 5481 C C . ALA A 1 702 ? -10.111 -38.466 -53.039 1.00 89.94 702 ALA A C 1
ATOM 5483 O O . ALA A 1 702 ? -10.646 -39.085 -53.956 1.00 89.94 702 ALA A O 1
ATOM 5484 N N . MET A 1 703 ? -9.379 -37.371 -53.277 1.00 90.75 703 MET A N 1
ATOM 5485 C CA . MET A 1 703 ? -9.166 -36.843 -54.632 1.00 90.75 703 MET A CA 1
ATOM 5486 C C . MET A 1 703 ? -8.369 -37.811 -55.517 1.00 90.75 703 MET A C 1
ATOM 5488 O O . MET A 1 703 ? -8.629 -37.910 -56.715 1.00 90.75 703 MET A O 1
ATOM 5492 N N . ARG A 1 704 ? -7.406 -38.549 -54.948 1.00 91.88 704 ARG A N 1
ATOM 5493 C CA . ARG A 1 704 ? -6.624 -39.552 -55.684 1.00 91.88 704 ARG A CA 1
ATOM 5494 C C . ARG A 1 704 ? -7.503 -40.714 -56.132 1.00 91.88 704 ARG A C 1
ATOM 5496 O O . ARG A 1 704 ? -7.376 -41.163 -57.271 1.00 91.88 704 ARG A O 1
ATOM 5503 N N . GLU A 1 705 ? -8.382 -41.188 -55.257 1.00 92.06 705 GLU A N 1
ATOM 5504 C CA . GLU A 1 705 ? -9.360 -42.234 -55.567 1.00 92.06 705 GLU A CA 1
ATOM 5505 C C . GLU A 1 705 ? -10.348 -41.774 -56.641 1.00 92.06 705 GLU A C 1
ATOM 5507 O O . GLU A 1 705 ? -10.538 -42.470 -57.640 1.00 92.06 705 GLU A O 1
ATOM 5512 N N . GLU A 1 706 ? -10.900 -40.568 -56.498 1.00 90.38 706 GLU A N 1
ATOM 5513 C CA . GLU A 1 706 ? -11.798 -39.960 -57.483 1.00 90.38 706 GLU A CA 1
ATOM 5514 C C . GLU A 1 706 ? -11.120 -39.835 -58.858 1.00 90.38 706 GLU A C 1
ATOM 5516 O O . GLU A 1 706 ? -11.672 -40.226 -59.891 1.00 90.38 706 GLU A O 1
ATOM 5521 N N . GLN A 1 707 ? -9.872 -39.370 -58.889 1.00 91.94 707 GLN A N 1
ATOM 5522 C CA . GLN A 1 707 ? -9.114 -39.249 -60.127 1.00 91.94 707 GLN A CA 1
ATOM 5523 C C . GLN A 1 707 ? -8.813 -40.616 -60.762 1.00 91.94 707 GLN A C 1
ATOM 5525 O O . GLN A 1 707 ? -8.857 -40.751 -61.988 1.00 91.94 707 GLN A O 1
ATOM 5530 N N . GLN A 1 708 ? -8.535 -41.650 -59.961 1.00 90.38 708 GLN A N 1
ATOM 5531 C CA . GLN A 1 708 ? -8.378 -43.023 -60.453 1.00 90.38 708 GLN A CA 1
ATOM 5532 C C . GLN A 1 708 ? -9.687 -43.587 -61.010 1.00 90.38 708 GLN A C 1
ATOM 5534 O O . GLN A 1 708 ? -9.663 -44.268 -62.039 1.00 90.38 708 GLN A O 1
ATOM 5539 N N . TYR A 1 709 ? -10.812 -43.294 -60.360 1.00 92.62 709 TYR A N 1
ATOM 5540 C CA . TYR A 1 709 ? -12.142 -43.659 -60.830 1.00 92.62 709 TYR A CA 1
ATOM 5541 C C . TYR A 1 709 ? -12.426 -43.041 -62.204 1.00 92.62 709 TYR A C 1
ATOM 5543 O O . TYR A 1 709 ? -12.681 -43.780 -63.157 1.00 92.62 709 TYR A O 1
ATOM 5551 N N . TYR A 1 710 ? -12.262 -41.724 -62.365 1.00 90.12 710 TYR A N 1
ATOM 5552 C CA . TYR A 1 710 ? -12.463 -41.068 -63.662 1.00 90.12 710 TYR A CA 1
ATOM 5553 C C . TYR A 1 710 ? -11.459 -41.520 -64.725 1.00 90.12 710 TYR A C 1
ATOM 5555 O O . TYR A 1 710 ? -11.821 -41.689 -65.888 1.00 90.12 710 TYR A O 1
ATOM 5563 N N . LYS A 1 711 ? -10.209 -41.805 -64.345 1.00 90.25 711 LYS A N 1
ATOM 5564 C CA . LYS A 1 711 ? -9.214 -42.374 -65.264 1.00 90.25 711 LYS A CA 1
ATOM 5565 C C . LYS A 1 711 ? -9.647 -43.737 -65.814 1.00 90.25 711 LYS A C 1
ATOM 5567 O O . LYS A 1 711 ? -9.380 -44.023 -66.981 1.00 90.25 711 LYS A O 1
ATOM 5572 N N . LYS A 1 712 ? -10.308 -44.570 -65.000 1.00 89.81 712 LYS A N 1
ATOM 5573 C CA . LYS A 1 712 ? -10.900 -45.844 -65.442 1.00 89.81 712 LYS A CA 1
ATOM 5574 C C . LYS A 1 712 ? -12.146 -45.607 -66.298 1.00 89.81 712 LYS A C 1
ATOM 5576 O O . LYS A 1 712 ? -12.232 -46.171 -67.384 1.00 89.81 712 LYS A O 1
ATOM 5581 N N . LEU A 1 713 ? -13.057 -44.743 -65.845 1.00 90.69 713 LEU A N 1
ATOM 5582 C CA . LEU A 1 713 ? -14.334 -44.453 -66.504 1.00 90.69 713 LEU A CA 1
ATOM 5583 C C . LEU A 1 713 ? -14.156 -43.828 -67.898 1.00 90.69 713 LEU A C 1
ATOM 5585 O O . LEU A 1 713 ? -14.787 -44.255 -68.859 1.00 90.69 713 LEU A O 1
ATOM 5589 N N . CYS A 1 714 ? -13.273 -42.836 -68.028 1.00 86.94 714 CYS A N 1
ATOM 5590 C CA . CYS A 1 714 ? -13.052 -42.095 -69.272 1.00 86.94 714 CYS A CA 1
ATOM 5591 C C . CYS A 1 714 ? -12.071 -42.791 -70.235 1.00 86.94 714 CYS A C 1
ATOM 5593 O O . CYS A 1 714 ? -11.955 -42.387 -71.394 1.00 86.94 714 CYS A O 1
ATOM 5595 N N . GLY A 1 715 ? -11.346 -43.822 -69.783 1.00 86.88 715 GLY A N 1
ATOM 5596 C CA . GLY A 1 715 ? -10.493 -44.671 -70.617 1.00 86.88 715 GLY A CA 1
ATOM 5597 C C . GLY A 1 715 ? -9.511 -43.900 -71.511 1.00 86.88 715 GLY A C 1
ATOM 5598 O O . GLY A 1 715 ? -8.566 -43.270 -71.032 1.00 86.88 715 GLY A O 1
ATOM 5599 N N . LYS A 1 716 ? -9.703 -43.983 -72.837 1.00 85.56 716 LYS A N 1
ATOM 5600 C CA . LYS A 1 716 ? -8.851 -43.304 -73.837 1.00 85.56 716 LYS A CA 1
ATOM 5601 C C . LYS A 1 716 ? -9.055 -41.785 -73.882 1.00 85.56 716 LYS A C 1
ATOM 5603 O O . LYS A 1 716 ? -8.135 -41.085 -74.289 1.00 85.56 716 LYS A O 1
ATOM 5608 N N . SER A 1 717 ? -10.213 -41.290 -73.450 1.00 86.38 717 SER A N 1
ATOM 5609 C CA . SER A 1 717 ? -10.543 -39.859 -73.441 1.00 86.38 717 SER A CA 1
ATOM 5610 C C . SER A 1 717 ? -9.948 -39.117 -72.241 1.00 86.38 717 SER A C 1
ATOM 5612 O O . SER A 1 717 ? -9.979 -37.890 -72.206 1.00 86.38 717 SER A O 1
ATOM 5614 N N . TYR A 1 718 ? -9.395 -39.841 -71.260 1.00 90.31 718 TYR A N 1
ATOM 5615 C CA . TYR A 1 718 ? -8.723 -39.241 -70.111 1.00 90.31 718 TYR A CA 1
ATOM 5616 C C . TYR A 1 718 ? -7.331 -38.718 -70.491 1.00 90.31 718 TYR A C 1
ATOM 5618 O O . TYR A 1 718 ? -6.481 -39.460 -70.997 1.00 90.31 718 TYR A O 1
ATOM 5626 N N . ASN A 1 719 ? -7.049 -37.455 -70.182 1.00 89.25 719 ASN A N 1
ATOM 5627 C CA . ASN A 1 719 ? -5.764 -36.813 -70.422 1.00 89.25 719 ASN A CA 1
ATOM 5628 C C . ASN A 1 719 ? -4.705 -37.321 -69.431 1.00 89.25 719 ASN A C 1
ATOM 5630 O O . ASN A 1 719 ? -4.428 -36.723 -68.395 1.00 89.25 719 ASN A O 1
ATOM 5634 N N . LYS A 1 720 ? -4.066 -38.444 -69.770 1.00 86.25 720 LYS A N 1
ATOM 5635 C CA . LYS A 1 720 ? -3.027 -39.070 -68.934 1.00 86.25 720 LYS A CA 1
ATOM 5636 C C . LYS A 1 720 ? -1.789 -38.188 -68.742 1.00 86.25 720 LYS A C 1
ATOM 5638 O O . LYS A 1 720 ? -1.107 -38.348 -67.737 1.00 86.25 720 LYS A O 1
ATOM 5643 N N . LYS A 1 721 ? -1.505 -37.275 -69.682 1.00 85.69 721 LYS A N 1
ATOM 5644 C CA . LYS A 1 721 ? -0.339 -36.380 -69.621 1.00 85.69 721 LYS A CA 1
ATOM 5645 C C . LYS A 1 721 ? -0.510 -35.310 -68.543 1.00 85.69 721 LYS A C 1
ATOM 5647 O O . LYS A 1 721 ? 0.439 -35.020 -67.829 1.00 85.69 721 LYS A O 1
ATOM 5652 N N . GLN A 1 722 ? -1.706 -34.735 -68.415 1.00 86.81 722 GLN A N 1
ATOM 5653 C CA . GLN A 1 722 ? -2.013 -33.751 -67.369 1.00 86.81 722 GLN A CA 1
ATOM 5654 C C . GLN A 1 722 ? -2.595 -34.379 -66.097 1.00 86.81 722 GLN A C 1
ATOM 5656 O O . GLN A 1 722 ? -2.516 -33.771 -65.035 1.00 86.81 722 GLN A O 1
ATOM 5661 N N . GLY A 1 723 ? -3.059 -35.627 -66.151 1.00 85.50 723 GLY A N 1
ATOM 5662 C CA . GLY A 1 723 ? -3.515 -36.386 -64.985 1.00 85.50 723 GLY A CA 1
ATOM 5663 C C . GLY A 1 723 ? -2.436 -36.711 -63.940 1.00 85.50 723 GLY A C 1
ATOM 5664 O O . GLY A 1 723 ? -2.719 -37.437 -62.994 1.00 85.50 723 GLY A O 1
ATOM 5665 N N . VAL A 1 724 ? -1.204 -36.219 -64.099 1.00 89.12 724 VAL A N 1
ATOM 5666 C CA . VAL A 1 724 ? -0.160 -36.246 -63.058 1.00 89.12 724 VAL A CA 1
ATOM 5667 C C . VAL A 1 724 ? -0.324 -35.116 -62.033 1.00 89.12 724 VAL A C 1
ATOM 5669 O O . VAL A 1 724 ? 0.197 -35.214 -60.921 1.00 89.12 724 VAL A O 1
ATOM 5672 N N . TYR A 1 725 ? -1.053 -34.054 -62.392 1.00 92.44 725 TYR A N 1
ATOM 5673 C CA . TYR A 1 725 ? -1.400 -32.959 -61.491 1.00 92.44 725 TYR A CA 1
ATOM 5674 C C . TYR A 1 725 ? -2.553 -33.355 -60.566 1.00 92.44 725 TYR A C 1
ATOM 5676 O O . TYR A 1 725 ? -3.433 -34.129 -60.949 1.00 92.44 725 TYR A O 1
ATOM 5684 N N . ILE A 1 726 ? -2.557 -32.774 -59.367 1.00 93.12 726 ILE A N 1
ATOM 5685 C CA . ILE A 1 726 ? -3.630 -32.954 -58.382 1.00 93.12 726 ILE A CA 1
ATOM 5686 C C . ILE A 1 726 ? -4.857 -32.124 -58.783 1.00 93.12 726 ILE A C 1
ATOM 5688 O O . ILE A 1 726 ? -5.992 -32.575 -58.661 1.00 93.12 726 ILE A O 1
ATOM 5692 N N . TYR A 1 727 ? -4.645 -30.907 -59.300 1.00 91.56 727 TYR A N 1
ATOM 5693 C CA . TYR A 1 727 ? -5.734 -29.979 -59.615 1.00 91.56 727 TYR A CA 1
ATOM 5694 C C . TYR A 1 727 ? -6.199 -30.092 -61.074 1.00 91.56 727 TYR A C 1
ATOM 5696 O O . TYR A 1 727 ? -5.879 -29.254 -61.928 1.00 91.56 727 TYR A O 1
ATOM 5704 N N . VAL A 1 728 ? -6.943 -31.160 -61.362 1.00 91.25 728 VAL A N 1
ATOM 5705 C CA . VAL A 1 728 ? -7.481 -31.483 -62.694 1.00 91.25 728 VAL A CA 1
ATOM 5706 C C . VAL A 1 728 ? -9.010 -31.558 -62.699 1.00 91.25 728 VAL A C 1
ATOM 5708 O O . VAL A 1 728 ? -9.640 -31.654 -61.650 1.00 91.25 728 VAL A O 1
ATOM 5711 N N . ASP A 1 729 ? -9.613 -31.509 -63.886 1.00 89.44 729 ASP A N 1
ATOM 5712 C CA . ASP A 1 729 ? -11.021 -31.851 -64.095 1.00 89.44 729 ASP A CA 1
ATOM 5713 C C . ASP A 1 729 ? -11.242 -33.372 -64.244 1.00 89.44 729 ASP A C 1
ATOM 5715 O O . ASP A 1 729 ? -10.301 -34.171 -64.245 1.00 89.44 729 ASP A O 1
ATOM 5719 N N . GLN A 1 730 ? -12.504 -33.780 -64.400 1.00 89.25 730 GLN A N 1
ATOM 5720 C CA . GLN A 1 730 ? -12.912 -35.186 -64.543 1.00 89.25 730 GLN A CA 1
ATOM 5721 C C . GLN A 1 730 ? -12.305 -35.876 -65.779 1.00 89.25 730 GLN A C 1
ATOM 5723 O O . GLN A 1 730 ? -12.172 -37.094 -65.804 1.00 89.25 730 GLN A O 1
ATOM 5728 N N . LEU A 1 731 ? -11.887 -35.120 -66.800 1.00 89.88 731 LEU A N 1
ATOM 5729 C CA . LEU A 1 731 ? -11.212 -35.652 -67.987 1.00 89.88 731 LEU A CA 1
ATOM 5730 C C . LEU A 1 731 ? -9.684 -35.670 -67.830 1.00 89.88 731 LEU A C 1
ATOM 5732 O O . LEU A 1 731 ? -8.981 -36.059 -68.759 1.00 89.88 731 LEU A O 1
ATOM 5736 N N . GLY A 1 732 ? -9.151 -35.264 -66.676 1.00 88.19 732 GLY A N 1
ATOM 5737 C CA . GLY A 1 732 ? -7.717 -35.217 -66.399 1.00 88.19 732 GLY A CA 1
ATOM 5738 C C . GLY A 1 732 ? -7.014 -33.977 -66.943 1.00 88.19 732 GLY A C 1
ATOM 5739 O O . GLY A 1 732 ? -5.783 -33.946 -66.964 1.00 88.19 732 GLY A O 1
ATOM 5740 N N . ASN A 1 733 ? -7.750 -32.957 -67.395 1.00 90.25 733 ASN A N 1
ATOM 5741 C CA . ASN A 1 733 ? -7.143 -31.705 -67.837 1.00 90.25 733 ASN A CA 1
ATOM 5742 C C . ASN A 1 733 ? -6.851 -30.814 -66.632 1.00 90.25 733 ASN A C 1
ATOM 5744 O O . ASN A 1 733 ? -7.706 -30.602 -65.773 1.00 90.25 733 ASN A O 1
ATOM 5748 N N . ARG A 1 734 ? -5.650 -30.239 -66.580 1.00 91.12 734 ARG A N 1
ATOM 5749 C CA . ARG A 1 734 ? -5.252 -29.337 -65.495 1.00 91.12 734 ARG A CA 1
ATOM 5750 C C . ARG A 1 734 ? -6.084 -28.057 -65.522 1.00 91.12 734 ARG A C 1
ATOM 5752 O O . ARG A 1 734 ? -6.227 -27.414 -66.567 1.00 91.12 734 ARG A O 1
ATOM 5759 N N . ILE A 1 735 ? -6.533 -27.618 -64.349 1.00 88.94 735 ILE A N 1
ATOM 5760 C CA . ILE A 1 735 ? -7.189 -26.320 -64.190 1.00 88.94 735 ILE A CA 1
ATOM 5761 C C . ILE A 1 735 ? -6.226 -25.188 -64.590 1.00 88.94 735 ILE A C 1
ATOM 5763 O O . ILE A 1 735 ? -5.071 -25.122 -64.165 1.00 88.94 735 ILE A O 1
ATOM 5767 N N . LYS A 1 736 ? -6.692 -24.268 -65.443 1.00 85.25 736 LYS A N 1
ATOM 5768 C CA . LYS A 1 736 ? -5.874 -23.141 -65.921 1.00 85.25 736 LYS A CA 1
ATOM 5769 C C . LYS A 1 736 ? -5.588 -22.164 -64.770 1.00 85.25 736 LYS A C 1
ATOM 5771 O O . LYS A 1 736 ? -6.525 -21.833 -64.046 1.00 85.25 736 LYS A O 1
ATOM 5776 N N . PRO A 1 737 ? -4.367 -21.596 -64.652 1.00 83.06 737 PRO A N 1
ATOM 5777 C CA . PRO A 1 737 ? -4.049 -20.626 -63.600 1.00 83.06 737 PRO A CA 1
ATOM 5778 C C . PRO A 1 737 ? -5.073 -19.487 -63.496 1.00 83.06 737 PRO A C 1
ATOM 57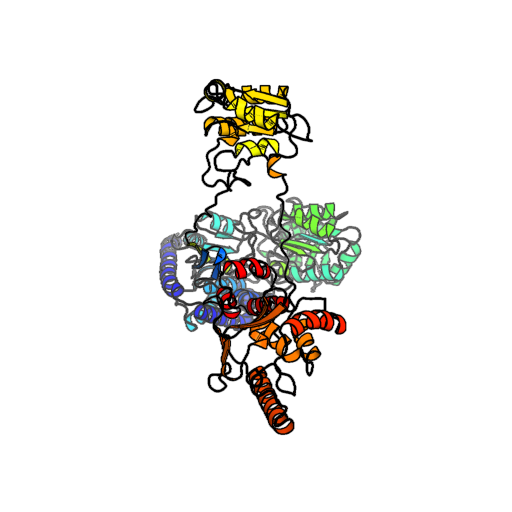80 O O . PRO A 1 737 ? -5.533 -19.163 -62.407 1.00 83.06 737 PRO A O 1
ATOM 5783 N N . ASP A 1 738 ? -5.486 -18.917 -64.629 1.00 84.69 738 ASP A N 1
ATOM 5784 C CA . ASP A 1 738 ? -6.425 -17.790 -64.672 1.00 84.69 738 ASP A CA 1
ATOM 5785 C C . ASP A 1 738 ? -7.798 -18.084 -64.063 1.00 84.69 738 ASP A C 1
ATOM 5787 O O . ASP A 1 738 ? -8.455 -17.144 -63.615 1.00 84.69 738 ASP A O 1
ATOM 5791 N N . TYR A 1 739 ? -8.218 -19.354 -64.016 1.00 88.00 739 TYR A N 1
ATOM 5792 C CA . TYR A 1 739 ? -9.499 -19.753 -63.434 1.00 88.00 739 TYR A CA 1
ATOM 5793 C C . TYR A 1 739 ? -9.621 -19.238 -61.996 1.00 88.00 739 TYR A C 1
ATOM 5795 O O . TYR A 1 739 ? -10.552 -18.506 -61.677 1.00 88.00 739 TYR A O 1
ATOM 5803 N N . LEU A 1 740 ? -8.600 -19.491 -61.170 1.00 87.88 740 LEU A N 1
ATOM 5804 C CA . LEU A 1 740 ? -8.548 -19.026 -59.781 1.00 87.88 740 LEU A CA 1
ATOM 5805 C C . LEU A 1 740 ? -8.558 -17.497 -59.669 1.00 87.88 740 LEU A C 1
ATOM 5807 O O . LEU A 1 740 ? -9.094 -16.944 -58.721 1.00 87.88 740 LEU A O 1
ATOM 5811 N N . THR A 1 741 ? -7.953 -16.785 -60.621 1.00 85.81 741 THR A N 1
ATOM 5812 C CA . THR A 1 741 ? -7.877 -15.312 -60.571 1.00 85.81 741 THR A CA 1
ATOM 5813 C C . THR A 1 741 ? -9.178 -14.638 -60.964 1.00 85.81 741 THR A C 1
ATOM 5815 O O . THR A 1 741 ? -9.477 -13.572 -60.436 1.00 85.81 741 THR A O 1
ATOM 5818 N N . ARG A 1 742 ? -9.930 -15.246 -61.883 1.00 87.56 742 ARG A N 1
ATOM 5819 C CA . ARG A 1 742 ? -11.207 -14.713 -62.358 1.00 87.56 742 ARG A CA 1
ATOM 5820 C C . ARG A 1 742 ? -12.358 -15.095 -61.437 1.00 87.56 742 ARG A C 1
ATOM 5822 O O . ARG A 1 742 ? -13.098 -14.221 -61.018 1.00 87.56 742 ARG A O 1
ATOM 5829 N N . GLN A 1 743 ? -12.445 -16.372 -61.082 1.00 90.69 743 GLN A N 1
ATOM 5830 C CA . GLN A 1 743 ? -13.613 -16.922 -60.397 1.00 90.69 743 GLN A CA 1
ATOM 5831 C C . GLN A 1 743 ? -13.584 -16.677 -58.893 1.00 90.69 743 GLN A C 1
ATOM 5833 O O . GLN A 1 743 ? -14.634 -16.558 -58.285 1.00 90.69 743 GLN A O 1
ATOM 5838 N N . PHE A 1 744 ? -12.406 -16.562 -58.268 1.00 92.25 744 PHE A N 1
ATOM 5839 C CA . PHE A 1 744 ? -12.346 -16.350 -56.820 1.00 92.25 744 PHE A CA 1
ATOM 5840 C C . PHE A 1 744 ? -12.934 -14.997 -56.375 1.00 92.25 744 PHE A C 1
ATOM 5842 O O . PHE A 1 744 ? -13.752 -15.000 -55.464 1.00 92.25 744 PHE A O 1
ATOM 5849 N N . PRO A 1 745 ? -12.607 -13.841 -56.993 1.00 89.81 745 PRO A N 1
ATOM 5850 C CA . PRO A 1 745 ? -13.242 -12.577 -56.616 1.00 89.81 745 PRO A CA 1
ATOM 5851 C C . PRO A 1 745 ? -14.758 -12.544 -56.847 1.00 89.81 745 PRO A C 1
ATOM 5853 O O . PRO A 1 745 ? -15.437 -11.811 -56.135 1.00 89.81 745 PRO A O 1
ATOM 5856 N N . GLU A 1 746 ? -15.257 -13.278 -57.847 1.00 90.38 746 GLU A N 1
ATOM 5857 C CA . GLU A 1 746 ? -16.689 -13.421 -58.153 1.00 90.38 746 GLU A CA 1
ATOM 5858 C C . GLU A 1 746 ? -17.368 -14.281 -57.078 1.00 90.38 746 GLU A C 1
ATOM 5860 O O . GLU A 1 746 ? -18.272 -13.798 -56.405 1.00 90.38 746 GLU A O 1
ATOM 5865 N N . PHE A 1 747 ? -16.813 -15.465 -56.800 1.00 92.81 747 PHE A N 1
ATOM 5866 C CA . PHE A 1 747 ? -17.256 -16.373 -55.739 1.00 92.81 747 PHE A CA 1
ATOM 5867 C C . PHE A 1 747 ? -17.330 -15.691 -54.366 1.00 92.81 747 PHE A C 1
ATOM 5869 O O . PHE A 1 747 ? -18.294 -15.867 -53.632 1.00 92.81 747 PHE A O 1
ATOM 5876 N N . MET A 1 748 ? -16.328 -14.876 -54.012 1.00 91.19 748 MET A N 1
ATOM 5877 C CA . MET A 1 748 ? -16.348 -14.143 -52.742 1.00 91.19 748 MET A CA 1
ATOM 5878 C C . MET A 1 748 ? -17.578 -13.233 -52.640 1.00 91.19 748 MET A C 1
ATOM 5880 O O . MET A 1 748 ? -18.194 -13.184 -51.587 1.00 91.19 748 MET A O 1
ATOM 5884 N N . VAL A 1 749 ? -17.948 -12.541 -53.721 1.00 89.25 749 VAL A N 1
ATOM 5885 C CA . VAL A 1 749 ? -19.118 -11.648 -53.729 1.00 89.25 749 VAL A CA 1
ATOM 5886 C C . VAL A 1 749 ? -20.427 -12.440 -53.723 1.00 89.25 749 VAL A C 1
ATOM 5888 O O . VAL A 1 749 ? -21.355 -12.038 -53.035 1.00 89.25 749 VAL A O 1
ATOM 5891 N N . GLU A 1 750 ? -20.499 -13.559 -54.448 1.00 90.38 750 GLU A N 1
ATOM 5892 C CA . GLU A 1 750 ? -21.687 -14.431 -54.504 1.00 90.38 750 GLU A CA 1
ATOM 5893 C C . GLU A 1 750 ? -22.033 -15.077 -53.155 1.00 90.38 750 GLU A C 1
ATOM 5895 O O . GLU A 1 750 ? -23.196 -15.371 -52.899 1.00 90.38 750 GLU A O 1
ATOM 5900 N N . HIS A 1 751 ? -21.036 -15.276 -52.290 1.00 89.69 751 HIS A N 1
ATOM 5901 C CA . HIS A 1 751 ? -21.186 -15.885 -50.967 1.00 89.69 751 HIS A CA 1
ATOM 5902 C C . HIS A 1 751 ? -21.054 -14.867 -49.815 1.00 89.69 751 HIS A C 1
ATOM 5904 O O . HIS A 1 751 ? -20.607 -15.224 -48.727 1.00 89.69 751 HIS A O 1
ATOM 5910 N N . ASP A 1 752 ? -21.403 -13.598 -50.057 1.00 87.06 752 ASP A N 1
ATOM 5911 C CA . ASP A 1 752 ? -21.441 -12.510 -49.061 1.00 87.06 752 ASP A CA 1
ATOM 5912 C C . ASP A 1 752 ? -20.101 -12.175 -48.375 1.00 87.06 752 ASP A C 1
ATOM 5914 O O . ASP A 1 752 ? -20.047 -11.503 -47.340 1.00 87.06 752 ASP A O 1
ATOM 5918 N N . PHE A 1 753 ? -18.974 -12.558 -48.977 1.00 86.50 753 PHE A N 1
ATOM 5919 C CA . PHE A 1 753 ? -17.662 -12.083 -48.560 1.00 86.50 753 PHE A CA 1
ATOM 5920 C C . PHE A 1 753 ? -17.274 -10.792 -49.283 1.00 86.50 753 PHE A C 1
ATOM 5922 O O . PHE A 1 753 ? -17.630 -10.496 -50.426 1.00 86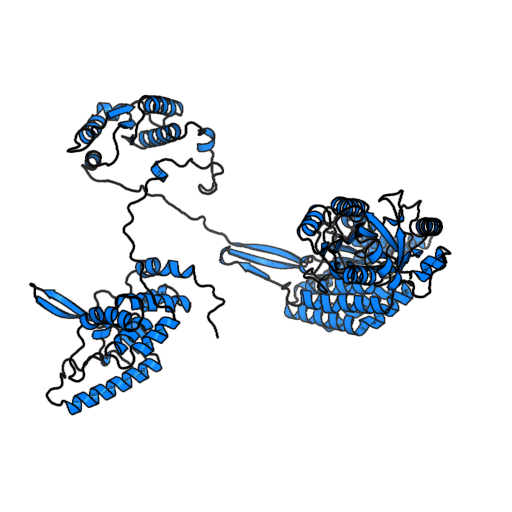.50 753 PHE A O 1
ATOM 5929 N N . ARG A 1 754 ? -16.401 -10.012 -48.643 1.00 84.56 754 ARG A N 1
ATOM 5930 C CA . ARG A 1 754 ? -15.796 -8.847 -49.295 1.00 84.56 754 ARG A CA 1
ATOM 5931 C C . ARG A 1 754 ? -14.972 -9.269 -50.519 1.00 84.56 754 ARG A C 1
ATOM 5933 O O . ARG A 1 754 ? -14.139 -10.177 -50.454 1.00 84.56 754 ARG A O 1
ATOM 5940 N N . LYS A 1 755 ? -15.094 -8.506 -51.608 1.00 86.31 755 LYS A N 1
ATOM 5941 C CA . LYS A 1 755 ? -14.298 -8.721 -52.823 1.00 86.31 755 LYS A CA 1
ATOM 5942 C C . LYS A 1 755 ? -12.795 -8.666 -52.521 1.00 86.31 755 LYS A C 1
ATOM 5944 O O . LYS A 1 755 ? -12.268 -7.622 -52.103 1.00 86.31 755 LYS A O 1
ATOM 5949 N N . MET A 1 756 ? -12.102 -9.771 -52.783 1.00 86.56 756 MET A N 1
ATOM 5950 C CA . MET A 1 756 ? -10.651 -9.903 -52.645 1.00 86.56 756 MET A CA 1
ATOM 5951 C C . MET A 1 756 ? -10.038 -10.698 -53.795 1.00 86.56 756 MET A C 1
ATOM 5953 O O . MET A 1 756 ? -10.710 -11.481 -54.464 1.00 86.56 756 MET A O 1
ATOM 5957 N N . ARG A 1 757 ? -8.751 -10.467 -54.057 1.00 88.69 757 ARG A N 1
ATOM 5958 C CA . ARG A 1 757 ? -8.006 -11.197 -55.084 1.00 88.69 757 ARG A CA 1
ATOM 5959 C C . ARG A 1 757 ? -7.582 -12.541 -54.513 1.00 88.69 757 ARG A C 1
ATOM 5961 O O . ARG A 1 757 ? -7.257 -12.642 -53.338 1.00 88.69 757 ARG A O 1
ATOM 5968 N N . PHE A 1 758 ? -7.436 -13.544 -55.372 1.00 88.94 758 PHE A N 1
ATOM 5969 C CA . PHE A 1 758 ? -6.917 -14.850 -54.952 1.00 88.94 758 PHE A CA 1
ATOM 5970 C C . PHE A 1 758 ? -5.537 -14.757 -54.269 1.00 88.94 758 PHE A C 1
ATOM 5972 O O . PHE A 1 758 ? -5.243 -15.491 -53.334 1.00 88.94 758 PHE A O 1
ATOM 5979 N N . HIS A 1 759 ? -4.690 -13.812 -54.697 1.00 86.19 759 HIS A N 1
ATOM 5980 C CA . HIS A 1 759 ? -3.378 -13.595 -54.078 1.00 86.19 759 HIS A CA 1
ATOM 5981 C C . HIS A 1 759 ? -3.464 -13.076 -52.633 1.00 86.19 759 HIS A C 1
ATOM 5983 O O . HIS A 1 759 ? -2.519 -13.250 -51.871 1.00 86.19 759 HIS A O 1
ATOM 5989 N N . ASP A 1 760 ? -4.592 -12.483 -52.238 1.00 86.12 760 ASP A N 1
ATOM 5990 C CA . ASP A 1 760 ? -4.789 -11.945 -50.894 1.00 86.12 760 ASP A CA 1
ATOM 5991 C C . ASP A 1 760 ? -4.955 -13.069 -49.841 1.00 86.12 760 ASP A C 1
ATOM 5993 O O . ASP A 1 760 ? -4.690 -12.867 -48.655 1.00 86.12 760 ASP A O 1
ATOM 5997 N N . LEU A 1 761 ? -5.268 -14.305 -50.262 1.00 88.25 761 LEU A N 1
ATOM 5998 C CA . LEU A 1 761 ? -5.286 -15.478 -49.371 1.00 88.25 761 LEU A CA 1
ATOM 5999 C C . LEU A 1 761 ? -3.917 -15.756 -48.743 1.00 88.25 761 LEU A C 1
ATOM 6001 O O . LEU A 1 761 ? -3.824 -16.167 -47.590 1.00 88.25 761 LEU A O 1
ATOM 6005 N N . ARG A 1 762 ? -2.845 -15.420 -49.461 1.00 87.56 762 ARG A N 1
ATOM 6006 C CA . ARG A 1 762 ? -1.476 -15.515 -48.959 1.00 87.56 762 ARG A CA 1
ATOM 6007 C C . ARG A 1 762 ? -1.202 -14.543 -47.809 1.00 87.56 762 ARG A C 1
ATOM 6009 O O . ARG A 1 762 ? -0.461 -14.889 -46.893 1.00 87.56 762 ARG A O 1
ATOM 6016 N N . HIS A 1 763 ? -1.816 -13.357 -47.833 1.00 83.56 763 HIS A N 1
ATOM 6017 C CA . HIS A 1 763 ? -1.779 -12.422 -46.704 1.00 83.56 763 HIS A CA 1
ATOM 6018 C C . HIS A 1 763 ? -2.573 -12.961 -45.508 1.00 83.56 763 HIS A C 1
ATOM 6020 O O . HIS A 1 763 ? -2.160 -12.773 -44.368 1.00 83.56 763 HIS A O 1
ATOM 6026 N N . SER A 1 764 ? -3.664 -13.686 -45.771 1.00 86.44 764 SER A N 1
ATOM 6027 C CA . SER A 1 764 ? -4.454 -14.365 -44.733 1.00 86.44 764 SER A CA 1
ATOM 6028 C C . SER A 1 764 ? -3.644 -15.465 -44.040 1.00 86.44 764 SER A C 1
ATOM 6030 O O . SER A 1 764 ? -3.574 -15.473 -42.817 1.00 86.44 764 SER A O 1
ATOM 6032 N N . CYS A 1 765 ? -2.936 -16.308 -44.803 1.00 87.31 765 CYS A N 1
ATOM 6033 C CA . CYS A 1 765 ? -2.008 -17.312 -44.267 1.00 87.31 765 CYS A CA 1
ATOM 6034 C C . CYS A 1 765 ? -0.955 -16.685 -43.336 1.00 87.31 765 CYS A C 1
ATOM 6036 O O . CYS A 1 765 ? -0.794 -17.103 -42.193 1.00 87.31 765 CYS A O 1
ATOM 6038 N N . ALA A 1 766 ? -0.282 -15.628 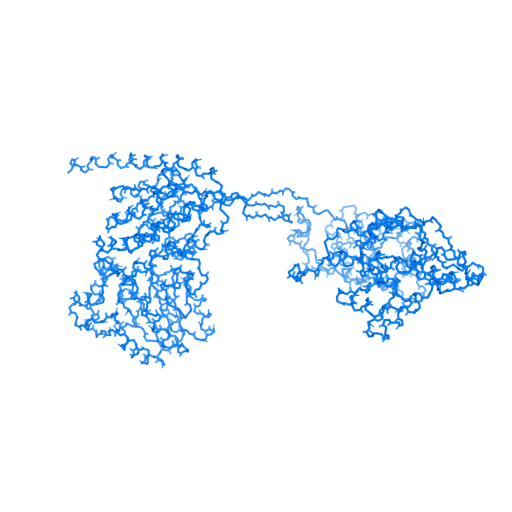-43.805 1.00 84.56 766 ALA A N 1
ATOM 6039 C CA . ALA A 1 766 ? 0.739 -14.927 -43.031 1.00 84.56 766 ALA A CA 1
ATOM 6040 C C . ALA A 1 766 ? 0.190 -14.344 -41.720 1.00 84.56 766 ALA A C 1
ATOM 6042 O O . ALA A 1 766 ? 0.817 -14.482 -40.674 1.00 84.56 766 ALA A O 1
ATOM 6043 N N . SER A 1 767 ? -0.988 -13.711 -41.778 1.00 80.75 767 SER A N 1
ATOM 6044 C CA . SER A 1 767 ? -1.641 -13.125 -40.605 1.00 80.75 767 SER A CA 1
ATOM 6045 C C . SER A 1 767 ? -2.044 -14.180 -39.576 1.00 80.75 767 SER A C 1
ATOM 6047 O O . SER A 1 767 ? -1.938 -13.918 -38.383 1.00 80.75 767 SER A O 1
ATOM 6049 N N . LEU A 1 768 ? -2.508 -15.353 -40.019 1.00 80.94 768 LEU A N 1
ATOM 6050 C CA . LEU A 1 768 ? -2.885 -16.450 -39.125 1.00 80.94 768 LEU A CA 1
ATOM 6051 C C . LEU A 1 768 ? -1.661 -17.073 -38.453 1.00 80.94 768 LEU A C 1
ATOM 6053 O O . LEU A 1 768 ? -1.668 -17.251 -37.242 1.00 80.94 768 LEU A O 1
ATOM 6057 N N . LEU A 1 769 ? -0.591 -17.340 -39.209 1.00 83.50 769 LEU A N 1
ATOM 6058 C CA . LEU A 1 769 ? 0.659 -17.858 -38.643 1.00 83.50 769 LEU A CA 1
ATOM 6059 C C . LEU A 1 769 ? 1.252 -16.886 -37.616 1.00 83.50 769 LEU A C 1
ATOM 6061 O O . LEU A 1 769 ? 1.703 -17.314 -36.557 1.00 83.50 769 LEU A O 1
ATOM 6065 N N . LEU A 1 770 ? 1.191 -15.580 -37.894 1.00 80.12 770 LEU A N 1
ATOM 6066 C CA . LEU A 1 770 ? 1.632 -14.554 -36.952 1.00 80.12 770 LEU A CA 1
ATOM 6067 C C . LEU A 1 770 ? 0.767 -14.538 -35.682 1.00 80.12 770 LEU A C 1
ATOM 6069 O O . LEU A 1 770 ? 1.307 -14.475 -34.583 1.00 80.12 770 LEU A O 1
ATOM 6073 N N . ALA A 1 771 ? -0.559 -14.655 -35.816 1.00 74.00 771 ALA A N 1
ATOM 6074 C CA . ALA A 1 771 ? -1.469 -14.750 -34.672 1.00 74.00 771 ALA A CA 1
ATOM 6075 C C . ALA A 1 771 ? -1.232 -16.014 -33.823 1.00 74.00 771 ALA A C 1
ATOM 6077 O O . ALA A 1 771 ? -1.456 -15.991 -32.617 1.00 74.00 771 ALA A O 1
ATOM 6078 N N . CYS A 1 772 ? -0.729 -17.092 -34.430 1.00 75.12 772 CYS A N 1
ATOM 6079 C CA . CYS A 1 772 ? -0.294 -18.306 -33.737 1.00 75.12 772 CYS A CA 1
ATOM 6080 C C . CYS A 1 772 ? 1.126 -18.207 -33.142 1.00 75.12 772 CYS A C 1
ATOM 6082 O O . CYS A 1 772 ? 1.652 -19.214 -32.675 1.00 75.12 772 CYS A O 1
ATOM 6084 N N . GLY A 1 773 ? 1.764 -17.031 -33.170 1.00 77.31 773 GLY A N 1
ATOM 6085 C CA . GLY A 1 773 ? 3.093 -16.810 -32.593 1.00 77.31 773 GLY A CA 1
ATOM 6086 C C . GLY A 1 773 ? 4.253 -17.355 -33.430 1.00 77.31 773 GLY A C 1
ATOM 6087 O O . GLY A 1 773 ? 5.367 -17.473 -32.923 1.00 77.31 773 GLY A O 1
ATOM 6088 N N . VAL A 1 774 ? 4.030 -17.694 -34.706 1.00 80.12 774 VAL A N 1
ATOM 6089 C CA . VAL A 1 774 ? 5.103 -18.175 -35.587 1.00 80.12 774 VAL A CA 1
ATOM 6090 C C . VAL A 1 774 ? 6.046 -17.008 -35.923 1.00 80.12 774 VAL A C 1
ATOM 6092 O O . VAL A 1 774 ? 5.589 -15.992 -36.455 1.00 80.12 774 VAL A O 1
ATOM 6095 N N . PRO A 1 775 ? 7.367 -17.126 -35.683 1.00 82.62 775 PRO A N 1
ATOM 6096 C CA . PRO A 1 775 ? 8.312 -16.052 -35.973 1.00 82.62 775 PRO A CA 1
ATOM 6097 C C . PRO A 1 775 ? 8.294 -15.625 -37.448 1.00 82.62 775 PRO A C 1
ATOM 6099 O O . PRO A 1 775 ? 8.279 -16.464 -38.352 1.00 82.62 775 PRO A O 1
ATOM 6102 N N . LEU A 1 776 ? 8.409 -14.317 -37.719 1.00 80.25 776 LEU A N 1
ATOM 6103 C CA . LEU A 1 776 ? 8.378 -13.753 -39.082 1.00 80.25 776 LEU A CA 1
ATOM 6104 C C . LEU A 1 776 ? 9.383 -14.406 -40.046 1.00 80.25 776 LEU A C 1
ATOM 6106 O O . LEU A 1 776 ? 9.123 -14.492 -41.249 1.00 80.25 776 LEU A O 1
ATOM 6110 N N . LYS A 1 777 ? 10.528 -14.877 -39.536 1.00 80.56 777 LYS A N 1
ATOM 6111 C CA . LYS A 1 777 ? 11.528 -15.596 -40.335 1.00 80.56 777 LYS A CA 1
ATOM 6112 C C . LYS A 1 777 ? 11.007 -16.950 -40.830 1.00 80.56 777 LYS A C 1
ATOM 6114 O O . LYS A 1 777 ? 11.163 -17.259 -42.007 1.00 80.56 777 LYS A O 1
ATOM 6119 N N . GLN A 1 778 ? 10.319 -17.700 -39.974 1.00 82.19 778 GLN A N 1
ATOM 6120 C CA . GLN A 1 778 ? 9.683 -18.962 -40.353 1.00 82.19 778 GLN A CA 1
ATOM 6121 C C . GLN A 1 778 ? 8.499 -18.718 -41.297 1.00 82.19 778 GLN A C 1
ATOM 6123 O O . GLN A 1 778 ? 8.339 -19.439 -42.274 1.00 82.19 778 GLN A O 1
ATOM 6128 N N . ILE A 1 779 ? 7.725 -17.642 -41.097 1.00 86.25 779 ILE A N 1
ATOM 6129 C CA . ILE A 1 779 ? 6.663 -17.236 -42.040 1.00 86.25 779 ILE A CA 1
ATOM 6130 C C . ILE A 1 779 ? 7.252 -16.891 -43.420 1.00 86.25 779 ILE A C 1
ATOM 6132 O O . ILE A 1 779 ? 6.685 -17.247 -44.455 1.00 86.25 779 ILE A O 1
ATOM 6136 N N . GLN A 1 780 ? 8.406 -16.216 -43.469 1.00 84.62 780 GLN A N 1
ATOM 6137 C CA . GLN A 1 780 ? 9.113 -15.919 -44.719 1.00 84.62 780 GLN A CA 1
ATOM 6138 C C . GLN A 1 780 ? 9.487 -17.203 -45.479 1.00 84.62 780 GLN A C 1
ATOM 6140 O O . GLN A 1 780 ? 9.298 -17.256 -46.698 1.00 84.62 780 GLN A O 1
ATOM 6145 N N . GLU A 1 781 ? 9.986 -18.218 -44.774 1.00 83.50 781 GLU A N 1
ATOM 6146 C CA . GLU A 1 781 ? 10.338 -19.530 -45.332 1.00 83.50 781 GLU A CA 1
ATOM 6147 C C . GLU A 1 781 ? 9.091 -20.313 -45.766 1.00 83.50 781 GLU A C 1
ATOM 6149 O O . GLU A 1 781 ? 9.033 -20.786 -46.901 1.00 83.50 781 GLU A O 1
ATOM 6154 N N . TRP A 1 782 ? 8.044 -20.331 -44.936 1.00 87.31 782 TRP A N 1
ATOM 6155 C CA . TRP A 1 782 ? 6.757 -20.978 -45.217 1.00 87.31 782 TRP A CA 1
ATOM 6156 C C . TRP A 1 782 ? 6.101 -20.454 -46.496 1.00 87.31 782 TRP A C 1
ATOM 6158 O O . TRP A 1 782 ? 5.591 -21.211 -47.325 1.00 87.31 782 TRP A O 1
ATOM 6168 N N . LEU A 1 783 ? 6.131 -19.136 -46.695 1.00 86.50 783 LEU A N 1
ATOM 6169 C CA . LEU A 1 783 ? 5.579 -18.511 -47.892 1.00 86.50 783 LEU A CA 1
ATOM 6170 C C . LEU A 1 783 ? 6.550 -18.610 -49.080 1.00 86.50 783 LEU A C 1
ATOM 6172 O O . LEU A 1 783 ? 6.117 -18.578 -50.233 1.00 86.50 783 LEU A O 1
ATOM 6176 N N . GLY A 1 784 ? 7.855 -18.719 -48.848 1.00 80.12 784 GLY A N 1
ATOM 6177 C CA . GLY A 1 784 ? 8.871 -18.678 -49.897 1.00 80.12 784 GLY A CA 1
ATOM 6178 C C . GLY A 1 784 ? 9.097 -17.263 -50.445 1.00 80.12 784 GLY A C 1
ATOM 6179 O O . GLY A 1 784 ? 9.057 -17.029 -51.663 1.00 80.12 784 GLY A O 1
ATOM 6180 N N . HIS A 1 785 ? 9.253 -16.276 -49.551 1.00 81.00 785 HIS A N 1
ATOM 6181 C CA . HIS A 1 785 ? 9.746 -14.937 -49.908 1.00 81.00 785 HIS A CA 1
ATOM 6182 C C . HIS A 1 785 ? 11.279 -14.940 -49.948 1.00 81.00 785 HIS A C 1
ATOM 6184 O O . HIS A 1 785 ? 11.924 -15.449 -49.036 1.00 81.00 785 HIS A O 1
ATOM 6190 N N . SER A 1 786 ? 11.865 -14.369 -51.004 1.00 72.25 786 SER A N 1
ATOM 6191 C CA . SER A 1 786 ? 13.324 -14.292 -51.186 1.00 72.25 786 SER A CA 1
ATOM 6192 C C . SER A 1 786 ? 13.994 -13.232 -50.315 1.00 72.25 786 SER A C 1
ATOM 6194 O O . SER A 1 786 ? 15.193 -13.310 -50.080 1.00 72.25 786 SER A O 1
ATOM 6196 N N . ASP A 1 787 ? 13.227 -12.245 -49.858 1.00 70.56 787 ASP A N 1
ATOM 6197 C CA . ASP A 1 787 ? 13.701 -11.126 -49.055 1.00 70.56 787 ASP A CA 1
ATOM 6198 C C . ASP A 1 787 ? 12.821 -10.995 -47.806 1.00 70.56 787 ASP A C 1
ATOM 6200 O O . ASP A 1 787 ? 11.590 -10.924 -47.895 1.00 70.56 787 ASP A O 1
ATOM 6204 N N . PHE A 1 788 ? 13.463 -10.965 -46.638 1.00 69.81 788 PHE A N 1
ATOM 6205 C CA . PHE A 1 788 ? 12.804 -10.766 -45.352 1.00 69.81 788 PHE A CA 1
ATOM 6206 C C . PHE A 1 788 ? 12.070 -9.424 -45.297 1.00 69.81 788 PHE A C 1
ATOM 6208 O O . PHE A 1 788 ? 10.985 -9.351 -44.722 1.00 69.81 788 PHE A O 1
ATOM 6215 N N . ALA A 1 789 ? 12.589 -8.387 -45.965 1.00 63.12 789 ALA A N 1
ATOM 6216 C CA . ALA A 1 789 ? 11.948 -7.081 -46.034 1.00 63.12 789 ALA A CA 1
ATOM 6217 C C . ALA A 1 789 ? 10.557 -7.157 -46.680 1.00 63.12 789 ALA A C 1
ATOM 6219 O O . ALA A 1 789 ? 9.689 -6.363 -46.330 1.00 63.12 789 ALA A O 1
ATOM 6220 N N . ILE A 1 790 ? 10.294 -8.119 -47.572 1.00 64.88 790 ILE A N 1
ATOM 6221 C CA . ILE A 1 790 ? 8.957 -8.323 -48.148 1.00 64.88 790 ILE A CA 1
ATOM 6222 C C . ILE A 1 790 ? 7.987 -8.813 -47.067 1.00 64.88 790 ILE A C 1
ATOM 6224 O O . ILE A 1 790 ? 6.882 -8.288 -46.964 1.00 64.88 790 ILE A O 1
ATOM 6228 N N . THR A 1 791 ? 8.393 -9.771 -46.230 1.00 64.94 791 THR A N 1
ATOM 6229 C CA . THR A 1 791 ? 7.570 -10.274 -45.117 1.00 64.94 791 THR A CA 1
ATOM 6230 C C . THR A 1 791 ? 7.414 -9.212 -44.025 1.00 64.94 791 THR A C 1
ATOM 6232 O O . THR A 1 791 ? 6.294 -8.885 -43.644 1.00 64.94 791 THR A O 1
ATOM 6235 N N . ALA A 1 792 ? 8.512 -8.597 -43.581 1.00 60.62 792 ALA A N 1
ATOM 6236 C CA . ALA A 1 792 ? 8.503 -7.598 -42.516 1.00 60.62 792 ALA A CA 1
ATOM 6237 C C . ALA A 1 792 ? 7.714 -6.336 -42.906 1.00 60.62 792 ALA A C 1
ATOM 6239 O O . ALA A 1 792 ? 6.809 -5.932 -42.185 1.00 60.62 792 ALA A O 1
ATOM 6240 N N . ASN A 1 793 ? 7.954 -5.749 -44.086 1.00 63.00 793 ASN A N 1
ATOM 6241 C CA . ASN A 1 793 ? 7.222 -4.544 -44.505 1.00 63.00 793 ASN A CA 1
ATOM 6242 C C . ASN A 1 793 ? 5.725 -4.796 -44.735 1.00 63.00 793 ASN A C 1
ATOM 6244 O O . ASN A 1 793 ? 4.935 -3.853 -44.672 1.00 63.00 793 ASN A O 1
ATOM 6248 N N . THR A 1 794 ? 5.340 -6.043 -45.024 1.00 60.03 794 THR A N 1
ATOM 6249 C CA . THR A 1 794 ? 3.945 -6.411 -45.294 1.00 60.03 794 THR A CA 1
ATOM 6250 C C . THR A 1 794 ? 3.191 -6.822 -44.031 1.00 60.03 794 THR A C 1
ATOM 6252 O O . THR A 1 794 ? 1.982 -6.641 -44.008 1.00 60.03 794 THR A O 1
ATOM 6255 N N . TYR A 1 795 ? 3.854 -7.332 -42.985 1.00 62.34 795 TYR A N 1
ATOM 6256 C CA . TYR A 1 795 ? 3.158 -7.922 -41.828 1.00 62.34 795 TYR A CA 1
ATOM 6257 C C . TYR A 1 795 ? 3.604 -7.405 -40.452 1.00 62.34 795 TYR A C 1
ATOM 6259 O O . TYR A 1 795 ? 2.890 -7.642 -39.486 1.00 62.34 795 TYR A O 1
ATOM 6267 N N . ALA A 1 796 ? 4.695 -6.636 -40.335 1.00 53.28 796 ALA A N 1
ATOM 6268 C CA . ALA A 1 796 ? 5.158 -6.104 -39.039 1.00 53.28 796 ALA A CA 1
ATOM 6269 C C . ALA A 1 796 ? 4.149 -5.158 -38.359 1.00 53.28 796 ALA A C 1
ATOM 6271 O O . ALA A 1 796 ? 4.178 -4.966 -37.154 1.00 53.28 796 ALA A O 1
ATOM 6272 N N . HIS A 1 797 ? 3.221 -4.565 -39.115 1.00 53.88 797 HIS A N 1
ATOM 6273 C CA . HIS A 1 797 ? 2.172 -3.716 -38.545 1.00 53.88 797 HIS A CA 1
ATOM 6274 C C . HIS A 1 797 ? 1.018 -4.512 -37.910 1.00 53.88 797 HIS A C 1
ATOM 6276 O O . HIS A 1 797 ? 0.213 -3.928 -37.189 1.00 53.88 797 HIS A O 1
ATOM 6282 N N . LEU A 1 798 ? 0.923 -5.821 -38.174 1.00 56.75 798 LEU A N 1
ATOM 6283 C CA . LEU A 1 798 ? -0.095 -6.695 -37.586 1.00 56.75 798 LEU A CA 1
ATOM 6284 C C . LEU A 1 798 ? 0.274 -7.135 -36.157 1.00 56.75 798 LEU A C 1
ATOM 6286 O O . LEU A 1 798 ? -0.628 -7.471 -35.395 1.00 56.75 798 LEU A O 1
ATOM 6290 N N . GLU A 1 799 ? 1.552 -7.039 -35.756 1.00 46.06 799 GLU A N 1
ATOM 6291 C CA . GLU A 1 799 ? 1.998 -7.245 -34.362 1.00 46.06 799 GLU A CA 1
ATOM 6292 C C . GLU A 1 799 ? 1.335 -6.260 -33.380 1.00 46.06 799 GLU A C 1
ATOM 6294 O O . GLU A 1 799 ? 1.116 -6.591 -32.221 1.00 46.06 799 GLU A O 1
ATOM 6299 N N . LEU A 1 800 ? 0.941 -5.065 -33.838 1.00 39.00 800 LEU A N 1
ATOM 6300 C CA . LEU A 1 800 ? 0.446 -3.979 -32.980 1.00 39.00 800 LEU A CA 1
ATOM 6301 C C . LEU A 1 800 ? -1.041 -4.079 -32.585 1.00 39.00 800 LEU A C 1
ATOM 6303 O O . LEU A 1 800 ? -1.531 -3.204 -31.877 1.00 39.00 800 LEU A O 1
ATOM 6307 N N . THR A 1 801 ? -1.784 -5.097 -33.039 1.00 38.34 801 THR A N 1
ATOM 6308 C CA . THR A 1 801 ? -3.252 -5.171 -32.825 1.00 38.34 801 THR A CA 1
ATOM 6309 C C . THR A 1 801 ? -3.768 -6.464 -32.191 1.00 38.34 801 THR A C 1
ATOM 6311 O O . THR A 1 801 ? -4.979 -6.622 -32.041 1.00 38.34 801 THR A O 1
ATOM 6314 N N . LEU A 1 802 ? -2.893 -7.373 -31.757 1.00 37.41 802 LEU A N 1
ATOM 6315 C CA . LEU A 1 802 ? -3.307 -8.636 -31.141 1.00 37.41 802 LEU A CA 1
ATOM 6316 C C . LEU A 1 802 ? -3.131 -8.592 -29.619 1.00 37.41 802 LEU A C 1
ATOM 6318 O O . LEU A 1 802 ? -2.045 -8.762 -29.076 1.00 37.41 802 LEU A O 1
ATOM 6322 N N . ASN A 1 803 ? -4.249 -8.353 -28.931 1.00 33.22 803 ASN A N 1
ATOM 6323 C CA . ASN A 1 803 ? -4.377 -8.491 -27.486 1.00 33.22 803 ASN A CA 1
ATOM 6324 C C . ASN A 1 803 ? -4.406 -9.994 -27.151 1.00 33.22 803 ASN A C 1
ATOM 6326 O O . ASN A 1 803 ? -5.365 -10.692 -27.475 1.00 33.22 803 ASN A O 1
ATOM 6330 N N . TRP A 1 804 ? -3.345 -10.503 -26.528 1.00 31.77 804 TRP A N 1
ATOM 6331 C CA . TRP A 1 804 ? -3.087 -11.930 -26.278 1.00 31.77 804 TRP A CA 1
ATOM 6332 C C . TRP A 1 804 ? -4.103 -12.632 -25.349 1.00 31.77 804 TRP A C 1
ATOM 6334 O O . TRP A 1 804 ? -4.007 -13.834 -25.129 1.00 31.77 804 TRP A O 1
ATOM 6344 N N . ARG A 1 805 ? -5.099 -11.912 -24.811 1.00 30.30 805 ARG A N 1
ATOM 6345 C CA . ARG A 1 805 ? -6.074 -12.416 -23.823 1.00 30.30 805 ARG A CA 1
ATOM 6346 C C . ARG A 1 805 ? -7.395 -12.966 -24.387 1.00 30.30 805 ARG A C 1
ATOM 6348 O O . ARG A 1 805 ? -8.289 -13.246 -23.599 1.00 30.30 805 ARG A O 1
ATOM 6355 N N . GLN A 1 806 ? -7.564 -13.120 -25.703 1.00 34.22 806 GLN A N 1
ATOM 6356 C CA . GLN A 1 806 ? -8.856 -13.552 -26.284 1.00 34.22 806 GLN A CA 1
ATOM 6357 C C . GLN A 1 806 ? -8.800 -14.737 -27.266 1.00 34.22 806 GLN A C 1
ATOM 6359 O O . GLN A 1 806 ? -9.743 -14.934 -28.026 1.00 34.22 806 GLN A O 1
ATOM 6364 N N . LEU A 1 807 ? -7.738 -15.548 -27.274 1.00 30.08 807 LEU A N 1
ATOM 6365 C CA . LEU A 1 807 ? -7.585 -16.625 -28.270 1.00 30.08 807 LEU A CA 1
ATOM 6366 C C . LEU A 1 807 ? -7.310 -18.019 -27.687 1.00 30.08 807 LEU A C 1
ATOM 6368 O O . LEU A 1 807 ? -6.538 -18.785 -28.257 1.00 30.08 807 LEU A O 1
ATOM 6372 N N . MET A 1 808 ? -7.996 -18.383 -26.604 1.00 23.08 808 MET A N 1
ATOM 6373 C CA . MET A 1 808 ? -8.218 -19.793 -26.258 1.00 23.08 808 MET A CA 1
ATOM 6374 C C . MET A 1 808 ? -9.678 -20.000 -25.826 1.00 23.08 808 MET A C 1
ATOM 6376 O O . MET A 1 808 ? -10.162 -19.216 -25.008 1.00 23.08 808 MET A O 1
ATOM 6380 N N . PRO A 1 809 ? -10.392 -21.000 -26.371 1.00 32.50 809 PRO A N 1
ATOM 6381 C CA . PRO A 1 809 ? -11.307 -21.799 -25.567 1.00 32.50 809 PRO A CA 1
ATOM 6382 C C . PRO A 1 809 ? -10.539 -22.583 -24.500 1.00 32.50 809 PRO A C 1
ATOM 6384 O O . PRO A 1 809 ? -9.447 -23.104 -24.832 1.00 32.50 809 PRO A O 1
#

Solvent-accessible surface area (backbone atoms only — not comparable to full-atom values): 42913 Å² total; per-residue (Å²): 113,76,65,62,64,52,56,67,67,45,44,65,57,55,48,49,52,54,42,52,43,26,51,56,18,32,65,55,37,66,71,53,51,55,67,55,36,48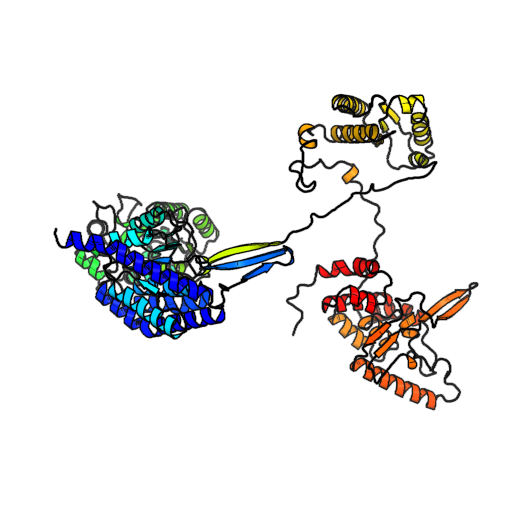,49,18,38,49,43,21,29,52,44,41,51,76,37,19,62,62,46,17,48,42,39,35,72,65,48,72,41,44,38,60,70,44,37,25,52,44,24,40,44,27,16,56,53,40,44,69,73,47,65,83,61,70,42,47,50,74,63,47,76,39,77,95,77,40,32,37,30,32,39,36,47,60,44,31,31,36,38,37,40,32,64,79,50,28,37,29,42,36,41,32,52,52,45,36,31,45,51,20,39,22,17,36,38,31,39,48,31,71,65,27,39,67,33,22,51,50,38,44,48,50,30,35,56,33,19,35,75,55,69,44,51,85,39,36,53,48,62,56,90,77,60,46,72,66,49,43,51,50,48,58,50,36,85,71,46,47,35,35,42,29,36,49,57,61,70,59,24,51,48,45,64,67,35,84,39,56,43,52,26,29,43,52,26,14,9,31,31,36,41,41,76,64,29,60,57,71,57,47,51,49,24,50,48,55,21,22,44,42,28,18,8,42,46,53,42,12,51,19,27,43,34,28,22,52,93,41,36,65,68,44,53,53,51,39,41,75,72,26,36,44,75,51,54,74,70,54,36,53,38,44,35,64,59,46,31,35,78,88,74,73,37,55,34,79,87,49,38,14,33,51,28,47,57,49,30,53,76,50,70,46,92,71,63,84,76,34,48,28,39,33,33,77,53,94,64,71,50,85,94,29,56,54,46,35,51,56,42,19,19,52,32,26,36,33,82,25,88,41,68,73,51,39,45,49,51,38,34,50,26,20,72,50,59,5,27,6,32,34,36,30,38,24,56,72,48,66,71,58,52,49,53,42,61,75,64,41,67,40,51,36,80,35,70,70,56,25,37,29,53,44,63,29,18,61,77,79,43,89,44,56,50,33,85,42,55,14,5,13,71,72,30,76,20,80,39,38,51,51,50,50,43,83,76,44,43,42,79,49,74,51,72,60,93,77,80,79,88,81,83,82,86,76,74,95,75,84,79,78,65,95,70,44,70,55,49,53,33,68,56,77,92,58,46,26,38,37,34,27,19,30,55,62,47,50,77,69,46,52,53,54,55,54,49,50,23,41,67,55,32,87,97,55,75,74,46,49,72,49,78,47,44,80,52,46,82,79,58,49,73,65,58,29,49,54,45,25,55,51,42,64,74,63,63,54,70,39,78,42,57,48,76,58,71,41,22,44,52,41,38,53,51,19,52,49,44,60,79,36,71,87,64,56,67,74,59,73,67,56,85,71,95,45,86,91,71,42,85,67,71,81,80,87,51,76,78,76,68,61,78,74,90,71,76,84,74,83,77,80,59,57,64,51,74,70,54,46,55,52,46,56,62,70,27,58,94,41,98,52,29,69,57,53,50,41,15,35,74,56,24,44,51,63,28,38,52,46,31,36,37,58,88,33,51,39,83,84,81,34,31,37,48,44,49,38,35,34,47,76,46,74,57,95,90,40,85,41,80,45,76,37,82,66,55,100,44,86,40,50,53,46,77,42,80,47,50,72,73,57,50,54,51,51,52,52,51,50,53,53,51,51,50,31,45,62,74,44,48,87,71,27,36,70,85,41,48,51,36,68,42,43,49,78,48,18,48,57,54,57,55,62,53,52,60,60,47,41,31,50,50,29,48,77,69,79,38,76,75,48,57,51,74,29,29,32,48,19,20,52,52,51,43,45,75,71,67,47,53,69,70,57,49,25,56,65,56,29,51,84,46,65,65,60,47,46,76,71,46,58,76,60,70,80,73,68,72,87,86,76,83,75,135

Sequence (809 aa):
MAEQNKTDREVPVIIENLIENGKMALKEMVKLNQEQVDHIVKEMALAGLANHMRLAKLAIEETQRGVYEDKIVKNLFATEYIYHSIKYEKTVGIFNENEEEDYFEIAEPVGIIAGITPVTNPTSTTLFKCIIAMKTRNPIIFAFHPGSQQCSAEAARIVRDAAVKAGAPEYCIQWIENPSIEATQALMKNDGISLILATGGSSMVKAAYSAGKPALGVGPGNVPCYIEKTADIKRAVTDLILSKTFDNGMICASEQAVIIDKDIFEPVTEYMKKLGCCFVNEEERGRLESLAIDEKKCAMNPEIVGKSAQTIAQMAGIKVPEDTKILVAEIEGVGPEYPLSREKLCPILACFKVNNSAEGIKRAVEMVNFGGSGHSAVIHSNDECVINEFAERVNTGRIIVNQPSSHGAIGDIYNTNMPSLTLGCGSFGRNSTTANITAVNLINKKRVARRRYNMQWFKIPEKIYFQPGSVQYLSKMPNISRAFIVTDKVMVKLEYAEKVLYHLRKREGRNYVHSEIFDRVQPDPTVDIVREGVMAAEAFHPDVIIALGGGSAIDAAKAIWLFYEHPETNFNDLRMKFMDIRKRVFKYPHTVMDKVKRPKKERYVGKFLKQAEVVALFEAVKGHKLELGGILGVFYGLRRGEIVGLKWEAIDFEANTITIEHTVTVATIDGKRVVVEADTTKSKSSYRTLPLVPQFRAKLLAMREEQQYYKKLCGKSYNKKQGVYIYVDQLGNRIKPDYLTRQFPEFMVEHDFRKMRFHDLRHSCASLLLACGVPLKQIQEWLGHSDFAITANTYAHLELTLNWRQLMP

pLDDT: mean 89.41, std 13.07, range [23.08, 98.88]

Foldseek 3Di:
DVVVVVVLVCLLVLLVVLLVLQQVLLVVLLPDDQVLLLLLLLLLLVLLLVCQQVLLVLLCVLQVFFDSVLSSVLSNLLRVVQSVLLSPQDQAAWRADDVVQQKTKGWAFLEEEEEEDESLNQLSQLSNVLSLCSSNSYAYEYQYDPSRLPSNVVSQVSSLVSSVVSPRDNSSYYYDNHHDPSSSLSNLQDPSHAEYEAEYEPVRQVSNVVSPHHYFAAFAALAEEEEAPQFPLLLSLVLLLCQCLRRQQQQSQHHLAYEYEQNCVVVNVVVNVVQQEAEDDPVLQVLLLVQQAPLVVRHGDPVQARPAPCVSCVVSVHDGDPSHHAYEYEDAAADSVRSSLADRNGRYYYYHYDHHLVRSLVRRQSSCLVGRAAAEYEYGHPDPVSLVVSVVRRRYLYYHYSGNRSDVRCDDPPHHARHASGAGRPVRRPGPDRHRDGSVVRIDMDMDHDDDDDDDDDDDPPDDQDDPPSLLCLLVDPDFAEEEEQEAPVCVVVCVVVSNQVSQQNHPPDHRHHYDYDHHFDVPRDPVSLVVLLVVCVVRVGPYYHQDDDPRSVVSRVSSQQCNQPVVDDPVLVPDDDPDPVPRPDDRDDHVVNVDDDDDDPDDAQDADDPVVLVVVQVLCVVPLCNQLSCCCQALVEDLQQSLQFFPVQADLPQQKGWRQKGWDWDQDPNDTDIDIDSHDPDPLRTDIDGNDPVNSVVLVVLVVQLVVLCVVCPPQAPPVQLRTSSADSSSHGDDSCCQQPVVQVSCVVSPHDRHGSSSSSVNNLLVCVLVVNDLVVNCSSNRPPDSCVSCVNCVVSVVPDDPPPPDD

Radius of gyration: 42.44 Å; Cα contacts (8 Å, |Δi|>4): 1472; chains: 1; bounding box: 68×89×125 Å